Protein AF-0000000072550513 (afdb_homodimer)

Solvent-accessible surface area (backbone atoms only — not comparable to full-atom values): 64368 Å² total; per-residue (Å²): 129,85,78,65,77,64,63,26,85,47,52,76,62,40,23,34,22,17,61,60,10,40,54,29,42,44,51,50,35,50,50,52,51,22,60,74,66,72,40,63,81,58,68,81,76,38,72,74,60,65,57,72,55,74,54,82,81,57,57,55,86,73,45,57,68,67,58,49,53,53,44,50,59,52,57,29,32,37,63,89,37,92,53,46,43,37,44,79,48,78,72,84,58,88,67,76,26,52,67,48,48,47,48,52,40,30,56,51,21,50,51,63,68,51,38,62,41,94,87,66,45,70,48,63,59,61,58,52,44,26,50,24,53,44,42,29,35,36,64,82,75,92,42,67,52,43,67,65,42,44,47,63,35,24,34,64,90,25,32,22,34,50,43,58,25,47,51,47,39,41,49,69,35,43,82,45,77,62,57,38,76,47,86,54,52,36,42,62,35,90,92,52,77,47,72,65,55,44,50,50,47,34,49,49,20,52,53,55,30,50,73,45,30,76,73,46,73,66,49,50,48,48,44,48,28,50,27,52,52,36,26,63,62,48,13,75,48,18,44,69,24,46,36,40,45,29,38,40,53,34,41,37,40,37,68,33,53,36,56,47,79,75,61,82,84,78,77,85,30,35,57,59,41,49,51,27,42,48,48,33,47,53,52,32,50,42,46,53,46,21,44,45,24,30,39,74,55,58,68,53,74,58,53,48,60,41,59,79,37,57,35,51,50,47,56,44,47,65,45,56,69,67,58,32,51,50,56,58,68,56,28,49,97,85,36,44,55,76,81,68,73,85,34,61,36,38,53,46,36,53,45,34,58,52,37,55,53,40,44,57,52,46,50,57,67,62,31,77,78,66,85,75,56,69,66,59,52,52,48,51,52,51,49,50,52,48,56,62,63,68,47,60,72,81,53,57,70,56,88,64,53,81,75,37,81,85,54,56,61,68,60,48,50,51,16,50,52,51,49,46,54,52,36,51,43,51,35,52,51,38,52,51,38,47,75,67,66,49,82,76,63,64,59,39,53,52,38,22,50,51,38,26,52,56,49,48,47,49,63,75,44,35,78,76,42,53,89,51,51,77,49,45,63,54,48,40,55,62,40,23,45,36,21,46,27,52,53,48,38,39,71,74,54,63,88,73,73,69,54,40,90,90,43,71,75,46,27,71,66,50,52,52,50,52,51,50,50,48,41,53,56,35,61,68,49,46,69,86,40,48,54,12,64,62,31,50,55,52,33,54,54,52,49,49,50,48,47,48,62,69,56,52,71,66,60,75,75,54,64,66,74,64,59,66,64,74,58,71,68,78,72,72,74,56,71,49,73,62,52,75,70,60,64,88,66,60,87,117,132,87,78,65,77,63,64,26,85,46,52,77,62,37,24,33,21,16,60,59,10,40,55,30,41,44,52,52,35,50,49,54,51,22,61,73,65,71,41,64,81,58,67,81,76,36,74,75,61,67,56,71,53,74,56,83,81,59,56,56,86,72,45,57,68,66,58,50,52,54,44,51,58,52,58,27,32,35,62,89,36,92,53,47,43,36,44,79,48,80,72,84,58,89,68,75,26,50,67,47,47,45,50,53,40,30,56,51,22,50,51,63,68,51,38,61,41,95,87,67,46,70,49,63,56,62,60,53,42,24,50,24,52,43,42,30,34,36,65,83,75,93,41,65,51,41,66,64,41,44,46,63,35,25,34,64,90,24,30,22,34,48,42,58,24,46,50,44,38,41,50,69,34,43,81,45,78,59,54,38,77,46,85,54,52,38,42,62,36,90,91,53,75,45,71,65,56,44,49,50,46,33,49,49,21,52,53,55,30,51,73,44,30,75,74,46,73,66,49,49,48,49,42,48,29,49,26,52,52,37,25,63,62,49,12,74,49,17,44,68,25,46,36,41,45,28,39,39,52,34,42,39,39,35,68,32,54,35,56,48,79,75,61,81,82,77,76,87,31,37,58,61,40,49,49,26,44,48,48,33,48,52,53,34,50,43,45,51,46,22,44,47,23,30,40,73,54,58,70,54,73,58,51,48,61,42,58,78,36,56,36,51,51,48,54,44,47,65,45,56,70,68,57,32,52,49,56,58,68,54,29,49,98,85,38,44,55,75,80,68,71,87,36,60,35,38,55,46,35,54,47,34,57,52,37,56,54,40,46,58,53,46,50,58,67,60,30,77,77,66,87,75,55,67,65,60,53,51,50,50,49,51,49,51,54,48,56,62,66,68,48,60,73,81,56,56,70,55,85,65,53,79,75,37,81,85,54,56,60,66,59,48,52,50,15,50,52,52,47,47,54,52,35,51,42,52,35,54,50,39,52,51,39,46,76,69,67,49,83,75,64,64,61,40,55,52,38,23,49,50,36,26,50,56,50,49,47,52,63,75,42,35,78,75,41,53,90,52,51,78,49,46,63,54,45,41,55,62,39,25,44,36,20,46,27,54,52,48,38,39,69,76,54,64,87,73,72,68,54,41,90,90,43,70,75,47,28,70,66,48,50,53,51,52,50,50,50,48,39,53,55,37,61,67,48,46,72,86,40,47,56,13,65,62,32,49,56,52,32,53,54,51,49,50,51,50,47,48,63,73,60,50,75,67,66,74,77,60,64,70,74,63,64,72,62,74,67,75,80,78,85,75,91,72,85,80,82,74,85,75,88,71,85,76,72,89,82,122

Sequence (1176 aa):
MDLRPVNGLGSPSSGYMGFTSHATVYEQTKRSLSLLQGQGPDPRLSRSSSDDRTAPRLTFDQLPHLVRHMSIYVLEALPGQRNEQIFFNHEDGQRNGWRQVALARITRSVQELLRKNADGTGPDLERVAEMICNNSAQPFREIDDPHRWMDQYCDSSSLRWESIGWIWAGLERLGDIVNSFRPSHVQWLPGKESHDLSRTYMTYCVDLARHFCEGNPVLLDLHRCRTTLISIMDGDAAGTCWYSHGAGVSMMTFMGLHALDTEMPYTPTLCSENSRRVVAQIFNVDKWCVAFSGRPPLIHRRFCTTPLPLDLADEELIADEATLRKAVSELDDRGWNTKGQIHPATLVRARRMLAGNLEEVMEIALSCTVCITLNELRNLQTRELQTFATLPAHLQYSPHILLDPELDTTSVYARILLRLAHLQTMFLLERLLLLNGSLDEGNLLLFSFEMLTLTLALWTHKDRFAEMRRNFEWLLMAHAAPAGGILCLELLNPTFTGKHPSDARITRSSIIQNLSLLVGFLDWVRPSAPNGDLCMDCKVIIQRVLDYTLNGSADGNSPRAALAFDFPEPLDFNFELLDTFDWLHTDLMDLRPVNGLGSPSSGYMGFTSHATVYEQTKRSLSLLQGQGPDPRLSRSSSDDRTAPRLTFDQLPHLVRHMSIYVLEALPGQRNEQIFFNHEDGQRNGWRQVALARITRSVQELLRKNADGTGPDLERVAEMICNNSAQPFREIDDPHRWMDQYCDSSSLRWESIGWIWAGLERLGDIVNSFRPSHVQWLPGKESHDLSRTYMTYCVDLARHFCEGNPVLLDLHRCRTTLISIMDGDAAGTCWYSHGAGVSMMTFMGLHALDTEMPYTPTLCSENSRRVVAQIFNVDKWCVAFSGRPPLIHRRFCTTPLPLDLADEELIADEATLRKAVSELDDRGWNTKGQIHPATLVRARRMLAGNLEEVMEIALSCTVCITLNELRNLQTRELQTFATLPAHLQYSPHILLDPELDTTSVYARILLRLAHLQTMFLLERLLLLNGSLDEGNLLLFSFEMLTLTLALWTHKDRFAEMRRNFEWLLMAHAAPAGGILCLELLNPTFTGKHPSDARITRSSIIQNLSLLVGFLDWVRPSAPNGDLCMDCKVIIQRVLDYTLNGSADGNSPRAALAFDFPEPLDFNFELLDTFDWLHTDL

pLDDT: mean 86.08, std 19.23, range [16.88, 98.38]

Foldseek 3Di:
DPPDQDWAQDAQVQFTGGDVHCRSVVVVVQVVVCVVVVHDNPCVPPPPNNLQDQDDADALVRDDPVLNVLQLVLLQCDPPHDNPWKDFALPPPDQFFDLQVLLSLQNVLSCVQFPADPVRHTHDSSVLSSQQLSLLLGRQDDDQQSVVNSCCDRHNNRNHLLSSLSLLLQQCQQQFLLSLPPHGRMYTDPPRDDLVVSLVSLVSSLVSSVVRGVDDLSSLSSLNSSLVSCCLAQNLLDPVSVVSLLSSVVSCVSNVLLPDDADPPHDDAPRLLSSLLSNLSSLLSQLLSCLQHVDDGSDAPVSRDRDQHAQDTSVLNNDDSVSVVVQQVQADPRRHHPPLDDHSSLLSRLSSLLSSLSRVLSCQVNDDDDDDDLVNLVVSVVVLVVSLVPRDPLLADDPCVLVDPVDQLSSNVSSLVSVLSSLSSQLSSLVVSVVNPHPDNQSNLVSLLCQLVSLLSCVVPVVSVVSCVSCSVVSLSSGNLVSLVVLLVCLVPPPDAQARPVGRCDHPVNSLVSLVSSLVVLPVADCVGSCNVVSVVSSVVSVVSSCCSVVPVPPPPPCVVVVVPPPPDPPPPPPVVVVVPVPVVPPD/DPPQQDWAQDAQVQFTGGDVHCRSVVVVVQVVVCVVVVHDNPCVVPPPNNLQDQDDADALVRDDPVLNVLQLVLLQCDPPHDNPWKDFALPPPPQFFDLQVLLSLQNVLSCVQFPADPVRHTHDSSVLSSQQLSLLLGRQDDDQQSVVNSVCDRHNNRNHLLSSLSLLLQQCQQQFLLSLPPHGRMYTDPPRDDLVVSLVSLVSSLVSSVVRGVDDLSSLSSLNSSLVSCCLAQNLQDPVSVVSLLSSVVRCVSNVLLPDDADPPHDDAPRLLSSLLSNLSSLLSQLLSCLQHVDDGSDAPVSRDRDQHAQDTSVLRNDDSVSVVVQQVQADPRRHHPPLDDHSSLLSRLSSLLSSLSRVLSCQVNDDDDDDDLVNLVVSVVVLVVSLVPRDPLLADDPCVLVDPVDQLSSNVSSLVSVLSSLSSQLSSLVVSVVNPNPDNQSNLVSLLCQQVSLLSCVVVCVSVVSCVSCSVVSLSSTNLVSLVVLLVCLVPPPDAQARPVGRCDHNVNSLVSLVSSLVVLPVADCVGSCNVVSVVSSVVSVVSSCCSVVPVPPPPPPPVPPVPPPDDPDDPDPPPDDDPDPDDPPD

Nearest PDB structures (foldseek):
  8jau-assembly1_A  TM=3.325E-01  e=1.908E+00  Homo sapiens
  6fi5-assembly1_A  TM=2.713E-01  e=3.661E+00  Homo sapiens
  7nm9-assembly1_A-2  TM=2.934E-01  e=5.071E+00  Homo sapiens
  8jau-assembly1_A  TM=3.332E-01  e=1.935E+00  Homo sapiens
  6fi5-assembly1_A  TM=2.701E-01  e=6.345E+00  Homo sapiens

Radius of gyration: 32.62 Å; Cα contacts (8 Å, |Δi|>4): 1587; chains: 2; bounding box: 90×83×119 Å

Organism: Hypocrea jecorina (strain QM6a) (NCBI:txid431241)

Structure (mmCIF, N/CA/C/O backbone):
data_AF-0000000072550513-model_v1
#
loop_
_entity.id
_entity.type
_entity.pdbx_description
1 polymer 'Predicted protein'
#
loop_
_atom_site.group_PDB
_atom_site.id
_atom_site.type_symbol
_atom_site.label_atom_id
_atom_site.label_alt_id
_atom_site.label_comp_id
_atom_site.label_asym_id
_atom_site.label_entity_id
_atom_site.label_seq_id
_atom_site.pdbx_PDB_ins_code
_atom_site.Cartn_x
_atom_site.Cartn_y
_atom_site.Cartn_z
_atom_site.occupancy
_atom_site.B_iso_or_equiv
_atom_site.auth_seq_id
_atom_site.auth_comp_id
_atom_site.auth_asym_id
_atom_site.auth_atom_id
_atom_site.pdbx_PDB_model_num
ATOM 1 N N . MET A 1 1 ? -28.547 8.812 -18.281 1 21.94 1 MET A N 1
ATOM 2 C CA . MET A 1 1 ? -28.594 7.805 -17.219 1 21.94 1 MET A CA 1
ATOM 3 C C . MET A 1 1 ? -27.203 7.215 -16.969 1 21.94 1 MET A C 1
ATOM 5 O O . MET A 1 1 ? -26.578 6.691 -17.891 1 21.94 1 MET A O 1
ATOM 9 N N . ASP A 1 2 ? -26.5 7.754 -16.031 1 30.02 2 ASP A N 1
ATOM 10 C CA . ASP A 1 2 ? -25.109 7.48 -15.633 1 30.02 2 ASP A CA 1
ATOM 11 C C . ASP A 1 2 ? -24.938 6.016 -15.242 1 30.02 2 ASP A C 1
ATOM 13 O O . ASP A 1 2 ? -25.531 5.555 -14.258 1 30.02 2 ASP A O 1
ATOM 17 N N . LEU A 1 3 ? -24.875 5.168 -16.188 1 32.25 3 LEU A N 1
ATOM 18 C CA . LEU A 1 3 ? -24.859 3.725 -15.984 1 32.25 3 LEU A CA 1
ATOM 19 C C . LEU A 1 3 ? -23.578 3.299 -15.273 1 32.25 3 LEU A C 1
ATOM 21 O O . LEU A 1 3 ? -22.625 2.832 -15.914 1 32.25 3 LEU A O 1
ATOM 25 N N . ARG A 1 4 ? -23.359 4.008 -14.211 1 41.62 4 ARG A N 1
ATOM 26 C CA . ARG A 1 4 ? -22.234 3.48 -13.445 1 41.62 4 ARG A CA 1
ATOM 27 C C . ARG A 1 4 ? -22.531 2.066 -12.953 1 41.62 4 ARG A C 1
ATOM 29 O O . ARG A 1 4 ? -23.609 1.792 -12.438 1 41.62 4 ARG A O 1
ATOM 36 N N . PRO A 1 5 ? -21.609 1.198 -13.344 1 43.28 5 PRO A N 1
ATOM 37 C CA . PRO A 1 5 ? -21.828 -0.163 -12.859 1 43.28 5 PRO A CA 1
ATOM 38 C C . PRO A 1 5 ? -21.953 -0.232 -11.336 1 43.28 5 PRO A C 1
ATOM 40 O O . PRO A 1 5 ? -21.359 0.58 -10.633 1 43.28 5 PRO A O 1
ATOM 43 N N . VAL A 1 6 ? -22.953 -0.81 -10.789 1 42.03 6 VAL A N 1
ATOM 44 C CA . VAL A 1 6 ? -23.266 -0.983 -9.375 1 42.03 6 VAL A CA 1
ATOM 45 C C . VAL A 1 6 ? -22.156 -1.795 -8.695 1 42.03 6 VAL A C 1
ATOM 47 O O . VAL A 1 6 ? -21.75 -2.836 -9.211 1 42.03 6 VAL A O 1
ATOM 50 N N . ASN A 1 7 ? -21.453 -1.188 -7.855 1 46.66 7 ASN A N 1
ATOM 51 C CA . ASN A 1 7 ? -20.469 -1.854 -7.012 1 46.66 7 ASN A CA 1
ATOM 52 C C . ASN A 1 7 ? -21.109 -2.932 -6.145 1 46.66 7 ASN A C 1
ATOM 54 O O . ASN A 1 7 ? -22.25 -2.791 -5.719 1 46.66 7 ASN A O 1
ATOM 58 N N . GLY A 1 8 ? -20.594 -4.145 -6.238 1 43.72 8 GLY A N 1
ATOM 59 C CA . GLY A 1 8 ? -21.078 -5.207 -5.363 1 43.72 8 GLY A CA 1
ATOM 60 C C . GLY A 1 8 ? -20.562 -5.074 -3.938 1 43.72 8 GLY A C 1
ATOM 61 O O . GLY A 1 8 ? -19.578 -4.391 -3.686 1 43.72 8 GLY A O 1
ATOM 62 N N . LEU A 1 9 ? -21.453 -5.266 -2.904 1 46.28 9 LEU A N 1
ATOM 63 C CA . LEU A 1 9 ? -21.062 -5.25 -1.495 1 46.28 9 LEU A CA 1
ATOM 64 C C . LEU A 1 9 ? -20.438 -6.578 -1.086 1 46.28 9 LEU A C 1
ATOM 66 O O . LEU A 1 9 ? -21 -7.645 -1.351 1 46.28 9 LEU A O 1
ATOM 70 N N . GLY A 1 10 ? -19.094 -6.691 -0.84 1 46.69 10 GLY A N 1
ATOM 71 C CA . GLY A 1 10 ? -18.453 -7.879 -0.311 1 46.69 10 GLY A CA 1
ATOM 72 C C . GLY A 1 10 ? -18.781 -8.141 1.145 1 46.69 10 GLY A C 1
ATOM 73 O O . GLY A 1 10 ? -19.562 -7.406 1.752 1 46.69 10 GLY A O 1
ATOM 74 N N . SER A 1 11 ? -18.438 -9.352 1.685 1 57.19 11 SER A N 1
ATOM 75 C CA . SER A 1 11 ? -18.516 -9.703 3.098 1 57.19 11 SER A CA 1
ATOM 76 C C . SER A 1 11 ? -17.406 -9.031 3.896 1 57.19 11 SER A C 1
ATOM 78 O O . SER A 1 11 ? -16.438 -8.539 3.322 1 57.19 11 SER A O 1
ATOM 80 N N . PRO A 1 12 ? -17.594 -8.812 5.137 1 57.78 12 PRO A N 1
ATOM 81 C CA . PRO A 1 12 ? -16.547 -8.211 5.961 1 57.78 12 PRO A CA 1
ATOM 82 C C . PRO A 1 12 ? -15.188 -8.891 5.773 1 57.78 12 PRO A C 1
ATOM 84 O O . PRO A 1 12 ? -14.148 -8.227 5.871 1 57.78 12 PRO A O 1
ATOM 87 N N . SER A 1 13 ? -15.266 -10.109 5.398 1 67.94 13 SER A N 1
ATOM 88 C CA . SER A 1 13 ? -14 -10.82 5.238 1 67.94 13 SER A CA 1
ATOM 89 C C . SER A 1 13 ? -13.406 -10.586 3.852 1 67.94 13 SER A C 1
ATOM 91 O O . SER A 1 13 ? -12.188 -10.609 3.68 1 67.94 13 SER A O 1
ATOM 93 N N . SER A 1 14 ? -14.305 -10.266 2.867 1 79.94 14 SER A N 1
ATOM 94 C CA . SER A 1 14 ? -13.812 -10.109 1.502 1 79.94 14 SER A CA 1
ATOM 95 C C . SER A 1 14 ? -13.625 -8.641 1.149 1 79.94 14 SER A C 1
ATOM 97 O O . SER A 1 14 ? -12.891 -8.305 0.22 1 79.94 14 SER A O 1
ATOM 99 N N . GLY A 1 15 ? -14.258 -7.801 1.949 1 84.75 15 GLY A N 1
ATOM 100 C CA . GLY A 1 15 ? -14.102 -6.375 1.711 1 84.75 15 GLY A CA 1
ATOM 101 C C . GLY A 1 15 ? -14.828 -5.898 0.466 1 84.75 15 GLY A C 1
ATOM 102 O O . GLY A 1 15 ? -15.828 -6.492 0.057 1 84.75 15 GLY A O 1
ATOM 103 N N . TYR A 1 16 ? -14.383 -4.852 -0.155 1 85.19 16 TYR A N 1
ATOM 104 C CA . TYR A 1 16 ? -14.992 -4.199 -1.306 1 85.19 16 TYR A CA 1
ATOM 105 C C . TYR A 1 16 ? -14.898 -5.074 -2.549 1 85.19 16 TYR A C 1
ATOM 107 O O . TYR A 1 16 ? -13.844 -5.637 -2.84 1 85.19 16 TYR A O 1
ATOM 115 N N . MET A 1 17 ? -16 -5.219 -3.246 1 86.62 17 MET A N 1
ATOM 116 C CA . MET A 1 17 ? -16.062 -5.945 -4.512 1 86.62 17 MET A CA 1
ATOM 117 C C . MET A 1 17 ? -16.625 -5.062 -5.621 1 86.62 17 MET A C 1
ATOM 119 O O . MET A 1 17 ? -17.828 -4.801 -5.656 1 86.62 17 MET A O 1
ATOM 123 N N . GLY A 1 18 ? -15.789 -4.695 -6.586 1 85.56 18 GLY A N 1
ATOM 124 C CA . GLY A 1 18 ? -16.172 -3.762 -7.629 1 85.56 18 GLY A CA 1
ATOM 125 C C . GLY A 1 18 ? -16.609 -4.445 -8.914 1 85.56 18 GLY A C 1
ATOM 126 O O . GLY A 1 18 ? -16.844 -5.656 -8.93 1 85.56 18 GLY A O 1
ATOM 127 N N . PHE A 1 19 ? -16.641 -3.762 -9.898 1 82.75 19 PHE A N 1
ATOM 128 C CA . PHE A 1 19 ? -17.25 -4.145 -11.164 1 82.75 19 PHE A CA 1
ATOM 129 C C . PHE A 1 19 ? -16.578 -5.398 -11.727 1 82.75 19 PHE A C 1
ATOM 131 O O . PHE A 1 19 ? -17.25 -6.262 -12.297 1 82.75 19 PHE A O 1
ATOM 138 N N . THR A 1 20 ? -15.32 -5.523 -11.617 1 85.31 20 THR A N 1
ATOM 139 C CA . THR A 1 20 ? -14.609 -6.625 -12.258 1 85.31 20 THR A CA 1
ATOM 140 C C . THR A 1 20 ? -14.789 -7.918 -11.461 1 85.31 20 THR A C 1
ATOM 142 O O . THR A 1 20 ? -14.469 -9 -11.953 1 85.31 20 THR A O 1
ATOM 145 N N . SER A 1 21 ? -15.352 -7.77 -10.289 1 87.31 21 SER A N 1
ATOM 146 C CA . SER A 1 21 ? -15.516 -8.953 -9.445 1 87.31 21 SER A CA 1
ATOM 147 C C . SER A 1 21 ? -16.719 -9.773 -9.883 1 87.31 21 SER A C 1
ATOM 149 O O . SER A 1 21 ? -17.578 -9.289 -10.609 1 87.31 21 SER A O 1
ATOM 151 N N . HIS A 1 22 ? -16.75 -10.984 -9.445 1 88.75 22 HIS A N 1
ATOM 152 C CA . HIS A 1 22 ? -17.875 -11.867 -9.742 1 88.75 22 HIS A CA 1
ATOM 153 C C . HIS A 1 22 ? -19.156 -11.359 -9.094 1 88.75 22 HIS A C 1
ATOM 155 O O . HIS A 1 22 ? -20.25 -11.68 -9.555 1 88.75 22 HIS A O 1
ATOM 161 N N . ALA A 1 23 ? -19 -10.617 -8.062 1 86.44 23 ALA A N 1
ATOM 162 C CA . ALA A 1 23 ? -20.141 -10.18 -7.258 1 86.44 23 ALA A CA 1
ATOM 163 C C . ALA A 1 23 ? -21.125 -9.367 -8.094 1 86.44 23 ALA A C 1
ATOM 165 O O . ALA A 1 23 ? -22.344 -9.477 -7.918 1 86.44 23 ALA A O 1
ATOM 166 N N . THR A 1 24 ? -20.656 -8.641 -8.992 1 85.88 24 THR A N 1
ATOM 167 C CA . THR A 1 24 ? -21.5 -7.789 -9.82 1 85.88 24 THR A CA 1
ATOM 168 C C . THR A 1 24 ? -22.344 -8.633 -10.773 1 85.88 24 THR A C 1
ATOM 170 O O . THR A 1 24 ? -23.5 -8.32 -11.031 1 85.88 24 THR A O 1
ATOM 173 N N . VAL A 1 25 ? -21.797 -9.664 -11.297 1 89.12 25 VAL A N 1
ATOM 174 C CA . VAL A 1 25 ? -22.5 -10.562 -12.211 1 89.12 25 VAL A CA 1
ATOM 175 C C . VAL A 1 25 ? -23.609 -11.297 -11.453 1 89.12 25 VAL A C 1
ATOM 177 O O . VAL A 1 25 ? -24.719 -11.445 -11.969 1 89.12 25 VAL A O 1
ATOM 180 N N . TYR A 1 26 ? -23.344 -11.68 -10.336 1 90.69 26 TYR A N 1
ATOM 181 C CA . TYR A 1 26 ? -24.328 -12.445 -9.578 1 90.69 26 TYR A CA 1
ATOM 182 C C . TYR A 1 26 ? -25.406 -11.539 -9.016 1 90.69 26 TYR A C 1
ATOM 184 O O . TYR A 1 26 ? -26.547 -11.984 -8.789 1 90.69 26 TYR A O 1
ATOM 192 N N . GLU A 1 27 ? -25.016 -10.297 -8.742 1 87.38 27 GLU A N 1
ATOM 193 C CA . GLU A 1 27 ? -26.062 -9.336 -8.398 1 87.38 27 GLU A CA 1
ATOM 194 C C . GLU A 1 27 ? -27.047 -9.156 -9.555 1 87.38 27 GLU A C 1
ATOM 196 O O . GLU A 1 27 ? -28.266 -9.07 -9.336 1 87.38 27 GLU A O 1
ATOM 201 N N . GLN A 1 28 ? -26.516 -9.07 -10.734 1 87.38 28 GLN A N 1
ATOM 202 C CA . GLN A 1 28 ? -27.344 -8.984 -11.922 1 87.38 28 GLN A CA 1
ATOM 203 C C . GLN A 1 28 ? -28.188 -10.242 -12.094 1 87.38 28 GLN A C 1
ATOM 205 O O . GLN A 1 28 ? -29.359 -10.164 -12.469 1 87.38 28 GLN A O 1
ATOM 210 N N . THR A 1 29 ? -27.609 -11.344 -11.844 1 88.88 29 THR A N 1
ATOM 211 C CA . THR A 1 29 ? -28.297 -12.625 -11.961 1 88.88 29 THR A CA 1
ATOM 212 C C . THR A 1 29 ? -29.453 -12.703 -10.961 1 88.88 29 THR A C 1
ATOM 214 O O . THR A 1 29 ? -30.547 -13.125 -11.305 1 88.88 29 THR A O 1
ATOM 217 N N . LYS A 1 30 ? -29.156 -12.305 -9.773 1 89 30 LYS A N 1
ATOM 218 C CA . LYS A 1 30 ? -30.188 -12.297 -8.727 1 89 30 LYS A CA 1
ATOM 219 C C . LYS A 1 30 ? -31.359 -11.398 -9.117 1 89 30 LYS A C 1
ATOM 221 O O . LYS A 1 30 ? -32.5 -11.758 -8.914 1 89 30 LYS A O 1
ATOM 226 N N . ARG A 1 31 ? -31 -10.297 -9.625 1 86.56 31 ARG A N 1
ATOM 227 C CA . ARG A 1 31 ? -32.031 -9.352 -10.031 1 86.56 31 ARG A CA 1
ATOM 228 C C . ARG A 1 31 ? -32.906 -9.93 -11.156 1 86.56 31 ARG A C 1
ATOM 230 O O . ARG A 1 31 ? -34.125 -9.805 -11.125 1 86.56 31 ARG A O 1
ATOM 237 N N . SER A 1 32 ? -32.219 -10.508 -12.125 1 88.31 32 SER A N 1
ATOM 238 C CA . SER A 1 32 ? -32.938 -11.109 -13.242 1 88.31 32 SER A CA 1
ATOM 239 C C . SER A 1 32 ? -33.844 -12.242 -12.773 1 88.31 32 SER A C 1
ATOM 241 O O . SER A 1 32 ? -34.969 -12.375 -13.242 1 88.31 32 SER A O 1
ATOM 243 N N . LEU A 1 33 ? -33.375 -13 -11.891 1 88 33 LEU A N 1
ATOM 244 C CA . LEU A 1 33 ? -34.125 -14.109 -11.336 1 88 33 LEU A CA 1
ATOM 245 C C . LEU A 1 33 ? -35.344 -13.602 -10.562 1 88 33 LEU A C 1
ATOM 247 O O . LEU A 1 33 ? -36.438 -14.141 -10.695 1 88 33 LEU A O 1
ATOM 251 N N . SER A 1 34 ? -35.125 -12.578 -9.805 1 86.56 34 SER A N 1
ATOM 252 C CA . SER A 1 34 ? -36.219 -11.992 -9.016 1 86.56 34 SER A CA 1
ATOM 253 C C . SER A 1 34 ? -37.312 -11.414 -9.914 1 86.56 34 SER A C 1
ATOM 255 O O . SER A 1 34 ? -38.5 -11.516 -9.602 1 86.56 34 SER A O 1
ATOM 257 N N . LEU A 1 35 ? -36.844 -10.781 -10.93 1 84.69 35 LEU A N 1
ATOM 258 C CA . LEU A 1 35 ? -37.812 -10.203 -11.875 1 84.69 35 LEU A CA 1
ATOM 259 C C . LEU A 1 35 ? -38.656 -11.289 -12.539 1 84.69 35 LEU A C 1
ATOM 261 O O . LEU A 1 35 ? -39.844 -11.117 -12.719 1 84.69 35 LEU A O 1
ATOM 265 N N . LEU A 1 36 ? -38.094 -12.328 -12.859 1 83.56 36 LEU A N 1
ATOM 266 C CA . LEU A 1 36 ? -38.781 -13.422 -13.539 1 83.56 36 LEU A CA 1
ATOM 267 C C . LEU A 1 36 ? -39.719 -14.164 -12.578 1 83.56 36 LEU A C 1
ATOM 269 O O . LEU A 1 36 ? -40.75 -14.688 -12.992 1 83.56 36 LEU A O 1
ATOM 273 N N . GLN A 1 37 ? -39.344 -14.195 -11.336 1 81.75 37 GLN A N 1
ATOM 274 C CA . GLN A 1 37 ? -40.156 -14.875 -10.328 1 81.75 37 GLN A CA 1
ATOM 275 C C . GLN A 1 37 ? -41.25 -13.961 -9.789 1 81.75 37 GLN A C 1
ATOM 277 O O . GLN A 1 37 ? -42.125 -14.398 -9.047 1 81.75 37 GLN A O 1
ATOM 282 N N . GLY A 1 38 ? -41.375 -12.758 -10.367 1 73.88 38 GLY A N 1
ATOM 283 C CA . GLY A 1 38 ? -42.375 -11.812 -9.898 1 73.88 38 GLY A CA 1
ATOM 284 C C . GLY A 1 38 ? -42.156 -11.391 -8.453 1 73.88 38 GLY A C 1
ATOM 285 O O . GLY A 1 38 ? -43.094 -10.906 -7.805 1 73.88 38 GLY A O 1
ATOM 286 N N . GLN A 1 39 ? -41.188 -11.953 -7.898 1 64.25 39 GLN A N 1
ATOM 287 C CA . GLN A 1 39 ? -40.938 -11.648 -6.492 1 64.25 39 GLN A CA 1
ATOM 288 C C . GLN A 1 39 ? -40 -10.438 -6.348 1 64.25 39 GLN A C 1
ATOM 290 O O . GLN A 1 39 ? -39.188 -10.172 -7.219 1 64.25 39 GLN A O 1
ATOM 295 N N . GLY A 1 40 ? -40.5 -9.43 -5.707 1 55 40 GLY A N 1
ATOM 296 C CA . GLY A 1 40 ? -39.625 -8.336 -5.328 1 55 40 GLY A CA 1
ATOM 297 C C . GLY A 1 40 ? -38.25 -8.812 -4.852 1 55 40 GLY A C 1
ATOM 298 O O . GLY A 1 40 ? -38 -10.016 -4.754 1 55 40 GLY A O 1
ATOM 299 N N . PRO A 1 41 ? -37.375 -8.109 -4.852 1 53.84 41 PRO A N 1
ATOM 300 C CA . PRO A 1 41 ? -36.031 -8.508 -4.371 1 53.84 41 PRO A CA 1
ATOM 301 C C . PRO A 1 41 ? -36.094 -9.43 -3.158 1 53.84 41 PRO A C 1
ATOM 303 O O . PRO A 1 41 ? -36.812 -9.133 -2.188 1 53.84 41 PRO A O 1
ATOM 306 N N . ASP A 1 42 ? -36.188 -10.805 -3.367 1 52.09 42 ASP A N 1
ATOM 307 C CA . ASP A 1 42 ? -36.188 -11.742 -2.25 1 52.09 42 ASP A CA 1
ATOM 308 C C . ASP A 1 42 ? -35.188 -11.289 -1.17 1 52.09 42 ASP A C 1
ATOM 310 O O . ASP A 1 42 ? -34 -11.188 -1.418 1 52.09 42 ASP A O 1
ATOM 314 N N . PRO A 1 43 ? -35.812 -10.852 -0.081 1 49.19 43 PRO A N 1
ATOM 315 C CA . PRO A 1 43 ? -34.938 -10.336 0.998 1 49.19 43 PRO A CA 1
ATOM 316 C C . PRO A 1 43 ? -33.938 -11.359 1.498 1 49.19 43 PRO A C 1
ATOM 318 O O . PRO A 1 43 ? -32.969 -10.992 2.15 1 49.19 43 PRO A O 1
ATOM 321 N N . ARG A 1 44 ? -34.406 -12.664 1.409 1 45.06 44 ARG A N 1
ATOM 322 C CA . ARG A 1 44 ? -33.594 -13.742 1.958 1 45.06 44 ARG A CA 1
ATOM 323 C C . ARG A 1 44 ? -32.219 -13.82 1.252 1 45.06 44 ARG A C 1
ATOM 325 O O . ARG A 1 44 ? -31.312 -14.5 1.72 1 45.06 44 ARG A O 1
ATOM 332 N N . LEU A 1 45 ? -32.375 -13.664 0.031 1 47.12 45 LEU A N 1
ATOM 333 C CA . LEU A 1 45 ? -31.156 -13.648 -0.769 1 47.12 45 LEU A CA 1
ATOM 334 C C . LEU A 1 45 ? -30.312 -12.43 -0.437 1 47.12 45 LEU A C 1
ATOM 336 O O . LEU A 1 45 ? -29.219 -12.258 -0.999 1 47.12 45 LEU A O 1
ATOM 340 N N . SER A 1 46 ? -31.094 -11.508 0.072 1 43.94 46 SER A N 1
ATOM 341 C CA . SER A 1 46 ? -30.328 -10.352 0.538 1 43.94 46 SER A CA 1
ATOM 342 C C . SER A 1 46 ? -29.203 -10.781 1.479 1 43.94 46 SER A C 1
ATOM 344 O O . SER A 1 46 ? -29.328 -11.789 2.176 1 43.94 46 SER A O 1
ATOM 346 N N . ARG A 1 47 ? -28.125 -10.297 1.401 1 44.5 47 ARG A N 1
ATOM 347 C CA . ARG A 1 47 ? -26.828 -10.461 2.033 1 44.5 47 ARG A CA 1
ATOM 348 C C . ARG A 1 47 ? -26.969 -10.859 3.498 1 44.5 47 ARG A C 1
ATOM 350 O O . ARG A 1 47 ? -27.562 -10.125 4.289 1 44.5 47 ARG A O 1
ATOM 357 N N . SER A 1 48 ? -27.391 -12 3.812 1 41.44 48 SER A N 1
ATOM 358 C CA . SER A 1 48 ? -27.062 -12.336 5.191 1 41.44 48 SER A CA 1
ATOM 359 C C . SER A 1 48 ? -25.922 -11.469 5.711 1 41.44 48 SER A C 1
ATOM 361 O O . SER A 1 48 ? -24.828 -11.438 5.129 1 41.44 48 SER A O 1
ATOM 363 N N . SER A 1 49 ? -26.141 -10.336 6.125 1 43.56 49 SER A N 1
ATOM 364 C CA . SER A 1 49 ? -25.234 -9.422 6.805 1 43.56 49 SER A CA 1
ATOM 365 C C . SER A 1 49 ? -24.219 -10.172 7.645 1 43.56 49 SER A C 1
ATOM 367 O O . SER A 1 49 ? -24.469 -10.492 8.805 1 43.56 49 SER A O 1
ATOM 369 N N . SER A 1 50 ? -23.719 -11.203 7.266 1 46.66 50 SER A N 1
ATOM 370 C CA . SER A 1 50 ? -22.547 -11.789 7.91 1 46.66 50 SER A CA 1
ATOM 371 C C . SER A 1 50 ? -21.766 -10.742 8.695 1 46.66 50 SER A C 1
ATOM 373 O O . SER A 1 50 ? -20.828 -11.078 9.43 1 46.66 50 SER A O 1
ATOM 375 N N . ASP A 1 51 ? -22.047 -9.477 8.289 1 51.41 51 ASP A N 1
ATOM 376 C CA . ASP A 1 51 ? -21.422 -8.352 8.977 1 51.41 51 ASP A CA 1
ATOM 377 C C . ASP A 1 51 ? -21.672 -8.422 10.477 1 51.41 51 ASP A C 1
ATOM 379 O O . ASP A 1 51 ? -20.906 -7.855 11.266 1 51.41 51 ASP A O 1
ATOM 383 N N . ASP A 1 52 ? -22.922 -9.195 10.844 1 56.78 52 ASP A N 1
ATOM 384 C CA . ASP A 1 52 ? -23.328 -9.023 12.234 1 56.78 52 ASP A CA 1
ATOM 385 C C . ASP A 1 52 ? -22.938 -10.242 13.07 1 56.78 52 ASP A C 1
ATOM 387 O O . ASP A 1 52 ? -23.344 -10.359 14.234 1 56.78 52 ASP A O 1
ATOM 391 N N . ARG A 1 53 ? -22.156 -11.148 12.391 1 61.94 53 ARG A N 1
ATOM 392 C CA . ARG A 1 53 ? -21.859 -12.32 13.211 1 61.94 53 ARG A CA 1
ATOM 393 C C . ARG A 1 53 ? -20.766 -12.016 14.227 1 61.94 53 ARG A C 1
ATOM 395 O O . ARG A 1 53 ? -19.688 -11.539 13.859 1 61.94 53 ARG A O 1
ATOM 402 N N . THR A 1 54 ? -21.125 -12.234 15.422 1 75.88 54 THR A N 1
ATOM 403 C CA . THR A 1 54 ? -20.203 -12.047 16.531 1 75.88 54 THR A CA 1
ATOM 404 C C . THR A 1 54 ? -19.062 -13.055 16.469 1 75.88 54 THR A C 1
ATOM 406 O O . THR A 1 54 ? -19.266 -14.227 16.156 1 75.88 54 THR A O 1
ATOM 409 N N . ALA A 1 55 ? -17.859 -12.578 16.5 1 79.25 55 ALA A N 1
ATOM 410 C CA . ALA A 1 55 ? -16.672 -13.43 16.531 1 79.25 55 ALA A CA 1
ATOM 411 C C . ALA A 1 55 ? -16.625 -14.242 17.828 1 79.25 55 ALA A C 1
ATOM 413 O O . ALA A 1 55 ? -17 -13.75 18.891 1 79.25 55 ALA A O 1
ATOM 414 N N . PRO A 1 56 ? -16.203 -15.367 17.734 1 84.38 56 PRO A N 1
ATOM 415 C CA . PRO A 1 56 ? -16.047 -16.156 18.953 1 84.38 56 PRO A CA 1
ATOM 416 C C . PRO A 1 56 ? -15.062 -15.547 19.938 1 84.38 56 PRO A C 1
ATOM 418 O O . PRO A 1 56 ? -14.062 -14.953 19.531 1 84.38 56 PRO A O 1
ATOM 421 N N . ARG A 1 57 ? -15.367 -15.711 21.188 1 89.25 57 ARG A N 1
ATOM 422 C CA . ARG A 1 57 ? -14.523 -15.156 22.234 1 89.25 57 ARG A CA 1
ATOM 423 C C . ARG A 1 57 ? -13.391 -16.109 22.578 1 89.25 57 ARG A C 1
ATOM 425 O O . ARG A 1 57 ? -13.586 -17.328 22.625 1 89.25 57 ARG A O 1
ATOM 432 N N . LEU A 1 58 ? -12.227 -15.547 22.734 1 92.75 58 LEU A N 1
ATOM 433 C CA . LEU A 1 58 ? -11.039 -16.312 23.094 1 92.75 58 LEU A CA 1
ATOM 434 C C . LEU A 1 58 ? -10.547 -15.93 24.484 1 92.75 58 LEU A C 1
ATOM 436 O O . LEU A 1 58 ? -10.648 -14.766 24.891 1 92.75 58 LEU A O 1
ATOM 440 N N . THR A 1 59 ? -10.047 -16.938 25.172 1 95.25 59 THR A N 1
ATOM 441 C CA . THR A 1 59 ? -9.375 -16.641 26.438 1 95.25 59 THR A CA 1
ATOM 442 C C . THR A 1 59 ? -7.953 -16.156 26.203 1 95.25 59 THR A C 1
ATOM 444 O O . THR A 1 59 ? -7.402 -16.344 25.109 1 95.25 59 THR A O 1
ATOM 447 N N . PHE A 1 60 ? -7.348 -15.492 27.172 1 95.38 60 PHE A N 1
ATOM 448 C CA . PHE A 1 60 ? -6.031 -14.891 27.031 1 95.38 60 PHE A CA 1
ATOM 449 C C . PHE A 1 60 ? -4.992 -15.938 26.656 1 95.38 60 PHE A C 1
ATOM 451 O O . PHE A 1 60 ? -4.125 -15.68 25.812 1 95.38 60 PHE A O 1
ATOM 458 N N . ASP A 1 61 ? -5.137 -17.125 27.203 1 93.44 61 ASP A N 1
ATOM 459 C CA . ASP A 1 61 ? -4.16 -18.188 26.984 1 93.44 61 ASP A CA 1
ATOM 460 C C . ASP A 1 61 ? -4.281 -18.766 25.578 1 93.44 61 ASP A C 1
ATOM 462 O O . ASP A 1 61 ? -3.35 -19.391 25.078 1 93.44 61 ASP A O 1
ATOM 466 N N . GLN A 1 62 ? -5.438 -18.516 24.984 1 92.69 62 GLN A N 1
ATOM 467 C CA . GLN A 1 62 ? -5.676 -19.031 23.641 1 92.69 62 GLN A CA 1
ATOM 468 C C . GLN A 1 62 ? -5.121 -18.094 22.578 1 92.69 62 GLN A C 1
ATOM 470 O O . GLN A 1 62 ? -5.004 -18.469 21.406 1 92.69 62 GLN A O 1
ATOM 475 N N . LEU A 1 63 ? -4.715 -16.875 22.953 1 92.69 63 LEU A N 1
ATOM 476 C CA . LEU A 1 63 ? -4.16 -15.898 22.016 1 92.69 63 LEU A CA 1
ATOM 477 C C . LEU A 1 63 ? -2.727 -16.266 21.641 1 92.69 63 LEU A C 1
ATOM 479 O O . LEU A 1 63 ? -2 -16.844 22.453 1 92.69 63 LEU A O 1
ATOM 483 N N . PRO A 1 64 ? -2.369 -15.977 20.406 1 88.19 64 PRO A N 1
ATOM 484 C CA . PRO A 1 64 ? -0.979 -16.219 20.031 1 88.19 64 PRO A CA 1
ATOM 485 C C . PRO A 1 64 ? 0.023 -15.539 20.953 1 88.19 64 PRO A C 1
ATOM 487 O O . PRO A 1 64 ? -0.264 -14.477 21.5 1 88.19 64 PRO A O 1
ATOM 490 N N . HIS A 1 65 ? 1.162 -16.062 21.047 1 85.44 65 HIS A N 1
ATOM 491 C CA . HIS A 1 65 ? 2.205 -15.641 21.984 1 85.44 65 HIS A CA 1
ATOM 492 C C . HIS A 1 65 ? 2.537 -14.164 21.812 1 85.44 65 HIS A C 1
ATOM 494 O O . HIS A 1 65 ? 2.596 -13.422 22.797 1 85.44 65 HIS A O 1
ATOM 500 N N . LEU A 1 66 ? 2.797 -13.742 20.625 1 88.06 66 LEU A N 1
ATOM 501 C CA . LEU A 1 66 ? 3.211 -12.367 20.406 1 88.06 66 LEU A CA 1
ATOM 502 C C . LEU A 1 66 ? 2.082 -11.398 20.75 1 88.06 66 LEU A C 1
ATOM 504 O O . LEU A 1 66 ? 2.336 -10.281 21.203 1 88.06 66 LEU A O 1
ATOM 508 N N . VAL A 1 67 ? 0.848 -11.773 20.484 1 92.75 67 VAL A N 1
ATOM 509 C CA . VAL A 1 67 ? -0.308 -10.938 20.797 1 92.75 67 VAL A CA 1
ATOM 510 C C . VAL A 1 67 ? -0.407 -10.742 22.312 1 92.75 67 VAL A C 1
ATOM 512 O O . VAL A 1 67 ? -0.63 -9.625 22.781 1 92.75 67 VAL A O 1
ATOM 515 N N . ARG A 1 68 ? -0.23 -11.828 23.062 1 94.5 68 ARG A N 1
ATOM 516 C CA . ARG A 1 68 ? -0.264 -11.75 24.516 1 94.5 68 ARG A CA 1
ATOM 517 C C . ARG A 1 68 ? 0.814 -10.805 25.047 1 94.5 68 ARG A C 1
ATOM 519 O O . ARG A 1 68 ? 0.54 -9.953 25.891 1 94.5 68 ARG A O 1
ATOM 526 N N . HIS A 1 69 ? 1.986 -10.977 24.484 1 90.81 69 HIS A N 1
ATOM 527 C CA . HIS A 1 69 ? 3.115 -10.172 24.922 1 90.81 69 HIS A CA 1
ATOM 528 C C . HIS A 1 69 ? 2.889 -8.695 24.609 1 90.81 69 HIS A C 1
ATOM 530 O O . HIS A 1 69 ? 3.1 -7.836 25.484 1 90.81 69 HIS A O 1
ATOM 536 N N . MET A 1 70 ? 2.504 -8.375 23.406 1 93.75 70 MET A N 1
ATOM 537 C CA . MET A 1 70 ? 2.285 -7 22.984 1 93.75 70 MET A CA 1
ATOM 538 C C . MET A 1 70 ? 1.157 -6.355 23.781 1 93.75 70 MET A C 1
ATOM 540 O O . MET A 1 70 ? 1.236 -5.18 24.141 1 93.75 70 MET A O 1
ATOM 544 N N . SER A 1 71 ? 0.106 -7.129 24.094 1 97 71 SER A N 1
ATOM 545 C CA . SER A 1 71 ? -1.046 -6.605 24.812 1 97 71 SER A CA 1
ATOM 546 C C . SER A 1 71 ? -0.651 -6.133 26.219 1 97 71 SER A C 1
ATOM 548 O O . SER A 1 71 ? -1.005 -5.023 26.625 1 97 71 SER A O 1
ATOM 550 N N . ILE A 1 72 ? 0.11 -6.957 26.906 1 96.12 72 ILE A N 1
ATOM 551 C CA . ILE A 1 72 ? 0.519 -6.625 28.266 1 96.12 72 ILE A CA 1
ATOM 552 C C . ILE A 1 72 ? 1.491 -5.449 28.234 1 96.12 72 ILE A C 1
ATOM 554 O O . ILE A 1 72 ? 1.401 -4.543 29.062 1 96.12 72 ILE A O 1
ATOM 558 N N . TYR A 1 73 ? 2.404 -5.453 27.25 1 94.56 73 TYR A N 1
ATOM 559 C CA . TYR A 1 73 ? 3.4 -4.395 27.125 1 94.56 73 TYR A CA 1
ATOM 560 C C . TYR A 1 73 ? 2.732 -3.035 26.953 1 94.56 73 TYR A C 1
ATOM 562 O O . TYR A 1 73 ? 3.146 -2.051 27.562 1 94.56 73 TYR A O 1
ATOM 570 N N . VAL A 1 74 ? 1.702 -2.926 26.172 1 97.06 74 VAL A N 1
ATOM 571 C CA . VAL A 1 74 ? 1.005 -1.677 25.875 1 97.06 74 VAL A CA 1
ATOM 572 C C . VAL A 1 74 ? 0.219 -1.224 27.109 1 97.06 74 VAL A C 1
ATOM 574 O O . VAL A 1 74 ? 0.221 -0.039 27.453 1 97.06 74 VAL A O 1
ATOM 577 N N . LEU A 1 75 ? -0.454 -2.164 27.781 1 97.5 75 LEU A N 1
ATOM 578 C CA . LEU A 1 75 ? -1.291 -1.829 28.922 1 97.5 75 LEU A CA 1
ATOM 579 C C . LEU A 1 75 ? -0.44 -1.363 30.094 1 97.5 75 LEU A C 1
ATOM 581 O O . LEU A 1 75 ? -0.872 -0.517 30.891 1 97.5 75 LEU A O 1
ATOM 585 N N . GLU A 1 76 ? 0.783 -1.857 30.219 1 96.44 76 GLU A N 1
ATOM 586 C CA . GLU A 1 76 ? 1.671 -1.507 31.312 1 96.44 76 GLU A CA 1
ATOM 587 C C . GLU A 1 76 ? 2.135 -0.057 31.219 1 96.44 76 GLU A C 1
ATOM 589 O O . GLU A 1 76 ? 2.584 0.528 32.188 1 96.44 76 GLU A O 1
ATOM 594 N N . ALA A 1 77 ? 2.055 0.545 30.031 1 96.5 77 ALA A N 1
ATOM 595 C CA . ALA A 1 77 ? 2.523 1.91 29.797 1 96.5 77 ALA A CA 1
ATOM 596 C C . ALA A 1 77 ? 1.47 2.928 30.234 1 96.5 77 ALA A C 1
ATOM 598 O O . ALA A 1 77 ? 1.755 4.125 30.312 1 96.5 77 ALA A O 1
ATOM 599 N N . LEU A 1 78 ? 0.252 2.51 30.547 1 97.12 78 LEU A N 1
ATOM 600 C CA . LEU A 1 78 ? -0.862 3.389 30.891 1 97.12 78 LEU A CA 1
ATOM 601 C C . LEU A 1 78 ? -0.793 3.822 32.344 1 97.12 78 LEU A C 1
ATOM 603 O O . LEU A 1 78 ? -0.053 3.234 33.125 1 97.12 78 LEU A O 1
ATOM 607 N N . PRO A 1 79 ? -1.517 4.875 32.719 1 94.88 79 PRO A N 1
ATOM 608 C CA . PRO A 1 79 ? -1.423 5.43 34.062 1 94.88 79 PRO A CA 1
ATOM 609 C C . PRO A 1 79 ? -1.769 4.41 35.156 1 94.88 79 PRO A C 1
ATOM 611 O O . PRO A 1 79 ? -2.748 3.674 35 1 94.88 79 PRO A O 1
ATOM 614 N N . GLY A 1 80 ? -1.019 4.387 36.219 1 91.88 80 GLY A N 1
ATOM 615 C CA . GLY A 1 80 ? -1.264 3.527 37.375 1 91.88 80 GLY A CA 1
ATOM 616 C C . GLY A 1 80 ? -0.59 2.172 37.25 1 91.88 80 GLY A C 1
ATOM 617 O O . GLY A 1 80 ? -0.569 1.401 38.219 1 91.88 80 GLY A O 1
ATOM 618 N N . GLN A 1 81 ? -0.015 1.895 36.125 1 94.31 81 GLN A N 1
ATOM 619 C CA . GLN A 1 81 ? 0.592 0.586 35.906 1 94.31 81 GLN A CA 1
ATOM 620 C C . GLN A 1 81 ? 2.102 0.636 36.125 1 94.31 81 GLN A C 1
ATOM 622 O O . GLN A 1 81 ? 2.666 1.708 36.344 1 94.31 81 GLN A O 1
ATOM 627 N N . ARG A 1 82 ? 2.76 -0.501 36.031 1 91.38 82 ARG A N 1
ATOM 628 C CA . ARG A 1 82 ? 4.156 -0.675 36.438 1 91.38 82 ARG A CA 1
ATOM 629 C C . ARG A 1 82 ? 5.074 0.215 35.594 1 91.38 82 ARG A C 1
ATOM 631 O O . ARG A 1 82 ? 6.051 0.758 36.125 1 91.38 82 ARG A O 1
ATOM 638 N N . ASN A 1 83 ? 4.867 0.347 34.344 1 93.94 83 ASN A N 1
ATOM 639 C CA . ASN A 1 83 ? 5.691 1.147 33.438 1 93.94 83 ASN A CA 1
ATOM 640 C C . ASN A 1 83 ? 4.93 2.359 32.906 1 93.94 83 ASN A C 1
ATOM 642 O O . ASN A 1 83 ? 4.977 2.654 31.703 1 93.94 83 ASN A O 1
ATOM 646 N N . GLU A 1 84 ? 4.23 3 33.812 1 95.19 84 GLU A N 1
ATOM 647 C CA . GLU A 1 84 ? 3.424 4.145 33.406 1 95.19 84 GLU A CA 1
ATOM 648 C C . GLU A 1 84 ? 4.281 5.207 32.719 1 95.19 84 GLU A C 1
ATOM 650 O O . GLU A 1 84 ? 5.359 5.547 33.219 1 95.19 84 GLU A O 1
ATOM 655 N N . GLN A 1 85 ? 3.803 5.688 31.516 1 96.25 85 GLN A N 1
ATOM 656 C CA . GLN A 1 85 ? 4.531 6.664 30.719 1 96.25 85 GLN A CA 1
ATOM 657 C C . GLN A 1 85 ? 3.785 7.992 30.656 1 96.25 85 GLN A C 1
ATOM 659 O O . GLN A 1 85 ? 4.387 9.039 30.406 1 96.25 85 GLN A O 1
ATOM 664 N N . ILE A 1 86 ? 2.477 7.988 30.891 1 97.38 86 ILE A N 1
ATOM 665 C CA . ILE A 1 86 ? 1.621 9.141 30.641 1 97.38 86 ILE A CA 1
ATOM 666 C C . ILE A 1 86 ? 0.651 9.328 31.797 1 97.38 86 ILE A C 1
ATOM 668 O O . ILE A 1 86 ? 0.515 8.445 32.656 1 97.38 86 ILE A O 1
ATOM 672 N N . PHE A 1 87 ? 0.027 10.539 31.891 1 95.38 87 PHE A N 1
ATOM 673 C CA . PHE A 1 87 ? -1.042 10.797 32.844 1 95.38 87 PHE A CA 1
ATOM 674 C C . PHE A 1 87 ? -2.188 11.555 32.188 1 95.38 87 PHE A C 1
ATOM 676 O O . PHE A 1 87 ? -2 12.195 31.156 1 95.38 87 PHE A O 1
ATOM 683 N N . PHE A 1 88 ? -3.408 11.359 32.719 1 93.94 88 PHE A N 1
ATOM 684 C CA . PHE A 1 88 ? -4.617 11.977 32.156 1 93.94 88 PHE A CA 1
ATOM 685 C C . PHE A 1 88 ? -4.984 13.219 32.969 1 93.94 88 PHE A C 1
ATOM 687 O O . PHE A 1 88 ? -5.105 13.172 34.188 1 93.94 88 PHE A O 1
ATOM 694 N N . ASN A 1 89 ? -5.043 14.281 32.219 1 87.25 89 ASN A N 1
ATOM 695 C CA . ASN A 1 89 ? -5.5 15.531 32.812 1 87.25 89 ASN A CA 1
ATOM 696 C C . ASN A 1 89 ? -6.969 15.797 32.5 1 87.25 89 ASN A C 1
ATOM 698 O O . ASN A 1 89 ? -7.309 16.234 31.406 1 87.25 89 ASN A O 1
ATOM 702 N N . HIS A 1 90 ? -7.863 15.508 33.406 1 74.75 90 HIS A N 1
ATOM 703 C CA . HIS A 1 90 ? -9.297 15.609 33.156 1 74.75 90 HIS A CA 1
ATOM 704 C C . HIS A 1 90 ? -9.797 17.031 33.438 1 74.75 90 HIS A C 1
ATOM 706 O O . HIS A 1 90 ? -11 17.297 33.344 1 74.75 90 HIS A O 1
ATOM 712 N N . GLU A 1 91 ? -8.844 17.891 33.719 1 65.25 91 GLU A N 1
ATOM 713 C CA . GLU A 1 91 ? -9.359 19.25 33.969 1 65.25 91 GLU A CA 1
ATOM 714 C C . GLU A 1 91 ? -10.125 19.766 32.75 1 65.25 91 GLU A C 1
ATOM 716 O O . GLU A 1 91 ? -9.844 19.359 31.625 1 65.25 91 GLU A O 1
ATOM 721 N N . ASP A 1 92 ? -11.438 20.359 32.969 1 56 92 ASP A N 1
ATOM 722 C CA . ASP A 1 92 ? -12.562 20.766 32.156 1 56 92 ASP A CA 1
ATOM 723 C C . ASP A 1 92 ? -12.086 21.531 30.922 1 56 92 ASP A C 1
ATOM 725 O O . ASP A 1 92 ? -12.039 22.766 30.922 1 56 92 ASP A O 1
ATOM 729 N N . GLY A 1 93 ? -11.023 21.359 30.516 1 53.81 93 GLY A N 1
ATOM 730 C CA . GLY A 1 93 ? -10.789 22.266 29.406 1 53.81 93 GLY A CA 1
ATOM 731 C C . GLY A 1 93 ? -11.781 22.078 28.266 1 53.81 93 GLY A C 1
ATOM 732 O O . GLY A 1 93 ? -12.523 21.094 28.234 1 53.81 93 GLY A O 1
ATOM 733 N N . GLN A 1 94 ? -12.055 23.172 27.516 1 55.53 94 GLN A N 1
ATOM 734 C CA . GLN A 1 94 ? -12.953 23.359 26.391 1 55.53 94 GLN A CA 1
ATOM 735 C C . GLN A 1 94 ? -12.82 22.203 25.391 1 55.53 94 GLN A C 1
ATOM 737 O O . GLN A 1 94 ? -11.734 21.969 24.844 1 55.53 94 GLN A O 1
ATOM 742 N N . ARG A 1 95 ? -13.57 21.016 25.672 1 59.94 95 ARG A N 1
ATOM 743 C CA . ARG A 1 95 ? -13.641 19.859 24.781 1 59.94 95 ARG A CA 1
ATOM 744 C C . ARG A 1 95 ? -14.242 20.234 23.438 1 59.94 95 ARG A C 1
ATOM 746 O O . ARG A 1 95 ? -15.461 20.188 23.266 1 59.94 95 ARG A O 1
ATOM 753 N N . ASN A 1 96 ? -13.328 20.906 22.625 1 68.5 96 ASN A N 1
ATOM 754 C CA . ASN A 1 96 ? -13.797 21.375 21.312 1 68.5 96 ASN A CA 1
ATOM 755 C C . ASN A 1 96 ? -13.586 20.312 20.234 1 68.5 96 ASN A C 1
ATOM 757 O O . ASN A 1 96 ? -12.461 19.875 20 1 68.5 96 ASN A O 1
ATOM 761 N N . GLY A 1 97 ? -14.727 19.547 19.938 1 83.31 97 GLY A N 1
ATOM 762 C CA . GLY A 1 97 ? -14.773 18.641 18.797 1 83.31 97 GLY A CA 1
ATOM 763 C C . GLY A 1 97 ? -15.055 17.203 19.188 1 83.31 97 GLY A C 1
ATOM 764 O O . GLY A 1 97 ? -14.867 16.828 20.344 1 83.31 97 GLY A O 1
ATOM 765 N N . TRP A 1 98 ? -15.469 16.438 18.359 1 90.88 98 TRP A N 1
ATOM 766 C CA . TRP A 1 98 ? -15.922 15.078 18.656 1 90.88 98 TRP A CA 1
ATOM 767 C C . TRP A 1 98 ? -14.75 14.188 19.031 1 90.88 98 TRP A C 1
ATOM 769 O O . TRP A 1 98 ? -14.891 13.281 19.859 1 90.88 98 TRP A O 1
ATOM 779 N N . ARG A 1 99 ? -13.547 14.43 18.5 1 90.5 99 ARG A N 1
ATOM 780 C CA . ARG A 1 99 ? -12.375 13.625 18.797 1 90.5 99 ARG A CA 1
ATOM 781 C C . ARG A 1 99 ? -11.953 13.797 20.266 1 90.5 99 ARG A C 1
ATOM 783 O O . ARG A 1 99 ? -11.539 12.836 20.906 1 90.5 99 ARG A O 1
ATOM 790 N N . GLN A 1 100 ? -11.992 15.023 20.703 1 89.88 100 GLN A N 1
ATOM 791 C CA . GLN A 1 100 ? -11.641 15.297 22.094 1 89.88 100 GLN A CA 1
ATOM 792 C C . GLN A 1 100 ? -12.656 14.688 23.062 1 89.88 100 GLN A C 1
ATOM 794 O O . GLN A 1 100 ? -12.289 14.203 24.125 1 89.88 100 GLN A O 1
ATOM 799 N N . VAL A 1 101 ? -13.898 14.773 22.641 1 91.56 101 VAL A N 1
ATOM 800 C CA . VAL A 1 101 ? -14.945 14.148 23.453 1 91.56 101 VAL A CA 1
ATOM 801 C C . VAL A 1 101 ? -14.711 12.641 23.531 1 91.56 101 VAL A C 1
ATOM 803 O O . VAL A 1 101 ? -14.805 12.047 24.609 1 91.56 101 VAL A O 1
ATOM 806 N N . ALA A 1 102 ? -14.422 12.039 22.422 1 93.38 102 ALA A N 1
ATOM 807 C CA . ALA A 1 102 ? -14.148 10.602 22.375 1 93.38 102 ALA A CA 1
ATOM 808 C C . ALA A 1 102 ? -12.938 10.25 23.234 1 93.38 102 ALA A C 1
ATOM 810 O O . ALA A 1 102 ? -12.969 9.273 24 1 93.38 102 ALA A O 1
ATOM 811 N N . LEU A 1 103 ? -11.875 11.008 23.125 1 93.75 103 LEU A N 1
ATOM 812 C CA . LEU A 1 103 ? -10.656 10.758 23.906 1 93.75 103 LEU A CA 1
ATOM 813 C C . LEU A 1 103 ? -10.922 10.875 25.391 1 93.75 103 LEU A C 1
ATOM 815 O O . LEU A 1 103 ? -10.422 10.07 26.188 1 93.75 103 LEU A O 1
ATOM 819 N N . ALA A 1 104 ? -11.664 11.891 25.734 1 93.06 104 ALA A N 1
ATOM 820 C CA . ALA A 1 104 ? -12.008 12.062 27.156 1 93.06 104 ALA A CA 1
ATOM 821 C C . ALA A 1 104 ? -12.773 10.859 27.672 1 93.06 104 ALA A C 1
ATOM 823 O O . ALA A 1 104 ? -12.547 10.406 28.797 1 93.06 104 ALA A O 1
ATOM 824 N N . ARG A 1 105 ? -13.695 10.383 26.906 1 94.12 105 ARG A N 1
ATOM 825 C CA . ARG A 1 105 ? -14.461 9.203 27.297 1 94.12 105 ARG A CA 1
ATOM 826 C C . ARG A 1 105 ? -13.562 7.98 27.422 1 94.12 105 ARG A C 1
ATOM 828 O O . ARG A 1 105 ? -13.695 7.203 28.375 1 94.12 105 ARG A O 1
ATOM 835 N N . ILE A 1 106 ? -12.656 7.789 26.516 1 96.75 106 ILE A N 1
ATOM 836 C CA . ILE A 1 106 ? -11.742 6.656 26.5 1 96.75 106 ILE A CA 1
ATOM 837 C C . ILE A 1 106 ? -10.859 6.691 27.75 1 96.75 106 ILE A C 1
ATOM 839 O O . ILE A 1 106 ? -10.703 5.676 28.438 1 96.75 106 ILE A O 1
ATOM 843 N N . THR A 1 107 ? -10.266 7.855 28.031 1 95.94 107 THR A N 1
ATOM 844 C CA . THR A 1 107 ? -9.352 7.961 29.172 1 95.94 107 THR A CA 1
ATOM 845 C C . THR A 1 107 ? -10.094 7.695 30.484 1 95.94 107 THR A C 1
ATOM 847 O O . THR A 1 107 ? -9.547 7.066 31.391 1 95.94 107 THR A O 1
ATOM 850 N N . ARG A 1 108 ? -11.336 8.102 30.562 1 94.56 108 ARG A N 1
ATOM 851 C CA . ARG A 1 108 ? -12.141 7.809 31.734 1 94.56 108 ARG A CA 1
ATOM 852 C C . ARG A 1 108 ? -12.406 6.312 31.859 1 94.56 108 ARG A C 1
ATOM 854 O O . ARG A 1 108 ? -12.312 5.746 32.969 1 94.56 108 ARG A O 1
ATOM 861 N N . SER A 1 109 ? -12.75 5.734 30.781 1 96.44 109 SER A N 1
ATOM 862 C CA . SER A 1 109 ? -13.023 4.301 30.75 1 96.44 109 SER A CA 1
ATOM 863 C C . SER A 1 109 ? -11.781 3.496 31.109 1 96.44 109 SER A C 1
ATOM 865 O O . SER A 1 109 ? -11.875 2.496 31.828 1 96.44 109 SER A O 1
ATOM 867 N N . VAL A 1 110 ? -10.633 3.9 30.609 1 96.75 110 VAL A N 1
ATOM 868 C CA . VAL A 1 110 ? -9.375 3.221 30.906 1 96.75 110 VAL A CA 1
ATOM 869 C C . VAL A 1 110 ? -9.047 3.355 32.375 1 96.75 110 VAL A C 1
ATOM 871 O O . VAL A 1 110 ? -8.609 2.395 33.031 1 96.75 110 VAL A O 1
ATOM 874 N N . GLN A 1 111 ? -9.273 4.504 32.938 1 94.19 111 GLN A N 1
ATOM 875 C CA . GLN A 1 111 ? -9.031 4.723 34.344 1 94.19 111 GLN A CA 1
ATOM 876 C C . GLN A 1 111 ? -9.938 3.834 35.188 1 94.19 111 GLN A C 1
ATOM 878 O O . GLN A 1 111 ? -9.5 3.307 36.219 1 94.19 111 GLN A O 1
ATOM 883 N N . GLU A 1 112 ? -11.141 3.695 34.75 1 93.56 112 GLU A N 1
ATOM 884 C CA . GLU A 1 112 ? -12.086 2.836 35.469 1 93.56 112 GLU A CA 1
ATOM 885 C C . GLU A 1 112 ? -11.648 1.375 35.406 1 93.56 112 GLU A C 1
ATOM 887 O O . GLU A 1 112 ? -11.703 0.667 36.406 1 93.56 112 GLU A O 1
ATOM 892 N N . LEU A 1 113 ? -11.219 0.986 34.281 1 93.81 113 LEU A N 1
ATOM 893 C CA . LEU A 1 113 ? -10.852 -0.407 34.031 1 93.81 113 LEU A CA 1
ATOM 894 C C . LEU A 1 113 ? -9.562 -0.757 34.781 1 93.81 113 LEU A C 1
ATOM 896 O O . LEU A 1 113 ? -9.383 -1.896 35.219 1 93.81 113 LEU A O 1
ATOM 900 N N . LEU A 1 114 ? -8.617 0.185 34.906 1 94.19 114 LEU A N 1
ATOM 901 C CA . LEU A 1 114 ? -7.301 -0.104 35.438 1 94.19 114 LEU A CA 1
ATOM 902 C C . LEU A 1 114 ? -7.211 0.349 36.906 1 94.19 114 LEU A C 1
ATOM 904 O O . LEU A 1 114 ? -6.121 0.417 37.469 1 94.19 114 LEU A O 1
ATOM 908 N N . ARG A 1 115 ? -8.336 0.614 37.406 1 90.19 115 ARG A N 1
ATOM 909 C CA . ARG A 1 115 ? -8.367 1.034 38.812 1 90.19 115 ARG A CA 1
ATOM 910 C C . ARG A 1 115 ? -7.859 -0.073 39.75 1 90.19 115 ARG A C 1
ATOM 912 O O . ARG A 1 115 ? -8.148 -1.251 39.5 1 90.19 115 ARG A O 1
ATOM 919 N N . LYS A 1 116 ? -7.156 0.38 40.688 1 87.56 116 LYS A N 1
ATOM 920 C CA . LYS A 1 116 ? -6.66 -0.577 41.688 1 87.56 116 LYS A CA 1
ATOM 921 C C . LYS A 1 116 ? -7.812 -1.235 42.438 1 87.56 116 LYS A C 1
ATOM 923 O O . LYS A 1 116 ? -8.836 -0.598 42.688 1 87.56 116 LYS A O 1
ATOM 928 N N . ASN A 1 117 ? -7.523 -2.496 42.719 1 86.81 117 ASN A N 1
ATOM 929 C CA . ASN A 1 117 ? -8.516 -3.225 43.5 1 86.81 117 ASN A CA 1
ATOM 930 C C . ASN A 1 117 ? -8.594 -2.695 44.938 1 86.81 117 ASN A C 1
ATOM 932 O O . ASN A 1 117 ? -7.703 -1.979 45.375 1 86.81 117 ASN A O 1
ATOM 936 N N . ALA A 1 118 ? -9.656 -3.062 45.594 1 86.5 118 ALA A N 1
ATOM 937 C CA . ALA A 1 118 ? -9.891 -2.613 46.938 1 86.5 118 ALA A CA 1
ATOM 938 C C . ALA A 1 118 ? -8.75 -3.033 47.875 1 86.5 118 ALA A C 1
ATOM 940 O O . ALA A 1 118 ? -8.422 -2.33 48.844 1 86.5 118 ALA A O 1
ATOM 941 N N . ASP A 1 119 ? -8.164 -4.168 47.594 1 88.75 119 ASP A N 1
ATOM 942 C CA . ASP A 1 119 ? -7.094 -4.703 48.406 1 88.75 119 ASP A CA 1
ATOM 943 C C . ASP A 1 119 ? -5.75 -4.059 48.094 1 88.75 119 ASP A C 1
ATOM 945 O O . ASP A 1 119 ? -4.723 -4.41 48.656 1 88.75 119 ASP A O 1
ATOM 949 N N . GLY A 1 120 ? -5.715 -3.178 47.125 1 81.94 120 GLY A N 1
ATOM 950 C CA . GLY A 1 120 ? -4.496 -2.463 46.781 1 81.94 120 GLY A CA 1
ATOM 951 C C . GLY A 1 120 ? -3.732 -3.105 45.625 1 81.94 120 GLY A C 1
ATOM 952 O O . GLY A 1 120 ? -2.787 -2.52 45.094 1 81.94 120 GLY A O 1
ATOM 953 N N . THR A 1 121 ? -4.137 -4.301 45.344 1 85.88 121 THR A N 1
ATOM 954 C CA . THR A 1 121 ? -3.461 -4.984 44.25 1 85.88 121 THR A CA 1
ATOM 955 C C . THR A 1 121 ? -3.848 -4.367 42.906 1 85.88 121 THR A C 1
ATOM 957 O O . THR A 1 121 ? -4.926 -3.785 42.75 1 85.88 121 THR A O 1
ATOM 960 N N . GLY A 1 122 ? -2.934 -4.426 41.969 1 85.62 122 GLY A N 1
ATOM 961 C CA . GLY A 1 122 ? -3.199 -3.879 40.625 1 85.62 122 GLY A CA 1
ATOM 962 C C . GLY A 1 122 ? -4.242 -4.66 39.875 1 85.62 122 GLY A C 1
ATOM 963 O O . GLY A 1 122 ? -4.629 -5.758 40.281 1 85.62 122 GLY A O 1
ATOM 964 N N . PRO A 1 123 ? -4.73 -4.098 38.875 1 89.81 123 PRO A N 1
ATOM 965 C CA . PRO A 1 123 ? -5.727 -4.785 38.062 1 89.81 123 PRO A CA 1
ATOM 966 C C . PRO A 1 123 ? -5.164 -6.027 37.375 1 89.81 123 PRO A C 1
ATOM 968 O O . PRO A 1 123 ? -3.947 -6.172 37.25 1 89.81 123 PRO A O 1
ATOM 971 N N . ASP A 1 124 ? -6.004 -6.988 37.062 1 93.31 124 ASP A N 1
ATOM 972 C CA . ASP A 1 124 ? -5.629 -8.148 36.25 1 93.31 124 ASP A CA 1
ATOM 973 C C . ASP A 1 124 ? -5.473 -7.77 34.781 1 93.31 124 ASP A C 1
ATOM 975 O O . ASP A 1 124 ? -6.43 -7.859 34 1 93.31 124 ASP A O 1
ATOM 979 N N . LEU A 1 125 ? -4.297 -7.473 34.406 1 95.81 125 LEU A N 1
ATOM 980 C CA . LEU A 1 125 ? -4.035 -6.973 33.062 1 95.81 125 LEU A CA 1
ATOM 981 C C . LEU A 1 125 ? -4.371 -8.031 32 1 95.81 125 LEU A C 1
ATOM 983 O O . LEU A 1 125 ? -4.754 -7.699 30.875 1 95.81 125 LEU A O 1
ATOM 987 N N . GLU A 1 126 ? -4.18 -9.289 32.312 1 96.5 126 GLU A N 1
ATOM 988 C CA . GLU A 1 126 ? -4.508 -10.359 31.375 1 96.5 126 GLU A CA 1
ATOM 989 C C . GLU A 1 126 ? -6 -10.375 31.062 1 96.5 126 GLU A C 1
ATOM 991 O O . GLU A 1 126 ? -6.402 -10.578 29.922 1 96.5 126 GLU A O 1
ATOM 996 N N . ARG A 1 127 ? -6.746 -10.18 32.094 1 95.69 127 ARG A N 1
ATOM 997 C CA . ARG A 1 127 ? -8.195 -10.148 31.906 1 95.69 127 ARG A CA 1
ATOM 998 C C . ARG A 1 127 ? -8.609 -8.93 31.078 1 95.69 127 ARG A C 1
ATOM 1000 O O . ARG A 1 127 ? -9.492 -9.031 30.234 1 95.69 127 ARG A O 1
ATOM 1007 N N . VAL A 1 128 ? -8.023 -7.824 31.406 1 96.69 128 VAL A N 1
ATOM 1008 C CA . VAL A 1 128 ? -8.312 -6.605 30.656 1 96.69 128 VAL A CA 1
ATOM 1009 C C . VAL A 1 128 ? -7.922 -6.793 29.188 1 96.69 128 VAL A C 1
ATOM 1011 O O . VAL A 1 128 ? -8.688 -6.445 28.297 1 96.69 128 VAL A O 1
ATOM 1014 N N . ALA A 1 129 ? -6.676 -7.348 28.969 1 97.56 129 ALA A N 1
ATOM 1015 C CA . ALA A 1 129 ? -6.207 -7.605 27.609 1 97.56 129 ALA A CA 1
ATOM 1016 C C . ALA A 1 129 ? -7.152 -8.547 26.875 1 97.56 129 ALA A C 1
ATOM 1018 O O . ALA A 1 129 ? -7.445 -8.336 25.703 1 97.56 129 ALA A O 1
ATOM 1019 N N . GLU A 1 130 ? -7.59 -9.562 27.578 1 97.31 130 GLU A N 1
ATOM 1020 C CA . GLU A 1 130 ? -8.547 -10.508 27 1 97.31 130 GLU A CA 1
ATOM 1021 C C . GLU A 1 130 ? -9.812 -9.797 26.531 1 97.31 130 GLU A C 1
ATOM 1023 O O . GLU A 1 130 ? -10.289 -10.039 25.422 1 97.31 130 GLU A O 1
ATOM 1028 N N . MET A 1 131 ? -10.297 -8.984 27.328 1 96.94 131 MET A N 1
ATOM 1029 C CA . MET A 1 131 ? -11.516 -8.25 27 1 96.94 131 MET A CA 1
ATOM 1030 C C . MET A 1 131 ? -11.297 -7.359 25.781 1 96.94 131 MET A C 1
ATOM 1032 O O . MET A 1 131 ? -12.117 -7.352 24.859 1 96.94 131 MET A O 1
ATOM 1036 N N . ILE A 1 132 ? -10.242 -6.586 25.766 1 97.88 132 ILE A N 1
ATOM 1037 C CA . ILE A 1 132 ? -9.969 -5.652 24.688 1 97.88 132 ILE A CA 1
ATOM 1038 C C . ILE A 1 132 ? -9.758 -6.426 23.391 1 97.88 132 ILE A C 1
ATOM 1040 O O . ILE A 1 132 ? -10.242 -6.012 22.328 1 97.88 132 ILE A O 1
ATOM 1044 N N . CYS A 1 133 ? -9.008 -7.555 23.422 1 97.56 133 CYS A N 1
ATOM 1045 C CA . CYS A 1 133 ? -8.805 -8.391 22.25 1 97.56 133 CYS A CA 1
ATOM 1046 C C . CYS A 1 133 ? -10.133 -8.875 21.688 1 97.56 133 CYS A C 1
ATOM 1048 O O . CYS A 1 133 ? -10.359 -8.805 20.484 1 97.56 133 CYS A O 1
ATOM 1050 N N . ASN A 1 134 ? -11 -9.328 22.562 1 96.44 134 ASN A N 1
ATOM 1051 C CA . ASN A 1 134 ? -12.297 -9.836 22.125 1 96.44 134 ASN A CA 1
ATOM 1052 C C . ASN A 1 134 ? -13.18 -8.727 21.578 1 96.44 134 ASN A C 1
ATOM 1054 O O . ASN A 1 134 ? -13.93 -8.938 20.625 1 96.44 134 ASN A O 1
ATOM 1058 N N . ASN A 1 135 ? -13.125 -7.555 22.203 1 96.38 135 ASN A N 1
ATOM 1059 C CA . ASN A 1 135 ? -13.875 -6.414 21.688 1 96.38 135 ASN A CA 1
ATOM 1060 C C . ASN A 1 135 ? -13.383 -6 20.312 1 96.38 135 ASN A C 1
ATOM 1062 O O . ASN A 1 135 ? -14.18 -5.664 19.438 1 96.38 135 ASN A O 1
ATOM 1066 N N . SER A 1 136 ? -12.062 -6.02 20.094 1 96.12 136 SER A N 1
ATOM 1067 C CA . SER A 1 136 ? -11.469 -5.629 18.828 1 96.12 136 SER A CA 1
ATOM 1068 C C . SER A 1 136 ? -11.828 -6.613 17.719 1 96.12 136 SER A C 1
ATOM 1070 O O . SER A 1 136 ? -11.812 -6.262 16.531 1 96.12 136 SER A O 1
ATOM 1072 N N . ALA A 1 137 ? -12.18 -7.812 18.094 1 93.81 137 ALA A N 1
ATOM 1073 C CA . ALA A 1 137 ? -12.523 -8.852 17.125 1 93.81 137 ALA A CA 1
ATOM 1074 C C . ALA A 1 137 ? -13.961 -8.711 16.656 1 93.81 137 ALA A C 1
ATOM 1076 O O . ALA A 1 137 ? -14.344 -9.273 15.625 1 93.81 137 ALA A O 1
ATOM 1077 N N . GLN A 1 138 ? -14.758 -7.941 17.422 1 91.69 138 GLN A N 1
ATOM 1078 C CA . GLN A 1 138 ? -16.156 -7.781 17.031 1 91.69 138 GLN A CA 1
ATOM 1079 C C . GLN A 1 138 ? -16.297 -6.84 15.844 1 91.69 138 GLN A C 1
ATOM 1081 O O . GLN A 1 138 ? -15.523 -5.895 15.695 1 91.69 138 GLN A O 1
ATOM 1086 N N . PRO A 1 139 ? -17.281 -7.117 15.008 1 88.06 139 PRO A N 1
ATOM 1087 C CA . PRO A 1 139 ? -17.469 -6.238 13.852 1 88.06 139 PRO A CA 1
ATOM 1088 C C . PRO A 1 139 ? -17.828 -4.809 14.258 1 88.06 139 PRO A C 1
ATOM 1090 O O . PRO A 1 139 ? -18.531 -4.598 15.25 1 88.06 139 PRO A O 1
ATOM 1093 N N . PHE A 1 140 ? -17.328 -3.883 13.547 1 88.81 140 PHE A N 1
ATOM 1094 C CA . PHE A 1 140 ? -17.625 -2.469 13.734 1 88.81 140 PHE A CA 1
ATOM 1095 C C . PHE A 1 140 ? -18.828 -2.053 12.898 1 88.81 140 PHE A C 1
ATOM 1097 O O . PHE A 1 140 ? -18.797 -2.16 11.672 1 88.81 140 PHE A O 1
ATOM 1104 N N . ARG A 1 141 ? -19.875 -1.562 13.484 1 88.81 141 ARG A N 1
ATOM 1105 C CA . ARG A 1 141 ? -21.125 -1.265 12.797 1 88.81 141 ARG A CA 1
ATOM 1106 C C . ARG A 1 141 ? -21.219 0.213 12.43 1 88.81 141 ARG A C 1
ATOM 1108 O O . ARG A 1 141 ? -20.703 1.068 13.156 1 88.81 141 ARG A O 1
ATOM 1115 N N . GLU A 1 142 ? -21.875 0.416 11.328 1 87.69 142 GLU A N 1
ATOM 1116 C CA . GLU A 1 142 ? -22.188 1.791 10.953 1 87.69 142 GLU A CA 1
ATOM 1117 C C . GLU A 1 142 ? -23.484 2.258 11.586 1 87.69 142 GLU A C 1
ATOM 1119 O O . GLU A 1 142 ? -24.562 1.725 11.289 1 87.69 142 GLU A O 1
ATOM 1124 N N . ILE A 1 143 ? -23.297 3.217 12.461 1 91.94 143 ILE A N 1
ATOM 1125 C CA . ILE A 1 143 ? -24.453 3.711 13.227 1 91.94 143 ILE A CA 1
ATOM 1126 C C . ILE A 1 143 ? -24.578 5.219 13.031 1 91.94 143 ILE A C 1
ATOM 1128 O O . ILE A 1 143 ? -23.609 5.961 13.148 1 91.94 143 ILE A O 1
ATOM 1132 N N . ASP A 1 144 ? -25.781 5.738 12.812 1 91.75 144 ASP A N 1
ATOM 1133 C CA . ASP A 1 144 ? -26.016 7.145 12.508 1 91.75 144 ASP A CA 1
ATOM 1134 C C . ASP A 1 144 ? -25.891 8.008 13.766 1 91.75 144 ASP A C 1
ATOM 1136 O O . ASP A 1 144 ? -25.359 9.109 13.719 1 91.75 144 ASP A O 1
ATOM 1140 N N . ASP A 1 145 ? -26.406 7.469 14.844 1 94.88 145 ASP A N 1
ATOM 1141 C CA . ASP A 1 145 ? -26.297 8.219 16.094 1 94.88 145 ASP A CA 1
ATOM 1142 C C . ASP A 1 145 ? -24.844 8.336 16.531 1 94.88 145 ASP A C 1
ATOM 1144 O O . ASP A 1 145 ? -24.172 7.324 16.734 1 94.88 145 ASP A O 1
ATOM 1148 N N . PRO A 1 146 ? -24.406 9.586 16.672 1 95.5 146 PRO A N 1
ATOM 1149 C CA . PRO A 1 146 ? -22.984 9.773 16.969 1 95.5 146 PRO A CA 1
ATOM 1150 C C . PRO A 1 146 ? -22.562 9.156 18.297 1 95.5 146 PRO A C 1
ATOM 1152 O O . PRO A 1 146 ? -21.469 8.594 18.406 1 95.5 146 PRO A O 1
ATOM 1155 N N . HIS A 1 147 ? -23.375 9.234 19.281 1 94.56 147 HIS A N 1
ATOM 1156 C CA . HIS A 1 147 ? -23.016 8.711 20.594 1 94.56 147 HIS A CA 1
ATOM 1157 C C . HIS A 1 147 ? -23.031 7.188 20.609 1 94.56 147 HIS A C 1
ATOM 1159 O O . HIS A 1 147 ? -22.156 6.562 21.219 1 94.56 147 HIS A O 1
ATOM 1165 N N . ARG A 1 148 ? -23.969 6.617 19.906 1 95.12 148 ARG A N 1
ATOM 1166 C CA . ARG A 1 148 ? -24 5.164 19.797 1 95.12 148 ARG A CA 1
ATOM 1167 C C . ARG A 1 148 ? -22.812 4.656 18.984 1 95.12 148 ARG A C 1
ATOM 1169 O O . ARG A 1 148 ? -22.266 3.582 19.266 1 95.12 148 ARG A O 1
ATOM 1176 N N . TRP A 1 149 ? -22.5 5.43 18 1 95.62 149 TRP A N 1
ATOM 1177 C CA . TRP A 1 149 ? -21.312 5.09 17.219 1 95.62 149 TRP A CA 1
ATOM 1178 C C . TRP A 1 149 ? -20.062 5.086 18.078 1 95.62 149 TRP A C 1
ATOM 1180 O O . TRP A 1 149 ? -19.234 4.18 17.984 1 95.62 149 TRP A O 1
ATOM 1190 N N . MET A 1 150 ? -19.938 6.02 19 1 95.94 150 MET A N 1
ATOM 1191 C CA . MET A 1 150 ? -18.766 6.141 19.875 1 95.94 150 MET A CA 1
ATOM 1192 C C . MET A 1 150 ? -18.797 5.074 20.969 1 95.94 150 MET A C 1
ATOM 1194 O O . MET A 1 150 ? -17.734 4.648 21.438 1 95.94 150 MET A O 1
ATOM 1198 N N . ASP A 1 151 ? -20 4.598 21.297 1 96.44 151 ASP A N 1
ATOM 1199 C CA . ASP A 1 151 ? -20.141 3.586 22.344 1 96.44 151 ASP A CA 1
ATOM 1200 C C . ASP A 1 151 ? -19.406 2.301 21.969 1 96.44 151 ASP A C 1
ATOM 1202 O O . ASP A 1 151 ? -19.047 1.504 22.828 1 96.44 151 ASP A O 1
ATOM 1206 N N . GLN A 1 152 ? -19.141 2.146 20.703 1 95.75 152 GLN A N 1
ATOM 1207 C CA . GLN A 1 152 ? -18.531 0.908 20.219 1 95.75 152 GLN A CA 1
ATOM 1208 C C . GLN A 1 152 ? -17.078 0.813 20.641 1 95.75 152 GLN A C 1
ATOM 1210 O O . GLN A 1 152 ? -16.469 -0.261 20.562 1 95.75 152 GLN A O 1
ATOM 1215 N N . TYR A 1 153 ? -16.438 1.998 21.078 1 97.5 153 TYR A N 1
ATOM 1216 C CA . TYR A 1 153 ? -15.008 1.93 21.359 1 97.5 153 TYR A CA 1
ATOM 1217 C C . TYR A 1 153 ? -14.633 2.875 22.5 1 97.5 153 TYR A C 1
ATOM 1219 O O . TYR A 1 153 ? -13.453 3.027 22.812 1 97.5 153 TYR A O 1
ATOM 1227 N N . CYS A 1 154 ? -15.531 3.568 23.125 1 96.5 154 CYS A N 1
ATOM 1228 C CA . CYS A 1 154 ? -15.18 4.578 24.109 1 96.5 154 CYS A CA 1
ATOM 1229 C C . CYS A 1 154 ? -15.602 4.137 25.516 1 96.5 154 CYS A C 1
ATOM 1231 O O . CYS A 1 154 ? -15.117 4.676 26.516 1 96.5 154 CYS A O 1
ATOM 1233 N N . ASP A 1 155 ? -16.469 3.195 25.562 1 94.38 155 ASP A N 1
ATOM 1234 C CA . ASP A 1 155 ? -16.969 2.777 26.875 1 94.38 155 ASP A CA 1
ATOM 1235 C C . ASP A 1 155 ? -16.078 1.705 27.484 1 94.38 155 ASP A C 1
ATOM 1237 O O . ASP A 1 155 ? -15.375 0.985 26.766 1 94.38 155 ASP A O 1
ATOM 1241 N N . SER A 1 156 ? -16.156 1.55 28.766 1 92.25 156 SER A N 1
ATOM 1242 C CA . SER A 1 156 ? -15.289 0.642 29.516 1 92.25 156 SER A CA 1
ATOM 1243 C C . SER A 1 156 ? -15.477 -0.8 29.047 1 92.25 156 SER A C 1
ATOM 1245 O O . SER A 1 156 ? -14.516 -1.575 29.016 1 92.25 156 SER A O 1
ATOM 1247 N N . SER A 1 157 ? -16.625 -1.139 28.688 1 94 157 SER A N 1
ATOM 1248 C CA . SER A 1 157 ? -16.906 -2.516 28.297 1 94 157 SER A CA 1
ATOM 1249 C C . SER A 1 157 ? -16.656 -2.729 26.812 1 94 157 SER A C 1
ATOM 1251 O O . SER A 1 157 ? -16.656 -3.863 26.328 1 94 157 SER A O 1
ATOM 1253 N N . SER A 1 158 ? -16.375 -1.619 26.125 1 96.12 158 SER A N 1
ATOM 1254 C CA . SER A 1 158 ? -16.281 -1.754 24.672 1 96.12 158 SER A CA 1
ATOM 1255 C C . SER A 1 158 ? -14.938 -1.244 24.156 1 96.12 158 SER A C 1
ATOM 1257 O O . SER A 1 158 ? -14.766 -1.062 22.953 1 96.12 158 SER A O 1
ATOM 1259 N N . LEU A 1 159 ? -14.016 -1.025 25.078 1 97.81 159 LEU A N 1
ATOM 1260 C CA . LEU A 1 159 ? -12.711 -0.535 24.656 1 97.81 159 LEU A CA 1
ATOM 1261 C C . LEU A 1 159 ? -12.047 -1.509 23.688 1 97.81 159 LEU A C 1
ATOM 1263 O O . LEU A 1 159 ? -12.164 -2.727 23.844 1 97.81 159 LEU A O 1
ATOM 1267 N N . ARG A 1 160 ? -11.445 -1.006 22.688 1 98 160 ARG A N 1
ATOM 1268 C CA . ARG A 1 160 ? -10.695 -1.739 21.672 1 98 160 ARG A CA 1
ATOM 1269 C C . ARG A 1 160 ? -9.234 -1.306 21.656 1 98 160 ARG A C 1
ATOM 1271 O O . ARG A 1 160 ? -8.852 -0.353 22.344 1 98 160 ARG A O 1
ATOM 1278 N N . TRP A 1 161 ? -8.438 -2.025 20.938 1 98.31 161 TRP A N 1
ATOM 1279 C CA . TRP A 1 161 ? -7.039 -1.622 20.812 1 98.31 161 TRP A CA 1
ATOM 1280 C C . TRP A 1 161 ? -6.922 -0.28 20.094 1 98.31 161 TRP A C 1
ATOM 1282 O O . TRP A 1 161 ? -6.008 0.501 20.375 1 98.31 161 TRP A O 1
ATOM 1292 N N . GLU A 1 162 ? -7.875 0.036 19.188 1 97.88 162 GLU A N 1
ATOM 1293 C CA . GLU A 1 162 ? -7.934 1.355 18.578 1 97.88 162 GLU A CA 1
ATOM 1294 C C . GLU A 1 162 ? -8.102 2.453 19.625 1 97.88 162 GLU A C 1
ATOM 1296 O O . GLU A 1 162 ? -7.52 3.531 19.5 1 97.88 162 GLU A O 1
ATOM 1301 N N . SER A 1 163 ? -8.906 2.146 20.641 1 98.31 163 SER A N 1
ATOM 1302 C CA . SER A 1 163 ? -9.133 3.105 21.719 1 98.31 163 SER A CA 1
ATOM 1303 C C . SER A 1 163 ? -7.828 3.447 22.438 1 98.31 163 SER A C 1
ATOM 1305 O O . SER A 1 163 ? -7.531 4.621 22.672 1 98.31 163 SER A O 1
ATOM 1307 N N . ILE A 1 164 ? -7.082 2.414 22.688 1 98.38 164 ILE A N 1
ATOM 1308 C CA . ILE A 1 164 ? -5.812 2.617 23.391 1 98.38 164 ILE A CA 1
ATOM 1309 C C . ILE A 1 164 ? -4.852 3.389 22.484 1 98.38 164 ILE A C 1
ATOM 1311 O O . ILE A 1 164 ? -4.117 4.262 22.953 1 98.38 164 ILE A O 1
ATOM 1315 N N . GLY A 1 165 ? -4.84 3.021 21.188 1 98.25 165 GLY A N 1
ATOM 1316 C CA . GLY A 1 165 ? -4.023 3.752 20.234 1 98.25 165 GLY A CA 1
ATOM 1317 C C . GLY A 1 165 ? -4.363 5.227 20.156 1 98.25 165 GLY A C 1
ATOM 1318 O O . GLY A 1 165 ? -3.48 6.07 19.984 1 98.25 165 GLY A O 1
ATOM 1319 N N . TRP A 1 166 ? -5.621 5.578 20.359 1 97 166 TRP A N 1
ATOM 1320 C CA . TRP A 1 166 ? -6.094 6.957 20.281 1 97 166 TRP A CA 1
ATOM 1321 C C . TRP A 1 166 ? -5.523 7.785 21.438 1 97 166 TRP A C 1
ATOM 1323 O O . TRP A 1 166 ? -5.363 9 21.312 1 97 166 TRP A O 1
ATOM 1333 N N . ILE A 1 167 ? -5.238 7.145 22.5 1 97.5 167 ILE A N 1
ATOM 1334 C CA . ILE A 1 167 ? -4.625 7.848 23.625 1 97.5 167 ILE A CA 1
ATOM 1335 C C . ILE A 1 167 ? -3.268 8.406 23.203 1 97.5 167 ILE A C 1
ATOM 1337 O O . ILE A 1 167 ? -2.98 9.586 23.422 1 97.5 167 ILE A O 1
ATOM 1341 N N . TRP A 1 168 ? -2.502 7.57 22.578 1 97.56 168 TRP A N 1
ATOM 1342 C CA . TRP A 1 168 ? -1.172 7.98 22.141 1 97.56 168 TRP A CA 1
ATOM 1343 C C . TRP A 1 168 ? -1.263 8.992 21 1 97.56 168 TRP A C 1
ATOM 1345 O O . TRP A 1 168 ? -0.451 9.922 20.922 1 97.56 168 TRP A O 1
ATOM 1355 N N . ALA A 1 169 ? -2.258 8.82 20.094 1 96.69 169 ALA A N 1
ATOM 1356 C CA . ALA A 1 169 ? -2.473 9.797 19.016 1 96.69 169 ALA A CA 1
ATOM 1357 C C . ALA A 1 169 ? -2.834 11.164 19.594 1 96.69 169 ALA A C 1
ATOM 1359 O O . ALA A 1 169 ? -2.412 12.195 19.062 1 96.69 169 ALA A O 1
ATOM 1360 N N . GLY A 1 170 ? -3.668 11.148 20.641 1 94.56 170 GLY A N 1
ATOM 1361 C CA . GLY A 1 170 ? -4.027 12.391 21.312 1 94.56 170 GLY A CA 1
ATOM 1362 C C . GLY A 1 170 ? -2.852 13.055 22 1 94.56 170 GLY A C 1
ATOM 1363 O O . GLY A 1 170 ? -2.717 14.281 21.969 1 94.56 170 GLY A O 1
ATOM 1364 N N . LEU A 1 171 ? -2.043 12.211 22.609 1 95.75 171 LEU A N 1
ATOM 1365 C CA . LEU A 1 171 ? -0.847 12.711 23.281 1 95.75 171 LEU A CA 1
ATOM 1366 C C . LEU A 1 171 ? 0.035 13.492 22.297 1 95.75 171 LEU A C 1
ATOM 1368 O O . LEU A 1 171 ? 0.53 14.57 22.641 1 95.75 171 LEU A O 1
ATOM 1372 N N . GLU A 1 172 ? 0.193 12.945 21.062 1 95.12 172 GLU A N 1
ATOM 1373 C CA . GLU A 1 172 ? 1.064 13.523 20.047 1 95.12 172 GLU A CA 1
ATOM 1374 C C . GLU A 1 172 ? 0.314 14.539 19.203 1 95.12 172 GLU A C 1
ATOM 1376 O O . GLU A 1 172 ? 0.88 15.109 18.266 1 95.12 172 GLU A O 1
ATOM 1381 N N . ARG A 1 173 ? -0.987 14.773 19.453 1 92.56 173 ARG A N 1
ATOM 1382 C CA . ARG A 1 173 ? -1.817 15.734 18.734 1 92.56 173 ARG A CA 1
ATOM 1383 C C . ARG A 1 173 ? -1.77 15.484 17.234 1 92.56 173 ARG A C 1
ATOM 1385 O O . ARG A 1 173 ? -1.485 16.406 16.453 1 92.56 173 ARG A O 1
ATOM 1392 N N . LEU A 1 174 ? -2.168 14.32 16.797 1 94.31 174 LEU A N 1
ATOM 1393 C CA . LEU A 1 174 ? -1.974 13.859 15.422 1 94.31 174 LEU A CA 1
ATOM 1394 C C . LEU A 1 174 ? -3.295 13.852 14.664 1 94.31 174 LEU A C 1
ATOM 1396 O O . LEU A 1 174 ? -3.389 13.266 13.586 1 94.31 174 LEU A O 1
ATOM 1400 N N . GLY A 1 175 ? -4.367 14.414 15.156 1 88.62 175 GLY A N 1
ATOM 1401 C CA . GLY A 1 175 ? -5.664 14.352 14.5 1 88.62 175 GLY A CA 1
ATOM 1402 C C . GLY A 1 175 ? -5.691 15.062 13.164 1 88.62 175 GLY A C 1
ATOM 1403 O O . GLY A 1 175 ? -5.988 14.453 12.133 1 88.62 175 GLY A O 1
ATOM 1404 N N . ASP A 1 176 ? -5.582 16.266 13.117 1 90.06 176 ASP A N 1
ATOM 1405 C CA . ASP A 1 176 ? -5.48 17.109 11.93 1 90.06 176 ASP A CA 1
ATOM 1406 C C . ASP A 1 176 ? -4.711 18.391 12.242 1 90.06 176 ASP A C 1
ATOM 1408 O O . ASP A 1 176 ? -4.281 18.609 13.375 1 90.06 176 ASP A O 1
ATOM 1412 N N . ILE A 1 177 ? -4.539 19.172 11.297 1 88.81 177 ILE A N 1
ATOM 1413 C CA . ILE A 1 177 ? -3.693 20.344 11.422 1 88.81 177 ILE A CA 1
ATOM 1414 C C . ILE A 1 177 ? -4.32 21.328 12.406 1 88.81 177 ILE A C 1
ATOM 1416 O O . ILE A 1 177 ? -3.639 21.844 13.289 1 88.81 177 ILE A O 1
ATOM 1420 N N . VAL A 1 178 ? -5.598 21.547 12.328 1 89.38 178 VAL A N 1
ATOM 1421 C CA . VAL A 1 178 ? -6.293 22.531 13.164 1 89.38 178 VAL A CA 1
ATOM 1422 C C . VAL A 1 178 ? -6.305 22.047 14.609 1 89.38 178 VAL A C 1
ATOM 1424 O O . VAL A 1 178 ? -5.961 22.797 15.523 1 89.38 178 VAL A O 1
ATOM 1427 N N . ASN A 1 179 ? -6.613 20.781 14.766 1 87.69 179 ASN A N 1
ATOM 1428 C CA . ASN A 1 179 ? -6.695 20.219 16.109 1 87.69 179 ASN A CA 1
ATOM 1429 C C . ASN A 1 179 ? -5.316 20.078 16.734 1 87.69 179 ASN A C 1
ATOM 1431 O O . ASN A 1 179 ? -5.199 19.922 17.953 1 87.69 179 ASN A O 1
ATOM 1435 N N . SER A 1 180 ? -4.328 20.078 15.961 1 88.38 180 SER A N 1
ATOM 1436 C CA . SER A 1 180 ? -2.975 19.938 16.484 1 88.38 180 SER A CA 1
ATOM 1437 C C . SER A 1 180 ? -2.568 21.156 17.312 1 88.38 180 SER A C 1
ATOM 1439 O O . SER A 1 180 ? -1.636 21.078 18.109 1 88.38 180 SER A O 1
ATOM 1441 N N . PHE A 1 181 ? -3.293 22.328 17.125 1 87.75 181 PHE A N 1
ATOM 1442 C CA . PHE A 1 181 ? -3.025 23.547 17.875 1 87.75 181 PHE A CA 1
ATOM 1443 C C . PHE A 1 181 ? -3.664 23.484 19.25 1 87.75 181 PHE A C 1
ATOM 1445 O O . PHE A 1 181 ? -3.326 24.281 20.141 1 87.75 181 PHE A O 1
ATOM 1452 N N . ARG A 1 182 ? -4.527 22.5 19.391 1 83.38 182 ARG A N 1
ATOM 1453 C CA . ARG A 1 182 ? -5.254 22.406 20.641 1 83.38 182 ARG A CA 1
ATOM 1454 C C . ARG A 1 182 ? -4.508 21.531 21.641 1 83.38 182 ARG A C 1
ATOM 1456 O O . ARG A 1 182 ? -3.889 20.531 21.266 1 83.38 182 ARG A O 1
ATOM 1463 N N . PRO A 1 183 ? -4.59 21.922 22.828 1 83.44 183 PRO A N 1
ATOM 1464 C CA . PRO A 1 183 ? -3.934 21.078 23.844 1 83.44 183 PRO A CA 1
ATOM 1465 C C . PRO A 1 183 ? -4.633 19.75 24.047 1 83.44 183 PRO A C 1
ATOM 1467 O O . PRO A 1 183 ? -5.84 19.625 23.812 1 83.44 183 PRO A O 1
ATOM 1470 N N . SER A 1 184 ? -3.855 18.766 24.484 1 84.75 184 SER A N 1
ATOM 1471 C CA . SER A 1 184 ? -4.387 17.422 24.719 1 84.75 184 SER A CA 1
ATOM 1472 C C . SER A 1 184 ? -4.609 17.172 26.203 1 84.75 184 SER A C 1
ATOM 1474 O O . SER A 1 184 ? -3.881 17.703 27.047 1 84.75 184 SER A O 1
ATOM 1476 N N . HIS A 1 185 ? -5.602 16.312 26.422 1 85.62 185 HIS A N 1
ATOM 1477 C CA . HIS A 1 185 ? -5.891 15.883 27.781 1 85.62 185 HIS A CA 1
ATOM 1478 C C . HIS A 1 185 ? -4.902 14.812 28.25 1 85.62 185 HIS A C 1
ATOM 1480 O O . HIS A 1 185 ? -4.871 14.461 29.422 1 85.62 185 HIS A O 1
ATOM 1486 N N . VAL A 1 186 ? -4.137 14.32 27.438 1 93.81 186 VAL A N 1
ATOM 1487 C CA . VAL A 1 186 ? -3.127 13.312 27.75 1 93.81 186 VAL A CA 1
ATOM 1488 C C . VAL A 1 186 ? -1.737 13.945 27.703 1 93.81 186 VAL A C 1
ATOM 1490 O O . VAL A 1 186 ? -1.401 14.664 26.766 1 93.81 186 VAL A O 1
ATOM 1493 N N . GLN A 1 187 ? -0.929 13.742 28.766 1 94.12 187 GLN A N 1
ATOM 1494 C CA . GLN A 1 187 ? 0.396 14.344 28.859 1 94.12 187 GLN A CA 1
ATOM 1495 C C . GLN A 1 187 ? 1.44 13.32 29.297 1 94.12 187 GLN A C 1
ATOM 1497 O O . GLN A 1 187 ? 1.106 12.305 29.906 1 94.12 187 GLN A O 1
ATOM 1502 N N . TRP A 1 188 ? 2.604 13.578 28.938 1 95.25 188 TRP A N 1
ATOM 1503 C CA . TRP A 1 188 ? 3.719 12.758 29.406 1 95.25 188 TRP A CA 1
ATOM 1504 C C . TRP A 1 188 ? 3.955 12.945 30.891 1 95.25 188 TRP A C 1
ATOM 1506 O O . TRP A 1 188 ? 3.805 14.055 31.422 1 95.25 188 TRP A O 1
ATOM 1516 N N . LEU A 1 189 ? 4.336 11.82 31.547 1 95.88 189 LEU A N 1
ATOM 1517 C CA . LEU A 1 189 ? 4.918 12.008 32.875 1 95.88 189 LEU A CA 1
ATOM 1518 C C . LEU A 1 189 ? 6.203 12.82 32.781 1 95.88 189 LEU A C 1
ATOM 1520 O O . LEU A 1 189 ? 6.984 12.664 31.844 1 95.88 189 LEU A O 1
ATOM 1524 N N . PRO A 1 190 ? 6.363 13.711 33.75 1 93.5 190 PRO A N 1
ATOM 1525 C CA . PRO A 1 190 ? 7.559 14.555 33.719 1 93.5 190 PRO A CA 1
ATOM 1526 C C . PRO A 1 190 ? 8.844 13.742 33.531 1 93.5 190 PRO A C 1
ATOM 1528 O O . PRO A 1 190 ? 9.094 12.805 34.281 1 93.5 190 PRO A O 1
ATOM 1531 N N . GLY A 1 191 ? 9.609 14.078 32.5 1 93.5 191 GLY A N 1
ATOM 1532 C CA . GLY A 1 191 ? 10.906 13.469 32.281 1 93.5 191 GLY A CA 1
ATOM 1533 C C . GLY A 1 191 ? 10.836 12.227 31.406 1 93.5 191 GLY A C 1
ATOM 1534 O O . GLY A 1 191 ? 11.867 11.641 31.062 1 93.5 191 GLY A O 1
ATOM 1535 N N . LYS A 1 192 ? 9.695 11.805 31.016 1 94.12 192 LYS A N 1
ATOM 1536 C CA . LYS A 1 192 ? 9.57 10.547 30.281 1 94.12 192 LYS A CA 1
ATOM 1537 C C . LYS A 1 192 ? 9.18 10.797 28.828 1 94.12 192 LYS A C 1
ATOM 1539 O O . LYS A 1 192 ? 8.82 9.867 28.109 1 94.12 192 LYS A O 1
ATOM 1544 N N . GLU A 1 193 ? 9.219 12.008 28.406 1 94.06 193 GLU A N 1
ATOM 1545 C CA . GLU A 1 193 ? 8.805 12.344 27.047 1 94.06 193 GLU A CA 1
ATOM 1546 C C . GLU A 1 193 ? 9.641 11.609 26.016 1 94.06 193 GLU A C 1
ATOM 1548 O O . GLU A 1 193 ? 10.875 11.695 26.031 1 94.06 193 GLU A O 1
ATOM 1553 N N . SER A 1 194 ? 8.992 10.773 25.203 1 94.5 194 SER A N 1
ATOM 1554 C CA . SER A 1 194 ? 9.648 10.016 24.141 1 94.5 194 SER A CA 1
ATOM 1555 C C . SER A 1 194 ? 8.711 9.773 22.969 1 94.5 194 SER A C 1
ATOM 1557 O O . SER A 1 194 ? 7.824 8.922 23.047 1 94.5 194 SER A O 1
ATOM 1559 N N . HIS A 1 195 ? 8.969 10.445 21.891 1 92.94 195 HIS A N 1
ATOM 1560 C CA . HIS A 1 195 ? 8.164 10.234 20.688 1 92.94 195 HIS A CA 1
ATOM 1561 C C . HIS A 1 195 ? 8.375 8.828 20.125 1 92.94 195 HIS A C 1
ATOM 1563 O O . HIS A 1 195 ? 7.48 8.258 19.5 1 92.94 195 HIS A O 1
ATOM 1569 N N . ASP A 1 196 ? 9.523 8.266 20.438 1 92.25 196 ASP A N 1
ATOM 1570 C CA . ASP A 1 196 ? 9.82 6.902 20.016 1 92.25 196 ASP A CA 1
ATOM 1571 C C . ASP A 1 196 ? 8.93 5.895 20.734 1 92.25 196 ASP A C 1
ATOM 1573 O O . ASP A 1 196 ? 8.484 4.914 20.125 1 92.25 196 ASP A O 1
ATOM 1577 N N . LEU A 1 197 ? 8.758 6.148 21.969 1 94.31 197 LEU A N 1
ATOM 1578 C CA . LEU A 1 197 ? 7.871 5.27 22.719 1 94.31 197 LEU A CA 1
ATOM 1579 C C . LEU A 1 197 ? 6.438 5.387 22.234 1 94.31 197 LEU A C 1
ATOM 1581 O O . LEU A 1 197 ? 5.73 4.383 22.109 1 94.31 197 LEU A O 1
ATOM 1585 N N . SER A 1 198 ? 6.016 6.625 21.969 1 96.19 198 SER A N 1
ATOM 1586 C CA . SER A 1 198 ? 4.684 6.836 21.422 1 96.19 198 SER A CA 1
ATOM 1587 C C . SER A 1 198 ? 4.496 6.074 20.109 1 96.19 198 SER A C 1
ATOM 1589 O O . SER A 1 198 ? 3.457 5.449 19.891 1 96.19 198 SER A O 1
ATOM 1591 N N . ARG A 1 199 ? 5.488 6.184 19.266 1 94.5 199 ARG A N 1
ATOM 1592 C CA . ARG A 1 199 ? 5.453 5.461 18 1 94.5 199 ARG A CA 1
ATOM 1593 C C . ARG A 1 199 ? 5.324 3.957 18.234 1 94.5 199 ARG A C 1
ATOM 1595 O O . ARG A 1 199 ? 4.539 3.285 17.562 1 94.5 199 ARG A O 1
ATOM 1602 N N . THR A 1 200 ? 6.109 3.434 19.125 1 93.94 200 THR A N 1
ATOM 1603 C CA . THR A 1 200 ? 6.105 2.006 19.422 1 93.94 200 THR A CA 1
ATOM 1604 C C . THR A 1 200 ? 4.734 1.563 19.922 1 93.94 200 THR A C 1
ATOM 1606 O O . THR A 1 200 ? 4.176 0.583 19.438 1 93.94 200 THR A O 1
ATOM 1609 N N . TYR A 1 201 ? 4.223 2.311 20.906 1 96.75 201 TYR A N 1
ATOM 1610 C CA . TYR A 1 201 ? 2.938 1.932 21.484 1 96.75 201 TYR A CA 1
ATOM 1611 C C . TYR A 1 201 ? 1.818 2.057 20.469 1 96.75 201 TYR A C 1
ATOM 1613 O O . TYR A 1 201 ? 0.931 1.202 20.391 1 96.75 201 TYR A O 1
ATOM 1621 N N . MET A 1 202 ? 1.801 3.115 19.656 1 96.81 202 MET A N 1
ATOM 1622 C CA . MET A 1 202 ? 0.806 3.268 18.594 1 96.81 202 MET A CA 1
ATOM 1623 C C . MET A 1 202 ? 0.903 2.129 17.594 1 96.81 202 MET A C 1
ATOM 1625 O O . MET A 1 202 ? -0.117 1.6 17.141 1 96.81 202 MET A O 1
ATOM 1629 N N . THR A 1 203 ? 2.131 1.774 17.203 1 95.31 203 THR A N 1
ATOM 1630 C CA . THR A 1 203 ? 2.348 0.688 16.25 1 95.31 203 THR A CA 1
ATOM 1631 C C . THR A 1 203 ? 1.823 -0.631 16.812 1 95.31 203 THR A C 1
ATOM 1633 O O . THR A 1 203 ? 1.174 -1.4 16.109 1 95.31 203 THR A O 1
ATOM 1636 N N . TYR A 1 204 ? 2.121 -0.874 18.078 1 95.81 204 TYR A N 1
ATOM 1637 C CA . TYR A 1 204 ? 1.625 -2.096 18.703 1 95.81 204 TYR A CA 1
ATOM 1638 C C . TYR A 1 204 ? 0.102 -2.121 18.719 1 95.81 204 TYR A C 1
ATOM 1640 O O . TYR A 1 204 ? -0.51 -3.16 18.453 1 95.81 204 TYR A O 1
ATOM 1648 N N . CYS A 1 205 ? -0.521 -0.992 19.016 1 98.06 205 CYS A N 1
ATOM 1649 C CA . CYS A 1 205 ? -1.978 -0.932 19.031 1 98.06 205 CYS A CA 1
ATOM 1650 C C . CYS A 1 205 ? -2.555 -1.208 17.656 1 98.06 205 CYS A C 1
ATOM 1652 O O . CYS A 1 205 ? -3.549 -1.924 17.516 1 98.06 205 CYS A O 1
ATOM 1654 N N . VAL A 1 206 ? -1.957 -0.654 16.609 1 96.81 206 VAL A N 1
ATOM 1655 C CA . VAL A 1 206 ? -2.406 -0.876 15.242 1 96.81 206 VAL A CA 1
ATOM 1656 C C . VAL A 1 206 ? -2.244 -2.35 14.883 1 96.81 206 VAL A C 1
ATOM 1658 O O . VAL A 1 206 ? -3.152 -2.959 14.312 1 96.81 206 VAL A O 1
ATOM 1661 N N . ASP A 1 207 ? -1.108 -2.924 15.227 1 94.06 207 ASP A N 1
ATOM 1662 C CA . ASP A 1 207 ? -0.845 -4.324 14.906 1 94.06 207 ASP A CA 1
ATOM 1663 C C . ASP A 1 207 ? -1.816 -5.246 15.641 1 94.06 207 ASP A C 1
ATOM 1665 O O . ASP A 1 207 ? -2.303 -6.227 15.07 1 94.06 207 ASP A O 1
ATOM 1669 N N . LEU A 1 208 ? -2.055 -4.941 16.891 1 96.69 208 LEU A N 1
ATOM 1670 C CA . LEU A 1 208 ? -3.012 -5.727 17.672 1 96.69 208 LEU A CA 1
ATOM 1671 C C . LEU A 1 208 ? -4.41 -5.625 17.062 1 96.69 208 LEU A C 1
ATOM 1673 O O . LEU A 1 208 ? -5.094 -6.641 16.906 1 96.69 208 LEU A O 1
ATOM 1677 N N . ALA A 1 209 ? -4.816 -4.414 16.766 1 97 209 ALA A N 1
ATOM 1678 C CA . ALA A 1 209 ? -6.133 -4.234 16.156 1 97 209 ALA A CA 1
ATOM 1679 C C . ALA A 1 209 ? -6.242 -5 14.844 1 97 209 ALA A C 1
ATOM 1681 O O . ALA A 1 209 ? -7.25 -5.664 14.594 1 97 209 ALA A O 1
ATOM 1682 N N . ARG A 1 210 ? -5.234 -4.98 14.031 1 93.38 210 ARG A N 1
ATOM 1683 C CA . ARG A 1 210 ? -5.23 -5.617 12.719 1 93.38 210 ARG A CA 1
ATOM 1684 C C . ARG A 1 210 ? -5.273 -7.137 12.844 1 93.38 210 ARG A C 1
ATOM 1686 O O . ARG A 1 210 ? -5.746 -7.828 11.938 1 93.38 210 ARG A O 1
ATOM 1693 N N . HIS A 1 211 ? -4.754 -7.602 13.922 1 91.69 211 HIS A N 1
ATOM 1694 C CA . HIS A 1 211 ? -4.801 -9.039 14.148 1 91.69 211 HIS A CA 1
ATOM 1695 C C . HIS A 1 211 ? -6.242 -9.531 14.273 1 91.69 211 HIS A C 1
ATOM 1697 O O . HIS A 1 211 ? -6.551 -10.656 13.883 1 91.69 211 HIS A O 1
ATOM 1703 N N . PHE A 1 212 ? -7.109 -8.68 14.766 1 91.81 212 PHE A N 1
ATOM 1704 C CA . PHE A 1 212 ? -8.461 -9.133 15.094 1 91.81 212 PHE A CA 1
ATOM 1705 C C . PHE A 1 212 ? -9.469 -8.609 14.078 1 91.81 212 PHE A C 1
ATOM 1707 O O . PHE A 1 212 ? -10.555 -9.172 13.922 1 91.81 212 PHE A O 1
ATOM 1714 N N . CYS A 1 213 ? -9.102 -7.527 13.461 1 89.5 213 CYS A N 1
ATOM 1715 C CA . CYS A 1 213 ? -10.047 -6.914 12.539 1 89.5 213 CYS A CA 1
ATOM 1716 C C . CYS A 1 213 ? -9.344 -6.469 11.258 1 89.5 213 CYS A C 1
ATOM 1718 O O . CYS A 1 213 ? -8.227 -5.953 11.305 1 89.5 213 CYS A O 1
ATOM 1720 N N . GLU A 1 214 ? -9.984 -6.688 10.07 1 87.75 214 GLU A N 1
ATOM 1721 C CA . GLU A 1 214 ? -9.367 -6.363 8.789 1 87.75 214 GLU A CA 1
ATOM 1722 C C . GLU A 1 214 ? -9.453 -4.867 8.5 1 87.75 214 GLU A C 1
ATOM 1724 O O . GLU A 1 214 ? -8.688 -4.34 7.688 1 87.75 214 GLU A O 1
ATOM 1729 N N . GLY A 1 215 ? -10.438 -4.223 9.141 1 91.69 215 GLY A N 1
ATOM 1730 C CA . GLY A 1 215 ? -10.5 -2.785 8.938 1 91.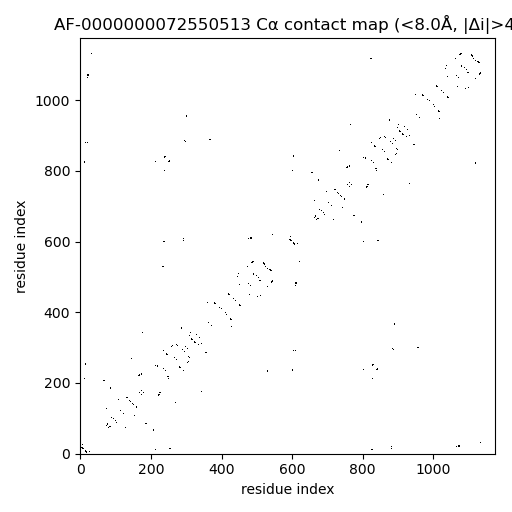69 215 GLY A CA 1
ATOM 1731 C C . GLY A 1 215 ? -11.766 -2.162 9.484 1 91.69 215 GLY A C 1
ATOM 1732 O O . GLY A 1 215 ? -12.844 -2.762 9.406 1 91.69 215 GLY A O 1
ATOM 1733 N N . ASN A 1 216 ? -11.664 -1.03 10 1 93.94 216 ASN A N 1
ATOM 1734 C CA . ASN A 1 216 ? -12.758 -0.156 10.391 1 93.94 216 ASN A CA 1
ATOM 1735 C C . ASN A 1 216 ? -12.344 1.312 10.367 1 93.94 216 ASN A C 1
ATOM 1737 O O . ASN A 1 216 ? -11.156 1.624 10.258 1 93.94 216 ASN A O 1
ATOM 1741 N N . PRO A 1 217 ? -13.281 2.201 10.367 1 93.69 217 PRO A N 1
ATOM 1742 C CA . PRO A 1 217 ? -12.945 3.613 10.18 1 93.69 217 PRO A CA 1
ATOM 1743 C C . PRO A 1 217 ? -12.039 4.152 11.289 1 93.69 217 PRO A C 1
ATOM 1745 O O . PRO A 1 217 ? -11.18 5.004 11.031 1 93.69 217 PRO A O 1
ATOM 1748 N N . VAL A 1 218 ? -12.195 3.701 12.492 1 95.75 218 VAL A N 1
ATOM 1749 C CA . VAL A 1 218 ? -11.398 4.172 13.617 1 95.75 218 VAL A CA 1
ATOM 1750 C C . VAL A 1 218 ? -9.961 3.678 13.477 1 95.75 218 VAL A C 1
ATOM 1752 O O . VAL A 1 218 ? -9.016 4.43 13.711 1 95.75 218 VAL A O 1
ATOM 1755 N N . LEU A 1 219 ? -9.828 2.426 13.102 1 97.06 219 LEU A N 1
ATOM 1756 C CA . LEU A 1 219 ? -8.508 1.859 12.883 1 97.06 219 LEU A CA 1
ATOM 1757 C C . LEU A 1 219 ? -7.797 2.566 11.727 1 97.06 219 LEU A C 1
ATOM 1759 O O . LEU A 1 219 ? -6.598 2.84 11.805 1 97.06 219 LEU A O 1
ATOM 1763 N N . LEU A 1 220 ? -8.523 2.838 10.648 1 97.5 220 LEU A N 1
ATOM 1764 C CA . LEU A 1 220 ? -7.953 3.535 9.5 1 97.5 220 LEU A CA 1
ATOM 1765 C C . LEU A 1 220 ? -7.438 4.914 9.906 1 97.5 220 LEU A C 1
ATOM 1767 O O . LEU A 1 220 ? -6.355 5.324 9.492 1 97.5 220 LEU A O 1
ATOM 1771 N N . ASP A 1 221 ? -8.203 5.605 10.695 1 97.06 221 ASP A N 1
ATOM 1772 C CA . ASP A 1 221 ? -7.793 6.926 11.164 1 97.06 221 ASP A CA 1
ATOM 1773 C C . ASP A 1 221 ? -6.559 6.824 12.062 1 97.06 221 ASP A C 1
ATOM 1775 O O . ASP A 1 221 ? -5.668 7.676 11.992 1 97.06 221 ASP A O 1
ATOM 1779 N N . LEU A 1 222 ? -6.562 5.809 12.891 1 97.19 222 LEU A N 1
ATOM 1780 C CA . LEU A 1 222 ? -5.395 5.586 13.734 1 97.19 222 LEU A CA 1
ATOM 1781 C C . LEU A 1 222 ? -4.156 5.309 12.891 1 97.19 222 LEU A C 1
ATOM 1783 O O . LEU A 1 222 ? -3.064 5.785 13.203 1 97.19 222 LEU A O 1
ATOM 1787 N N . HIS A 1 223 ? -4.355 4.535 11.891 1 96.5 223 HIS A N 1
ATOM 1788 C CA . HIS A 1 223 ? -3.27 4.25 10.961 1 96.5 223 HIS A CA 1
ATOM 1789 C C . HIS A 1 223 ? -2.732 5.531 10.336 1 96.5 223 HIS A C 1
ATOM 1791 O O . HIS A 1 223 ? -1.519 5.707 10.211 1 96.5 223 HIS A O 1
ATOM 1797 N N . ARG A 1 224 ? -3.576 6.348 9.914 1 96.88 224 ARG A N 1
ATOM 1798 C CA . ARG A 1 224 ? -3.191 7.637 9.344 1 96.88 224 ARG A CA 1
ATOM 1799 C C . ARG A 1 224 ? -2.402 8.469 10.352 1 96.88 224 ARG A C 1
ATOM 1801 O O . ARG A 1 224 ? -1.39 9.078 10 1 96.88 224 ARG A O 1
ATOM 1808 N N . CYS A 1 225 ? -2.871 8.539 11.562 1 97.31 225 CYS A N 1
ATOM 1809 C CA . CYS A 1 225 ? -2.182 9.266 12.617 1 97.31 225 CYS A CA 1
ATOM 1810 C C . CYS A 1 225 ? -0.781 8.711 12.844 1 97.31 225 CYS A C 1
ATOM 1812 O O . CYS A 1 225 ? 0.178 9.469 12.992 1 97.31 225 CYS A O 1
ATOM 1814 N N . ARG A 1 226 ? -0.715 7.414 12.867 1 97.38 226 ARG A N 1
ATOM 1815 C CA . ARG A 1 226 ? 0.591 6.781 13.031 1 97.38 226 ARG A CA 1
ATOM 1816 C C . ARG A 1 226 ? 1.529 7.16 11.891 1 97.38 226 ARG A C 1
ATOM 1818 O O . ARG A 1 226 ? 2.719 7.402 12.109 1 97.38 226 ARG A O 1
ATOM 1825 N N . THR A 1 227 ? 1.011 7.191 10.672 1 96.62 227 THR A N 1
ATOM 1826 C CA . THR A 1 227 ? 1.808 7.594 9.523 1 96.62 227 THR A CA 1
ATOM 1827 C C . THR A 1 227 ? 2.342 9.016 9.703 1 96.62 227 THR A C 1
ATOM 1829 O O . THR A 1 227 ? 3.5 9.289 9.383 1 96.62 227 THR A O 1
ATOM 1832 N N . THR A 1 228 ? 1.521 9.883 10.203 1 96 228 THR A N 1
ATOM 1833 C CA . THR A 1 228 ? 1.943 11.258 10.461 1 96 228 THR A CA 1
ATOM 1834 C C . THR A 1 228 ? 3.084 11.289 11.469 1 96 228 THR A C 1
ATOM 1836 O O . THR A 1 228 ? 4.066 12.008 11.289 1 96 228 THR A O 1
ATOM 1839 N N . LEU A 1 229 ? 2.938 10.516 12.5 1 96.38 229 LEU A N 1
ATOM 1840 C CA . LEU A 1 229 ? 3.986 10.461 13.516 1 96.38 229 LEU A CA 1
ATOM 1841 C C . LEU A 1 229 ? 5.285 9.93 12.93 1 96.38 229 LEU A C 1
ATOM 1843 O O . LEU A 1 229 ? 6.363 10.461 13.203 1 96.38 229 LEU A O 1
ATOM 1847 N N . ILE A 1 230 ? 5.184 8.906 12.117 1 94.94 230 ILE A N 1
ATOM 1848 C CA . ILE A 1 230 ? 6.359 8.32 11.484 1 94.94 230 ILE A CA 1
ATOM 1849 C C . ILE A 1 230 ? 7.012 9.344 10.562 1 94.94 230 ILE A C 1
ATOM 1851 O O . ILE A 1 230 ? 8.242 9.453 10.508 1 94.94 230 ILE A O 1
ATOM 1855 N N . SER A 1 231 ? 6.23 10.047 9.844 1 93.38 231 SER A N 1
ATOM 1856 C CA . SER A 1 231 ? 6.754 11.086 8.969 1 93.38 231 SER A CA 1
ATOM 1857 C C . SER A 1 231 ? 7.547 12.125 9.766 1 93.38 231 SER A C 1
ATOM 1859 O O . SER A 1 231 ? 8.602 12.586 9.312 1 93.38 231 SER A O 1
ATOM 1861 N N . ILE A 1 232 ? 7.066 12.492 10.938 1 91.38 232 ILE A N 1
ATOM 1862 C CA . ILE A 1 232 ? 7.711 13.484 11.789 1 91.38 232 ILE A CA 1
ATOM 1863 C C . ILE A 1 232 ? 9.031 12.922 12.328 1 91.38 232 ILE A C 1
ATOM 1865 O O . ILE A 1 232 ? 10.031 13.633 12.406 1 91.38 232 ILE A O 1
ATOM 1869 N N . MET A 1 233 ? 9.031 11.664 12.594 1 91.62 233 MET A N 1
ATOM 1870 C CA . MET A 1 233 ? 10.156 11.055 13.297 1 91.62 233 MET A CA 1
ATOM 1871 C C . MET A 1 233 ? 11.219 10.578 12.312 1 91.62 233 MET A C 1
ATOM 1873 O O . MET A 1 233 ? 12.422 10.719 12.57 1 91.62 233 MET A O 1
ATOM 1877 N N . ASP A 1 234 ? 10.766 9.992 11.242 1 90.19 234 ASP A N 1
ATOM 1878 C CA . ASP A 1 234 ? 11.703 9.367 10.32 1 90.19 234 ASP A CA 1
ATOM 1879 C C . ASP A 1 234 ? 11.938 10.242 9.094 1 90.19 234 ASP A C 1
ATOM 1881 O O . ASP A 1 234 ? 12.938 10.078 8.391 1 90.19 234 ASP A O 1
ATOM 1885 N N . GLY A 1 235 ? 11.023 11.125 8.844 1 89.88 235 GLY A N 1
ATOM 1886 C CA . GLY A 1 235 ? 11.102 11.945 7.645 1 89.88 235 GLY A CA 1
ATOM 1887 C C . GLY A 1 235 ? 10.133 11.508 6.562 1 89.88 235 GLY A C 1
ATOM 1888 O O . GLY A 1 235 ? 9.719 10.352 6.523 1 89.88 235 GLY A O 1
ATOM 1889 N N . ASP A 1 236 ? 9.852 12.312 5.656 1 88.25 236 ASP A N 1
ATOM 1890 C CA . ASP A 1 236 ? 8.836 12.125 4.629 1 88.25 236 ASP A CA 1
ATOM 1891 C C . ASP A 1 236 ? 9.344 11.234 3.502 1 88.25 236 ASP A C 1
ATOM 1893 O O . ASP A 1 236 ? 8.555 10.602 2.799 1 88.25 236 ASP A O 1
ATOM 1897 N N . ALA A 1 237 ? 10.594 11.211 3.338 1 89.69 237 ALA A N 1
ATOM 1898 C CA . ALA A 1 237 ? 11.164 10.406 2.258 1 89.69 237 ALA A CA 1
ATOM 1899 C C . ALA A 1 237 ? 11.469 8.992 2.73 1 89.69 237 ALA A C 1
ATOM 1901 O O . ALA A 1 237 ? 11.766 8.109 1.919 1 89.69 237 ALA A O 1
ATOM 1902 N N . ALA A 1 238 ? 11.375 8.781 4 1 91.25 238 ALA A N 1
ATOM 1903 C CA . ALA A 1 238 ? 11.781 7.512 4.594 1 91.25 238 ALA A CA 1
ATOM 1904 C C . ALA A 1 238 ? 10.891 6.371 4.121 1 91.25 238 ALA A C 1
ATOM 1906 O O . ALA A 1 238 ? 9.695 6.57 3.889 1 91.25 238 ALA A O 1
ATOM 1907 N N . GLY A 1 239 ? 11.492 5.176 4.012 1 92.94 239 GLY A N 1
ATOM 1908 C CA . GLY A 1 239 ? 10.734 3.99 3.641 1 92.94 239 GLY A CA 1
ATOM 1909 C C . GLY A 1 239 ? 9.625 3.658 4.621 1 92.94 239 GLY A C 1
ATOM 1910 O O . GLY A 1 239 ? 8.516 3.303 4.219 1 92.94 239 GLY A O 1
ATOM 1911 N N . THR A 1 240 ? 9.898 3.797 5.887 1 93.12 240 THR A N 1
ATOM 1912 C CA . THR A 1 240 ? 8.914 3.471 6.918 1 93.12 240 THR A CA 1
ATOM 1913 C C . THR A 1 240 ? 7.652 4.309 6.75 1 93.12 240 THR A C 1
ATOM 1915 O O . THR A 1 240 ? 6.543 3.805 6.922 1 93.12 240 THR A O 1
ATOM 1918 N N . CYS A 1 241 ? 7.852 5.578 6.434 1 94.5 241 CYS A N 1
ATOM 1919 C CA . CYS A 1 241 ? 6.711 6.461 6.215 1 94.5 241 CYS A CA 1
ATOM 1920 C C . CYS A 1 241 ? 5.906 6.023 4.996 1 94.5 241 CYS A C 1
ATOM 1922 O O . CYS A 1 241 ? 4.68 5.934 5.055 1 94.5 241 CYS A O 1
ATOM 1924 N N . TRP A 1 242 ? 6.586 5.703 3.924 1 96.44 242 TRP A N 1
ATOM 1925 C CA . TRP A 1 242 ? 5.953 5.281 2.678 1 96.44 242 TRP A CA 1
ATOM 1926 C C . TRP A 1 242 ? 5.199 3.969 2.869 1 96.44 242 TRP A C 1
ATOM 1928 O O . TRP A 1 242 ? 4.074 3.818 2.389 1 96.44 242 TRP A O 1
ATOM 1938 N N . TYR A 1 243 ? 5.781 3.016 3.623 1 95.88 243 TYR A N 1
ATOM 1939 C CA . TYR A 1 243 ? 5.152 1.727 3.887 1 95.88 243 TYR A CA 1
ATOM 1940 C C . TYR A 1 243 ? 3.898 1.896 4.734 1 95.88 243 TYR A C 1
ATOM 1942 O O . TYR A 1 243 ? 2.877 1.254 4.48 1 95.88 243 TYR A O 1
ATOM 1950 N N . SER A 1 244 ? 4.043 2.758 5.715 1 95.88 244 SER A N 1
ATOM 1951 C CA . SER A 1 244 ? 2.887 3.027 6.562 1 95.88 244 SER A CA 1
ATOM 1952 C C . SER A 1 244 ? 1.743 3.641 5.762 1 95.88 244 SER A C 1
ATOM 1954 O O . SER A 1 244 ? 0.585 3.248 5.922 1 95.88 244 SER A O 1
ATOM 1956 N N . HIS A 1 245 ? 2.076 4.578 4.918 1 97.25 245 HIS A N 1
ATOM 1957 C CA . HIS A 1 245 ? 1.06 5.184 4.062 1 97.25 245 HIS A CA 1
ATOM 1958 C C . HIS A 1 245 ? 0.424 4.145 3.145 1 97.25 245 HIS A C 1
ATOM 1960 O O . HIS A 1 245 ? -0.796 4.129 2.967 1 97.25 245 HIS A O 1
ATOM 1966 N N . GLY A 1 246 ? 1.259 3.318 2.531 1 96.88 246 GLY A N 1
ATOM 1967 C CA . GLY A 1 246 ? 0.739 2.262 1.677 1 96.88 246 GLY A CA 1
ATOM 1968 C C . GLY A 1 246 ? -0.248 1.354 2.385 1 96.88 246 GLY A C 1
ATOM 1969 O O . GLY A 1 246 ? -1.261 0.956 1.805 1 96.88 246 GLY A O 1
ATOM 1970 N N . ALA A 1 247 ? 0.048 1.048 3.629 1 96 247 ALA A N 1
ATOM 1971 C CA . ALA A 1 247 ? -0.858 0.223 4.422 1 96 247 ALA A CA 1
ATOM 1972 C C . ALA A 1 247 ? -2.203 0.918 4.621 1 96 247 ALA A C 1
ATOM 1974 O O . ALA A 1 247 ? -3.254 0.275 4.574 1 96 247 ALA A O 1
ATOM 1975 N N . GLY A 1 248 ? -2.15 2.219 4.844 1 96.88 248 GLY A N 1
ATOM 1976 C CA . GLY A 1 248 ? -3.383 2.979 4.977 1 96.88 248 GLY A CA 1
ATOM 1977 C C . GLY A 1 248 ? -4.223 2.982 3.715 1 96.88 248 GLY A C 1
ATOM 1978 O O . GLY A 1 248 ? -5.441 2.811 3.771 1 96.88 248 GLY A O 1
ATOM 1979 N N . VAL A 1 249 ? -3.58 3.125 2.582 1 97.88 249 VAL A N 1
ATOM 1980 C CA . VAL A 1 249 ? -4.281 3.15 1.303 1 97.88 249 VAL A CA 1
ATOM 1981 C C . VAL A 1 249 ? -4.91 1.785 1.031 1 97.88 249 VAL A C 1
ATOM 1983 O O . VAL A 1 249 ? -6.055 1.701 0.583 1 97.88 249 VAL A O 1
ATOM 1986 N N . SER A 1 250 ? -4.152 0.723 1.32 1 96.94 250 SER A N 1
ATOM 1987 C CA . SER A 1 250 ? -4.676 -0.625 1.123 1 96.94 250 SER A CA 1
ATOM 1988 C C . SER A 1 250 ? -5.898 -0.876 1.999 1 96.94 250 SER A C 1
ATOM 1990 O O . SER A 1 250 ? -6.891 -1.45 1.541 1 96.94 250 SER A O 1
ATOM 1992 N N . MET A 1 251 ? -5.848 -0.425 3.23 1 96.56 251 MET A N 1
ATOM 1993 C CA . MET A 1 251 ? -6.988 -0.604 4.121 1 96.56 251 MET A CA 1
ATOM 1994 C C . MET A 1 251 ? -8.195 0.193 3.635 1 96.56 251 MET A C 1
ATOM 1996 O O . MET A 1 251 ? -9.32 -0.307 3.645 1 96.56 251 MET A O 1
ATOM 2000 N N . MET A 1 252 ? -7.957 1.428 3.193 1 97.38 252 MET A N 1
ATOM 2001 C CA . MET A 1 252 ? -9.016 2.293 2.689 1 97.38 252 MET A CA 1
ATOM 2002 C C . MET A 1 252 ? -9.727 1.651 1.499 1 97.38 252 MET A C 1
ATOM 2004 O O . MET A 1 252 ? -10.953 1.623 1.441 1 97.38 252 MET A O 1
ATOM 2008 N N . THR A 1 253 ? -8.984 1.087 0.575 1 96.44 253 THR A N 1
ATOM 2009 C CA . THR A 1 253 ? -9.555 0.517 -0.64 1 96.44 253 THR A CA 1
ATOM 2010 C C . THR A 1 253 ? -10.18 -0.848 -0.356 1 96.44 253 THR A C 1
ATOM 2012 O O . THR A 1 253 ? -11.156 -1.233 -0.995 1 96.44 253 THR A O 1
ATOM 2015 N N . PHE A 1 254 ? -9.602 -1.596 0.64 1 96.5 254 PHE A N 1
ATOM 2016 C CA . PHE A 1 254 ? -10.227 -2.844 1.058 1 96.5 254 PHE A CA 1
ATOM 2017 C C . PHE A 1 254 ? -11.633 -2.592 1.594 1 96.5 254 PHE A C 1
ATOM 2019 O O . PHE A 1 254 ? -12.57 -3.334 1.277 1 96.5 254 PHE A O 1
ATOM 2026 N N . MET A 1 255 ? -11.781 -1.532 2.357 1 94 255 MET A N 1
ATOM 2027 C CA . MET A 1 255 ? -13.055 -1.208 2.988 1 94 255 MET A CA 1
ATOM 2028 C C . MET A 1 255 ? -14.016 -0.579 1.981 1 94 255 MET A C 1
ATOM 2030 O O . MET A 1 255 ? -15.195 -0.379 2.283 1 94 255 MET A O 1
ATOM 2034 N N . GLY A 1 256 ? -13.523 -0.2 0.812 1 93.88 256 GLY A N 1
ATOM 2035 C CA . GLY A 1 256 ? -14.352 0.4 -0.217 1 93.88 256 GLY A CA 1
ATOM 2036 C C . GLY A 1 256 ? -14.617 1.876 0.014 1 93.88 256 GLY A C 1
ATOM 2037 O O . GLY A 1 256 ? -15.523 2.451 -0.589 1 93.88 256 GLY A O 1
ATOM 2038 N N . LEU A 1 257 ? -13.797 2.539 0.903 1 95.38 257 LEU A N 1
ATOM 2039 C CA . LEU A 1 257 ? -14.023 3.934 1.264 1 95.38 257 LEU A CA 1
ATOM 2040 C C . LEU A 1 257 ? -13.641 4.863 0.12 1 95.38 257 LEU A C 1
ATOM 2042 O O . LEU A 1 257 ? -14.023 6.035 0.105 1 95.38 257 LEU A O 1
ATOM 2046 N N . HIS A 1 258 ? -12.867 4.406 -0.848 1 94.62 258 HIS A N 1
ATOM 2047 C CA . HIS A 1 258 ? -12.477 5.211 -1.999 1 94.62 258 HIS A CA 1
ATOM 2048 C C . HIS A 1 258 ? -13.656 5.457 -2.932 1 94.62 258 HIS A C 1
ATOM 2050 O O . HIS A 1 258 ? -13.586 6.32 -3.811 1 94.62 258 HIS A O 1
ATOM 2056 N N . ALA A 1 259 ? -14.734 4.684 -2.74 1 92.19 259 ALA A N 1
ATOM 2057 C CA . ALA A 1 259 ? -15.891 4.77 -3.631 1 92.19 259 ALA A CA 1
ATOM 2058 C C . ALA A 1 259 ? -17.188 4.836 -2.838 1 92.19 259 ALA A C 1
ATOM 2060 O O . ALA A 1 259 ? -18.141 4.098 -3.123 1 92.19 259 ALA A O 1
ATOM 2061 N N . LEU A 1 260 ? -17.219 5.715 -1.899 1 88.62 260 LEU A N 1
ATOM 2062 C CA . LEU A 1 260 ? -18.438 5.875 -1.106 1 88.62 260 LEU A CA 1
ATOM 2063 C C . LEU A 1 260 ? -19.562 6.43 -1.958 1 88.62 260 LEU A C 1
ATOM 2065 O O . LEU A 1 260 ? -19.375 7.379 -2.725 1 88.62 260 LEU A O 1
ATOM 2069 N N . ASP A 1 261 ? -20.672 5.664 -1.894 1 77.94 261 ASP A N 1
ATOM 2070 C CA . ASP A 1 261 ? -21.875 6.078 -2.625 1 77.94 261 ASP A CA 1
ATOM 2071 C C . ASP A 1 261 ? -22.703 7.059 -1.806 1 77.94 261 ASP A C 1
ATOM 2073 O O . ASP A 1 261 ? -22.844 6.902 -0.591 1 77.94 261 ASP A O 1
ATOM 2077 N N . THR A 1 262 ? -23.078 8.109 -2.484 1 73.5 262 THR A N 1
ATOM 2078 C CA . THR A 1 262 ? -23.891 9.062 -1.749 1 73.5 262 THR A CA 1
ATOM 2079 C C . THR A 1 262 ? -25.344 9.016 -2.23 1 73.5 262 THR A C 1
ATOM 2081 O O . THR A 1 262 ? -25.625 9.297 -3.398 1 73.5 262 THR A O 1
ATOM 2084 N N . GLU A 1 263 ? -26.016 8.406 -1.414 1 76.56 263 GLU A N 1
ATOM 2085 C CA . GLU A 1 263 ? -27.453 8.484 -1.681 1 76.56 263 GLU A CA 1
ATOM 2086 C C . GLU A 1 263 ? -27.938 9.93 -1.633 1 76.56 263 GLU A C 1
ATOM 2088 O O . GLU A 1 263 ? -27.547 10.695 -0.755 1 76.56 263 GLU A O 1
ATOM 2093 N N . MET A 1 264 ? -28.641 10.297 -2.656 1 79.12 264 MET A N 1
ATOM 2094 C CA . MET A 1 264 ? -29.172 11.648 -2.691 1 79.12 264 MET A CA 1
ATOM 2095 C C . MET A 1 264 ? -30.641 11.656 -2.287 1 79.12 264 MET A C 1
ATOM 2097 O O . MET A 1 264 ? -31.422 10.789 -2.711 1 79.12 264 MET A O 1
ATOM 2101 N N . PRO A 1 265 ? -31.109 12.484 -1.34 1 86.06 265 PRO A N 1
ATOM 2102 C CA . PRO A 1 265 ? -30.297 13.57 -0.767 1 86.06 265 PRO A CA 1
ATOM 2103 C C . PRO A 1 265 ? -29.359 13.094 0.338 1 86.06 265 PRO A C 1
ATOM 2105 O O . PRO A 1 265 ? -29.734 12.234 1.139 1 86.06 265 PRO A O 1
ATOM 2108 N N . TYR A 1 266 ? -28.234 13.719 0.452 1 90.44 266 TYR A N 1
ATOM 2109 C CA . TYR A 1 266 ? -27.203 13.305 1.404 1 90.44 266 TYR A CA 1
ATOM 2110 C C . TYR A 1 266 ? -27.5 13.852 2.795 1 90.44 266 TYR A C 1
ATOM 2112 O O . TYR A 1 266 ? -27.688 15.062 2.963 1 90.44 266 TYR A O 1
ATOM 2120 N N . THR A 1 267 ? -27.594 12.961 3.756 1 91.69 267 THR A N 1
ATOM 2121 C CA . THR A 1 267 ? -27.734 13.336 5.16 1 91.69 267 THR A CA 1
ATOM 2122 C C . THR A 1 267 ? -26.469 12.977 5.941 1 91.69 267 THR A C 1
ATOM 2124 O O . THR A 1 267 ? -26.25 11.812 6.281 1 91.69 267 THR A O 1
ATOM 2127 N N . PRO A 1 268 ? -25.766 13.984 6.336 1 94.94 268 PRO A N 1
ATOM 2128 C CA . PRO A 1 268 ? -24.484 13.719 6.992 1 94.94 268 PRO A CA 1
ATOM 2129 C C . PRO A 1 268 ? -24.641 13.172 8.406 1 94.94 268 PRO A C 1
ATOM 2131 O O . PRO A 1 268 ? -25.562 13.578 9.133 1 94.94 268 PRO A O 1
ATOM 2134 N N . THR A 1 269 ? -23.875 12.266 8.797 1 94.94 269 THR A N 1
ATOM 2135 C CA . THR A 1 269 ? -23.703 11.742 10.148 1 94.94 269 THR A CA 1
ATOM 2136 C C . THR A 1 269 ? -22.234 11.812 10.562 1 94.94 269 THR A C 1
ATOM 2138 O O . THR A 1 269 ? -21.359 12.078 9.734 1 94.94 269 THR A O 1
ATOM 2141 N N . LEU A 1 270 ? -21.969 11.633 11.828 1 96.06 270 LEU A N 1
ATOM 2142 C CA . LEU A 1 270 ? -20.578 11.617 12.266 1 96.06 270 LEU A CA 1
ATOM 2143 C C . LEU A 1 270 ? -19.797 10.531 11.539 1 96.06 270 LEU A C 1
ATOM 2145 O O . LEU A 1 270 ? -18.672 10.77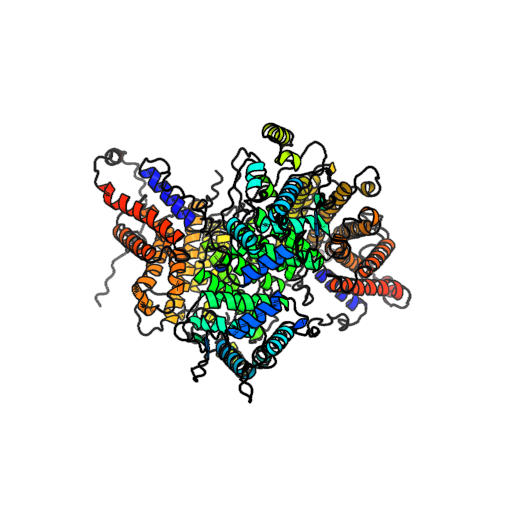3 11.078 1 96.06 270 LEU A O 1
ATOM 2149 N N . CYS A 1 271 ? -20.391 9.383 11.438 1 94.5 271 CYS A N 1
ATOM 2150 C CA . CYS A 1 271 ? -19.734 8.25 10.797 1 94.5 271 CYS A CA 1
ATOM 2151 C C . CYS A 1 271 ? -19.438 8.547 9.336 1 94.5 271 CYS A C 1
ATOM 2153 O O . CYS A 1 271 ? -18.312 8.359 8.875 1 94.5 271 CYS A O 1
ATOM 2155 N N . SER A 1 272 ? -20.375 9.008 8.578 1 94.88 272 SER A N 1
ATOM 2156 C CA . SER A 1 272 ? -20.203 9.273 7.152 1 94.88 272 SER A CA 1
ATOM 2157 C C . SER A 1 272 ? -19.203 10.406 6.918 1 94.88 272 SER A C 1
ATOM 2159 O O . SER A 1 272 ? -18.328 10.305 6.059 1 94.88 272 SER A O 1
ATOM 2161 N N . GLU A 1 273 ? -19.281 11.508 7.723 1 96.5 273 GLU A N 1
ATOM 2162 C CA . GLU A 1 273 ? -18.391 12.648 7.555 1 96.5 273 GLU A CA 1
ATOM 2163 C C . GLU A 1 273 ? -16.969 12.297 7.965 1 96.5 273 GLU A C 1
ATOM 2165 O O . GLU A 1 273 ? -16 12.75 7.34 1 96.5 273 GLU A O 1
ATOM 2170 N N . ASN A 1 274 ? -16.906 11.547 9.031 1 95.75 274 ASN A N 1
ATOM 2171 C CA . ASN A 1 274 ? -15.57 11.102 9.422 1 95.75 274 ASN A CA 1
ATOM 2172 C C . ASN A 1 274 ? -14.906 10.289 8.312 1 95.75 274 ASN A C 1
ATOM 2174 O O . ASN A 1 274 ? -13.711 10.453 8.047 1 95.75 274 ASN A O 1
ATOM 2178 N N . SER A 1 275 ? -15.641 9.375 7.703 1 95.94 275 SER A N 1
ATOM 2179 C CA . SER A 1 275 ? -15.102 8.57 6.613 1 95.94 275 SER A CA 1
ATOM 2180 C C . SER A 1 275 ? -14.648 9.445 5.449 1 95.94 275 SER A C 1
ATOM 2182 O O . SER A 1 275 ? -13.562 9.25 4.902 1 95.94 275 SER A O 1
ATOM 2184 N N . ARG A 1 276 ? -15.469 10.414 5.102 1 97.06 276 ARG A N 1
ATOM 2185 C CA . ARG A 1 276 ? -15.102 11.328 4.023 1 97.06 276 ARG A CA 1
ATOM 2186 C C . ARG A 1 276 ? -13.836 12.102 4.367 1 97.06 276 ARG A C 1
ATOM 2188 O O . ARG A 1 276 ? -12.961 12.289 3.514 1 97.06 276 ARG A O 1
ATOM 2195 N N . ARG A 1 277 ? -13.719 12.523 5.586 1 97.38 277 ARG A N 1
ATOM 2196 C CA . ARG A 1 277 ? -12.562 13.297 6.035 1 97.38 277 ARG A CA 1
ATOM 2197 C C . ARG A 1 277 ? -11.297 12.453 6.004 1 97.38 277 ARG A C 1
ATOM 2199 O O . ARG A 1 277 ? -10.25 12.922 5.551 1 97.38 277 ARG A O 1
ATOM 2206 N N . VAL A 1 278 ? -11.398 11.242 6.5 1 97.38 278 VAL A N 1
ATOM 2207 C CA . VAL A 1 278 ? -10.234 10.359 6.551 1 97.38 278 VAL A CA 1
ATOM 2208 C C . VAL A 1 278 ? -9.773 10.039 5.133 1 97.38 278 VAL A C 1
ATOM 2210 O O . VAL A 1 278 ? -8.57 10.039 4.848 1 97.38 278 VAL A O 1
ATOM 2213 N N . VAL A 1 279 ? -10.695 9.766 4.227 1 97.69 279 VAL A N 1
ATOM 2214 C CA . VAL A 1 279 ? -10.359 9.484 2.834 1 97.69 279 VAL A CA 1
ATOM 2215 C C . VAL A 1 279 ? -9.664 10.695 2.219 1 97.69 279 VAL A C 1
ATOM 2217 O O . VAL A 1 279 ? -8.648 10.555 1.533 1 97.69 279 VAL A O 1
ATOM 2220 N N . ALA A 1 280 ? -10.219 11.859 2.5 1 97.81 280 ALA A N 1
ATOM 2221 C CA . ALA A 1 280 ? -9.625 13.086 1.975 1 97.81 280 ALA A CA 1
ATOM 2222 C C . ALA A 1 280 ? -8.203 13.273 2.492 1 97.81 280 ALA A C 1
ATOM 2224 O O . ALA A 1 280 ? -7.301 13.633 1.732 1 97.81 280 ALA A O 1
ATOM 2225 N N . GLN A 1 281 ? -8.031 13.016 3.74 1 97.75 281 GLN A N 1
ATOM 2226 C CA . GLN A 1 281 ? -6.715 13.188 4.344 1 97.75 281 GLN A CA 1
ATOM 2227 C C . GLN A 1 281 ? -5.715 12.188 3.779 1 97.75 281 GLN A C 1
ATOM 2229 O O . GLN A 1 281 ? -4.562 12.531 3.514 1 97.75 281 GLN A O 1
ATOM 2234 N N . ILE A 1 282 ? -6.113 10.938 3.604 1 97.81 282 ILE A N 1
ATOM 2235 C CA . ILE A 1 282 ? -5.227 9.922 3.049 1 97.81 282 ILE A CA 1
ATOM 2236 C C . ILE A 1 282 ? -4.875 10.273 1.605 1 97.81 282 ILE A C 1
ATOM 2238 O O . ILE A 1 282 ? -3.725 10.125 1.188 1 97.81 282 ILE A O 1
ATOM 2242 N N . PHE A 1 283 ? -5.867 10.734 0.869 1 97.75 283 PHE A N 1
ATOM 2243 C CA . PHE A 1 283 ? -5.625 11.172 -0.501 1 97.75 283 PHE A CA 1
ATOM 2244 C C . PHE A 1 283 ? -4.633 12.328 -0.534 1 97.75 283 PHE A C 1
ATOM 2246 O O . PHE A 1 283 ? -3.721 12.352 -1.36 1 97.75 283 PHE A O 1
ATOM 2253 N N . ASN A 1 284 ? -4.797 13.258 0.354 1 97.19 284 ASN A N 1
ATOM 2254 C CA . ASN A 1 284 ? -3.893 14.398 0.447 1 97.19 284 ASN A CA 1
ATOM 2255 C C . ASN A 1 284 ? -2.463 13.953 0.743 1 97.19 284 ASN A C 1
ATOM 2257 O O . ASN A 1 284 ? -1.521 14.414 0.097 1 97.19 284 ASN A O 1
ATOM 2261 N N . VAL A 1 285 ? -2.344 13.102 1.674 1 96.5 285 VAL A N 1
ATOM 2262 C CA . VAL A 1 285 ? -1.025 12.617 2.066 1 96.5 285 VAL A CA 1
ATOM 2263 C C . VAL A 1 285 ? -0.372 11.891 0.893 1 96.5 285 VAL A C 1
ATOM 2265 O O . VAL A 1 285 ? 0.827 12.047 0.65 1 96.5 285 VAL A O 1
ATOM 2268 N N . ASP A 1 286 ? -1.146 11.094 0.212 1 97.06 286 ASP A N 1
ATOM 2269 C CA . ASP A 1 286 ? -0.633 10.367 -0.949 1 97.06 286 ASP A CA 1
ATOM 2270 C C . ASP A 1 286 ? -0.033 11.328 -1.972 1 97.06 286 ASP A C 1
ATOM 2272 O O . ASP A 1 286 ? 1.068 11.102 -2.477 1 97.06 286 ASP A O 1
ATOM 2276 N N . LYS A 1 287 ? -0.703 12.406 -2.25 1 96.81 287 LYS A N 1
ATOM 2277 C CA . LYS A 1 287 ? -0.26 13.328 -3.289 1 96.81 287 LYS A CA 1
ATOM 2278 C C . LYS A 1 287 ? 0.946 14.141 -2.826 1 96.81 287 LYS A C 1
ATOM 2280 O O . LYS A 1 287 ? 1.861 14.406 -3.609 1 96.81 287 LYS A O 1
ATOM 2285 N N . TRP A 1 288 ? 0.918 14.516 -1.597 1 94 288 TRP A N 1
ATOM 2286 C CA . TRP A 1 288 ? 2.057 15.266 -1.083 1 94 288 TRP A CA 1
ATOM 2287 C C . TRP A 1 288 ? 3.314 14.406 -1.058 1 94 288 TRP A C 1
ATOM 2289 O O . TRP A 1 288 ? 4.414 14.891 -1.335 1 94 288 TRP A O 1
ATOM 2299 N N . CYS A 1 289 ? 3.133 13.141 -0.715 1 94.75 289 CYS A N 1
ATOM 2300 C CA . CYS A 1 289 ? 4.27 12.227 -0.716 1 94.75 289 CYS A CA 1
ATOM 2301 C C . CYS A 1 289 ? 4.816 12.039 -2.127 1 94.75 289 CYS A C 1
ATOM 2303 O O . CYS A 1 289 ? 6.031 11.977 -2.324 1 94.75 289 CYS A O 1
ATOM 2305 N N . VAL A 1 290 ? 3.926 11.961 -3.047 1 95.44 290 VAL A N 1
ATOM 2306 C CA . VAL A 1 290 ? 4.309 11.766 -4.441 1 95.44 290 VAL A CA 1
ATOM 2307 C C . VAL A 1 290 ? 5.027 13.016 -4.957 1 95.44 290 VAL A C 1
ATOM 2309 O O . VAL A 1 290 ? 6.051 12.914 -5.637 1 95.44 290 VAL A O 1
ATOM 2312 N N . ALA A 1 291 ? 4.5 14.148 -4.609 1 94.94 291 ALA A N 1
ATOM 2313 C CA . ALA A 1 291 ? 5.145 15.398 -5.008 1 94.94 291 ALA A CA 1
ATOM 2314 C C . ALA A 1 291 ? 6.535 15.523 -4.395 1 94.94 291 ALA A C 1
ATOM 2316 O O . ALA A 1 291 ? 7.453 16.062 -5.016 1 94.94 291 ALA A O 1
ATOM 2317 N N . PHE A 1 292 ? 6.668 15.031 -3.189 1 93.81 292 PHE A N 1
ATOM 2318 C CA . PHE A 1 292 ? 7.906 15.133 -2.426 1 93.81 292 PHE A CA 1
ATOM 2319 C C . PHE A 1 292 ? 8.961 14.18 -2.977 1 93.81 292 PHE A C 1
ATOM 2321 O O . PHE A 1 292 ? 10.125 14.547 -3.125 1 93.81 292 PHE A O 1
ATOM 2328 N N . SER A 1 293 ? 8.602 12.938 -3.338 1 92.81 293 SER A N 1
ATOM 2329 C CA . SER A 1 293 ? 9.57 11.891 -3.65 1 92.81 293 SER A CA 1
ATOM 2330 C C . SER A 1 293 ? 9.609 11.602 -5.148 1 92.81 293 SER A C 1
ATOM 2332 O O . SER A 1 293 ? 10.617 11.125 -5.668 1 92.81 293 SER A O 1
ATOM 2334 N N . GLY A 1 294 ? 8.469 11.836 -5.828 1 93.38 294 GLY A N 1
ATOM 2335 C CA . GLY A 1 294 ? 8.375 11.469 -7.23 1 93.38 294 GLY A CA 1
ATOM 2336 C C . GLY A 1 294 ? 8.031 10.008 -7.441 1 93.38 294 GLY A C 1
ATOM 2337 O O . GLY A 1 294 ? 8.18 9.484 -8.547 1 93.38 294 GLY A O 1
ATOM 2338 N N . ARG A 1 295 ? 7.672 9.258 -6.379 1 94.81 295 ARG A N 1
ATOM 2339 C CA . ARG A 1 295 ? 7.156 7.898 -6.492 1 94.81 295 ARG A CA 1
ATOM 2340 C C . ARG A 1 295 ? 5.746 7.895 -7.074 1 94.81 295 ARG A C 1
ATOM 2342 O O . ARG A 1 295 ? 5.051 8.914 -7.043 1 94.81 295 ARG A O 1
ATOM 2349 N N . PRO A 1 296 ? 5.309 6.758 -7.66 1 94.81 296 PRO A N 1
ATOM 2350 C CA . PRO A 1 296 ? 3.945 6.719 -8.188 1 94.81 296 PRO A CA 1
ATOM 2351 C C . PRO A 1 296 ? 2.883 6.785 -7.098 1 94.81 296 PRO A C 1
ATOM 2353 O O . PRO A 1 296 ? 3.09 6.258 -6 1 94.81 296 PRO A O 1
ATOM 2356 N N . PRO A 1 297 ? 1.785 7.469 -7.418 1 95.88 297 PRO A N 1
ATOM 2357 C CA . PRO A 1 297 ? 0.703 7.48 -6.434 1 95.88 297 PRO A CA 1
ATOM 2358 C C . PRO A 1 297 ? 0.186 6.082 -6.105 1 95.88 297 PRO A C 1
ATOM 2360 O O . PRO A 1 297 ? 0.135 5.219 -6.984 1 95.88 297 PRO A O 1
ATOM 2363 N N . LEU A 1 298 ? -0.177 5.855 -4.891 1 96.75 298 LEU A N 1
ATOM 2364 C CA . LEU A 1 298 ? -0.721 4.57 -4.465 1 96.75 298 LEU A CA 1
ATOM 2365 C C . LEU A 1 298 ? -2.23 4.523 -4.676 1 96.75 298 LEU A C 1
ATOM 2367 O O . LEU A 1 298 ? -2.83 3.445 -4.66 1 96.75 298 LEU A O 1
ATOM 2371 N N . ILE A 1 299 ? -2.85 5.637 -4.781 1 95.56 299 ILE A N 1
ATOM 2372 C CA . ILE A 1 299 ? -4.258 5.727 -5.16 1 95.56 299 ILE A CA 1
ATOM 2373 C C . ILE A 1 299 ? -4.438 6.797 -6.234 1 95.56 299 ILE A C 1
ATOM 2375 O O . ILE A 1 299 ? -4.219 7.984 -5.977 1 95.56 299 ILE A O 1
ATOM 2379 N N . HIS A 1 300 ? -4.828 6.363 -7.379 1 92.44 300 HIS A N 1
ATOM 2380 C CA . HIS A 1 300 ? -5.004 7.266 -8.516 1 92.44 300 HIS A CA 1
ATOM 2381 C C . HIS A 1 300 ? -6.336 8.008 -8.43 1 92.44 300 HIS A C 1
ATOM 2383 O O . HIS A 1 300 ? -7.336 7.441 -7.977 1 92.44 300 HIS A O 1
ATOM 2389 N N . ARG A 1 301 ? -6.383 9.234 -8.867 1 90.44 301 ARG A N 1
ATOM 2390 C CA . ARG A 1 301 ? -7.555 10.102 -8.758 1 90.44 301 ARG A CA 1
ATOM 2391 C C . ARG A 1 301 ? -8.75 9.492 -9.477 1 90.44 301 ARG A C 1
ATOM 2393 O O . ARG A 1 301 ? -9.898 9.695 -9.07 1 90.44 301 ARG A O 1
ATOM 2400 N N . ARG A 1 302 ? -8.508 8.727 -10.484 1 89.75 302 ARG A N 1
ATOM 2401 C CA . ARG A 1 302 ? -9.586 8.18 -11.312 1 89.75 302 ARG A CA 1
ATOM 2402 C C . ARG A 1 302 ? -10.383 7.129 -10.547 1 89.75 302 ARG A C 1
ATOM 2404 O O . ARG A 1 302 ? -11.5 6.793 -10.938 1 89.75 302 ARG A O 1
ATOM 2411 N N . PHE A 1 303 ? -9.773 6.586 -9.539 1 91.94 303 PHE A N 1
ATOM 2412 C CA . PHE A 1 303 ? -10.43 5.5 -8.82 1 91.94 303 PHE A CA 1
ATOM 2413 C C . PHE A 1 303 ? -11.016 5.996 -7.508 1 91.94 303 PHE A C 1
ATOM 2415 O O . PHE A 1 303 ? -11.664 5.238 -6.781 1 91.94 303 PHE A O 1
ATOM 2422 N N . CYS A 1 304 ? -10.742 7.27 -7.121 1 92.12 304 CYS A N 1
ATOM 2423 C CA . CYS A 1 304 ? -11.266 7.836 -5.879 1 92.12 304 CYS A CA 1
ATOM 2424 C C . CYS A 1 304 ? -12.484 8.711 -6.145 1 92.12 304 CYS A C 1
ATOM 2426 O O . CYS A 1 304 ? -12.352 9.875 -6.523 1 92.12 304 CYS A O 1
ATOM 2428 N N . THR A 1 305 ? -13.641 8.227 -5.824 1 90.31 305 THR A N 1
ATOM 2429 C CA . THR A 1 305 ? -14.875 8.922 -6.168 1 90.31 305 THR A CA 1
ATOM 2430 C C . THR A 1 305 ? -15.586 9.422 -4.91 1 90.31 305 THR A C 1
ATOM 2432 O O . THR A 1 305 ? -16.656 10.031 -4.996 1 90.31 305 THR A O 1
ATOM 2435 N N . THR A 1 306 ? -15.031 9.156 -3.785 1 94.38 306 THR A N 1
ATOM 2436 C CA . THR A 1 306 ? -15.641 9.602 -2.539 1 94.38 306 THR A CA 1
ATOM 2437 C C . THR A 1 306 ? -15.781 11.125 -2.521 1 94.38 306 THR A C 1
ATOM 2439 O O . THR A 1 306 ? -14.82 11.844 -2.785 1 94.38 306 THR A O 1
ATOM 2442 N N . PRO A 1 307 ? -16.953 11.602 -2.199 1 94.44 307 PRO A N 1
ATOM 2443 C CA . PRO A 1 307 ? -17.203 13.039 -2.203 1 94.44 307 PRO A CA 1
ATOM 2444 C C . PRO A 1 307 ? -16.422 13.773 -1.112 1 94.44 307 PRO A C 1
ATOM 2446 O O . PRO A 1 307 ? -15.969 13.148 -0.152 1 94.44 307 PRO A O 1
ATOM 2449 N N . LEU A 1 308 ? -16.344 15.086 -1.273 1 96.5 308 LEU A N 1
ATOM 2450 C CA . LEU A 1 308 ? -15.672 15.945 -0.299 1 96.5 308 LEU A CA 1
ATOM 2451 C C . LEU A 1 308 ? -16.469 16 1.001 1 96.5 308 LEU A C 1
ATOM 2453 O O . LEU A 1 308 ? -17.703 15.945 0.985 1 96.5 308 LEU A O 1
ATOM 2457 N N . PRO A 1 309 ? -15.758 16.047 2.145 1 97.38 309 PRO A N 1
ATOM 2458 C CA . PRO A 1 309 ? -16.484 16.297 3.391 1 97.38 309 PRO A CA 1
ATOM 2459 C C . PRO A 1 309 ? -17.156 17.672 3.422 1 97.38 309 PRO A C 1
ATOM 2461 O O . PRO A 1 309 ? -16.672 18.609 2.779 1 97.38 309 PRO A O 1
ATOM 2464 N N . LEU A 1 310 ? -18.234 17.734 4.152 1 97.62 310 LEU A N 1
ATOM 2465 C CA . LEU A 1 310 ? -18.891 19.031 4.352 1 97.62 310 LEU A CA 1
ATOM 2466 C C . LEU A 1 310 ? -18.109 19.875 5.348 1 97.62 310 LEU A C 1
ATOM 2468 O O . LEU A 1 310 ? -17.422 19.359 6.219 1 97.62 310 LEU A O 1
ATOM 2472 N N . ASP A 1 311 ? -18.172 21.172 5.102 1 97.94 311 ASP A N 1
ATOM 2473 C CA . ASP A 1 311 ? -17.469 22.109 5.973 1 97.94 311 ASP A CA 1
ATOM 2474 C C . ASP A 1 311 ? -18.266 22.375 7.254 1 97.94 311 ASP A C 1
ATOM 2476 O O . ASP A 1 311 ? -18.703 23.5 7.496 1 97.94 311 ASP A O 1
ATOM 2480 N N . LEU A 1 312 ? -18.359 21.344 8.078 1 97 312 LEU A N 1
ATOM 2481 C CA . LEU A 1 312 ? -19.078 21.391 9.352 1 97 312 LEU A CA 1
ATOM 2482 C C . LEU A 1 312 ? -18.094 21.391 10.523 1 97 312 LEU A C 1
ATOM 2484 O O . LEU A 1 312 ? -17.031 20.781 10.461 1 97 312 LEU A O 1
ATOM 2488 N N . ALA A 1 313 ? -18.469 22.094 11.523 1 95 313 ALA A N 1
ATOM 2489 C CA . ALA A 1 313 ? -17.688 22.062 12.75 1 95 313 ALA A CA 1
ATOM 2490 C C . ALA A 1 313 ? -17.797 20.703 13.438 1 95 313 ALA A C 1
ATOM 2492 O O . ALA A 1 313 ? -18.828 20.016 13.328 1 95 313 ALA A O 1
ATOM 2493 N N . ASP A 1 314 ? -16.766 20.328 14.18 1 93.31 314 ASP A N 1
ATOM 2494 C CA . ASP A 1 314 ? -16.75 19.047 14.875 1 93.31 314 ASP A CA 1
ATOM 2495 C C . ASP A 1 314 ? -17.859 18.969 15.914 1 93.31 314 ASP A C 1
ATOM 2497 O O . ASP A 1 314 ? -18.438 17.906 16.141 1 93.31 314 ASP A O 1
ATOM 2501 N N . GLU A 1 315 ? -18.219 20.094 16.469 1 92.56 315 GLU A N 1
ATOM 2502 C CA . GLU A 1 315 ? -19.25 20.172 17.516 1 92.56 315 GLU A CA 1
ATOM 2503 C C . GLU A 1 315 ? -20.625 19.906 16.922 1 92.56 315 GLU A C 1
ATOM 2505 O O . GLU A 1 315 ? -21.5 19.344 17.594 1 92.56 315 GLU A O 1
ATOM 2510 N N . GLU A 1 316 ? -20.781 20.281 15.766 1 94.38 316 GLU A N 1
ATOM 2511 C CA . GLU A 1 316 ? -22.078 20.125 15.109 1 94.38 316 GLU A CA 1
ATOM 2512 C C . GLU A 1 316 ? -22.359 18.656 14.797 1 94.38 316 GLU A C 1
ATOM 2514 O O . GLU A 1 316 ? -23.516 18.219 14.773 1 94.38 316 GLU A O 1
ATOM 2519 N N . LEU A 1 317 ? -21.297 17.844 14.633 1 94.75 317 LEU A N 1
ATOM 2520 C CA . LEU A 1 317 ? -21.438 16.438 14.258 1 94.75 317 LEU A CA 1
ATOM 2521 C C . LEU A 1 317 ? -21.891 15.602 15.445 1 94.75 317 LEU A C 1
ATOM 2523 O O . LEU A 1 317 ? -22.438 14.508 15.273 1 94.75 317 LEU A O 1
ATOM 2527 N N . ILE A 1 318 ? -21.672 16.078 16.656 1 94.5 318 ILE A N 1
ATOM 2528 C CA . ILE A 1 318 ? -22.078 15.312 17.828 1 94.5 318 ILE A CA 1
ATOM 2529 C C . ILE A 1 318 ? -23.297 15.969 18.469 1 94.5 318 ILE A C 1
ATOM 2531 O O . ILE A 1 318 ? -23.75 15.523 19.531 1 94.5 318 ILE A O 1
ATOM 2535 N N . ALA A 1 319 ? -23.812 17.062 17.844 1 93.06 319 ALA A N 1
ATOM 2536 C CA . ALA A 1 319 ? -25 17.734 18.359 1 93.06 319 ALA A CA 1
ATOM 2537 C C . ALA A 1 319 ? -26.266 16.938 18.016 1 93.06 319 ALA A C 1
ATOM 2539 O O . ALA A 1 319 ? -26.188 15.883 17.391 1 93.06 319 ALA A O 1
ATOM 2540 N N . ASP A 1 320 ? -27.438 17.391 18.469 1 92.56 320 ASP A N 1
ATOM 2541 C CA . ASP A 1 320 ? -28.703 16.734 18.156 1 92.56 320 ASP A CA 1
ATOM 2542 C C . ASP A 1 320 ? -29.031 16.859 16.672 1 92.56 320 ASP A C 1
ATOM 2544 O O . ASP A 1 320 ? -28.469 17.719 15.969 1 92.56 320 ASP A O 1
ATOM 2548 N N . GLU A 1 321 ? -29.891 16.109 16.219 1 92.5 321 GLU A N 1
ATOM 2549 C CA . GLU A 1 321 ? -30.25 16.016 14.805 1 92.5 321 GLU A CA 1
ATOM 2550 C C . GLU A 1 321 ? -30.734 17.359 14.273 1 92.5 321 GLU A C 1
ATOM 2552 O O . GLU A 1 321 ? -30.406 17.734 13.141 1 92.5 321 GLU A O 1
ATOM 2557 N N . ALA A 1 322 ? -31.469 18.031 15.055 1 94.06 322 ALA A N 1
ATOM 2558 C CA . ALA A 1 322 ? -32 19.328 14.625 1 94.06 322 ALA A CA 1
ATOM 2559 C C . ALA A 1 322 ? -30.875 20.344 14.43 1 94.06 322 ALA A C 1
ATOM 2561 O O . ALA A 1 322 ? -30.891 21.109 13.469 1 94.06 322 ALA A O 1
ATOM 2562 N N . THR A 1 323 ? -30 20.359 15.32 1 95.12 323 THR A N 1
ATOM 2563 C CA . THR A 1 323 ? -28.844 21.266 15.25 1 95.12 323 THR A CA 1
ATOM 2564 C C . THR A 1 323 ? -27.984 20.938 14.031 1 95.12 323 THR A C 1
ATOM 2566 O O . THR A 1 323 ? -27.516 21.844 13.344 1 95.12 323 THR A O 1
ATOM 2569 N N . LEU A 1 324 ? -27.75 19.703 13.797 1 95.62 324 LEU A N 1
ATOM 2570 C CA . LEU A 1 324 ? -26.969 19.281 12.641 1 95.62 324 LEU A CA 1
ATOM 2571 C C . LEU A 1 324 ? -27.672 19.656 11.344 1 95.62 324 LEU A C 1
ATOM 2573 O O . LEU A 1 324 ? -27.031 20.141 10.406 1 95.62 324 LEU A O 1
ATOM 2577 N N . ARG A 1 325 ? -28.953 19.438 11.297 1 94.94 325 ARG A N 1
ATOM 2578 C CA . ARG A 1 325 ? -29.719 19.781 10.109 1 94.94 325 ARG A CA 1
ATOM 2579 C C . ARG A 1 325 ? -29.672 21.281 9.836 1 94.94 325 ARG A C 1
ATOM 2581 O O . ARG A 1 325 ? -29.594 21.703 8.68 1 94.94 325 ARG A O 1
ATOM 2588 N N . LYS A 1 326 ? -29.719 21.984 10.859 1 96.12 326 LYS A N 1
ATOM 2589 C CA . LYS A 1 326 ? -29.609 23.438 10.719 1 96.12 326 LYS A CA 1
ATOM 2590 C C . LYS A 1 326 ? -28.234 23.828 10.188 1 96.12 326 LYS A C 1
ATOM 2592 O O . LYS A 1 326 ? -28.125 24.688 9.305 1 96.12 326 LYS A O 1
ATOM 2597 N N . ALA A 1 327 ? -27.219 23.297 10.773 1 96.25 327 ALA A N 1
ATOM 2598 C CA . ALA A 1 327 ? -25.859 23.578 10.32 1 96.25 327 ALA A CA 1
ATOM 2599 C C . ALA A 1 327 ? -25.688 23.234 8.844 1 96.25 327 ALA A C 1
ATOM 2601 O O . ALA A 1 327 ? -25.031 23.969 8.102 1 96.25 327 ALA A O 1
ATOM 2602 N N . VAL A 1 328 ? -26.312 22.141 8.375 1 96.5 328 VAL A N 1
ATOM 2603 C CA . VAL A 1 328 ? -26.234 21.703 6.988 1 96.5 328 VAL A CA 1
ATOM 2604 C C . VAL A 1 328 ? -26.953 22.703 6.09 1 96.5 328 VAL A C 1
ATOM 2606 O O . VAL A 1 328 ? -26.484 23.031 4.996 1 96.5 328 VAL A O 1
ATOM 2609 N N . SER A 1 329 ? -28.047 23.172 6.574 1 95.69 329 SER A N 1
ATOM 2610 C CA . SER A 1 329 ? -28.828 24.109 5.789 1 95.69 329 SER A CA 1
ATOM 2611 C C . SER A 1 329 ? -28.125 25.453 5.648 1 95.69 329 SER A C 1
ATOM 2613 O O . SER A 1 329 ? -28.406 26.219 4.73 1 95.69 329 SER A O 1
ATOM 2615 N N . GLU A 1 330 ? -27.203 25.734 6.504 1 96.44 330 GLU A N 1
ATOM 2616 C CA . GLU A 1 330 ? -26.484 27 6.496 1 96.44 330 GLU A CA 1
ATOM 2617 C C . GLU A 1 330 ? -25.266 26.953 5.582 1 96.44 330 GLU A C 1
ATOM 2619 O O . GLU A 1 330 ? -24.625 27.969 5.328 1 96.44 330 GLU A O 1
ATOM 2624 N N . LEU A 1 331 ? -24.953 25.828 5.086 1 97.06 331 LEU A N 1
ATOM 2625 C CA . LEU A 1 331 ? -23.859 25.688 4.133 1 97.06 331 LEU A CA 1
ATOM 2626 C C . LEU A 1 331 ? -24.234 26.281 2.779 1 97.06 331 LEU A C 1
ATOM 2628 O O . LEU A 1 331 ? -25.422 26.406 2.465 1 97.06 331 LEU A O 1
ATOM 2632 N N . ASP A 1 332 ? -23.281 26.703 2.035 1 96.25 332 ASP A N 1
ATOM 2633 C CA . ASP A 1 332 ? -23.594 27.156 0.682 1 96.25 332 ASP A CA 1
ATOM 2634 C C . ASP A 1 332 ? -23.781 25.984 -0.267 1 96.25 332 ASP A C 1
ATOM 2636 O O . ASP A 1 332 ? -23.75 24.828 0.158 1 96.25 332 ASP A O 1
ATOM 2640 N N . ASP A 1 333 ? -23.938 26.203 -1.564 1 92.81 333 ASP A N 1
ATOM 2641 C CA . ASP A 1 333 ? -24.297 25.188 -2.547 1 92.81 333 ASP A CA 1
ATOM 2642 C C . ASP A 1 333 ? -23.125 24.234 -2.801 1 92.81 333 ASP A C 1
ATOM 2644 O O . ASP A 1 333 ? -23.328 23.125 -3.287 1 92.81 333 ASP A O 1
ATOM 2648 N N . ARG A 1 334 ? -21.984 24.719 -2.383 1 94.56 334 ARG A N 1
ATOM 2649 C CA . ARG A 1 334 ? -20.828 23.875 -2.643 1 94.56 334 ARG A CA 1
ATOM 2650 C C . ARG A 1 334 ? -20.391 23.141 -1.381 1 94.56 334 ARG A C 1
ATOM 2652 O O . ARG A 1 334 ? -19.438 22.359 -1.411 1 94.56 334 ARG A O 1
ATOM 2659 N N . GLY A 1 335 ? -21.031 23.375 -0.269 1 96.06 335 GLY A N 1
ATOM 2660 C CA . GLY A 1 335 ? -20.766 22.641 0.957 1 96.06 335 GLY A CA 1
ATOM 2661 C C . GLY A 1 335 ? -19.859 23.391 1.918 1 96.06 335 GLY A C 1
ATOM 2662 O O . GLY A 1 335 ? -19.375 22.812 2.9 1 96.06 335 GLY A O 1
ATOM 2663 N N . TRP A 1 336 ? -19.547 24.734 1.716 1 97.88 336 TRP A N 1
ATOM 2664 C CA . TRP A 1 336 ? -18.688 25.531 2.578 1 97.88 336 TRP A CA 1
ATOM 2665 C C . TRP A 1 336 ? -19.5 26.234 3.662 1 97.88 336 TRP A C 1
ATOM 2667 O O . TRP A 1 336 ? -20.625 26.656 3.424 1 97.88 336 TRP A O 1
ATOM 2677 N N . ASN A 1 337 ? -18.891 26.328 4.863 1 95.88 337 ASN A N 1
ATOM 2678 C CA . ASN A 1 337 ? -19.547 27.141 5.875 1 95.88 337 ASN A CA 1
ATOM 2679 C C . ASN A 1 337 ? -19.562 28.625 5.488 1 95.88 337 ASN A C 1
ATOM 2681 O O . ASN A 1 337 ? -18.594 29.109 4.887 1 95.88 337 ASN A O 1
ATOM 2685 N N . THR A 1 338 ? -20.578 29.359 5.887 1 95.62 338 THR A N 1
ATOM 2686 C CA . THR A 1 338 ? -20.766 30.75 5.465 1 95.62 338 THR A CA 1
ATOM 2687 C C . THR A 1 338 ? -20.391 31.719 6.586 1 95.62 338 THR A C 1
ATOM 2689 O O . THR A 1 338 ? -20.578 32.938 6.453 1 95.62 338 THR A O 1
ATOM 2692 N N . LYS A 1 339 ? -19.906 31.266 7.637 1 94.12 339 LYS A N 1
ATOM 2693 C CA . LYS A 1 339 ? -19.609 32.094 8.797 1 94.12 339 LYS A CA 1
ATOM 2694 C C . LYS A 1 339 ? -18.141 32.531 8.797 1 94.12 339 LYS A C 1
ATOM 2696 O O . LYS A 1 339 ? -17.703 33.25 9.711 1 94.12 339 LYS A O 1
ATOM 2701 N N . GLY A 1 340 ? -17.344 32.031 7.852 1 92.62 340 GLY A N 1
ATOM 2702 C CA . GLY A 1 340 ? -15.953 32.438 7.734 1 92.62 340 GLY A CA 1
ATOM 2703 C C . GLY A 1 340 ? -15.055 31.766 8.758 1 92.62 340 GLY A C 1
ATOM 2704 O O . GLY A 1 340 ? -13.969 32.281 9.062 1 92.62 340 GLY A O 1
ATOM 2705 N N . GLN A 1 341 ? -15.477 30.688 9.32 1 92.62 341 GLN A N 1
ATOM 2706 C CA . GLN A 1 341 ? -14.695 29.969 10.312 1 92.62 341 GLN A CA 1
ATOM 2707 C C . GLN A 1 341 ? -13.859 28.875 9.664 1 92.62 341 GLN A C 1
ATOM 2709 O O . GLN A 1 341 ? -14.258 28.297 8.641 1 92.62 341 GLN A O 1
ATOM 2714 N N . ILE A 1 342 ? -12.672 28.625 10.25 1 94.5 342 ILE A N 1
ATOM 2715 C CA . ILE A 1 342 ? -11.805 27.547 9.758 1 94.5 342 ILE A CA 1
ATOM 2716 C C . ILE A 1 342 ? -11.867 26.359 10.711 1 94.5 342 ILE A C 1
ATOM 2718 O O . ILE A 1 342 ? -11.242 26.375 11.773 1 94.5 342 ILE A O 1
ATOM 2722 N N . HIS A 1 343 ? -12.656 25.375 10.273 1 94.38 343 HIS A N 1
ATOM 2723 C CA . HIS A 1 343 ? -12.742 24.109 10.992 1 94.38 343 HIS A CA 1
ATOM 2724 C C . HIS A 1 343 ? -11.742 23.109 10.453 1 94.38 343 HIS A C 1
ATOM 2726 O O . HIS A 1 343 ? -11.164 23.312 9.383 1 94.38 343 HIS A O 1
ATOM 2732 N N . PRO A 1 344 ? -11.516 22 11.219 1 94.75 344 PRO A N 1
ATOM 2733 C CA . PRO A 1 344 ? -10.688 20.938 10.648 1 94.75 344 PRO A CA 1
ATOM 2734 C C . PRO A 1 344 ? -11.18 20.484 9.273 1 94.75 344 PRO A C 1
ATOM 2736 O O . PRO A 1 344 ? -10.375 20.297 8.359 1 94.75 344 PRO A O 1
ATOM 2739 N N . ALA A 1 345 ? -12.461 20.391 9.125 1 96.75 345 ALA A N 1
ATOM 2740 C CA . ALA A 1 345 ? -13.047 19.953 7.859 1 96.75 345 ALA A CA 1
ATOM 2741 C C . ALA A 1 345 ? -12.773 20.969 6.75 1 96.75 345 ALA A C 1
ATOM 2743 O O . ALA A 1 345 ? -12.641 20.594 5.582 1 96.75 345 ALA A O 1
ATOM 2744 N N . THR A 1 346 ? -12.711 22.266 7.137 1 97.62 346 THR A N 1
ATOM 2745 C CA . THR A 1 346 ? -12.461 23.328 6.156 1 97.62 346 THR A CA 1
ATOM 2746 C C . THR A 1 346 ? -11.133 23.094 5.441 1 97.62 346 THR A C 1
ATOM 2748 O O . THR A 1 346 ? -11.07 23.109 4.211 1 97.62 346 THR A O 1
ATOM 2751 N N . LEU A 1 347 ? -10.141 22.906 6.219 1 97.31 347 LEU A N 1
ATOM 2752 C CA . LEU A 1 347 ? -8.805 22.734 5.66 1 97.31 347 LEU A CA 1
ATOM 2753 C C . LEU A 1 347 ? -8.688 21.422 4.914 1 97.31 347 LEU A C 1
ATOM 2755 O O . LEU A 1 347 ? -8.078 21.359 3.84 1 97.31 347 LEU A O 1
ATOM 2759 N N . VAL A 1 348 ? -9.242 20.359 5.5 1 97.56 348 VAL A N 1
ATOM 2760 C CA . VAL A 1 348 ? -9.188 19.047 4.871 1 97.56 348 VAL A CA 1
ATOM 2761 C C . VAL A 1 348 ? -9.859 19.094 3.496 1 97.56 348 VAL A C 1
ATOM 2763 O O . VAL A 1 348 ? -9.328 18.562 2.52 1 97.56 348 VAL A O 1
ATOM 2766 N N . ARG A 1 349 ? -10.992 19.734 3.447 1 98 349 ARG A N 1
ATOM 2767 C CA . ARG A 1 349 ? -11.758 19.875 2.217 1 98 349 ARG A CA 1
ATOM 2768 C C . ARG A 1 349 ? -10.984 20.672 1.173 1 98 349 ARG A C 1
ATOM 2770 O O . ARG A 1 349 ? -10.867 20.25 0.021 1 98 349 ARG A O 1
ATOM 2777 N N . ALA A 1 350 ? -10.445 21.797 1.546 1 98.12 350 ALA A N 1
ATOM 2778 C CA . ALA A 1 350 ? -9.688 22.656 0.634 1 98.12 350 ALA A CA 1
ATOM 2779 C C . ALA A 1 350 ? -8.469 21.938 0.086 1 98.12 350 ALA A C 1
ATOM 2781 O O . ALA A 1 350 ? -8.188 22 -1.113 1 98.12 350 ALA A O 1
ATOM 2782 N N . ARG A 1 351 ? -7.766 21.297 0.933 1 97.69 351 ARG A N 1
ATOM 2783 C CA . ARG A 1 351 ? -6.562 20.578 0.528 1 97.69 351 ARG A CA 1
ATOM 2784 C C . ARG A 1 351 ? -6.902 19.438 -0.431 1 97.69 351 ARG A C 1
ATOM 2786 O O . ARG A 1 351 ? -6.152 19.156 -1.369 1 97.69 351 ARG A O 1
ATOM 2793 N N . ARG A 1 352 ? -8 18.734 -0.158 1 97.69 352 ARG A N 1
ATOM 2794 C CA . ARG A 1 352 ? -8.43 17.672 -1.048 1 97.69 352 ARG A CA 1
ATOM 2795 C C . ARG A 1 352 ? -8.727 18.203 -2.445 1 97.69 352 ARG A C 1
ATOM 2797 O O . ARG A 1 352 ? -8.43 17.531 -3.443 1 97.69 352 ARG A O 1
ATOM 2804 N N . MET A 1 353 ? -9.312 19.328 -2.539 1 96.94 353 MET A N 1
ATOM 2805 C CA . MET A 1 353 ? -9.609 19.953 -3.826 1 96.94 353 MET A CA 1
ATOM 2806 C C . MET A 1 353 ? -8.328 20.266 -4.59 1 96.94 353 MET A C 1
ATOM 2808 O O . MET A 1 353 ? -8.211 19.938 -5.773 1 96.94 353 MET A O 1
ATOM 2812 N N . LEU A 1 354 ? -7.391 20.828 -3.893 1 97.44 354 LEU A N 1
ATOM 2813 C CA . LEU A 1 354 ? -6.129 21.188 -4.523 1 97.44 354 LEU A CA 1
ATOM 2814 C C . LEU A 1 354 ? -5.32 19.953 -4.891 1 97.44 354 LEU A C 1
ATOM 2816 O O . LEU A 1 354 ? -4.629 19.938 -5.914 1 97.44 354 LEU A O 1
ATOM 2820 N N . ALA A 1 355 ? -5.43 18.938 -4.051 1 96.81 355 ALA A N 1
ATOM 2821 C CA . ALA A 1 355 ? -4.707 17.703 -4.309 1 96.81 355 ALA A CA 1
ATOM 2822 C C . ALA A 1 355 ? -5.191 17.031 -5.598 1 96.81 355 ALA A C 1
ATOM 2824 O O . ALA A 1 355 ? -4.418 16.375 -6.293 1 96.81 355 ALA A O 1
ATOM 2825 N N . GLY A 1 356 ? -6.473 17.234 -5.906 1 94.12 356 GLY A N 1
ATOM 2826 C CA . GLY A 1 356 ? -7 16.703 -7.156 1 94.12 356 GLY A CA 1
ATOM 2827 C C . GLY A 1 356 ? -6.305 17.266 -8.383 1 94.12 356 GLY A C 1
ATOM 2828 O O . GLY A 1 356 ? -5.938 16.516 -9.289 1 94.12 356 GLY A O 1
ATOM 2829 N N . ASN A 1 357 ? -6.055 18.5 -8.391 1 94.88 357 ASN A N 1
ATOM 2830 C CA . ASN A 1 357 ? -5.355 19.156 -9.492 1 94.88 357 ASN A CA 1
ATOM 2831 C C . ASN A 1 357 ? -3.879 18.766 -9.531 1 94.88 357 ASN A C 1
ATOM 2833 O O . ASN A 1 357 ? -3.322 18.516 -10.602 1 94.88 357 ASN A O 1
ATOM 2837 N N . LEU A 1 358 ? -3.324 18.734 -8.383 1 96.5 358 LEU A N 1
ATOM 2838 C CA . LEU A 1 358 ? -1.916 18.375 -8.273 1 96.5 358 LEU A CA 1
ATOM 2839 C C . LEU A 1 358 ? -1.668 16.984 -8.867 1 96.5 358 LEU A C 1
ATOM 2841 O O . LEU A 1 358 ? -0.66 16.766 -9.539 1 96.5 358 LEU A O 1
ATOM 2845 N N . GLU A 1 359 ? -2.553 16.094 -8.609 1 93.62 359 GLU A N 1
ATOM 2846 C CA . GLU A 1 359 ? -2.373 14.727 -9.102 1 93.62 359 GLU A CA 1
ATOM 2847 C C . GLU A 1 359 ? -2.406 14.68 -10.625 1 93.62 359 GLU A C 1
ATOM 2849 O O . GLU A 1 359 ? -1.679 13.898 -11.242 1 93.62 359 GLU A O 1
ATOM 2854 N N . GLU A 1 360 ? -3.248 15.43 -11.211 1 92.44 360 GLU A N 1
ATOM 2855 C CA . GLU A 1 360 ? -3.301 15.461 -12.672 1 92.44 360 GLU A CA 1
ATOM 2856 C C . GLU A 1 360 ? -1.965 15.906 -13.258 1 92.44 360 GLU A C 1
ATOM 2858 O O . GLU A 1 360 ? -1.521 15.367 -14.273 1 92.44 360 GLU A O 1
ATOM 2863 N N . VAL A 1 361 ? -1.406 16.828 -12.625 1 94.12 361 VAL A N 1
ATOM 2864 C CA . VAL A 1 361 ? -0.113 17.344 -13.062 1 94.12 361 VAL A CA 1
ATOM 2865 C C . VAL A 1 361 ? 0.959 16.266 -12.867 1 94.12 361 VAL A C 1
ATOM 2867 O O . VAL A 1 361 ? 1.796 16.047 -13.742 1 94.12 361 VAL A O 1
ATOM 2870 N N . MET A 1 362 ? 0.926 15.625 -11.758 1 93.12 362 MET A N 1
ATOM 2871 C CA . MET A 1 362 ? 1.922 14.602 -11.445 1 93.12 362 MET A CA 1
ATOM 2872 C C . MET A 1 362 ? 1.773 13.398 -12.367 1 93.12 362 MET A C 1
ATOM 2874 O O . MET A 1 362 ? 2.764 12.758 -12.727 1 93.12 362 MET A O 1
ATOM 2878 N N . GLU A 1 363 ? 0.52 13.102 -12.727 1 91.31 363 GLU A N 1
ATOM 2879 C CA . GLU A 1 363 ? 0.297 12.023 -13.68 1 91.31 363 GLU A CA 1
ATOM 2880 C C . GLU A 1 363 ? 1.058 12.273 -14.977 1 91.31 363 GLU A C 1
ATOM 2882 O O . GLU A 1 363 ? 1.67 11.352 -15.531 1 91.31 363 GLU A O 1
ATOM 2887 N N . ILE A 1 364 ? 1.034 13.445 -15.422 1 91 364 ILE A N 1
ATOM 2888 C CA . ILE A 1 364 ? 1.726 13.82 -16.656 1 91 364 ILE A CA 1
ATOM 2889 C C . ILE A 1 364 ? 3.236 13.781 -16.422 1 91 364 ILE A C 1
ATOM 2891 O O . ILE A 1 364 ? 3.982 13.281 -17.266 1 91 364 ILE A O 1
ATOM 2895 N N . ALA A 1 365 ? 3.619 14.227 -15.289 1 90.44 365 ALA A N 1
ATOM 2896 C CA . ALA A 1 365 ? 5.043 14.359 -14.992 1 90.44 365 ALA A CA 1
ATOM 2897 C C . ALA A 1 365 ? 5.699 12.992 -14.82 1 90.44 365 ALA A C 1
ATOM 2899 O O . ALA A 1 365 ? 6.855 12.805 -15.211 1 90.44 365 ALA A O 1
ATOM 2900 N N . LEU A 1 366 ? 5.004 12.047 -14.266 1 89.31 366 LEU A N 1
ATOM 2901 C CA . LEU A 1 366 ? 5.617 10.789 -13.859 1 89.31 366 LEU A CA 1
ATOM 2902 C C . LEU A 1 366 ? 5.32 9.688 -14.875 1 89.31 366 LEU A C 1
ATOM 2904 O O . LEU A 1 366 ? 5.973 8.641 -14.867 1 89.31 366 LEU A O 1
ATOM 2908 N N . SER A 1 367 ? 4.367 9.938 -15.766 1 85.12 367 SER A N 1
ATOM 2909 C CA . SER A 1 367 ? 3.975 8.898 -16.719 1 85.12 367 SER A CA 1
ATOM 2910 C C . SER A 1 367 ? 4.98 8.781 -17.859 1 85.12 367 SER A C 1
ATOM 2912 O O . SER A 1 367 ? 5.605 9.773 -18.234 1 85.12 367 SER A O 1
ATOM 2914 N N . CYS A 1 368 ? 5.156 7.652 -18.359 1 70.19 368 CYS A N 1
ATOM 2915 C CA . CYS A 1 368 ? 6.113 7.332 -19.406 1 70.19 368 CYS A CA 1
ATOM 2916 C C . CYS A 1 368 ? 5.539 7.656 -20.781 1 70.19 368 CYS A C 1
ATOM 2918 O O . CYS A 1 368 ? 6.285 7.832 -21.75 1 70.19 368 CYS A O 1
ATOM 2920 N N . THR A 1 369 ? 4.332 7.676 -20.984 1 66.38 369 THR A N 1
ATOM 2921 C CA . THR A 1 369 ? 3.785 7.664 -22.328 1 66.38 369 THR A CA 1
ATOM 2922 C C . THR A 1 369 ? 2.877 8.867 -22.562 1 66.38 369 THR A C 1
ATOM 2924 O O . THR A 1 369 ? 2.074 8.883 -23.5 1 66.38 369 THR A O 1
ATOM 2927 N N . VAL A 1 370 ? 3.236 9.891 -21.922 1 66.88 370 VAL A N 1
ATOM 2928 C CA . VAL A 1 370 ? 2.168 10.867 -22.125 1 66.88 370 VAL A CA 1
ATOM 2929 C C . VAL A 1 370 ? 2.584 11.875 -23.188 1 66.88 370 VAL A C 1
ATOM 2931 O O . VAL A 1 370 ? 3.656 12.477 -23.094 1 66.88 370 VAL A O 1
ATOM 2934 N N . CYS A 1 371 ? 1.891 11.758 -24.219 1 73.5 371 CYS A N 1
ATOM 2935 C CA . CYS A 1 371 ? 1.975 12.844 -25.188 1 73.5 371 CYS A CA 1
ATOM 2936 C C . CYS A 1 371 ? 1.033 13.984 -24.812 1 73.5 371 CYS A C 1
ATOM 2938 O O . CYS A 1 371 ? -0.188 13.828 -24.844 1 73.5 371 CYS A O 1
ATOM 2940 N N . ILE A 1 372 ? 1.634 15.086 -24.281 1 85.44 372 ILE A N 1
ATOM 2941 C CA . ILE A 1 372 ? 0.804 16.188 -23.812 1 85.44 372 ILE A CA 1
ATOM 2942 C C . ILE A 1 372 ? 1.116 17.453 -24.625 1 85.44 372 ILE A C 1
ATOM 2944 O O . ILE A 1 372 ? 2.271 17.688 -24.984 1 85.44 372 ILE A O 1
ATOM 2948 N N . THR A 1 373 ? 0.06 18.109 -24.984 1 90.81 373 THR A N 1
ATOM 2949 C CA . THR A 1 373 ? 0.234 19.359 -25.719 1 90.81 373 THR A CA 1
ATOM 2950 C C . THR A 1 373 ? 0.378 20.547 -24.766 1 90.81 373 THR A C 1
ATOM 2952 O O . THR A 1 373 ? -0.019 20.453 -23.609 1 90.81 373 THR A O 1
ATOM 2955 N N . LEU A 1 374 ? 0.941 21.656 -25.219 1 93.31 374 LEU A N 1
ATOM 2956 C CA . LEU A 1 374 ? 1.072 22.875 -24.438 1 93.31 374 LEU A CA 1
ATOM 2957 C C . LEU A 1 374 ? -0.297 23.422 -24.047 1 93.31 374 LEU A C 1
ATOM 2959 O O . LEU A 1 374 ? -0.474 23.938 -22.953 1 93.31 374 LEU A O 1
ATOM 2963 N N . ASN A 1 375 ? -1.192 23.234 -24.953 1 93.88 375 ASN A N 1
ATOM 2964 C CA . ASN A 1 375 ? -2.539 23.734 -24.688 1 93.88 375 ASN A CA 1
ATOM 2965 C C . ASN A 1 375 ? -3.197 22.984 -23.531 1 93.88 375 ASN A C 1
ATOM 2967 O O . ASN A 1 375 ? -3.916 23.578 -22.734 1 93.88 375 ASN A O 1
ATOM 2971 N N . GLU A 1 376 ? -2.984 21.719 -23.469 1 93.25 376 GLU A N 1
ATOM 2972 C CA . GLU A 1 376 ? -3.533 20.938 -22.375 1 93.25 376 GLU A CA 1
ATOM 2973 C C . GLU A 1 376 ? -2.93 21.359 -21.031 1 93.25 376 GLU A C 1
ATOM 2975 O O . GLU A 1 376 ? -3.629 21.422 -20.016 1 93.25 376 GLU A O 1
ATOM 2980 N N . LEU A 1 377 ? -1.661 21.656 -21.047 1 95.06 377 LEU A N 1
ATOM 2981 C CA . LEU A 1 377 ? -0.993 22.109 -19.844 1 95.06 377 LEU A CA 1
ATOM 2982 C C . LEU A 1 377 ? -1.515 23.469 -19.406 1 95.06 377 LEU A C 1
ATOM 2984 O O . LEU A 1 377 ? -1.706 23.719 -18.219 1 95.06 377 LEU A O 1
ATOM 2988 N N . ARG A 1 378 ? -1.763 24.344 -20.344 1 95.44 378 ARG A N 1
ATOM 2989 C CA . ARG A 1 378 ? -2.301 25.672 -20.047 1 95.44 378 ARG A CA 1
ATOM 2990 C C . ARG A 1 378 ? -3.73 25.562 -19.516 1 95.44 378 ARG A C 1
ATOM 2992 O O . ARG A 1 378 ? -4.141 26.359 -18.672 1 95.44 378 ARG A O 1
ATOM 2999 N N . ASN A 1 379 ? -4.402 24.625 -20.078 1 96 379 ASN A N 1
ATOM 3000 C CA . ASN A 1 379 ? -5.746 24.375 -19.562 1 96 379 ASN A CA 1
ATOM 3001 C C . ASN A 1 379 ? -5.711 23.953 -18.109 1 96 379 ASN A C 1
ATOM 3003 O O . ASN A 1 379 ? -6.578 24.344 -17.312 1 96 379 ASN A O 1
ATOM 3007 N N . LEU A 1 380 ? -4.766 23.125 -17.766 1 95.88 380 LEU A N 1
ATOM 3008 C CA . LEU A 1 380 ? -4.605 22.703 -16.375 1 95.88 380 LEU A CA 1
ATOM 3009 C C . LEU A 1 380 ? -4.246 23.875 -15.484 1 95.88 380 LEU A C 1
ATOM 3011 O O . LEU A 1 380 ? -4.68 23.953 -14.328 1 95.88 380 LEU A O 1
ATOM 3015 N N . GLN A 1 381 ? -3.438 24.781 -16 1 96.38 381 GLN A N 1
ATOM 3016 C CA . GLN A 1 381 ? -3.08 25.984 -15.258 1 96.38 381 GLN A CA 1
ATOM 3017 C C . GLN A 1 381 ? -4.312 26.844 -14.953 1 96.38 381 GLN A C 1
ATOM 3019 O O . GLN A 1 381 ? -4.48 27.328 -13.836 1 96.38 381 GLN A O 1
ATOM 3024 N N . THR A 1 382 ? -5.102 26.953 -15.992 1 97 382 THR A N 1
ATOM 3025 C CA . THR A 1 382 ? -6.32 27.75 -15.836 1 97 382 THR A CA 1
ATOM 3026 C C . THR A 1 382 ? -7.254 27.109 -14.82 1 97 382 THR A C 1
ATOM 3028 O O . THR A 1 382 ? -7.855 27.797 -14 1 97 382 THR A O 1
ATOM 3031 N N . ARG A 1 383 ? -7.363 25.859 -14.859 1 96.56 383 ARG A N 1
ATOM 3032 C CA . ARG A 1 383 ? -8.227 25.141 -13.922 1 96.56 383 ARG A CA 1
ATOM 3033 C C . ARG A 1 383 ? -7.707 25.281 -12.492 1 96.56 383 ARG A C 1
ATOM 3035 O O . ARG A 1 383 ? -8.492 25.438 -11.555 1 96.56 383 ARG A O 1
ATOM 3042 N N . GLU A 1 384 ? -6.352 25.141 -12.352 1 97.38 384 GLU A N 1
ATOM 3043 C CA . GLU A 1 384 ? -5.758 25.312 -11.023 1 97.38 384 GLU A CA 1
ATOM 3044 C C . GLU A 1 384 ? -6.035 26.719 -10.484 1 97.38 384 GLU A C 1
ATOM 3046 O O . GLU A 1 384 ? -6.375 26.875 -9.305 1 97.38 384 GLU A O 1
ATOM 3051 N N . LEU A 1 385 ? -5.906 27.766 -11.32 1 96.81 385 LEU A N 1
ATOM 3052 C CA . LEU A 1 385 ? -6.168 29.141 -10.922 1 96.81 385 LEU A CA 1
ATOM 3053 C C . LEU A 1 385 ? -7.633 29.328 -10.539 1 96.81 385 LEU A C 1
ATOM 3055 O O . LEU A 1 385 ? -7.941 30 -9.555 1 96.81 385 LEU A O 1
ATOM 3059 N N . GLN A 1 386 ? -8.453 28.656 -11.289 1 96.69 386 GLN A N 1
ATOM 3060 C CA . GLN A 1 386 ? -9.883 28.766 -11.023 1 96.69 386 GLN A CA 1
ATOM 3061 C C . GLN A 1 386 ? -10.25 28.078 -9.711 1 96.69 386 GLN A C 1
ATOM 3063 O O . GLN A 1 386 ? -11.031 28.609 -8.914 1 96.69 386 GLN A O 1
ATOM 3068 N N . THR A 1 387 ? -9.703 26.906 -9.523 1 96.44 387 THR A N 1
ATOM 3069 C CA . THR A 1 387 ? -9.969 26.156 -8.297 1 96.44 387 THR A CA 1
ATOM 3070 C C . THR A 1 387 ? -9.531 26.969 -7.074 1 96.44 387 THR A C 1
ATOM 3072 O O . THR A 1 387 ? -10.273 27.062 -6.09 1 96.44 387 THR A O 1
ATOM 3075 N N . PHE A 1 388 ? -8.391 27.531 -7.133 1 96.94 388 PHE A N 1
ATOM 3076 C CA . PHE A 1 388 ? -7.879 28.297 -6 1 96.94 388 PHE A CA 1
ATOM 3077 C C . PHE A 1 388 ? -8.711 29.547 -5.777 1 96.94 388 PHE A C 1
ATOM 3079 O O . PHE A 1 388 ? -8.984 29.938 -4.637 1 96.94 388 PHE A O 1
ATOM 3086 N N . ALA A 1 389 ? -9.156 30.125 -6.871 1 95.56 389 ALA A N 1
ATOM 3087 C CA . ALA A 1 389 ? -9.945 31.359 -6.797 1 95.56 389 ALA A CA 1
ATOM 3088 C C . ALA A 1 389 ? -11.336 31.078 -6.227 1 95.56 389 ALA A C 1
ATOM 3090 O O . ALA A 1 389 ? -11.945 31.969 -5.621 1 95.56 389 ALA A O 1
ATOM 3091 N N . THR A 1 390 ? -11.828 29.906 -6.371 1 93.88 390 THR A N 1
ATOM 3092 C CA . THR A 1 390 ? -13.18 29.578 -5.945 1 93.88 390 THR A CA 1
ATOM 3093 C C . THR A 1 390 ? -13.203 29.203 -4.465 1 93.88 390 THR A C 1
ATOM 3095 O O . THR A 1 390 ? -14.281 29.062 -3.879 1 93.88 390 THR A O 1
ATOM 3098 N N . LEU A 1 391 ? -12.016 29.078 -3.84 1 96.75 391 LEU A N 1
ATOM 3099 C CA . LEU A 1 391 ? -11.992 28.844 -2.398 1 96.75 391 LEU A CA 1
ATOM 3100 C C . LEU A 1 391 ? -12.609 30.031 -1.653 1 96.75 391 LEU A C 1
ATOM 3102 O O . LEU A 1 391 ? -12.555 31.172 -2.129 1 96.75 391 LEU A O 1
ATOM 3106 N N . PRO A 1 392 ? -13.227 29.766 -0.478 1 96.44 392 PRO A N 1
ATOM 3107 C CA . PRO A 1 392 ? -13.797 30.859 0.309 1 96.44 392 PRO A CA 1
ATOM 3108 C C . PRO A 1 392 ? -12.789 31.969 0.6 1 96.44 392 PRO A C 1
ATOM 3110 O O . PRO A 1 392 ? -11.602 31.688 0.801 1 96.44 392 PRO A O 1
ATOM 3113 N N . ALA A 1 393 ? -13.227 33.156 0.763 1 94.12 393 ALA A N 1
ATOM 3114 C CA . ALA A 1 393 ? -12.383 34.344 0.915 1 94.12 393 ALA A CA 1
ATOM 3115 C C . ALA A 1 393 ? -11.531 34.25 2.176 1 94.12 393 ALA A C 1
ATOM 3117 O O . ALA A 1 393 ? -10.391 34.688 2.195 1 94.12 393 ALA A O 1
ATOM 3118 N N . HIS A 1 394 ? -12.102 33.688 3.174 1 93.19 394 HIS A N 1
ATOM 3119 C CA . HIS A 1 394 ? -11.383 33.656 4.445 1 93.19 394 HIS A CA 1
ATOM 3120 C C . HIS A 1 394 ? -10.25 32.625 4.395 1 93.19 394 HIS A C 1
ATOM 3122 O O . HIS A 1 394 ? -9.477 32.5 5.348 1 93.19 394 HIS A O 1
ATOM 3128 N N . LEU A 1 395 ? -10.094 31.859 3.268 1 95.94 395 LEU A N 1
ATOM 3129 C CA . LEU A 1 395 ? -9.008 30.906 3.09 1 95.94 395 LEU A CA 1
ATOM 3130 C C . LEU A 1 395 ? -7.93 31.469 2.166 1 95.94 395 LEU A C 1
ATOM 3132 O O . LEU A 1 395 ? -6.879 30.859 1.984 1 95.94 395 LEU A O 1
ATOM 3136 N N . GLN A 1 396 ? -8.156 32.625 1.678 1 95 396 GLN A N 1
ATOM 3137 C CA . GLN A 1 396 ? -7.219 33.25 0.745 1 95 396 GLN A CA 1
ATOM 3138 C C . GLN A 1 396 ? -6.051 33.875 1.486 1 95 396 GLN A C 1
ATOM 3140 O O . GLN A 1 396 ? -6.234 34.469 2.559 1 95 396 GLN A O 1
ATOM 3145 N N . TYR A 1 397 ? -4.957 33.781 0.862 1 93.69 397 TYR A N 1
ATOM 3146 C CA . TYR A 1 397 ? -3.752 34.344 1.454 1 93.69 397 TYR A CA 1
ATOM 3147 C C . TYR A 1 397 ? -3.469 35.719 0.891 1 93.69 397 TYR A C 1
ATOM 3149 O O . TYR A 1 397 ? -3.674 35.969 -0.3 1 93.69 397 TYR A O 1
ATOM 3157 N N . SER A 1 398 ? -3.059 36.562 1.771 1 91.44 398 SER A N 1
ATOM 3158 C CA . SER A 1 398 ? -2.492 37.875 1.442 1 91.44 398 SER A CA 1
ATOM 3159 C C . SER A 1 398 ? -1.283 38.188 2.318 1 91.44 398 SER A C 1
ATOM 3161 O O . SER A 1 398 ? -1.214 37.75 3.469 1 91.44 398 SER A O 1
ATOM 3163 N N . PRO A 1 399 ? -0.293 38.844 1.744 1 86.69 399 PRO A N 1
ATOM 3164 C CA . PRO A 1 399 ? 0.94 39.094 2.49 1 86.69 399 PRO A CA 1
ATOM 3165 C C . PRO A 1 399 ? 0.69 39.812 3.811 1 86.69 399 PRO A C 1
ATOM 3167 O O . PRO A 1 399 ? 1.464 39.656 4.758 1 86.69 399 PRO A O 1
ATOM 3170 N N . HIS A 1 400 ? -0.386 40.469 3.969 1 88.25 400 HIS A N 1
ATOM 3171 C CA . HIS A 1 400 ? -0.655 41.281 5.156 1 88.25 400 HIS A CA 1
ATOM 3172 C C . HIS A 1 400 ? -1.127 40.406 6.316 1 88.25 400 HIS A C 1
ATOM 3174 O O . HIS A 1 400 ? -1.058 40.844 7.477 1 88.25 400 HIS A O 1
ATOM 3180 N N . ILE A 1 401 ? -1.498 39.219 6.016 1 89.19 401 ILE A N 1
ATOM 3181 C CA . ILE A 1 401 ? -2.113 38.406 7.039 1 89.19 401 ILE A CA 1
ATOM 3182 C C . ILE A 1 401 ? -1.053 37.938 8.047 1 89.19 401 ILE A C 1
ATOM 3184 O O . ILE A 1 401 ? -1.358 37.719 9.219 1 89.19 401 ILE A O 1
ATOM 3188 N N . LEU A 1 402 ? 0.141 37.844 7.641 1 88.12 402 LEU A N 1
ATOM 3189 C CA . LEU A 1 402 ? 1.221 37.344 8.492 1 88.12 402 LEU A CA 1
ATOM 3190 C C . LEU A 1 402 ? 1.489 38.312 9.633 1 88.12 402 LEU A C 1
ATOM 3192 O O . LEU A 1 402 ? 1.85 37.906 10.742 1 88.12 402 LEU A O 1
ATOM 3196 N N . LEU A 1 403 ? 1.254 39.594 9.352 1 86.06 403 LEU A N 1
ATOM 3197 C CA . LEU A 1 403 ? 1.583 40.625 10.344 1 86.06 403 LEU A CA 1
ATOM 3198 C C . LEU A 1 403 ? 0.333 41.094 11.086 1 86.06 403 LEU A C 1
ATOM 3200 O O . LEU A 1 403 ? 0.419 41.875 12.016 1 86.06 403 LEU A O 1
ATOM 3204 N N . ASP A 1 404 ? -0.759 40.5 10.734 1 88.19 404 ASP A N 1
ATOM 3205 C CA . ASP A 1 404 ? -2.012 40.906 11.375 1 88.19 404 ASP A CA 1
ATOM 3206 C C . ASP A 1 404 ? -2.158 40.25 12.75 1 88.19 404 ASP A C 1
ATOM 3208 O O . ASP A 1 404 ? -2.357 39.031 12.852 1 88.19 404 ASP A O 1
ATOM 3212 N N . PRO A 1 405 ? -2.104 40.969 13.773 1 86.12 405 PRO A N 1
ATOM 3213 C CA . PRO A 1 405 ? -2.188 40.406 15.125 1 86.12 405 PRO A CA 1
ATOM 3214 C C . PRO A 1 405 ? -3.6 39.969 15.484 1 86.12 405 PRO A C 1
ATOM 3216 O O . PRO A 1 405 ? -3.783 39.188 16.438 1 86.12 405 PRO A O 1
ATOM 3219 N N . GLU A 1 406 ? -4.547 40.438 14.695 1 87.75 406 GLU A N 1
ATOM 3220 C CA . GLU A 1 406 ? -5.934 40.094 15.008 1 87.75 406 GLU A CA 1
ATOM 3221 C C . GLU A 1 406 ? -6.285 38.688 14.531 1 87.75 406 GLU A C 1
ATOM 3223 O O . GLU A 1 406 ? -7.246 38.094 15.008 1 87.75 406 GLU A O 1
ATOM 3228 N N . LEU A 1 407 ? -5.477 38.25 13.695 1 89.5 407 LEU A N 1
ATOM 3229 C CA . LEU A 1 407 ? -5.758 36.906 13.164 1 89.5 407 LEU A CA 1
ATOM 3230 C C . LEU A 1 407 ? -5.105 35.844 14.023 1 89.5 407 LEU A C 1
ATOM 3232 O O . LEU A 1 407 ? -3.975 36 14.484 1 89.5 407 LEU A O 1
ATOM 3236 N N . ASP A 1 408 ? -5.926 34.844 14.297 1 90.88 408 ASP A N 1
ATOM 3237 C CA . ASP A 1 408 ? -5.375 33.719 15.07 1 90.88 408 ASP A CA 1
ATOM 3238 C C . ASP A 1 408 ? -4.309 32.969 14.273 1 90.88 408 ASP A C 1
ATOM 3240 O O . ASP A 1 408 ? -4.359 32.938 13.047 1 90.88 408 ASP A O 1
ATOM 3244 N N . THR A 1 409 ? -3.318 32.375 14.914 1 92.38 409 THR A N 1
ATOM 3245 C CA . THR A 1 409 ? -2.174 31.703 14.32 1 92.38 409 THR A CA 1
ATOM 3246 C C . THR A 1 409 ? -2.633 30.547 13.445 1 92.38 409 THR A C 1
ATOM 3248 O O . THR A 1 409 ? -2.043 30.281 12.398 1 92.38 409 THR A O 1
ATOM 3251 N N . THR A 1 410 ? -3.678 29.797 13.891 1 92.19 410 THR A N 1
ATOM 3252 C CA . THR A 1 410 ? -4.188 28.656 13.133 1 92.19 410 THR A CA 1
ATOM 3253 C C . THR A 1 410 ? -4.684 29.109 11.758 1 92.19 410 THR A C 1
ATOM 3255 O O . THR A 1 410 ? -4.414 28.438 10.75 1 92.19 410 THR A O 1
ATOM 3258 N N . SER A 1 411 ? -5.395 30.188 11.727 1 93.31 411 SER A N 1
ATOM 3259 C CA . SER A 1 411 ? -5.934 30.719 10.477 1 93.31 411 SER A CA 1
ATOM 3260 C C . SER A 1 411 ? -4.82 31.141 9.523 1 93.31 411 SER A C 1
ATOM 3262 O O . SER A 1 411 ? -4.875 30.844 8.328 1 93.31 411 SER A O 1
ATOM 3264 N N . VAL A 1 412 ? -3.834 31.844 10.047 1 94.75 412 VAL A N 1
ATOM 3265 C CA . VAL A 1 412 ? -2.717 32.281 9.227 1 94.75 412 VAL A CA 1
ATOM 3266 C C . VAL A 1 412 ? -1.959 31.094 8.672 1 94.75 412 VAL A C 1
ATOM 3268 O O . VAL A 1 412 ? -1.639 31.047 7.48 1 94.75 412 VAL A O 1
ATOM 3271 N N . TYR A 1 413 ? -1.694 30.141 9.555 1 95.12 413 TYR A N 1
ATOM 3272 C CA . TYR A 1 413 ? -0.97 28.953 9.148 1 95.12 413 TYR A CA 1
ATOM 3273 C C . TYR A 1 413 ? -1.727 28.188 8.062 1 95.12 413 TYR A C 1
ATOM 3275 O O . TYR A 1 413 ? -1.131 27.75 7.078 1 95.12 413 TYR A O 1
ATOM 3283 N N . ALA A 1 414 ? -3.037 28.047 8.211 1 95.19 414 ALA A N 1
ATOM 3284 C CA . ALA A 1 414 ? -3.873 27.344 7.242 1 95.19 414 ALA A CA 1
ATOM 3285 C C . ALA A 1 414 ? -3.809 28.016 5.875 1 95.19 414 ALA A C 1
ATOM 3287 O O . ALA A 1 414 ? -3.699 27.344 4.848 1 95.19 414 ALA A O 1
ATOM 3288 N N . ARG A 1 415 ? -3.871 29.312 5.875 1 96.19 415 ARG A N 1
ATOM 3289 C CA . ARG A 1 415 ? -3.848 30.078 4.629 1 96.19 415 ARG A CA 1
ATOM 3290 C C . ARG A 1 415 ? -2.498 29.938 3.932 1 96.19 415 ARG A C 1
ATOM 3292 O O . ARG A 1 415 ? -2.434 29.844 2.705 1 96.19 415 ARG A O 1
ATOM 3299 N N . ILE A 1 416 ? -1.475 29.953 4.691 1 96.12 416 ILE A N 1
ATOM 3300 C CA . ILE A 1 416 ? -0.138 29.797 4.129 1 96.12 416 ILE A CA 1
ATOM 3301 C C . ILE A 1 416 ? -0.008 28.406 3.5 1 96.12 416 ILE A C 1
ATOM 3303 O O . ILE A 1 416 ? 0.506 28.281 2.387 1 96.12 416 ILE A O 1
ATOM 3307 N N . LEU A 1 417 ? -0.507 27.375 4.219 1 96.25 417 LEU A N 1
ATOM 3308 C CA . LEU A 1 417 ? -0.424 26.016 3.709 1 96.25 417 LEU A CA 1
ATOM 3309 C C . LEU A 1 417 ? -1.175 25.875 2.389 1 96.25 417 LEU A C 1
ATOM 3311 O O . LEU A 1 417 ? -0.698 25.219 1.461 1 96.25 417 LEU A O 1
ATOM 3315 N N . LEU A 1 418 ? -2.312 26.469 2.287 1 97.62 418 LEU A N 1
ATOM 3316 C CA . LEU A 1 418 ? -3.109 26.391 1.068 1 97.62 418 LEU A CA 1
ATOM 3317 C C . LEU A 1 418 ? -2.424 27.141 -0.076 1 97.62 418 LEU A C 1
ATOM 3319 O O . LEU A 1 418 ? -2.428 26.672 -1.216 1 97.62 418 LEU A O 1
ATOM 3323 N N . ARG A 1 419 ? -1.853 28.281 0.239 1 97.88 419 ARG A N 1
ATOM 3324 C CA . ARG A 1 419 ? -1.128 29.031 -0.777 1 97.88 419 ARG A CA 1
ATOM 3325 C C . ARG A 1 419 ? 0.074 28.25 -1.291 1 97.88 419 ARG A C 1
ATOM 3327 O O . ARG A 1 419 ? 0.339 28.219 -2.494 1 97.88 419 ARG A O 1
ATOM 3334 N N . LEU A 1 420 ? 0.764 27.641 -0.396 1 97.5 420 LEU A N 1
ATOM 3335 C CA . LEU A 1 420 ? 1.927 26.844 -0.783 1 97.5 420 LEU A CA 1
ATOM 3336 C C . LEU A 1 420 ? 1.515 25.672 -1.656 1 97.5 420 LEU A C 1
ATOM 3338 O O . LEU A 1 420 ? 2.211 25.328 -2.617 1 97.5 420 LEU A O 1
ATOM 3342 N N . ALA A 1 421 ? 0.417 25.047 -1.289 1 97.25 421 ALA A N 1
ATOM 3343 C CA . ALA A 1 421 ? -0.087 23.938 -2.104 1 97.25 421 ALA A CA 1
ATOM 3344 C C . ALA A 1 421 ? -0.395 24.406 -3.523 1 97.25 421 ALA A C 1
ATOM 3346 O O . ALA A 1 421 ? -0.082 23.703 -4.492 1 97.25 421 ALA A O 1
ATOM 3347 N N . HIS A 1 422 ? -1.008 25.531 -3.615 1 97.75 422 HIS A N 1
ATOM 3348 C CA . HIS A 1 422 ? -1.312 26.125 -4.91 1 97.75 422 HIS A CA 1
ATOM 3349 C C . HIS A 1 422 ? -0.035 26.438 -5.688 1 97.75 422 HIS A C 1
ATOM 3351 O O . HIS A 1 422 ? 0.072 26.109 -6.871 1 97.75 422 HIS A O 1
ATOM 3357 N N . LEU A 1 423 ? 0.892 27.016 -5.047 1 97.62 423 LEU A N 1
ATOM 3358 C CA . LEU A 1 423 ? 2.146 27.406 -5.684 1 97.62 423 LEU A CA 1
ATOM 3359 C C . LEU A 1 423 ? 2.916 26.172 -6.156 1 97.62 423 LEU A C 1
ATOM 3361 O O . LEU A 1 423 ? 3.561 26.203 -7.207 1 97.62 423 LEU A O 1
ATOM 3365 N N . GLN A 1 424 ? 2.877 25.172 -5.395 1 96.88 424 GLN A N 1
ATOM 3366 C CA . GLN A 1 424 ? 3.559 23.938 -5.781 1 96.88 424 GLN A CA 1
ATOM 3367 C C . GLN A 1 424 ? 2.996 23.391 -7.09 1 96.88 424 GLN A C 1
ATOM 3369 O O . GLN A 1 424 ? 3.752 22.922 -7.953 1 96.88 424 GLN A O 1
ATOM 3374 N N . THR A 1 425 ? 1.694 23.359 -7.211 1 97.62 425 THR A N 1
ATOM 3375 C CA . THR A 1 425 ? 1.054 22.906 -8.438 1 97.62 425 THR A CA 1
ATOM 3376 C C . THR A 1 425 ? 1.466 23.781 -9.617 1 97.62 425 THR A C 1
ATOM 3378 O O . THR A 1 425 ? 1.813 23.266 -10.688 1 97.62 425 THR A O 1
ATOM 3381 N N . MET A 1 426 ? 1.494 25.062 -9.406 1 97.25 426 MET A N 1
ATOM 3382 C CA . MET A 1 426 ? 1.889 26 -10.453 1 97.25 426 MET A CA 1
ATOM 3383 C C . MET A 1 426 ? 3.357 25.812 -10.828 1 97.25 426 MET A C 1
ATOM 3385 O O . MET A 1 426 ? 3.717 25.875 -12 1 97.25 426 MET A O 1
ATOM 3389 N N . PHE A 1 427 ? 4.113 25.625 -9.836 1 96.5 427 PHE A N 1
ATOM 3390 C CA . PHE A 1 427 ? 5.539 25.391 -10.023 1 96.5 427 PHE A CA 1
ATOM 3391 C C . PHE A 1 427 ? 5.77 24.172 -10.922 1 96.5 427 PHE A C 1
ATOM 3393 O O . PHE A 1 427 ? 6.535 24.25 -11.883 1 96.5 427 PHE A O 1
ATOM 3400 N N . LEU A 1 428 ? 5.133 23.109 -10.641 1 95.75 428 LEU A N 1
ATOM 3401 C CA . LEU A 1 428 ? 5.293 21.875 -11.414 1 95.75 428 LEU A CA 1
ATOM 3402 C C . LEU A 1 428 ? 4.758 22.047 -12.828 1 95.75 428 LEU A C 1
ATOM 3404 O O . LEU A 1 428 ? 5.352 21.547 -13.789 1 95.75 428 LEU A O 1
ATOM 3408 N N . LEU A 1 429 ? 3.688 22.766 -12.961 1 96.19 429 LEU A N 1
ATOM 3409 C CA . LEU A 1 429 ? 3.104 23.016 -14.273 1 96.19 429 LEU A CA 1
ATOM 3410 C C . LEU A 1 429 ? 4.051 23.844 -15.148 1 96.19 429 LEU A C 1
ATOM 3412 O O . LEU A 1 429 ? 4.23 23.531 -16.328 1 96.19 429 LEU A O 1
ATOM 3416 N N . GLU A 1 430 ? 4.652 24.812 -14.547 1 95.62 430 GLU A N 1
ATOM 3417 C CA . GLU A 1 430 ? 5.582 25.656 -15.297 1 95.62 430 GLU A CA 1
ATOM 3418 C C . GLU A 1 430 ? 6.812 24.859 -15.734 1 95.62 430 GLU A C 1
ATOM 3420 O O . GLU A 1 430 ? 7.34 25.078 -16.828 1 95.62 430 GLU A O 1
ATOM 3425 N N . ARG A 1 431 ? 7.277 24.016 -14.914 1 93.25 431 ARG A N 1
ATOM 3426 C CA . ARG A 1 431 ? 8.398 23.156 -15.273 1 93.25 431 ARG A CA 1
ATOM 3427 C C . ARG A 1 431 ? 8.031 22.25 -16.438 1 93.25 431 ARG A C 1
ATOM 3429 O O . ARG A 1 431 ? 8.836 22.047 -17.344 1 93.25 431 ARG A O 1
ATOM 3436 N N . LEU A 1 432 ? 6.812 21.719 -16.391 1 92.69 432 LEU A N 1
ATOM 3437 C CA . LEU A 1 432 ? 6.352 20.844 -17.453 1 92.69 432 LEU A CA 1
ATOM 3438 C C . LEU A 1 432 ? 6.188 21.625 -18.766 1 92.69 432 LEU A C 1
ATOM 3440 O O . LEU A 1 432 ? 6.477 21.109 -19.844 1 92.69 432 LEU A O 1
ATOM 3444 N N . LEU A 1 433 ? 5.707 22.859 -18.656 1 93.94 433 LEU A N 1
ATOM 3445 C CA . LEU A 1 433 ? 5.57 23.703 -19.828 1 93.94 433 LEU A CA 1
ATOM 3446 C C . LEU A 1 433 ? 6.926 23.969 -20.484 1 93.94 433 LEU A C 1
ATOM 3448 O O . LEU A 1 433 ? 7.062 23.844 -21.703 1 93.94 433 LEU A O 1
ATOM 3452 N N . LEU A 1 434 ? 7.93 24.203 -19.734 1 90.94 434 LEU A N 1
ATOM 3453 C CA . LEU A 1 434 ? 9.273 24.453 -20.25 1 90.94 434 LEU A CA 1
ATOM 3454 C C . LEU A 1 434 ? 9.859 23.188 -20.891 1 90.94 434 LEU A C 1
ATOM 3456 O O . LEU A 1 434 ? 10.484 23.25 -21.938 1 90.94 434 LEU A O 1
ATOM 3460 N N . LEU A 1 435 ? 9.594 22.078 -20.25 1 86.94 435 LEU A N 1
ATOM 3461 C CA . LEU A 1 435 ? 10.094 20.797 -20.766 1 86.94 435 LEU A CA 1
ATOM 3462 C C . LEU A 1 435 ? 9.43 20.438 -22.078 1 86.94 435 LEU A C 1
ATOM 3464 O O . LEU A 1 435 ? 10 19.703 -22.891 1 86.94 435 LEU A O 1
ATOM 3468 N N . ASN A 1 436 ? 8.188 21.016 -22.219 1 89.06 436 ASN A N 1
ATOM 3469 C CA . ASN A 1 436 ? 7.457 20.703 -23.438 1 89.06 436 ASN A CA 1
ATOM 3470 C C . ASN A 1 436 ? 7.57 21.828 -24.469 1 89.06 436 ASN A C 1
ATOM 3472 O O . ASN A 1 436 ? 6.754 21.922 -25.391 1 89.06 436 ASN A O 1
ATOM 3476 N N . GLY A 1 437 ? 8.492 22.797 -24.266 1 87.62 437 GLY A N 1
ATOM 3477 C CA . GLY A 1 437 ? 8.867 23.719 -25.328 1 87.62 437 GLY A CA 1
ATOM 3478 C C . GLY A 1 437 ? 8.312 25.109 -25.125 1 87.62 437 GLY A C 1
ATOM 3479 O O . GLY A 1 437 ? 8.422 25.953 -26.016 1 87.62 437 GLY A O 1
ATOM 3480 N N . SER A 1 438 ? 7.695 25.312 -24.016 1 90.62 438 SER A N 1
ATOM 3481 C CA . SER A 1 438 ? 7.234 26.672 -23.75 1 90.62 438 SER A CA 1
ATOM 3482 C C . SER A 1 438 ? 8.406 27.656 -23.672 1 90.62 438 SER A C 1
ATOM 3484 O O . SER A 1 438 ? 9.461 27.312 -23.125 1 90.62 438 SER A O 1
ATOM 3486 N N . LEU A 1 439 ? 8.188 28.844 -24.125 1 82.31 439 LEU A N 1
ATOM 3487 C CA . LEU A 1 439 ? 9.273 29.828 -24.172 1 82.31 439 LEU A CA 1
ATOM 3488 C C . LEU A 1 439 ? 9.172 30.797 -23 1 82.31 439 LEU A C 1
ATOM 3490 O O . LEU A 1 439 ? 10.102 31.562 -22.75 1 82.31 439 LEU A O 1
ATOM 3494 N N . ASP A 1 440 ? 8.141 30.719 -22.344 1 78.62 440 ASP A N 1
ATOM 3495 C CA . ASP A 1 440 ? 7.934 31.625 -21.234 1 78.62 440 ASP A CA 1
ATOM 3496 C C . ASP A 1 440 ? 8.602 31.094 -19.953 1 78.62 440 ASP A C 1
ATOM 3498 O O . ASP A 1 440 ? 7.977 30.391 -19.172 1 78.62 440 ASP A O 1
ATOM 3502 N N . GLU A 1 441 ? 9.758 31.531 -19.656 1 78.75 441 GLU A N 1
ATOM 3503 C CA . GLU A 1 441 ? 10.5 31.047 -18.516 1 78.75 441 GLU A CA 1
ATOM 3504 C C . GLU A 1 441 ? 10.266 31.906 -17.281 1 78.75 441 GLU A C 1
ATOM 3506 O O . GLU A 1 441 ? 10.562 31.5 -16.156 1 78.75 441 GLU A O 1
ATOM 3511 N N . GLY A 1 442 ? 9.648 32.969 -17.438 1 87.38 442 GLY A N 1
ATOM 3512 C CA . GLY A 1 442 ? 9.539 33.938 -16.359 1 87.38 442 GLY A CA 1
ATOM 3513 C C . GLY A 1 442 ? 8.609 33.5 -15.242 1 87.38 442 GLY A C 1
ATOM 3514 O O . GLY A 1 442 ? 8.844 33.781 -14.07 1 87.38 442 GLY A O 1
ATOM 3515 N N . ASN A 1 443 ? 7.617 32.781 -15.562 1 92.38 443 ASN A N 1
ATOM 3516 C CA . ASN A 1 443 ? 6.617 32.375 -14.578 1 92.38 443 ASN A CA 1
ATOM 3517 C C . ASN A 1 443 ? 7.195 31.375 -13.57 1 92.38 443 ASN A C 1
ATOM 3519 O O . ASN A 1 443 ? 6.832 31.406 -12.391 1 92.38 443 ASN A O 1
ATOM 3523 N N . LEU A 1 444 ? 8.055 30.484 -14.031 1 95.12 444 LEU A N 1
ATOM 3524 C CA . LEU A 1 444 ? 8.656 29.5 -13.125 1 95.12 444 LEU A CA 1
ATOM 3525 C C . LEU A 1 444 ? 9.438 30.203 -12.016 1 95.12 444 LEU A C 1
ATOM 3527 O O . LEU A 1 444 ? 9.344 29.812 -10.852 1 95.12 444 LEU A O 1
ATOM 3531 N N . LEU A 1 445 ? 10.203 31.203 -12.414 1 96 445 LEU A N 1
ATOM 3532 C CA . LEU A 1 445 ? 10.977 31.938 -11.43 1 96 445 LEU A CA 1
ATOM 3533 C C . LEU A 1 445 ? 10.07 32.688 -10.469 1 96 445 LEU A C 1
ATOM 3535 O O . LEU A 1 445 ? 10.344 32.75 -9.266 1 96 445 LEU A O 1
ATOM 3539 N N . LEU A 1 446 ? 9.016 33.219 -11.023 1 96.12 446 LEU A N 1
ATOM 3540 C CA . LEU A 1 446 ? 8.055 33.969 -10.211 1 96.12 446 LEU A CA 1
ATOM 3541 C C . LEU A 1 446 ? 7.461 33.094 -9.125 1 96.12 446 LEU A C 1
ATOM 3543 O O . LEU A 1 446 ? 7.453 33.438 -7.949 1 96.12 446 LEU A O 1
ATOM 3547 N N . PHE A 1 447 ? 6.949 31.953 -9.5 1 96.69 447 PHE A N 1
ATOM 3548 C CA . PHE A 1 447 ? 6.328 31.031 -8.562 1 96.69 447 PHE A CA 1
ATOM 3549 C C . PHE A 1 447 ? 7.359 30.469 -7.586 1 96.69 447 PHE A C 1
ATOM 3551 O O . PHE A 1 447 ? 7.066 30.281 -6.406 1 96.69 447 PHE A O 1
ATOM 3558 N N . SER A 1 448 ? 8.57 30.188 -8.078 1 97.31 448 SER A N 1
ATOM 3559 C CA . SER A 1 448 ? 9.633 29.672 -7.219 1 97.31 448 SER A CA 1
ATOM 3560 C C . SER A 1 448 ? 10.008 30.688 -6.145 1 97.31 448 SER A C 1
ATOM 3562 O O . SER A 1 448 ? 10.188 30.328 -4.98 1 97.31 448 SER A O 1
ATOM 3564 N N . PHE A 1 449 ? 10.109 31.922 -6.57 1 97.75 449 PHE A N 1
ATOM 3565 C CA . PHE A 1 449 ? 10.477 33 -5.637 1 97.75 449 PHE A CA 1
ATOM 3566 C C . PHE A 1 449 ? 9.422 33.125 -4.547 1 97.75 449 PHE A C 1
ATOM 3568 O O . PHE A 1 449 ? 9.75 33.25 -3.365 1 97.75 449 PHE A O 1
ATOM 3575 N N . GLU A 1 450 ? 8.188 33.156 -4.945 1 97.19 450 GLU A N 1
ATOM 3576 C CA . GLU A 1 450 ? 7.109 33.281 -3.971 1 97.19 450 GLU A CA 1
ATOM 3577 C C . GLU A 1 450 ? 7.07 32.062 -3.033 1 97.19 450 GLU A C 1
ATOM 3579 O O . GLU A 1 450 ? 6.867 32.219 -1.826 1 97.19 450 GLU A O 1
ATOM 3584 N N . MET A 1 451 ? 7.168 30.875 -3.572 1 97.5 451 MET A N 1
ATOM 3585 C CA . MET A 1 451 ? 7.145 29.656 -2.781 1 97.5 451 MET A CA 1
ATOM 3586 C C . MET A 1 451 ? 8.266 29.656 -1.75 1 97.5 451 MET A C 1
ATOM 3588 O O . MET A 1 451 ? 8.047 29.297 -0.589 1 97.5 451 MET A O 1
ATOM 3592 N N . LEU A 1 452 ? 9.461 30.062 -2.166 1 97.94 452 LEU A N 1
ATOM 3593 C CA . LEU A 1 452 ? 10.609 30.109 -1.269 1 97.94 452 LEU A CA 1
ATOM 3594 C C . LEU A 1 452 ? 10.398 31.156 -0.177 1 97.94 452 LEU A C 1
ATOM 3596 O O . LEU A 1 452 ? 10.555 30.859 1.01 1 97.94 452 LEU A O 1
ATOM 3600 N N . THR A 1 453 ? 10.016 32.344 -0.56 1 96.5 453 THR A N 1
ATOM 3601 C CA . THR A 1 453 ? 9.898 33.438 0.395 1 96.5 453 THR A CA 1
ATOM 3602 C C . THR A 1 453 ? 8.773 33.188 1.396 1 96.5 453 THR A C 1
ATOM 3604 O O . THR A 1 453 ? 8.898 33.5 2.578 1 96.5 453 THR A O 1
ATOM 3607 N N . LEU A 1 454 ? 7.711 32.625 0.905 1 96.12 454 LEU A N 1
ATOM 3608 C CA . LEU A 1 454 ? 6.602 32.281 1.793 1 96.12 454 LEU A CA 1
ATOM 3609 C C . LEU A 1 454 ? 7.016 31.219 2.803 1 96.12 454 LEU A C 1
ATOM 3611 O O . LEU A 1 454 ? 6.641 31.281 3.977 1 96.12 454 LEU A O 1
ATOM 3615 N N . THR A 1 455 ? 7.754 30.203 2.375 1 96.5 455 THR A N 1
ATOM 3616 C CA . THR A 1 455 ? 8.234 29.156 3.273 1 96.5 455 THR A CA 1
ATOM 3617 C C . THR A 1 455 ? 9.203 29.734 4.305 1 96.5 455 THR A C 1
ATOM 3619 O O . THR A 1 455 ? 9.133 29.391 5.484 1 96.5 455 THR A O 1
ATOM 3622 N N . LEU A 1 456 ? 10.039 30.625 3.863 1 94.31 456 LEU A N 1
ATOM 3623 C CA . LEU A 1 456 ? 11.016 31.234 4.758 1 94.31 456 LEU A CA 1
ATOM 3624 C C . LEU A 1 456 ? 10.328 32.125 5.781 1 94.31 456 LEU A C 1
ATOM 3626 O O . LEU A 1 456 ? 10.82 32.281 6.902 1 94.31 456 LEU A O 1
ATOM 3630 N N . ALA A 1 457 ? 9.242 32.688 5.387 1 92.56 457 ALA A N 1
ATOM 3631 C CA . ALA A 1 457 ? 8.492 33.562 6.297 1 92.56 457 ALA A CA 1
ATOM 3632 C C . ALA A 1 457 ? 8.039 32.781 7.531 1 92.56 457 ALA A C 1
ATOM 3634 O O . ALA A 1 457 ? 7.957 33.344 8.625 1 92.56 457 ALA A O 1
ATOM 3635 N N . LEU A 1 458 ? 7.75 31.531 7.438 1 90.81 458 LEU A N 1
ATOM 3636 C CA . LEU A 1 458 ? 7.367 30.719 8.586 1 90.81 458 LEU A CA 1
ATOM 3637 C C . LEU A 1 458 ? 8.523 30.594 9.578 1 90.81 458 LEU A C 1
ATOM 3639 O O . LEU A 1 458 ? 8.305 30.594 10.789 1 90.81 458 LEU A O 1
ATOM 3643 N N . TRP A 1 459 ? 9.695 30.562 9.031 1 87.38 459 TRP A N 1
ATOM 3644 C CA . TRP A 1 459 ? 10.883 30.422 9.867 1 87.38 459 TRP A CA 1
ATOM 3645 C C . TRP A 1 459 ? 11.242 31.734 10.539 1 87.38 459 TRP A C 1
ATOM 3647 O O . TRP A 1 459 ? 11.734 31.75 11.672 1 87.38 459 TRP A O 1
ATOM 3657 N N . THR A 1 460 ? 11.023 32.75 9.766 1 89.56 460 THR A N 1
ATOM 3658 C CA . THR A 1 460 ? 11.336 34.062 10.32 1 89.56 460 THR A CA 1
ATOM 3659 C C . THR A 1 460 ? 10.359 34.406 11.438 1 89.56 460 THR A C 1
ATOM 3661 O O . THR A 1 460 ? 10.695 35.188 12.336 1 89.56 460 THR A O 1
ATOM 3664 N N . HIS A 1 461 ? 9.203 33.938 11.422 1 89.12 461 HIS A N 1
ATOM 3665 C CA . HIS A 1 461 ? 8.211 34.125 12.469 1 89.12 461 HIS A CA 1
ATOM 3666 C C . HIS A 1 461 ? 8 32.875 13.289 1 89.12 461 HIS A C 1
ATOM 3668 O O . HIS A 1 461 ? 6.871 32.5 13.617 1 89.12 461 HIS A O 1
ATOM 3674 N N . LYS A 1 462 ? 9 32.156 13.547 1 87.56 462 LYS A N 1
ATOM 3675 C CA . LYS A 1 462 ? 8.953 30.828 14.18 1 87.56 462 LYS A CA 1
ATOM 3676 C C . LYS A 1 462 ? 8.266 30.891 15.539 1 87.56 462 LYS A C 1
ATOM 3678 O O . LYS A 1 462 ? 7.629 29.922 15.961 1 87.56 462 LYS A O 1
ATOM 3683 N N . ASP A 1 463 ? 8.305 31.984 16.234 1 88.25 463 ASP A N 1
ATOM 3684 C CA . ASP A 1 463 ? 7.691 32.094 17.562 1 88.25 463 ASP A CA 1
ATOM 3685 C C . ASP A 1 463 ? 6.168 32.031 17.469 1 88.25 463 ASP A C 1
ATOM 3687 O O . ASP A 1 463 ? 5.508 31.422 18.312 1 88.25 463 ASP A O 1
ATOM 3691 N N . ARG A 1 464 ? 5.73 32.688 16.422 1 89.25 464 ARG A N 1
ATOM 3692 C CA . ARG A 1 464 ? 4.289 32.656 16.203 1 89.25 464 ARG A CA 1
ATOM 3693 C C . ARG A 1 464 ? 3.807 31.25 15.891 1 89.25 464 ARG A C 1
ATOM 3695 O O . ARG A 1 464 ? 2.703 30.859 16.281 1 89.25 464 ARG A O 1
ATOM 3702 N N . PHE A 1 465 ? 4.672 30.5 15.25 1 91.5 465 PHE A N 1
ATOM 3703 C CA . PHE A 1 465 ? 4.289 29.172 14.781 1 91.5 465 PHE A CA 1
ATOM 3704 C C . PHE A 1 465 ? 5.02 28.094 15.57 1 91.5 465 PHE A C 1
ATOM 3706 O O . PHE A 1 465 ? 5.328 27.016 15.031 1 91.5 465 PHE A O 1
ATOM 3713 N N . ALA A 1 466 ? 5.25 28.297 16.797 1 88.62 466 ALA A N 1
ATOM 3714 C CA . ALA A 1 466 ? 6.047 27.406 17.625 1 88.62 466 ALA A CA 1
ATOM 3715 C C . ALA A 1 466 ? 5.41 26.016 17.703 1 88.62 466 ALA A C 1
ATOM 3717 O O . ALA A 1 466 ? 6.113 25.016 17.703 1 88.62 466 ALA A O 1
ATOM 3718 N N . GLU A 1 467 ? 4.125 25.938 17.703 1 85.94 467 GLU A N 1
ATOM 3719 C CA . GLU A 1 467 ? 3.408 24.672 17.844 1 85.94 467 GLU A CA 1
ATOM 3720 C C . GLU A 1 467 ? 3.545 23.812 16.594 1 85.94 467 GLU A C 1
ATOM 3722 O O . GLU A 1 467 ? 3.363 22.594 16.641 1 85.94 467 GLU A O 1
ATOM 3727 N N . MET A 1 468 ? 3.893 24.469 15.508 1 89.31 468 MET A N 1
ATOM 3728 C CA . MET A 1 468 ? 3.941 23.75 14.242 1 89.31 468 MET A CA 1
ATOM 3729 C C . MET A 1 468 ? 5.379 23.594 13.766 1 89.31 468 MET A C 1
ATOM 3731 O O . MET A 1 468 ? 5.617 23.219 12.617 1 89.31 468 MET A O 1
ATOM 3735 N N . ARG A 1 469 ? 6.293 23.766 14.609 1 88.25 469 ARG A N 1
ATOM 3736 C CA . ARG A 1 469 ? 7.707 23.656 14.266 1 88.25 469 ARG A CA 1
ATOM 3737 C C . ARG A 1 469 ? 8.039 22.266 13.758 1 88.25 469 ARG A C 1
ATOM 3739 O O . ARG A 1 469 ? 8.938 22.094 12.922 1 88.25 469 ARG A O 1
ATOM 3746 N N . ARG A 1 470 ? 7.309 21.344 14.219 1 87 470 ARG A N 1
ATOM 3747 C CA . ARG A 1 470 ? 7.535 19.953 13.852 1 87 470 ARG A CA 1
ATOM 3748 C C . ARG A 1 470 ? 7.32 19.734 12.352 1 87 470 ARG A C 1
ATOM 3750 O O . ARG A 1 470 ? 7.805 18.75 11.789 1 87 470 ARG A O 1
ATOM 3757 N N . ASN A 1 471 ? 6.633 20.641 11.68 1 89.06 471 ASN A N 1
ATOM 3758 C CA . ASN A 1 471 ? 6.336 20.516 10.258 1 89.06 471 ASN A CA 1
ATOM 3759 C C . ASN A 1 471 ? 7.312 21.328 9.406 1 89.06 471 ASN A C 1
ATOM 3761 O O . ASN A 1 471 ? 7.297 21.234 8.18 1 89.06 471 ASN A O 1
ATOM 3765 N N . PHE A 1 472 ? 8.188 22.094 10.016 1 89.25 472 PHE A N 1
ATOM 3766 C CA . PHE A 1 472 ? 9.008 23.047 9.297 1 89.25 472 PHE A CA 1
ATOM 3767 C C . PHE A 1 472 ? 9.984 22.344 8.367 1 89.25 472 PHE A C 1
ATOM 3769 O O . PHE A 1 472 ? 10.234 22.797 7.25 1 89.25 472 PHE A O 1
ATOM 3776 N N . GLU A 1 473 ? 10.492 21.266 8.82 1 88.25 473 GLU A N 1
ATOM 3777 C CA . GLU A 1 473 ? 11.453 20.547 7.992 1 88.25 473 GLU A CA 1
ATOM 3778 C C . GLU A 1 473 ? 10.805 20.047 6.703 1 88.25 473 GLU A C 1
ATOM 3780 O O . GLU A 1 473 ? 11.422 20.109 5.633 1 88.25 473 GLU A O 1
ATOM 3785 N N . TRP A 1 474 ? 9.672 19.578 6.875 1 89.94 474 TRP A N 1
ATOM 3786 C CA . TRP A 1 474 ? 8.953 19.125 5.691 1 89.94 474 TRP A CA 1
ATOM 3787 C C . TRP A 1 474 ? 8.68 20.281 4.738 1 89.94 474 TRP A C 1
ATOM 3789 O O . TRP A 1 474 ? 8.859 20.156 3.525 1 89.94 474 TRP A O 1
ATOM 3799 N N . LEU A 1 475 ? 8.219 21.359 5.223 1 92.94 475 LEU A N 1
ATOM 3800 C CA . LEU A 1 475 ? 7.914 22.531 4.395 1 92.94 475 LEU A CA 1
ATOM 3801 C C . LEU A 1 475 ? 9.164 23.016 3.664 1 92.94 475 LEU A C 1
ATOM 3803 O O . LEU A 1 475 ? 9.086 23.406 2.5 1 92.94 475 LEU A O 1
ATOM 3807 N N . LEU A 1 476 ? 10.211 22.938 4.387 1 92.94 476 LEU A N 1
ATOM 3808 C CA . LEU A 1 476 ? 11.484 23.359 3.812 1 92.94 476 LEU A CA 1
ATOM 3809 C C . LEU A 1 476 ? 11.867 22.469 2.629 1 92.94 476 LEU A C 1
ATOM 3811 O O . LEU A 1 476 ? 12.18 22.984 1.546 1 92.94 476 LEU A O 1
ATOM 3815 N N . MET A 1 477 ? 11.734 21.203 2.812 1 92.75 477 MET A N 1
ATOM 3816 C CA . MET A 1 477 ? 12.188 20.266 1.793 1 92.75 477 MET A CA 1
ATOM 3817 C C . MET A 1 477 ? 11.164 20.156 0.669 1 92.75 477 MET A C 1
ATOM 3819 O O . MET A 1 477 ? 11.531 19.953 -0.491 1 92.75 477 MET A O 1
ATOM 3823 N N . ALA A 1 478 ? 9.93 20.328 1.001 1 94.19 478 ALA A N 1
ATOM 3824 C CA . ALA A 1 478 ? 8.867 20.109 0.021 1 94.19 478 ALA A CA 1
ATOM 3825 C C . ALA A 1 478 ? 8.695 21.328 -0.878 1 94.19 478 ALA A C 1
ATOM 3827 O O . ALA A 1 478 ? 8.336 21.203 -2.051 1 94.19 478 ALA A O 1
ATOM 3828 N N . HIS A 1 479 ? 8.953 22.516 -0.299 1 96.88 479 HIS A N 1
ATOM 3829 C CA . HIS A 1 479 ? 8.633 23.719 -1.052 1 96.88 479 HIS A CA 1
ATOM 3830 C C . HIS A 1 479 ? 9.875 24.594 -1.257 1 96.88 479 HIS A C 1
ATOM 3832 O O . HIS A 1 479 ? 10.203 24.953 -2.389 1 96.88 479 HIS A O 1
ATOM 3838 N N . ALA A 1 480 ? 10.594 24.828 -0.275 1 96.81 480 ALA A N 1
ATOM 3839 C CA . ALA A 1 480 ? 11.711 25.766 -0.367 1 96.81 480 ALA A CA 1
ATOM 3840 C C . ALA A 1 480 ? 12.867 25.156 -1.152 1 96.81 480 ALA A C 1
ATOM 3842 O O . ALA A 1 480 ? 13.523 25.844 -1.938 1 96.81 480 ALA A O 1
ATOM 3843 N N . ALA A 1 481 ? 13.117 23.922 -0.907 1 95.12 481 ALA A N 1
ATOM 3844 C CA . ALA A 1 481 ? 14.258 23.266 -1.558 1 95.12 481 ALA A CA 1
ATOM 3845 C C . ALA A 1 481 ? 14.094 23.281 -3.074 1 95.12 481 ALA A C 1
ATOM 3847 O O . ALA A 1 481 ? 14.984 23.734 -3.799 1 95.12 481 ALA A O 1
ATOM 3848 N N . PRO A 1 482 ? 13.016 22.766 -3.574 1 95.75 482 PRO A N 1
ATOM 3849 C CA . PRO A 1 482 ? 12.883 22.812 -5.031 1 95.75 482 PRO A CA 1
ATOM 3850 C C . PRO A 1 482 ? 12.883 24.234 -5.578 1 95.75 482 PRO A C 1
ATOM 3852 O O . PRO A 1 482 ? 13.477 24.5 -6.629 1 95.75 482 PRO A O 1
ATOM 3855 N N . ALA A 1 483 ? 12.234 25.141 -4.934 1 97.44 483 ALA A N 1
ATOM 3856 C CA . ALA A 1 483 ? 12.234 26.547 -5.344 1 97.44 483 ALA A CA 1
ATOM 3857 C C . ALA A 1 483 ? 13.648 27.109 -5.344 1 97.44 483 ALA A C 1
ATOM 3859 O O . ALA A 1 483 ? 14.023 27.844 -6.262 1 97.44 483 ALA A O 1
ATOM 3860 N N . GLY A 1 484 ? 14.398 26.797 -4.324 1 97.25 484 GLY A N 1
ATOM 3861 C CA . GLY A 1 484 ? 15.773 27.25 -4.242 1 97.25 484 GLY A CA 1
ATOM 3862 C C . GLY A 1 484 ? 16.625 26.75 -5.391 1 97.25 484 GLY A C 1
ATOM 3863 O O . GLY A 1 484 ? 17.547 27.453 -5.844 1 97.25 484 GLY A O 1
ATOM 3864 N N . GLY A 1 485 ? 16.375 25.531 -5.797 1 96.06 485 GLY A N 1
ATOM 3865 C CA . GLY A 1 485 ? 17.094 24.984 -6.941 1 96.06 485 GLY A CA 1
ATOM 3866 C C . GLY A 1 485 ? 16.891 25.797 -8.203 1 96.06 485 GLY A C 1
ATOM 3867 O O . GLY A 1 485 ? 17.844 26.016 -8.969 1 96.06 485 GLY A O 1
ATOM 3868 N N . ILE A 1 486 ? 15.711 26.25 -8.422 1 95.81 486 ILE A N 1
ATOM 3869 C CA . ILE A 1 486 ? 15.398 27.062 -9.594 1 95.81 486 ILE A CA 1
ATOM 3870 C C . ILE A 1 486 ? 16.078 28.422 -9.484 1 95.81 486 ILE A C 1
ATOM 3872 O O . ILE A 1 486 ? 16.578 28.953 -10.484 1 95.81 486 ILE A O 1
ATOM 3876 N N . LEU A 1 487 ? 16.047 28.984 -8.297 1 97.12 487 LEU A N 1
ATOM 3877 C CA . LEU A 1 487 ? 16.734 30.266 -8.094 1 97.12 487 LEU A CA 1
ATOM 3878 C C . LEU A 1 487 ? 18.234 30.125 -8.312 1 97.12 487 LEU A C 1
ATOM 3880 O O . LEU A 1 487 ? 18.875 31.031 -8.828 1 97.12 487 LEU A O 1
ATOM 3884 N N . CYS A 1 488 ? 18.781 29 -7.902 1 96.5 488 CYS A N 1
ATOM 3885 C CA . CYS A 1 488 ? 20.188 28.734 -8.18 1 96.5 488 CYS A CA 1
ATOM 3886 C C . CYS A 1 488 ? 20.453 28.703 -9.68 1 96.5 488 CYS A C 1
ATOM 3888 O O . CYS A 1 488 ? 21.453 29.266 -10.141 1 96.5 488 CYS A O 1
ATOM 3890 N N . LEU A 1 489 ? 19.609 28.078 -10.391 1 94.44 489 LEU A N 1
ATOM 3891 C CA . LEU A 1 489 ? 19.766 28.016 -11.836 1 94.44 489 LEU A CA 1
ATOM 3892 C C . LEU A 1 489 ? 19.703 29.406 -12.453 1 94.44 489 LEU A C 1
ATOM 3894 O O . LEU A 1 489 ? 20.422 29.703 -13.406 1 94.44 489 LEU A O 1
ATOM 3898 N N . GLU A 1 490 ? 18.828 30.266 -11.906 1 94.69 490 GLU A N 1
ATOM 3899 C CA . GLU A 1 490 ? 18.719 31.641 -12.383 1 94.69 490 GLU A CA 1
ATOM 3900 C C . GLU A 1 490 ? 20 32.406 -12.109 1 94.69 490 GLU A C 1
ATOM 3902 O O . GLU A 1 490 ? 20.406 33.281 -12.906 1 94.69 490 GLU A O 1
ATOM 3907 N N . LEU A 1 491 ? 20.625 32.125 -11.016 1 93.81 491 LEU A N 1
ATOM 3908 C CA . LEU A 1 491 ? 21.891 32.781 -10.688 1 93.81 491 LEU A CA 1
ATOM 3909 C C . LEU A 1 491 ? 23 32.344 -11.633 1 93.81 491 LEU A C 1
ATOM 3911 O O . LEU A 1 491 ? 23.859 33.156 -12 1 93.81 491 LEU A O 1
ATOM 3915 N N . LEU A 1 492 ? 22.922 31.125 -12.016 1 92.38 492 LEU A N 1
ATOM 3916 C CA . LEU A 1 492 ? 23.953 30.562 -12.875 1 92.38 492 LEU A CA 1
ATOM 3917 C C . LEU A 1 492 ? 23.734 30.969 -14.328 1 92.38 492 LEU A C 1
ATOM 3919 O O . LEU A 1 492 ? 24.688 31.188 -15.07 1 92.38 492 LEU A O 1
ATOM 3923 N N . ASN A 1 493 ? 22.438 30.984 -14.711 1 91.38 493 ASN A N 1
ATOM 3924 C CA . ASN A 1 493 ? 22.047 31.359 -16.062 1 91.38 493 ASN A CA 1
ATOM 3925 C C . ASN A 1 493 ? 20.969 32.438 -16.062 1 91.38 493 ASN A C 1
ATOM 3927 O O . ASN A 1 493 ? 19.812 32.125 -16.359 1 91.38 493 ASN A O 1
ATOM 3931 N N . PRO A 1 494 ? 21.406 33.625 -15.852 1 91.75 494 PRO A N 1
ATOM 3932 C CA . PRO A 1 494 ? 20.406 34.688 -15.695 1 91.75 494 PRO A CA 1
ATOM 3933 C C . PRO A 1 494 ? 19.547 34.875 -16.938 1 91.75 494 PRO A C 1
ATOM 3935 O O . PRO A 1 494 ? 20.062 34.844 -18.062 1 91.75 494 PRO A O 1
ATOM 3938 N N . THR A 1 495 ? 18.312 35.031 -16.75 1 90.12 495 THR A N 1
ATOM 3939 C CA . THR A 1 495 ? 17.375 35.156 -17.844 1 90.12 495 THR A CA 1
ATOM 3940 C C . THR A 1 495 ? 16.859 36.594 -17.953 1 90.12 495 THR A C 1
ATOM 3942 O O . THR A 1 495 ? 16.156 36.969 -18.891 1 90.12 495 THR A O 1
ATOM 3945 N N . PHE A 1 496 ? 17.188 37.438 -16.984 1 89.5 496 PHE A N 1
ATOM 3946 C CA . PHE A 1 496 ? 16.797 38.844 -17 1 89.5 496 PHE A CA 1
ATOM 3947 C C . PHE A 1 496 ? 17.875 39.688 -16.359 1 89.5 496 PHE A C 1
ATOM 3949 O O . PHE A 1 496 ? 18.797 39.188 -15.719 1 89.5 496 PHE A O 1
ATOM 3956 N N . THR A 1 497 ? 17.75 41.031 -16.625 1 89.5 497 THR A N 1
ATOM 3957 C CA . THR A 1 497 ? 18.672 42 -16.016 1 89.5 497 THR A CA 1
ATOM 3958 C C . THR A 1 497 ? 17.922 43 -15.164 1 89.5 497 THR A C 1
ATOM 3960 O O . THR A 1 497 ? 16.844 43.469 -15.547 1 89.5 497 THR A O 1
ATOM 3963 N N . GLY A 1 498 ? 18.406 43.312 -14.062 1 91.25 498 GLY A N 1
ATOM 3964 C CA . GLY A 1 498 ? 17.766 44.25 -13.148 1 91.25 498 GLY A CA 1
ATOM 3965 C C . GLY A 1 498 ? 16.594 43.656 -12.391 1 91.25 498 GLY A C 1
ATOM 3966 O O . GLY A 1 498 ? 16.75 42.656 -11.703 1 91.25 498 GLY A O 1
ATOM 3967 N N . LYS A 1 499 ? 15.406 44.375 -12.648 1 92.06 499 LYS A N 1
ATOM 3968 C CA . LYS A 1 499 ? 14.203 43.875 -11.984 1 92.06 499 LYS A CA 1
ATOM 3969 C C . LYS A 1 499 ? 13.398 42.969 -12.898 1 92.06 499 LYS A C 1
ATOM 3971 O O . LYS A 1 499 ? 13.305 43.219 -14.102 1 92.06 499 LYS A O 1
ATOM 3976 N N . HIS A 1 500 ? 12.945 41.906 -12.305 1 92.38 500 HIS A N 1
ATOM 3977 C CA . HIS A 1 500 ? 12.102 41 -13.086 1 92.38 500 HIS A CA 1
ATOM 3978 C C . HIS A 1 500 ? 10.891 41.75 -13.648 1 92.38 500 HIS A C 1
ATOM 3980 O O . HIS A 1 500 ? 10.266 42.531 -12.953 1 92.38 500 HIS A O 1
ATOM 3986 N N . PRO A 1 501 ? 10.461 41.531 -14.797 1 89.81 501 PRO A N 1
ATOM 3987 C CA . PRO A 1 501 ? 9.406 42.281 -15.477 1 89.81 501 PRO A CA 1
ATOM 3988 C C . PRO A 1 501 ? 8.039 42.125 -14.805 1 89.81 501 PRO A C 1
ATOM 3990 O O . PRO A 1 501 ? 7.234 43.062 -14.812 1 89.81 501 PRO A O 1
ATOM 3993 N N . SER A 1 502 ? 7.727 41 -14.203 1 91.19 502 SER A N 1
ATOM 3994 C CA . SER A 1 502 ? 6.398 40.75 -13.656 1 91.19 502 SER A CA 1
ATOM 3995 C C . SER A 1 502 ? 6.359 41 -12.148 1 91.19 502 SER A C 1
ATOM 3997 O O . SER A 1 502 ? 5.281 41.125 -11.57 1 91.19 502 SER A O 1
ATOM 3999 N N . ASP A 1 503 ? 7.477 41.062 -11.469 1 93.31 503 ASP A N 1
ATOM 4000 C CA . ASP A 1 503 ? 7.574 41.281 -10.031 1 93.31 503 ASP A CA 1
ATOM 4001 C C . ASP A 1 503 ? 8.867 42 -9.672 1 93.31 503 ASP A C 1
ATOM 4003 O O . ASP A 1 503 ? 9.93 41.375 -9.562 1 93.31 503 ASP A O 1
ATOM 4007 N N . ALA A 1 504 ? 8.766 43.156 -9.273 1 92.25 504 ALA A N 1
ATOM 4008 C CA . ALA A 1 504 ? 9.906 44.062 -9.055 1 92.25 504 ALA A CA 1
ATOM 4009 C C . ALA A 1 504 ? 10.711 43.625 -7.836 1 92.25 504 ALA A C 1
ATOM 4011 O O . ALA A 1 504 ? 11.867 44 -7.672 1 92.25 504 ALA A O 1
ATOM 4012 N N . ARG A 1 505 ? 10.234 42.812 -7.078 1 91.69 505 ARG A N 1
ATOM 4013 C CA . ARG A 1 505 ? 10.93 42.375 -5.883 1 91.69 505 ARG A CA 1
ATOM 4014 C C . ARG A 1 505 ? 12.031 41.375 -6.238 1 91.69 505 ARG A C 1
ATOM 4016 O O . ARG A 1 505 ? 12.93 41.125 -5.434 1 91.69 505 ARG A O 1
ATOM 4023 N N . ILE A 1 506 ? 11.938 40.781 -7.395 1 95.88 506 ILE A N 1
ATOM 4024 C CA . ILE A 1 506 ? 12.883 39.781 -7.812 1 95.88 506 ILE A CA 1
ATOM 4025 C C . ILE A 1 506 ? 14.078 40.406 -8.5 1 95.88 506 ILE A C 1
ATOM 4027 O O . ILE A 1 506 ? 13.969 40.906 -9.625 1 95.88 506 ILE A O 1
ATOM 4031 N N . THR A 1 507 ? 15.148 40.469 -7.855 1 95.5 507 THR A N 1
ATOM 4032 C CA . THR A 1 507 ? 16.438 40.938 -8.336 1 95.5 507 THR A CA 1
ATOM 4033 C C . THR A 1 507 ? 17.547 39.938 -8.047 1 95.5 507 THR A C 1
ATOM 4035 O O . THR A 1 507 ? 17.344 39 -7.277 1 95.5 507 THR A O 1
ATOM 4038 N N . ARG A 1 508 ? 18.625 40.125 -8.711 1 94.94 508 ARG A N 1
ATOM 4039 C CA . ARG A 1 508 ? 19.766 39.281 -8.422 1 94.94 508 ARG A CA 1
ATOM 4040 C C . ARG A 1 508 ? 20.141 39.312 -6.941 1 94.94 508 ARG A C 1
ATOM 4042 O O . ARG A 1 508 ? 20.422 38.281 -6.332 1 94.94 508 ARG A O 1
ATOM 4049 N N . SER A 1 509 ? 20.047 40.531 -6.383 1 94.19 509 SER A N 1
ATOM 4050 C CA . SER A 1 509 ? 20.359 40.688 -4.969 1 94.19 509 SER A CA 1
ATOM 4051 C C . SER A 1 509 ? 19.359 39.969 -4.086 1 94.19 509 SER A C 1
ATOM 4053 O O . SER A 1 509 ? 19.75 39.281 -3.129 1 94.19 509 SER A O 1
ATOM 4055 N N . SER A 1 510 ? 18.094 40.094 -4.41 1 95.88 510 SER A N 1
ATOM 4056 C CA . SER A 1 510 ? 17.062 39.438 -3.598 1 95.88 510 SER A CA 1
ATOM 4057 C C . SER A 1 510 ? 17.188 37.938 -3.682 1 95.88 510 SER A C 1
ATOM 4059 O O . SER A 1 510 ? 16.922 37.219 -2.707 1 95.88 510 SER A O 1
ATOM 4061 N N . ILE A 1 511 ? 17.547 37.406 -4.816 1 96.88 511 ILE A N 1
ATOM 4062 C CA . ILE A 1 511 ? 17.734 35.969 -5.004 1 96.88 511 ILE A CA 1
ATOM 4063 C C . ILE A 1 511 ? 18.875 35.469 -4.121 1 96.88 511 ILE A C 1
ATOM 4065 O O . ILE A 1 511 ? 18.75 34.469 -3.41 1 96.88 511 ILE A O 1
ATOM 4069 N N . ILE A 1 512 ? 19.969 36.188 -4.141 1 96.31 512 ILE A N 1
ATOM 4070 C CA . ILE A 1 512 ? 21.141 35.844 -3.346 1 96.31 512 ILE A CA 1
ATOM 4071 C C . ILE A 1 512 ? 20.781 35.875 -1.862 1 96.31 512 ILE A C 1
ATOM 4073 O O . ILE A 1 512 ? 21.141 34.938 -1.114 1 96.31 512 ILE A O 1
ATOM 4077 N N . GLN A 1 513 ? 20.047 36.844 -1.454 1 95.75 513 GLN A N 1
ATOM 4078 C CA . GLN A 1 513 ? 19.672 37 -0.053 1 95.75 513 GLN A CA 1
ATOM 4079 C C . GLN A 1 513 ? 18.781 35.844 0.392 1 95.75 513 GLN A C 1
ATOM 4081 O O . GLN A 1 513 ? 18.984 35.281 1.465 1 95.75 513 GLN A O 1
ATOM 4086 N N . ASN A 1 514 ? 17.797 35.562 -0.361 1 96 514 ASN A N 1
ATOM 4087 C CA . ASN A 1 514 ? 16.859 34.5 0.003 1 96 514 ASN A CA 1
ATOM 4088 C C . ASN A 1 514 ? 17.531 33.156 -0.024 1 96 514 ASN A C 1
ATOM 4090 O O . ASN A 1 514 ? 17.219 32.281 0.793 1 96 514 ASN A O 1
ATOM 4094 N N . LEU A 1 515 ? 18.406 32.875 -0.99 1 97.5 515 LEU A N 1
ATOM 4095 C CA . LEU A 1 515 ? 19.156 31.625 -1.022 1 97.5 515 LEU A CA 1
ATOM 4096 C C . LEU A 1 515 ? 20.078 31.5 0.191 1 97.5 515 LEU A C 1
ATOM 4098 O O . LEU A 1 515 ? 20.25 30.422 0.739 1 97.5 515 LEU A O 1
ATOM 4102 N N . SER A 1 516 ? 20.656 32.625 0.58 1 96.62 516 SER A N 1
ATOM 4103 C CA . SER A 1 516 ? 21.5 32.625 1.773 1 96.62 516 SER A CA 1
ATOM 4104 C C . SER A 1 516 ? 20.688 32.281 3.02 1 96.62 516 SER A C 1
ATOM 4106 O O . SER A 1 516 ? 21.156 31.531 3.891 1 96.62 516 SER A O 1
ATOM 4108 N N . LEU A 1 517 ? 19.547 32.906 3.049 1 95.69 517 LEU A N 1
ATOM 4109 C CA . LEU A 1 517 ? 18.641 32.594 4.152 1 95.69 517 LEU A CA 1
ATOM 4110 C C . LEU A 1 517 ? 18.266 31.125 4.141 1 95.69 517 LEU A C 1
ATOM 4112 O O . LEU A 1 517 ? 18.188 30.484 5.191 1 95.69 517 LEU A O 1
ATOM 4116 N N . LEU A 1 518 ? 17.969 30.609 2.98 1 96.62 518 LEU A N 1
ATOM 4117 C CA . LEU A 1 518 ? 17.625 29.188 2.836 1 96.62 518 LEU A CA 1
ATOM 4118 C C . LEU A 1 518 ? 18.75 28.312 3.344 1 96.62 518 LEU A C 1
ATOM 4120 O O . LEU A 1 518 ? 18.516 27.328 4.043 1 96.62 518 LEU A O 1
ATOM 4124 N N . VAL A 1 519 ? 19.969 28.625 3.006 1 96 519 VAL A N 1
ATOM 4125 C CA . VAL A 1 519 ? 21.125 27.891 3.486 1 96 519 VAL A CA 1
ATOM 4126 C C . VAL A 1 519 ? 21.141 27.891 5.012 1 96 519 VAL A C 1
ATOM 4128 O O . VAL A 1 519 ? 21.438 26.859 5.641 1 96 519 VAL A O 1
ATOM 4131 N N . GLY A 1 520 ? 20.891 29.047 5.586 1 93.81 520 GLY A N 1
ATOM 4132 C CA . GLY A 1 520 ? 20.828 29.141 7.035 1 93.81 520 GLY A CA 1
ATOM 4133 C C . GLY A 1 520 ? 19.797 28.203 7.656 1 93.81 520 GLY A C 1
ATOM 4134 O O . GLY A 1 520 ? 20.078 27.562 8.672 1 93.81 520 GLY A O 1
ATOM 4135 N N . PHE A 1 521 ? 18.688 28.156 7.082 1 92.62 521 PHE A N 1
ATOM 4136 C CA . PHE A 1 521 ? 17.625 27.312 7.621 1 92.62 521 PHE A CA 1
ATOM 4137 C C . PHE A 1 521 ? 17.891 25.844 7.371 1 92.62 521 PHE A C 1
ATOM 4139 O O . PHE A 1 521 ? 17.531 24.984 8.188 1 92.62 521 PHE A O 1
ATOM 4146 N N . LEU A 1 522 ? 18.438 25.5 6.223 1 93.19 522 LEU A N 1
ATOM 4147 C CA . LEU A 1 522 ? 18.844 24.125 5.973 1 93.19 522 LEU A CA 1
ATOM 4148 C C . LEU A 1 522 ? 19.906 23.688 6.988 1 93.19 522 LEU A C 1
ATOM 4150 O O . LEU A 1 522 ? 19.922 22.531 7.402 1 93.19 522 LEU A O 1
ATOM 4154 N N . ASP A 1 523 ? 20.672 24.578 7.43 1 89.94 523 ASP A N 1
ATOM 4155 C CA . ASP A 1 523 ? 21.719 24.297 8.406 1 89.94 523 ASP A CA 1
ATOM 4156 C C . ASP A 1 523 ? 21.125 24.125 9.805 1 89.94 523 ASP A C 1
ATOM 4158 O O . ASP A 1 523 ? 21.719 23.484 10.664 1 89.94 523 ASP A O 1
ATOM 4162 N N . TRP A 1 524 ? 20.062 24.797 9.984 1 88 524 TRP A N 1
ATOM 4163 C CA . TRP A 1 524 ? 19.359 24.703 11.258 1 88 524 TRP A CA 1
ATOM 4164 C C . TRP A 1 524 ? 18.891 23.266 11.5 1 88 524 TRP A C 1
ATOM 4166 O O . TRP A 1 524 ? 18.688 22.859 12.648 1 88 524 TRP A O 1
ATOM 4176 N N . VAL A 1 525 ? 18.656 22.5 10.445 1 87.56 525 VAL A N 1
ATOM 4177 C CA . VAL A 1 525 ? 18.25 21.094 10.57 1 87.56 525 VAL A CA 1
ATOM 4178 C C . VAL A 1 525 ? 19.469 20.25 10.938 1 87.56 525 VAL A C 1
ATOM 4180 O O . VAL A 1 525 ? 20.453 20.203 10.188 1 87.56 525 VAL A O 1
ATOM 4183 N N . ARG A 1 526 ? 19.359 19.594 12.047 1 86.25 526 ARG A N 1
ATOM 4184 C CA . ARG A 1 526 ? 20.469 18.781 12.523 1 86.25 526 ARG A CA 1
ATOM 4185 C C . ARG A 1 526 ? 20.719 17.594 11.594 1 86.25 526 ARG A C 1
ATOM 4187 O O . ARG A 1 526 ? 19.781 17.047 11.016 1 86.25 526 ARG A O 1
ATOM 4194 N N . PRO A 1 527 ? 21.938 17.172 11.539 1 82.25 527 PRO A N 1
ATOM 4195 C CA . PRO A 1 527 ? 22.25 16.031 10.68 1 82.25 527 PRO A CA 1
ATOM 4196 C C . PRO A 1 527 ? 21.531 14.75 11.109 1 82.25 527 PRO A C 1
ATOM 4198 O O . PRO A 1 527 ? 21.234 13.898 10.273 1 82.25 527 PRO A O 1
ATOM 4201 N N . SER A 1 528 ? 21.266 14.648 12.352 1 82.19 528 SER A N 1
ATOM 4202 C CA . SER A 1 528 ? 20.625 13.445 12.867 1 82.19 528 SER A CA 1
ATOM 4203 C C . SER A 1 528 ? 19.109 13.508 12.695 1 82.19 528 SER A C 1
ATOM 4205 O O . SER A 1 528 ? 18.406 12.523 12.945 1 82.19 528 SER A O 1
ATOM 4207 N N . ALA A 1 529 ? 18.719 14.711 12.211 1 84.81 529 ALA A N 1
ATOM 4208 C CA . ALA A 1 529 ? 17.281 14.875 12.008 1 84.81 529 ALA A CA 1
ATOM 4209 C C . ALA A 1 529 ? 16.797 14.039 10.828 1 84.81 529 ALA A C 1
ATOM 4211 O O . ALA A 1 529 ? 17.594 13.641 9.969 1 84.81 529 ALA A O 1
ATOM 4212 N N . PRO A 1 530 ? 15.562 13.641 10.797 1 82.31 530 PRO A N 1
ATOM 4213 C CA . PRO A 1 530 ? 14.992 12.773 9.766 1 82.31 530 PRO A CA 1
ATOM 4214 C C . PRO A 1 530 ? 15.336 13.234 8.344 1 82.31 530 PRO A C 1
ATOM 4216 O O . PRO A 1 530 ? 15.625 12.414 7.477 1 82.31 530 PRO A O 1
ATOM 4219 N N . ASN A 1 531 ? 15.312 14.445 8 1 81.69 531 ASN A N 1
ATOM 4220 C CA . ASN A 1 531 ? 15.648 14.953 6.68 1 81.69 531 ASN A CA 1
ATOM 4221 C C . ASN A 1 531 ? 17.031 15.586 6.652 1 81.69 531 ASN A C 1
ATOM 4223 O O . ASN A 1 531 ? 17.344 16.391 5.766 1 81.69 531 ASN A O 1
ATOM 4227 N N . GLY A 1 532 ? 17.828 15.133 7.578 1 85 532 GLY A N 1
ATOM 4228 C CA . GLY A 1 532 ? 19.125 15.773 7.723 1 85 532 GLY A CA 1
ATOM 4229 C C . GLY A 1 532 ? 20.016 15.609 6.504 1 85 532 GLY A C 1
ATOM 4230 O O . GLY A 1 532 ? 20.594 16.578 6.012 1 85 532 GLY A O 1
ATOM 4231 N N . ASP A 1 533 ? 20.047 14.438 5.977 1 83.69 533 ASP A N 1
ATOM 4232 C CA . ASP A 1 533 ? 20.891 14.164 4.82 1 83.69 533 ASP A CA 1
ATOM 4233 C C . ASP A 1 533 ? 20.406 14.945 3.596 1 83.69 533 ASP A C 1
ATOM 4235 O O . ASP A 1 533 ? 21.219 15.484 2.844 1 83.69 533 ASP A O 1
ATOM 4239 N N . LEU A 1 534 ? 19.188 14.984 3.393 1 87.38 534 LEU A N 1
ATOM 4240 C CA . LEU A 1 534 ? 18.609 15.703 2.256 1 87.38 534 LEU A CA 1
ATOM 4241 C C . LEU A 1 534 ? 18.891 17.203 2.361 1 87.38 534 LEU A C 1
ATOM 4243 O O . LEU A 1 534 ? 19.219 17.844 1.364 1 87.38 534 LEU A O 1
ATOM 4247 N N . CYS A 1 535 ? 18.734 17.703 3.564 1 90.44 535 CYS A N 1
ATOM 4248 C CA . CYS A 1 535 ? 18.984 19.109 3.793 1 90.44 535 CYS A CA 1
ATOM 4249 C C . CYS A 1 535 ? 20.453 19.453 3.533 1 90.44 535 CYS A C 1
ATOM 4251 O O . CYS A 1 535 ? 20.75 20.484 2.922 1 90.44 535 CYS A O 1
ATOM 4253 N N . MET A 1 536 ? 21.297 18.609 3.955 1 89.94 536 MET A N 1
ATOM 4254 C CA . MET A 1 536 ? 22.719 18.844 3.775 1 89.94 536 MET A CA 1
ATOM 4255 C C . MET A 1 536 ? 23.094 18.828 2.295 1 89.94 536 MET A C 1
ATOM 4257 O O . MET A 1 536 ? 23.891 19.656 1.84 1 89.94 536 MET A O 1
ATOM 4261 N N . ASP A 1 537 ? 22.547 17.922 1.555 1 87.88 537 ASP A N 1
ATOM 4262 C CA . ASP A 1 537 ? 22.812 17.844 0.123 1 87.88 537 ASP A CA 1
ATOM 4263 C C . ASP A 1 537 ? 22.406 19.125 -0.595 1 87.88 537 ASP A C 1
ATOM 4265 O O . ASP A 1 537 ? 23.141 19.625 -1.45 1 87.88 537 ASP A O 1
ATOM 4269 N N . CYS A 1 538 ? 21.25 19.609 -0.265 1 91.56 538 CYS A N 1
ATOM 4270 C CA . CYS A 1 538 ? 20.766 20.844 -0.868 1 91.56 538 CYS A CA 1
ATOM 4271 C C . CYS A 1 538 ? 21.625 22.031 -0.467 1 91.56 538 CYS A C 1
ATOM 4273 O O . CYS A 1 538 ? 21.984 22.859 -1.308 1 91.56 538 CYS A O 1
ATOM 4275 N N . LYS A 1 539 ? 21.953 22.016 0.792 1 94.12 539 LYS A N 1
ATOM 4276 C CA . LYS A 1 539 ? 22.734 23.125 1.331 1 94.12 539 LYS A CA 1
ATOM 4277 C C . LYS A 1 539 ? 24.078 23.234 0.615 1 94.12 539 LYS A C 1
ATOM 4279 O O . LYS A 1 539 ? 24.5 24.328 0.216 1 94.12 539 LYS A O 1
ATOM 4284 N N . VAL A 1 540 ? 24.75 22.125 0.411 1 92.38 540 VAL A N 1
ATOM 4285 C CA . VAL A 1 540 ? 26.078 22.109 -0.188 1 92.38 540 VAL A CA 1
ATOM 4286 C C . VAL A 1 540 ? 26.016 22.656 -1.61 1 92.38 540 VAL A C 1
ATOM 4288 O O . VAL A 1 540 ? 26.859 23.453 -2.012 1 92.38 540 VAL A O 1
ATOM 4291 N N . ILE A 1 541 ? 25.031 22.281 -2.359 1 93 541 ILE A N 1
ATOM 4292 C CA . ILE A 1 541 ? 24.906 22.703 -3.748 1 93 541 ILE A CA 1
ATOM 4293 C C . ILE A 1 541 ? 24.594 24.203 -3.803 1 93 541 ILE A C 1
ATOM 4295 O O . ILE A 1 541 ? 25.188 24.938 -4.605 1 93 541 ILE A O 1
ATOM 4299 N N . ILE A 1 542 ? 23.688 24.672 -2.959 1 95.88 542 ILE A N 1
ATOM 4300 C CA . ILE A 1 542 ? 23.312 26.078 -2.945 1 95.88 542 ILE A CA 1
ATOM 4301 C C . ILE A 1 542 ? 24.516 26.922 -2.541 1 95.88 542 ILE A C 1
ATOM 4303 O O . ILE A 1 542 ? 24.766 27.969 -3.141 1 95.88 542 ILE A O 1
ATOM 4307 N N . GLN A 1 543 ? 25.203 26.422 -1.577 1 94.88 543 GLN A N 1
ATOM 4308 C CA . GLN A 1 543 ? 26.391 27.141 -1.125 1 94.88 543 GLN A CA 1
ATOM 4309 C C . GLN A 1 543 ? 27.438 27.25 -2.236 1 94.88 543 GLN A C 1
ATOM 4311 O O . GLN A 1 543 ? 28.078 28.281 -2.4 1 94.88 543 GLN A O 1
ATOM 4316 N N . ARG A 1 544 ? 27.609 26.266 -2.943 1 92.88 544 ARG A N 1
ATOM 4317 C CA . ARG A 1 544 ? 28.562 26.281 -4.047 1 92.88 544 ARG A CA 1
ATOM 4318 C C . ARG A 1 544 ? 28.141 27.266 -5.125 1 92.88 544 ARG A C 1
ATOM 4320 O O . ARG A 1 544 ? 28.969 27.938 -5.719 1 92.88 544 ARG A O 1
ATOM 4327 N N . VAL A 1 545 ? 26.906 27.25 -5.379 1 94.62 545 VAL A N 1
ATOM 4328 C CA . VAL A 1 545 ? 26.391 28.188 -6.375 1 94.62 545 VAL A CA 1
ATOM 4329 C C . VAL A 1 545 ? 26.594 29.625 -5.895 1 94.62 545 VAL A C 1
ATOM 4331 O O . VAL A 1 545 ? 26.984 30.484 -6.672 1 94.62 545 VAL A O 1
ATOM 4334 N N . LEU A 1 546 ? 26.312 29.859 -4.609 1 94.38 546 LEU A N 1
ATOM 4335 C CA . LEU A 1 546 ? 26.5 31.188 -4.039 1 94.38 546 LEU A CA 1
ATOM 4336 C C . LEU A 1 546 ? 27.969 31.578 -4.062 1 94.38 546 LEU A C 1
ATOM 4338 O O . LEU A 1 546 ? 28.297 32.719 -4.41 1 94.38 546 LEU A O 1
ATOM 4342 N N . ASP A 1 547 ? 28.828 30.672 -3.781 1 92.38 547 ASP A N 1
ATOM 4343 C CA . ASP A 1 547 ? 30.266 30.938 -3.814 1 92.38 547 ASP A CA 1
ATOM 4344 C C . ASP A 1 547 ? 30.734 31.266 -5.23 1 92.38 547 ASP A C 1
ATOM 4346 O O . ASP A 1 547 ? 31.531 32.188 -5.426 1 92.38 547 ASP A O 1
ATOM 4350 N N . TYR A 1 548 ? 30.281 30.531 -6.113 1 91 548 TYR A N 1
ATOM 4351 C CA . TYR A 1 548 ? 30.625 30.766 -7.508 1 91 548 TYR A CA 1
ATOM 4352 C C . TYR A 1 548 ? 30.156 32.156 -7.961 1 91 548 TYR A C 1
ATOM 4354 O O . TYR A 1 548 ? 30.906 32.875 -8.625 1 91 548 TYR A O 1
ATOM 4362 N N . THR A 1 549 ? 29 32.469 -7.676 1 90.62 549 THR A N 1
ATOM 4363 C CA . THR A 1 549 ? 28.391 33.719 -8.109 1 90.62 549 THR A CA 1
ATOM 4364 C C . THR A 1 549 ? 29.031 34.938 -7.41 1 90.62 549 THR A C 1
ATOM 4366 O O . THR A 1 549 ? 29.234 35.969 -8.023 1 90.62 549 THR A O 1
ATOM 4369 N N . LEU A 1 550 ? 29.391 34.75 -6.191 1 89.81 550 LEU A N 1
ATOM 4370 C CA . LEU A 1 550 ? 29.891 35.875 -5.391 1 89.81 550 LEU A CA 1
ATOM 4371 C C . LEU A 1 550 ? 31.406 36.031 -5.566 1 89.81 550 LEU A C 1
ATOM 4373 O O . LEU A 1 550 ? 31.922 37.156 -5.492 1 89.81 550 LEU A O 1
ATOM 4377 N N . ASN A 1 551 ? 32.188 34.906 -5.77 1 82.31 551 ASN A N 1
ATOM 4378 C CA . ASN A 1 551 ? 33.625 34.969 -5.938 1 82.31 551 ASN A CA 1
ATOM 4379 C C . ASN A 1 551 ? 34 35.219 -7.395 1 82.31 551 ASN A C 1
ATOM 4381 O O . ASN A 1 551 ? 35.125 35.688 -7.684 1 82.31 551 ASN A O 1
ATOM 4385 N N . GLY A 1 552 ? 33.469 34.625 -8.391 1 62.59 552 GLY A N 1
ATOM 4386 C CA . GLY A 1 552 ? 33.844 34.75 -9.797 1 62.59 552 GLY A CA 1
ATOM 4387 C C . GLY A 1 552 ? 33.594 36.125 -10.367 1 62.59 552 GLY A C 1
ATOM 4388 O O . GLY A 1 552 ? 34.031 36.438 -11.484 1 62.59 552 GLY A O 1
ATOM 4389 N N . SER A 1 553 ? 32.562 36.812 -9.992 1 49.91 553 SER A N 1
ATOM 4390 C CA . SER A 1 553 ? 32.5 38.125 -10.641 1 49.91 553 SER A CA 1
ATOM 4391 C C . SER A 1 553 ? 33.75 38.938 -10.367 1 49.91 553 SER A C 1
ATOM 4393 O O . SER A 1 553 ? 33.906 40.062 -10.891 1 49.91 553 SER A O 1
ATOM 4395 N N . ALA A 1 554 ? 34.594 38.625 -9.516 1 38.44 554 ALA A N 1
ATOM 4396 C CA . ALA A 1 554 ? 35.719 39.5 -9.258 1 38.44 554 ALA A CA 1
ATOM 4397 C C . ALA A 1 554 ? 36.875 39.219 -10.219 1 38.44 554 ALA A C 1
ATOM 4399 O O . ALA A 1 554 ? 37.844 39.969 -10.258 1 38.44 554 ALA A O 1
ATOM 4400 N N . ASP A 1 555 ? 37.125 38 -10.656 1 37.12 555 ASP A N 1
ATOM 4401 C CA . ASP A 1 555 ? 38.188 38 -11.648 1 37.12 555 ASP A CA 1
ATOM 4402 C C . ASP A 1 555 ? 37.719 38.562 -12.984 1 37.12 555 ASP A C 1
ATOM 4404 O O . ASP A 1 555 ? 36.781 38 -13.594 1 37.12 555 ASP A O 1
ATOM 4408 N N . GLY A 1 556 ? 37.656 39.812 -13.305 1 35.41 556 GLY A N 1
ATOM 4409 C CA . GLY A 1 556 ? 37.562 40.625 -14.508 1 35.41 556 GLY A CA 1
ATOM 4410 C C . GLY A 1 556 ? 38.031 39.906 -15.75 1 35.41 556 GLY A C 1
ATOM 4411 O O . GLY A 1 556 ? 37.969 40.438 -16.859 1 35.41 556 GLY A O 1
ATOM 4412 N N . ASN A 1 557 ? 39.156 39.156 -15.797 1 33.84 557 ASN A N 1
ATOM 4413 C CA . ASN A 1 557 ? 39.75 38.625 -17.016 1 33.84 557 ASN A CA 1
ATOM 4414 C C . ASN A 1 557 ? 38.906 37.469 -17.578 1 33.84 557 ASN A C 1
ATOM 4416 O O . ASN A 1 557 ? 39.438 36.594 -18.266 1 33.84 557 ASN A O 1
ATOM 4420 N N . SER A 1 558 ? 37.906 37.188 -17.172 1 33.38 558 SER A N 1
ATOM 4421 C CA . SER A 1 558 ? 37.25 36.156 -17.938 1 33.38 558 SER A CA 1
ATOM 4422 C C . SER A 1 558 ? 36.906 36.625 -19.344 1 33.38 558 SER A C 1
ATOM 4424 O O . SER A 1 558 ? 36.438 37.75 -19.516 1 33.38 558 SER A O 1
ATOM 4426 N N . PRO A 1 559 ? 37.5 36.156 -20.531 1 33.41 559 PRO A N 1
ATOM 4427 C CA . PRO A 1 559 ? 37.312 36.625 -21.922 1 33.41 559 PRO A CA 1
ATOM 4428 C C . PRO A 1 559 ? 35.844 36.906 -22.25 1 33.41 559 PRO A C 1
ATOM 4430 O O . PRO A 1 559 ? 35.562 37.531 -23.281 1 33.41 559 PRO A O 1
ATOM 4433 N N . ARG A 1 560 ? 34.938 36.312 -21.719 1 31.69 560 ARG A N 1
ATOM 4434 C CA . ARG A 1 560 ? 33.625 36.531 -22.328 1 31.69 560 ARG A CA 1
ATOM 4435 C C . ARG A 1 560 ? 33.125 37.969 -22.062 1 31.69 560 ARG A C 1
ATOM 4437 O O . ARG A 1 560 ? 32.188 38.406 -22.688 1 31.69 560 ARG A O 1
ATOM 4444 N N . ALA A 1 561 ? 33.594 38.688 -21.141 1 31.83 561 ALA A N 1
ATOM 4445 C CA . ALA A 1 561 ? 33.156 40.094 -21.188 1 31.83 561 ALA A CA 1
ATOM 4446 C C . ALA A 1 561 ? 33.688 40.812 -22.422 1 31.83 561 ALA A C 1
ATOM 4448 O O . ALA A 1 561 ? 33.219 41.875 -22.766 1 31.83 561 ALA A O 1
ATOM 4449 N N . ALA A 1 562 ? 34.875 40.469 -22.922 1 29.28 562 ALA A N 1
ATOM 4450 C CA . ALA A 1 562 ? 35.375 41.062 -24.156 1 29.28 562 ALA A CA 1
ATOM 4451 C C . ALA A 1 562 ? 34.5 40.656 -25.344 1 29.28 562 ALA A C 1
ATOM 4453 O O . ALA A 1 562 ? 34.406 41.375 -26.344 1 29.28 562 ALA A O 1
ATOM 4454 N N . LEU A 1 563 ? 34.125 39.406 -25.5 1 27.61 563 LEU A N 1
ATOM 4455 C CA . LEU A 1 563 ? 33.469 39.031 -26.734 1 27.61 563 LEU A CA 1
ATOM 4456 C C . LEU A 1 563 ? 32.062 39.625 -26.781 1 27.61 563 LEU A C 1
ATOM 4458 O O . LEU A 1 563 ? 31.375 39.531 -27.812 1 27.61 563 LEU A O 1
ATOM 4462 N N . ALA A 1 564 ? 31.469 40.062 -25.75 1 27.03 564 ALA A N 1
ATOM 4463 C CA . ALA A 1 564 ? 30.109 40.531 -25.984 1 27.03 564 ALA A CA 1
ATOM 4464 C C . ALA A 1 564 ? 30.109 41.844 -26.766 1 27.03 564 ALA A C 1
ATOM 4466 O O . ALA A 1 564 ? 29.047 42.406 -27.031 1 27.03 564 ALA A O 1
ATOM 4467 N N . PHE A 1 565 ? 31.234 42.531 -26.922 1 27.25 565 PHE A N 1
ATOM 4468 C CA . PHE A 1 565 ? 31 43.75 -27.672 1 27.25 565 PHE A CA 1
ATOM 4469 C C . PHE A 1 565 ? 30.688 43.438 -29.125 1 27.25 565 PHE A C 1
ATOM 4471 O O . PHE A 1 565 ? 29.859 44.094 -29.75 1 27.25 565 PHE A O 1
ATOM 4478 N N . ASP A 1 566 ? 31.656 42.875 -29.922 1 25.05 566 ASP A N 1
ATOM 4479 C CA . ASP A 1 566 ? 31.516 42.938 -31.375 1 25.05 566 ASP A CA 1
ATOM 4480 C C . ASP A 1 566 ? 30.484 41.938 -31.875 1 25.05 566 ASP A C 1
ATOM 4482 O O . ASP A 1 566 ? 30.844 41 -32.594 1 25.05 566 ASP A O 1
ATOM 4486 N N . PHE A 1 567 ? 29.688 41.469 -31.062 1 24.8 567 PHE A N 1
ATOM 4487 C CA . PHE A 1 567 ? 28.797 40.625 -31.859 1 24.8 567 PHE A CA 1
ATOM 4488 C C . PHE A 1 567 ? 28.141 41.438 -32.969 1 24.8 567 PHE A C 1
ATOM 4490 O O . PHE A 1 567 ? 27.562 42.469 -32.719 1 24.8 567 PHE A O 1
ATOM 4497 N N . PRO A 1 568 ? 28.625 41.375 -34.25 1 27.28 568 PRO A N 1
ATOM 4498 C CA . PRO A 1 568 ? 27.859 41.938 -35.344 1 27.28 568 PRO A CA 1
ATOM 4499 C C . PRO A 1 568 ? 26.344 41.781 -35.156 1 27.28 568 PRO A C 1
ATOM 4501 O O . PRO A 1 568 ? 25.906 40.969 -34.375 1 27.28 568 PRO A O 1
ATOM 4504 N N . GLU A 1 569 ? 25.625 42.781 -35.625 1 24.3 569 GLU A N 1
ATOM 4505 C CA . GLU A 1 569 ? 24.172 42.875 -35.719 1 24.3 569 GLU A CA 1
ATOM 4506 C C . GLU A 1 569 ? 23.562 41.531 -36.094 1 24.3 569 GLU A C 1
ATOM 4508 O O . GLU A 1 569 ? 24.188 40.75 -36.812 1 24.3 569 GLU A O 1
ATOM 4513 N N . PRO A 1 570 ? 22.797 41.062 -35.281 1 25.23 570 PRO A N 1
ATOM 4514 C CA . PRO A 1 570 ? 22.078 39.938 -35.875 1 25.23 570 PRO A CA 1
ATOM 4515 C C . PRO A 1 570 ? 21.766 40.156 -37.344 1 25.23 570 PRO A C 1
ATOM 4517 O O . PRO A 1 570 ? 21.328 41.25 -37.75 1 25.23 570 PRO A O 1
ATOM 4520 N N . LEU A 1 571 ? 22.672 39.781 -38.25 1 23.45 571 LEU A N 1
ATOM 4521 C CA . LEU A 1 571 ? 22.344 39.719 -39.656 1 23.45 571 LEU A CA 1
ATOM 4522 C C . LEU A 1 571 ? 20.844 39.5 -39.844 1 23.45 571 LEU A C 1
ATOM 4524 O O . LEU A 1 571 ? 20.234 38.688 -39.156 1 23.45 571 LEU A O 1
ATOM 4528 N N . ASP A 1 572 ? 20.141 40.625 -40.281 1 23.27 572 ASP A N 1
ATOM 4529 C CA . ASP A 1 572 ? 18.812 40.719 -40.844 1 23.27 572 ASP A CA 1
ATOM 4530 C C . ASP A 1 572 ? 18.531 39.531 -41.781 1 23.27 572 ASP A C 1
ATOM 4532 O O . ASP A 1 572 ? 19.109 39.438 -42.875 1 23.27 572 ASP A O 1
ATOM 4536 N N . PHE A 1 573 ? 18.766 38.438 -41.25 1 22.98 573 PHE A N 1
ATOM 4537 C CA . PHE A 1 573 ? 18.406 37.438 -42.25 1 22.98 573 PHE A CA 1
ATOM 4538 C C . PHE A 1 573 ? 17.156 37.844 -43 1 22.98 573 PHE A C 1
ATOM 4540 O O . PHE A 1 573 ? 16.078 37.906 -42.406 1 22.98 573 PHE A O 1
ATOM 4547 N N . ASN A 1 574 ? 17.297 38.875 -43.781 1 20.91 574 ASN A N 1
ATOM 4548 C CA . ASN A 1 574 ? 16.391 39.125 -44.875 1 20.91 574 ASN A CA 1
ATOM 4549 C C . ASN A 1 574 ? 15.852 37.844 -45.5 1 20.91 574 ASN A C 1
ATOM 4551 O O . ASN A 1 574 ? 16.609 36.906 -45.781 1 20.91 574 ASN A O 1
ATOM 4555 N N . PHE A 1 575 ? 14.719 37.5 -45.094 1 21.95 575 PHE A N 1
ATOM 4556 C CA . PHE A 1 575 ? 13.898 36.594 -45.875 1 21.95 575 PHE A CA 1
ATOM 4557 C C . PHE A 1 575 ? 14.062 36.875 -47.375 1 21.95 575 PHE A C 1
ATOM 4559 O O . PHE A 1 575 ? 13.367 36.281 -48.188 1 21.95 575 PHE A O 1
ATOM 4566 N N . GLU A 1 576 ? 14.883 37.844 -47.688 1 22.8 576 GLU A N 1
ATOM 4567 C CA . GLU A 1 576 ? 14.891 37.844 -49.156 1 22.8 576 GLU A CA 1
ATOM 4568 C C . GLU A 1 576 ? 15.594 36.594 -49.688 1 22.8 576 GLU A C 1
ATOM 4570 O O . GLU A 1 576 ? 15.484 36.281 -50.875 1 22.8 576 GLU A O 1
ATOM 4575 N N . LEU A 1 577 ? 16.531 36 -49.031 1 21.36 577 LEU A N 1
ATOM 4576 C CA . LEU A 1 577 ? 17.062 35.062 -50 1 21.36 577 LEU A CA 1
ATOM 4577 C C . LEU A 1 577 ? 16.016 34.031 -50.375 1 21.36 577 LEU A C 1
ATOM 4579 O O . LEU A 1 577 ? 16.297 33.094 -51.125 1 21.36 577 LEU A O 1
ATOM 4583 N N . LEU A 1 578 ? 14.719 34 -49.781 1 20.67 578 LEU A N 1
ATOM 4584 C CA . LEU A 1 578 ? 13.766 33.344 -50.656 1 20.67 578 LEU A CA 1
ATOM 4585 C C . LEU A 1 578 ? 13.609 34.156 -51.969 1 20.67 578 LEU A C 1
ATOM 4587 O O . LEU A 1 578 ? 12.969 33.688 -52.906 1 20.67 578 LEU A O 1
ATOM 4591 N N . ASP A 1 579 ? 13.828 35.438 -52.094 1 22.28 579 ASP A N 1
ATOM 4592 C CA . ASP A 1 579 ? 13.633 35.812 -53.5 1 22.28 579 ASP A CA 1
ATOM 4593 C C . ASP A 1 579 ? 14.727 35.25 -54.375 1 22.28 579 ASP A C 1
ATOM 4595 O O . ASP A 1 579 ? 14.758 35.5 -55.594 1 22.28 579 ASP A O 1
ATOM 4599 N N . THR A 1 580 ? 15.797 34.812 -54.031 1 22.22 580 THR A N 1
ATOM 4600 C CA . THR A 1 580 ? 16.578 34.594 -55.219 1 22.22 580 THR A CA 1
ATOM 4601 C C . THR A 1 580 ? 16.031 33.375 -56 1 22.22 580 THR A C 1
ATOM 4603 O O . THR A 1 580 ? 16.641 32.938 -56.969 1 22.22 580 THR A O 1
ATOM 4606 N N . PHE A 1 581 ? 14.891 32.5 -55.5 1 21.05 581 PHE A N 1
ATOM 4607 C CA . PHE A 1 581 ? 14.141 31.781 -56.531 1 21.05 581 PHE A CA 1
ATOM 4608 C C . PHE A 1 581 ? 13.141 32.719 -57.188 1 21.05 581 PHE A C 1
ATOM 4610 O O . PHE A 1 581 ? 12.086 33.031 -56.625 1 21.05 581 PHE A O 1
ATOM 4617 N N . ASP A 1 582 ? 13.312 33.75 -58.094 1 20.33 582 ASP A N 1
ATOM 4618 C CA . ASP A 1 582 ? 12.875 34.344 -59.344 1 20.33 582 ASP A CA 1
ATOM 4619 C C . ASP A 1 582 ? 12.469 33.25 -60.344 1 20.33 582 ASP A C 1
ATOM 4621 O O . ASP A 1 582 ? 11.758 33.531 -61.312 1 20.33 582 ASP A O 1
ATOM 4625 N N . TRP A 1 583 ? 12.93 32 -60.594 1 22.34 583 TRP A N 1
ATOM 4626 C CA . TRP A 1 583 ? 12.578 31.375 -61.875 1 22.34 583 TRP A CA 1
ATOM 4627 C C . TRP A 1 583 ? 11.141 30.875 -61.844 1 22.34 583 TRP A C 1
ATOM 4629 O O . TRP A 1 583 ? 10.594 30.516 -62.906 1 22.34 583 TRP A O 1
ATOM 4639 N N . LEU A 1 584 ? 10.281 30.516 -60.75 1 20.91 584 LEU A N 1
ATOM 4640 C CA . LEU A 1 584 ? 9.117 29.938 -61.438 1 20.91 584 LEU A CA 1
ATOM 4641 C C . LEU A 1 584 ? 8.219 31.031 -62 1 20.91 584 LEU A C 1
ATOM 4643 O O . LEU A 1 584 ? 7.113 30.734 -62.469 1 20.91 584 LEU A O 1
ATOM 4647 N N . HIS A 1 585 ? 8.477 32.469 -62.062 1 19.73 585 HIS A N 1
ATOM 4648 C CA . HIS A 1 585 ? 7.738 33.062 -63.156 1 19.73 585 HIS A CA 1
ATOM 4649 C C . HIS A 1 585 ? 8.406 32.75 -64.5 1 19.73 585 HIS A C 1
ATOM 4651 O O . HIS A 1 585 ? 9.531 33.188 -64.75 1 19.73 585 HIS A O 1
ATOM 4657 N N . THR A 1 586 ? 8.406 31.469 -65.188 1 19.06 586 THR A N 1
ATOM 4658 C CA . THR A 1 586 ? 8.609 31.625 -66.625 1 19.06 586 THR A CA 1
ATOM 4659 C C . THR A 1 586 ? 7.68 32.688 -67.188 1 19.06 586 THR A C 1
ATOM 4661 O O . THR A 1 586 ? 6.539 32.812 -66.75 1 19.06 586 THR A O 1
ATOM 4664 N N . ASP A 1 587 ? 8.188 33.812 -67.688 1 16.88 587 ASP A N 1
ATOM 4665 C CA . ASP A 1 587 ? 7.918 34.281 -69 1 16.88 587 ASP A CA 1
ATOM 4666 C C . ASP A 1 587 ? 7.836 33.125 -70 1 16.88 587 ASP A C 1
ATOM 4668 O O . ASP A 1 587 ? 8.812 32.406 -70.188 1 16.88 587 ASP A O 1
ATOM 4672 N N . LEU A 1 588 ? 6.582 32.375 -69.75 1 19.19 588 LEU A N 1
ATOM 4673 C CA . LEU A 1 588 ? 5.633 32.625 -70.812 1 19.19 588 LEU A CA 1
ATOM 4674 C C . LEU A 1 588 ? 4.77 33.844 -70.562 1 19.19 588 LEU A C 1
ATOM 4676 O O . LEU A 1 588 ? 4.434 34.094 -69.375 1 19.19 588 LEU A O 1
ATOM 4680 N N . MET B 1 1 ? 14.594 12.891 -29.547 1 21.39 1 MET B N 1
ATOM 4681 C CA . MET B 1 1 ? 15.312 12.883 -28.266 1 21.39 1 MET B CA 1
ATOM 4682 C C . MET B 1 1 ? 14.352 12.734 -27.094 1 21.39 1 MET B C 1
ATOM 4684 O O . MET B 1 1 ? 13.398 13.508 -26.969 1 21.39 1 MET B O 1
ATOM 4688 N N . ASP B 1 2 ? 14.203 11.555 -26.594 1 28.67 2 ASP B N 1
ATOM 4689 C CA . ASP B 1 2 ? 13.32 11.094 -25.531 1 28.67 2 ASP B CA 1
ATOM 4690 C C . ASP B 1 2 ? 13.586 11.852 -24.234 1 28.67 2 ASP B C 1
ATOM 4692 O O . ASP B 1 2 ? 14.664 11.727 -23.641 1 28.67 2 ASP B O 1
ATOM 4696 N N . LEU B 1 3 ? 13.109 13.023 -24.141 1 30.53 3 LEU B N 1
ATOM 4697 C CA . LEU B 1 3 ? 13.359 13.961 -23.047 1 30.53 3 LEU B CA 1
ATOM 4698 C C . LEU B 1 3 ? 12.742 13.453 -21.75 1 30.53 3 LEU B C 1
ATOM 4700 O O . LEU B 1 3 ? 11.734 13.992 -21.281 1 30.53 3 LEU B O 1
ATOM 4704 N N . ARG B 1 4 ? 12.898 12.18 -21.594 1 40.88 4 ARG B N 1
ATOM 4705 C CA . ARG B 1 4 ? 12.406 11.758 -20.297 1 40.88 4 ARG B CA 1
ATOM 4706 C C . ARG B 1 4 ? 13.234 12.383 -19.172 1 40.88 4 ARG B C 1
ATOM 4708 O O . ARG B 1 4 ? 14.461 12.383 -19.234 1 40.88 4 ARG B O 1
ATOM 4715 N N . PRO B 1 5 ? 12.492 13.078 -18.312 1 42.16 5 PRO B N 1
ATOM 4716 C CA . PRO B 1 5 ? 13.242 13.68 -17.203 1 42.16 5 PRO B CA 1
ATOM 4717 C C . PRO B 1 5 ? 14.055 12.648 -16.422 1 42.16 5 PRO B C 1
ATOM 4719 O O . PRO B 1 5 ? 13.672 11.477 -16.344 1 42.16 5 PRO B O 1
ATOM 4722 N N . VAL B 1 6 ? 15.297 12.828 -16.188 1 41.38 6 VAL B N 1
ATOM 4723 C CA . VAL B 1 6 ? 16.25 11.984 -15.477 1 41.38 6 VAL B CA 1
ATOM 4724 C C . VAL B 1 6 ? 15.797 11.812 -14.031 1 41.38 6 VAL B C 1
ATOM 4726 O O . VAL B 1 6 ? 15.461 12.781 -13.352 1 41.38 6 VAL B O 1
ATOM 4729 N N . ASN B 1 7 ? 15.398 10.656 -13.695 1 45.38 7 ASN B N 1
ATOM 4730 C CA . ASN B 1 7 ? 15.094 10.289 -12.32 1 45.38 7 ASN B CA 1
ATOM 4731 C C . ASN B 1 7 ? 16.281 10.516 -11.398 1 45.38 7 ASN B C 1
ATOM 4733 O O . ASN B 1 7 ? 17.438 10.359 -11.812 1 45.38 7 ASN B O 1
ATOM 4737 N N . GLY B 1 8 ? 16.094 11.289 -10.352 1 42.94 8 GLY B N 1
ATOM 4738 C CA . GLY B 1 8 ? 17.141 11.469 -9.359 1 42.94 8 GLY B CA 1
ATOM 4739 C C . GLY B 1 8 ? 17.328 10.258 -8.461 1 42.94 8 GLY B C 1
ATOM 4740 O O . GLY B 1 8 ? 16.422 9.43 -8.344 1 42.94 8 GLY B O 1
ATOM 4741 N N . LEU B 1 9 ? 18.578 9.789 -8.242 1 45.91 9 LEU B N 1
ATOM 4742 C CA . LEU B 1 9 ? 18.875 8.695 -7.324 1 45.91 9 LEU B CA 1
ATOM 4743 C C . LEU B 1 9 ? 18.875 9.188 -5.883 1 45.91 9 LEU B C 1
ATOM 4745 O O . LEU B 1 9 ? 19.531 10.188 -5.562 1 45.91 9 LEU B O 1
ATOM 4749 N N . GLY B 1 10 ? 17.859 8.883 -5.02 1 46.25 10 GLY B N 1
ATOM 4750 C CA . GLY B 1 10 ? 17.859 9.188 -3.598 1 46.25 10 GLY B CA 1
ATOM 4751 C C . GLY B 1 10 ? 18.891 8.391 -2.82 1 46.25 10 GLY B C 1
ATOM 4752 O O . GLY B 1 10 ? 19.672 7.637 -3.404 1 46.25 10 GLY B O 1
ATOM 4753 N N . SER B 1 11 ? 19.141 8.742 -1.522 1 56.91 11 SER B N 1
ATOM 4754 C CA . SER B 1 11 ? 19.969 7.98 -0.582 1 56.91 11 SER B CA 1
ATOM 4755 C C . SER B 1 11 ? 19.234 6.715 -0.12 1 56.91 11 SER B C 1
ATOM 4757 O O . SER B 1 11 ? 18.031 6.586 -0.302 1 56.91 11 SER B O 1
ATOM 4759 N N . PRO B 1 12 ? 19.938 5.727 0.273 1 57.25 12 PRO B N 1
ATOM 4760 C CA . PRO B 1 12 ? 19.297 4.508 0.778 1 57.25 12 PRO B CA 1
ATOM 4761 C C . PRO B 1 12 ? 18.203 4.797 1.807 1 57.25 12 PRO B C 1
ATOM 4763 O O . PRO B 1 12 ? 17.219 4.059 1.891 1 57.25 12 PRO B O 1
ATOM 4766 N N . SER B 1 13 ? 18.359 5.898 2.434 1 67.5 13 SER B N 1
ATOM 4767 C CA . SER B 1 13 ? 17.375 6.211 3.457 1 67.5 13 SER B CA 1
ATOM 4768 C C . SER B 1 13 ? 16.156 6.91 2.854 1 67.5 13 SER B C 1
ATOM 4770 O O . SER B 1 13 ? 15.047 6.777 3.361 1 67.5 13 SER B O 1
ATOM 4772 N N . SER B 1 14 ? 16.375 7.586 1.686 1 80.19 14 SER B N 1
ATOM 4773 C CA . SER B 1 14 ? 15.281 8.344 1.102 1 80.19 14 SER B CA 1
ATOM 4774 C C . SER B 1 14 ? 14.617 7.566 -0.036 1 80.19 14 SER B C 1
ATOM 4776 O O . SER B 1 14 ? 13.477 7.848 -0.403 1 80.19 14 SER B O 1
ATOM 4778 N N . GLY B 1 15 ? 15.344 6.57 -0.513 1 85.25 15 GLY B N 1
ATOM 4779 C CA . GLY B 1 15 ? 14.781 5.754 -1.577 1 85.25 15 GLY B CA 1
ATOM 4780 C C . GLY B 1 15 ? 14.703 6.48 -2.906 1 85.25 15 GLY B C 1
ATOM 4781 O O . GLY B 1 15 ? 15.5 7.383 -3.176 1 85.25 15 GLY B O 1
ATOM 4782 N N . TYR B 1 16 ? 13.797 6.125 -3.754 1 85.88 16 TYR B N 1
ATOM 4783 C CA . TYR B 1 16 ? 13.625 6.641 -5.109 1 85.88 16 TYR B CA 1
ATOM 4784 C C . TYR B 1 16 ? 13.156 8.094 -5.086 1 85.88 16 TYR B C 1
ATOM 4786 O O . TYR B 1 16 ? 12.242 8.438 -4.34 1 85.88 16 TYR B O 1
ATOM 4794 N N . MET B 1 17 ? 13.805 8.922 -5.863 1 87.38 17 MET B N 1
ATOM 4795 C CA . MET B 1 17 ? 13.414 10.32 -6.035 1 87.38 17 MET B CA 1
ATOM 4796 C C . MET B 1 17 ? 13.18 10.648 -7.508 1 87.38 17 MET B C 1
ATOM 4798 O O . MET B 1 17 ? 14.141 10.773 -8.273 1 87.38 17 MET B O 1
ATOM 4802 N N . GLY B 1 18 ? 11.93 10.898 -7.871 1 86 18 GLY B N 1
ATOM 4803 C CA . GLY B 1 18 ? 11.562 11.102 -9.266 1 86 18 GLY B CA 1
ATOM 4804 C C . GLY B 1 18 ? 11.477 12.57 -9.648 1 86 18 GLY B C 1
ATOM 4805 O O . GLY B 1 18 ? 11.93 13.438 -8.898 1 86 18 GLY B O 1
ATOM 4806 N N . PHE B 1 19 ? 10.891 12.82 -10.672 1 83.06 19 PHE B N 1
ATOM 4807 C CA . PHE B 1 19 ? 10.883 14.117 -11.344 1 83.06 19 PHE B CA 1
ATOM 4808 C C . PHE B 1 19 ? 10.328 15.203 -10.43 1 83.06 19 PHE B C 1
ATOM 4810 O O . PHE B 1 19 ? 10.82 16.328 -10.43 1 83.06 19 PHE B O 1
ATOM 4817 N N . THR B 1 20 ? 9.328 14.922 -9.688 1 86.19 20 THR B N 1
ATOM 4818 C CA . THR B 1 20 ? 8.664 15.953 -8.906 1 86.19 20 THR B CA 1
ATOM 4819 C C . THR B 1 20 ? 9.477 16.297 -7.66 1 86.19 20 THR B C 1
ATOM 4821 O O . THR B 1 20 ? 9.211 17.297 -6.996 1 86.19 20 THR B O 1
ATOM 4824 N N . SER B 1 21 ? 10.469 15.492 -7.406 1 87.81 21 SER B N 1
ATOM 4825 C CA . SER B 1 21 ? 11.266 15.719 -6.207 1 87.81 21 SER B CA 1
ATOM 4826 C C . SER B 1 21 ? 12.273 16.844 -6.418 1 87.81 21 SER B C 1
ATOM 4828 O O . SER B 1 21 ? 12.555 17.219 -7.555 1 87.81 21 SER B O 1
ATOM 4830 N N . HIS B 1 22 ? 12.781 17.344 -5.348 1 88.94 22 HIS B N 1
ATOM 4831 C CA . HIS B 1 22 ? 13.797 18.391 -5.41 1 88.94 22 HIS B CA 1
ATOM 4832 C C . HIS B 1 22 ? 15.086 17.875 -6.035 1 88.94 22 HIS B C 1
ATOM 4834 O O . HIS B 1 22 ? 15.883 18.656 -6.566 1 88.94 22 HIS B O 1
ATOM 4840 N N . ALA B 1 23 ? 15.281 16.594 -5.965 1 86.44 23 ALA B N 1
ATOM 4841 C CA . ALA B 1 23 ? 16.531 15.984 -6.395 1 86.44 23 ALA B CA 1
ATOM 4842 C C . ALA B 1 23 ? 16.797 16.25 -7.871 1 86.44 23 ALA B C 1
ATOM 4844 O O . ALA B 1 23 ? 17.938 16.469 -8.273 1 86.44 23 ALA B O 1
ATOM 4845 N N . THR B 1 24 ? 15.805 16.312 -8.633 1 86 24 THR B N 1
ATOM 4846 C CA . THR B 1 24 ? 15.961 16.516 -10.07 1 86 24 THR B CA 1
ATOM 4847 C C . THR B 1 24 ? 16.406 17.953 -10.359 1 86 24 THR B C 1
ATOM 4849 O O . THR B 1 24 ? 17.219 18.172 -11.266 1 86 24 THR B O 1
ATOM 4852 N N . VAL B 1 25 ? 15.938 18.891 -9.641 1 89.44 25 VAL B N 1
ATOM 4853 C CA . VAL B 1 25 ? 16.312 20.281 -9.812 1 89.44 25 VAL B CA 1
ATOM 4854 C C . VAL B 1 25 ? 17.766 20.484 -9.414 1 89.44 25 VAL B C 1
ATOM 4856 O O . VAL B 1 25 ? 18.516 21.188 -10.094 1 89.44 25 VAL B O 1
ATOM 4859 N N . TYR B 1 26 ? 18.141 19.891 -8.43 1 90.88 26 TYR B N 1
ATOM 4860 C CA . TYR B 1 26 ? 19.5 20.078 -7.938 1 90.88 26 TYR B CA 1
ATOM 4861 C C . TYR B 1 26 ? 20.5 19.312 -8.805 1 90.88 26 TYR B C 1
ATOM 4863 O O . TYR B 1 26 ? 21.672 19.688 -8.898 1 90.88 26 TYR B O 1
ATOM 4871 N N . GLU B 1 27 ? 20.031 18.203 -9.367 1 87.56 27 GLU B N 1
ATOM 4872 C CA . GLU B 1 27 ? 20.875 17.547 -10.359 1 87.56 27 GLU B CA 1
ATOM 4873 C C . GLU B 1 27 ? 21.141 18.469 -11.555 1 87.56 27 GLU B C 1
ATOM 4875 O O . GLU B 1 27 ? 22.25 18.516 -12.078 1 87.56 27 GLU B O 1
ATOM 4880 N N . GLN B 1 28 ? 20.109 19.141 -11.961 1 87.56 28 GLN B N 1
ATOM 4881 C CA . GLN B 1 28 ? 20.25 20.109 -13.047 1 87.56 28 GLN B CA 1
ATOM 4882 C C . GLN B 1 28 ? 21.156 21.25 -12.633 1 87.56 28 GLN B C 1
ATOM 4884 O O . GLN B 1 28 ? 21.969 21.719 -13.438 1 87.56 28 GLN B O 1
ATOM 4889 N N . THR B 1 29 ? 21.016 21.688 -11.453 1 89.31 29 THR B N 1
ATOM 4890 C CA . THR B 1 29 ? 21.828 22.766 -10.93 1 89.31 29 THR B CA 1
ATOM 4891 C C . THR B 1 29 ? 23.297 22.359 -10.883 1 89.31 29 THR B C 1
ATOM 4893 O O . THR B 1 29 ? 24.172 23.125 -11.281 1 89.31 29 THR B O 1
ATOM 4896 N N . LYS B 1 30 ? 23.516 21.188 -10.406 1 89.06 30 LYS B N 1
ATOM 4897 C CA . LYS B 1 30 ? 24.875 20.672 -10.344 1 89.06 30 LYS B CA 1
ATOM 4898 C C . LYS B 1 30 ? 25.5 20.594 -11.734 1 89.06 30 LYS B C 1
ATOM 4900 O O . LYS B 1 30 ? 26.672 20.938 -11.914 1 89.06 30 LYS B O 1
ATOM 4905 N N . ARG B 1 31 ? 24.734 20.156 -12.617 1 86.62 31 ARG B N 1
ATOM 4906 C CA . ARG B 1 31 ? 25.219 20.047 -13.984 1 86.62 31 ARG B CA 1
ATOM 4907 C C . ARG B 1 31 ? 25.547 21.406 -14.562 1 86.62 31 ARG B C 1
ATOM 4909 O O . ARG B 1 31 ? 26.578 21.578 -15.219 1 86.62 31 ARG B O 1
ATOM 4916 N N . SER B 1 32 ? 24.656 22.328 -14.359 1 88.62 32 SER B N 1
ATOM 4917 C CA . SER B 1 32 ? 24.859 23.688 -14.852 1 88.62 32 SER B CA 1
ATOM 4918 C C . SER B 1 32 ? 26.109 24.312 -14.219 1 88.62 32 SER B C 1
ATOM 4920 O O . SER B 1 32 ? 26.891 24.984 -14.906 1 88.62 32 SER B O 1
ATOM 4922 N N . LEU B 1 33 ? 26.266 24.094 -12.992 1 88.19 33 LEU B N 1
ATOM 4923 C CA . LEU B 1 33 ? 27.422 24.609 -12.281 1 88.19 33 LEU B CA 1
ATOM 4924 C C . LEU B 1 33 ? 28.719 24 -12.805 1 88.19 33 LEU B C 1
ATOM 4926 O O . LEU B 1 33 ? 29.719 24.688 -13 1 88.19 33 LEU B O 1
ATOM 4930 N N . SER B 1 34 ? 28.672 22.719 -13.023 1 86.5 34 SER B N 1
ATOM 4931 C CA . SER B 1 34 ? 29.844 22 -13.531 1 86.5 34 SER B CA 1
ATOM 4932 C C . SER B 1 34 ? 30.219 22.484 -14.93 1 86.5 34 SER B C 1
ATOM 4934 O O . SER B 1 34 ? 31.406 22.609 -15.25 1 86.5 34 SER B O 1
ATOM 4936 N N . LEU B 1 35 ? 29.219 22.688 -15.695 1 84.56 35 LEU B N 1
ATOM 4937 C CA . LEU B 1 35 ? 29.453 23.188 -17.047 1 84.56 35 LEU B CA 1
ATOM 4938 C C . LEU B 1 35 ? 30.109 24.562 -17.016 1 84.56 35 LEU B C 1
ATOM 4940 O O . LEU B 1 35 ? 31.016 24.844 -17.812 1 84.56 35 LEU B O 1
ATOM 4944 N N . LEU B 1 36 ? 29.734 25.359 -16.203 1 83.69 36 LEU B N 1
ATOM 4945 C CA . LEU B 1 36 ? 30.234 26.734 -16.094 1 83.69 36 LEU B CA 1
ATOM 4946 C C . LEU B 1 36 ? 31.641 26.75 -15.508 1 83.69 36 LEU B C 1
ATOM 4948 O O . LEU B 1 36 ? 32.438 27.609 -15.836 1 83.69 36 LEU B O 1
ATOM 4952 N N . GLN B 1 37 ? 31.891 25.797 -14.656 1 81.88 37 GLN B N 1
ATOM 4953 C CA . GLN B 1 37 ? 33.219 25.703 -14.023 1 81.88 37 GLN B CA 1
ATOM 4954 C C . GLN B 1 37 ? 34.188 24.953 -14.906 1 81.88 37 GLN B C 1
ATOM 4956 O O . GLN B 1 37 ? 35.406 24.922 -14.617 1 81.88 37 GLN B O 1
ATOM 4961 N N . GLY B 1 38 ? 33.781 24.594 -16.109 1 73.88 38 GLY B N 1
ATOM 4962 C CA . GLY B 1 38 ? 34.656 23.844 -17 1 73.88 38 GLY B CA 1
ATOM 4963 C C . GLY B 1 38 ? 35.062 22.5 -16.438 1 73.88 38 GLY B C 1
ATOM 4964 O O . GLY B 1 38 ? 36.062 21.906 -16.891 1 73.88 38 GLY B O 1
ATOM 4965 N N . GLN B 1 39 ? 34.594 22.25 -15.305 1 64.06 39 GLN B N 1
ATOM 4966 C CA . GLN B 1 39 ? 34.969 21 -14.656 1 64.06 39 GLN B CA 1
ATOM 4967 C C . GLN B 1 39 ? 34 19.891 -15.008 1 64.06 39 GLN B C 1
ATOM 4969 O O . GLN B 1 39 ? 32.812 20.141 -15.258 1 64.06 39 GLN B O 1
ATOM 4974 N N . GLY B 1 40 ? 34.5 18.844 -15.594 1 55.19 40 GLY B N 1
ATOM 4975 C CA . GLY B 1 40 ? 33.656 17.656 -15.758 1 55.19 40 GLY B CA 1
ATOM 4976 C C . GLY B 1 40 ? 32.844 17.344 -14.531 1 55.19 40 GLY B C 1
ATOM 4977 O O . GLY B 1 40 ? 32.938 18.031 -13.508 1 55.19 40 GLY B O 1
ATOM 4978 N N . PRO B 1 41 ? 31.906 16.672 -14.617 1 54.06 41 PRO B N 1
ATOM 4979 C CA . PRO B 1 41 ? 31.094 16.297 -13.461 1 54.06 41 PRO B CA 1
ATOM 4980 C C . PRO B 1 41 ? 31.922 16.078 -12.195 1 54.06 41 PRO B C 1
ATOM 4982 O O . PRO B 1 41 ? 32.906 15.344 -12.219 1 54.06 41 PRO B O 1
ATOM 4985 N N . ASP B 1 42 ? 32.188 17.172 -11.367 1 52.38 42 ASP B N 1
ATOM 4986 C CA . ASP B 1 42 ? 32.875 17.016 -10.102 1 52.38 42 ASP B CA 1
ATOM 4987 C C . ASP B 1 42 ? 32.469 15.727 -9.398 1 52.38 42 ASP B C 1
ATOM 4989 O O . ASP B 1 42 ? 31.297 15.57 -9.016 1 52.38 42 ASP B O 1
ATOM 4993 N N . PRO B 1 43 ? 33.406 14.805 -9.406 1 49.16 43 PRO B N 1
ATOM 4994 C CA . PRO B 1 43 ? 33.062 13.508 -8.805 1 49.16 43 PRO B CA 1
ATOM 4995 C C . PRO B 1 43 ? 32.656 13.625 -7.34 1 49.16 43 PRO B C 1
ATOM 4997 O O . PRO B 1 43 ? 32.031 12.703 -6.797 1 49.16 43 PRO B O 1
ATOM 5000 N N . ARG B 1 44 ? 33.281 14.672 -6.668 1 45.25 44 ARG B N 1
ATOM 5001 C CA . ARG B 1 44 ? 33.031 14.836 -5.238 1 45.25 44 ARG B CA 1
ATOM 5002 C C . ARG B 1 44 ? 31.578 15.102 -4.945 1 45.25 44 ARG B C 1
ATOM 5004 O O . ARG B 1 44 ? 31.141 15.023 -3.791 1 45.25 44 ARG B O 1
ATOM 5011 N N . LEU B 1 45 ? 31.125 15.906 -5.781 1 47.03 45 LEU B N 1
ATOM 5012 C CA . LEU B 1 45 ? 29.703 16.219 -5.637 1 47.03 45 LEU B CA 1
ATOM 5013 C C . LEU B 1 45 ? 28.844 14.984 -5.914 1 47.03 45 LEU B C 1
ATOM 5015 O O . LEU B 1 45 ? 27.625 15.031 -5.766 1 47.03 45 LEU B O 1
ATOM 5019 N N . SER B 1 46 ? 29.562 14.156 -6.668 1 44.94 46 SER B N 1
ATOM 5020 C CA . SER B 1 46 ? 28.875 12.891 -6.887 1 44.94 46 SER B CA 1
ATOM 5021 C C . SER B 1 46 ? 28.484 12.234 -5.562 1 44.94 46 SER B C 1
ATOM 5023 O O . SER B 1 46 ? 29.125 12.469 -4.535 1 44.94 46 SER B O 1
ATOM 5025 N N . ARG B 1 47 ? 27.406 11.812 -5.492 1 45.31 47 ARG B N 1
ATOM 5026 C CA . ARG B 1 47 ? 26.656 11.18 -4.41 1 45.31 47 ARG B CA 1
ATOM 5027 C C . ARG B 1 47 ? 27.578 10.383 -3.498 1 45.31 47 ARG B C 1
ATOM 5029 O O . ARG B 1 47 ? 28.266 9.469 -3.951 1 45.31 47 ARG B O 1
ATOM 5036 N N . SER B 1 48 ? 28.422 10.914 -2.672 1 41.88 48 SER B N 1
ATOM 5037 C CA . SER B 1 48 ? 28.906 10.031 -1.616 1 41.88 48 SER B CA 1
ATOM 5038 C C . SER B 1 48 ? 27.953 8.844 -1.422 1 41.88 48 SER B C 1
ATOM 5040 O O . SER B 1 48 ? 26.75 9.031 -1.217 1 41.88 48 SER B O 1
ATOM 5042 N N . SER B 1 49 ? 28.062 7.805 -2.049 1 43.97 49 SER B N 1
ATOM 5043 C CA . SER B 1 49 ? 27.391 6.508 -1.934 1 43.97 49 SER B CA 1
ATOM 5044 C C . SER B 1 49 ? 27.047 6.191 -0.483 1 43.97 49 SER B C 1
ATOM 5046 O O . SER B 1 49 ? 27.859 5.633 0.249 1 43.97 49 SER B O 1
ATOM 5048 N N . SER B 1 50 ? 26.672 7.039 0.272 1 46.75 50 SER B N 1
ATOM 5049 C CA . SER B 1 50 ? 26.094 6.723 1.572 1 46.75 50 SER B CA 1
ATOM 5050 C C . SER B 1 50 ? 25.562 5.293 1.604 1 46.75 50 SER B C 1
ATOM 5052 O O . SER B 1 50 ? 25.172 4.793 2.662 1 46.75 50 SER B O 1
ATOM 5054 N N . ASP B 1 51 ? 25.328 4.82 0.354 1 51.41 51 ASP B N 1
ATOM 5055 C CA . ASP B 1 51 ? 24.859 3.443 0.217 1 51.41 51 ASP B CA 1
ATOM 5056 C C . ASP B 1 51 ? 25.812 2.475 0.92 1 51.41 51 ASP B C 1
ATOM 5058 O O . ASP B 1 51 ? 25.422 1.361 1.273 1 51.41 51 ASP B O 1
ATOM 5062 N N . ASP B 1 52 ? 27.219 3.025 1.033 1 56.88 52 ASP B N 1
ATOM 5063 C CA . ASP B 1 52 ? 28.188 2.016 1.444 1 56.88 52 ASP B CA 1
ATOM 5064 C C . ASP B 1 52 ? 28.531 2.158 2.924 1 56.88 52 ASP B C 1
ATOM 5066 O O . ASP B 1 52 ? 29.453 1.499 3.418 1 56.88 52 ASP B O 1
ATOM 5070 N N . ARG B 1 53 ? 27.734 3.057 3.586 1 62.5 53 ARG B N 1
ATOM 5071 C CA . ARG B 1 53 ? 28.141 3.197 4.984 1 62.5 53 ARG B CA 1
ATOM 5072 C C . ARG B 1 53 ? 27.625 2.035 5.82 1 62.5 53 ARG B C 1
ATOM 5074 O O . ARG B 1 53 ? 26.422 1.741 5.805 1 62.5 53 ARG B O 1
ATOM 5081 N N . THR B 1 54 ? 28.547 1.435 6.449 1 75.88 54 THR B N 1
ATOM 5082 C CA . THR B 1 54 ? 28.25 0.317 7.332 1 75.88 54 THR B CA 1
ATOM 5083 C C . THR B 1 54 ? 27.453 0.789 8.547 1 75.88 54 THR B C 1
ATOM 5085 O O . THR B 1 54 ? 27.75 1.844 9.117 1 75.88 54 THR B O 1
ATOM 5088 N N . ALA B 1 55 ? 26.344 0.17 8.797 1 79.19 55 ALA B N 1
ATOM 5089 C CA . ALA B 1 55 ? 25.531 0.458 9.984 1 79.19 55 ALA B CA 1
ATOM 5090 C C . ALA B 1 55 ? 26.281 0.063 11.258 1 79.19 55 ALA B C 1
ATOM 5092 O O . ALA B 1 55 ? 27 -0.938 11.281 1 79.19 55 ALA B O 1
ATOM 5093 N N . PRO B 1 56 ? 26.125 0.797 12.219 1 84.5 56 PRO B N 1
ATOM 5094 C CA . PRO B 1 56 ? 26.75 0.422 13.492 1 84.5 56 PRO B CA 1
ATOM 5095 C C . PRO B 1 56 ? 26.219 -0.907 14.031 1 84.5 56 PRO B C 1
ATOM 5097 O O . PRO B 1 56 ? 25.047 -1.218 13.875 1 84.5 56 PRO B O 1
ATOM 5100 N N . ARG B 1 57 ? 27.109 -1.615 14.648 1 89.31 57 ARG B N 1
ATOM 5101 C CA . ARG B 1 57 ? 26.75 -2.92 15.195 1 89.31 57 ARG B CA 1
ATOM 5102 C C . ARG B 1 57 ? 26.156 -2.785 16.594 1 89.31 57 ARG B C 1
ATOM 5104 O O . ARG B 1 57 ? 26.625 -1.965 17.391 1 89.31 57 ARG B O 1
ATOM 5111 N N . LEU B 1 58 ? 25.109 -3.518 16.812 1 92.75 58 LEU B N 1
ATOM 5112 C CA . LEU B 1 58 ? 24.438 -3.525 18.109 1 92.75 58 LEU B CA 1
ATOM 5113 C C . LEU B 1 58 ? 24.578 -4.883 18.797 1 92.75 58 LEU B C 1
ATOM 5115 O O . LEU B 1 58 ? 24.594 -5.918 18.125 1 92.75 58 LEU B O 1
ATOM 5119 N N . THR B 1 59 ? 24.703 -4.812 20.109 1 95.25 59 THR B N 1
ATOM 5120 C CA . THR B 1 59 ? 24.656 -6.055 20.875 1 95.25 59 THR B CA 1
ATOM 5121 C C . THR B 1 59 ? 23.219 -6.52 21.062 1 95.25 59 THR B C 1
ATOM 5123 O O . THR B 1 59 ? 22.281 -5.742 20.891 1 95.25 59 THR B O 1
ATOM 5126 N N . PHE B 1 60 ? 23.016 -7.785 21.406 1 95.31 60 PHE B N 1
ATOM 5127 C CA . PHE B 1 60 ? 21.688 -8.375 21.516 1 95.31 60 PHE B CA 1
ATOM 5128 C C . PHE B 1 60 ? 20.844 -7.629 22.547 1 95.31 60 PHE B C 1
ATOM 5130 O O . PHE B 1 60 ? 19.656 -7.398 22.344 1 95.31 60 PHE B O 1
ATOM 5137 N N . ASP B 1 61 ? 21.5 -7.191 23.609 1 93.5 61 ASP B N 1
ATOM 5138 C CA . ASP B 1 61 ? 20.797 -6.543 24.703 1 93.5 61 ASP B CA 1
ATOM 5139 C C . ASP B 1 61 ? 20.359 -5.125 24.328 1 93.5 61 ASP B C 1
ATOM 5141 O O . ASP B 1 61 ? 19.469 -4.555 24.953 1 93.5 61 ASP B O 1
ATOM 5145 N N . GLN B 1 62 ? 21.031 -4.617 23.297 1 92.81 62 GLN B N 1
ATOM 5146 C CA . GLN B 1 62 ? 20.719 -3.264 22.859 1 92.81 62 GLN B CA 1
ATOM 5147 C C . GLN B 1 62 ? 19.531 -3.26 21.891 1 92.81 62 GLN B C 1
ATOM 5149 O O . GLN B 1 62 ? 18.953 -2.207 21.609 1 92.81 62 GLN B O 1
ATOM 5154 N N . LEU B 1 63 ? 19.078 -4.422 21.406 1 92.69 63 LEU B N 1
ATOM 5155 C CA . LEU B 1 63 ? 17.953 -4.527 20.484 1 92.69 63 LEU B CA 1
ATOM 5156 C C . LEU B 1 63 ? 16.625 -4.348 21.219 1 92.69 63 LEU B C 1
ATOM 5158 O O . LEU B 1 63 ? 16.516 -4.691 22.406 1 92.69 63 LEU B O 1
ATOM 5162 N N . PRO B 1 64 ? 15.688 -3.742 20.547 1 88.38 64 PRO B N 1
ATOM 5163 C CA . PRO B 1 64 ? 14.375 -3.607 21.188 1 88.38 64 PRO B CA 1
ATOM 5164 C C . PRO B 1 64 ? 13.805 -4.945 21.656 1 88.38 64 PRO B C 1
ATOM 5166 O O . PRO B 1 64 ? 14.07 -5.984 21.047 1 88.38 64 PRO B O 1
ATOM 5169 N N . HIS B 1 65 ? 12.984 -4.918 22.609 1 85.62 65 HIS B N 1
ATOM 5170 C CA . HIS B 1 65 ? 12.445 -6.09 23.297 1 85.62 65 HIS B CA 1
ATOM 5171 C C . HIS B 1 65 ? 11.758 -7.027 22.312 1 85.62 65 HIS B C 1
ATOM 5173 O O . HIS B 1 65 ? 12.008 -8.234 22.328 1 85.62 65 HIS B O 1
ATOM 5179 N N . LEU B 1 66 ? 10.883 -6.516 21.5 1 87.94 66 LEU B N 1
ATOM 5180 C CA . LEU B 1 66 ? 10.117 -7.367 20.609 1 87.94 66 LEU B CA 1
ATOM 5181 C C . LEU B 1 66 ? 11.031 -8.008 19.562 1 87.94 66 LEU B C 1
ATOM 5183 O O . LEU B 1 66 ? 10.781 -9.133 19.125 1 87.94 66 LEU B O 1
ATOM 5187 N N . VAL B 1 67 ? 12.047 -7.309 19.109 1 92.75 67 VAL B N 1
ATOM 5188 C CA . VAL B 1 67 ? 13 -7.832 18.125 1 92.75 67 VAL B CA 1
ATOM 5189 C C . VAL B 1 67 ? 13.75 -9.016 18.734 1 92.75 67 VAL B C 1
ATOM 5191 O O . VAL B 1 67 ? 13.914 -10.055 18.078 1 92.75 67 VAL B O 1
ATOM 5194 N N . ARG B 1 68 ? 14.203 -8.867 19.984 1 94.5 68 ARG B N 1
ATOM 5195 C CA . ARG B 1 68 ? 14.898 -9.945 20.672 1 94.5 68 ARG B CA 1
ATOM 5196 C C . ARG B 1 68 ? 14.023 -11.188 20.781 1 94.5 68 ARG B C 1
ATOM 5198 O O . ARG B 1 68 ? 14.461 -12.297 20.484 1 94.5 68 ARG B O 1
ATOM 5205 N N . HIS B 1 69 ? 12.789 -10.93 21.156 1 90.81 69 HIS B N 1
ATOM 5206 C CA . HIS B 1 69 ? 11.859 -12.039 21.344 1 90.81 69 HIS B CA 1
ATOM 5207 C C . HIS B 1 69 ? 11.578 -12.75 20.031 1 90.81 69 HIS B C 1
ATOM 5209 O O . HIS B 1 69 ? 11.617 -13.984 19.969 1 90.81 69 HIS B O 1
ATOM 5215 N N . MET B 1 70 ? 11.258 -12.023 19 1 93.75 70 MET B N 1
ATOM 5216 C CA . MET B 1 70 ? 10.938 -12.594 17.688 1 93.75 70 MET B CA 1
ATOM 5217 C C . MET B 1 70 ? 12.141 -13.336 17.109 1 93.75 70 MET B C 1
ATOM 5219 O O . MET B 1 70 ? 11.984 -14.391 16.5 1 93.75 70 MET B O 1
ATOM 5223 N N . SER B 1 71 ? 13.359 -12.805 17.328 1 97.12 71 SER B N 1
ATOM 5224 C CA . SER B 1 71 ? 14.578 -13.422 16.797 1 97.12 71 SER B CA 1
ATOM 5225 C C . SER B 1 71 ? 14.789 -14.812 17.375 1 97.12 71 SER B C 1
ATOM 5227 O O . SER B 1 71 ? 15.031 -15.766 16.625 1 97.12 71 SER B O 1
ATOM 5229 N N . ILE B 1 72 ? 14.648 -14.922 18.688 1 96.12 72 ILE B N 1
ATOM 5230 C CA . ILE B 1 72 ? 14.867 -16.203 19.344 1 96.12 72 ILE B CA 1
ATOM 5231 C C . ILE B 1 72 ? 13.766 -17.188 18.953 1 96.12 72 ILE B C 1
ATOM 5233 O O . ILE B 1 72 ? 14.031 -18.359 18.703 1 96.12 72 ILE B O 1
ATOM 5237 N N . TYR B 1 73 ? 12.516 -16.688 18.875 1 94.56 73 TYR B N 1
ATOM 5238 C CA . TYR B 1 73 ? 11.375 -17.516 18.516 1 94.56 73 TYR B CA 1
ATOM 5239 C C . TYR B 1 73 ? 11.562 -18.156 17.141 1 94.56 73 TYR B C 1
ATOM 5241 O O . TYR B 1 73 ? 11.289 -19.344 16.953 1 94.56 73 TYR B O 1
ATOM 5249 N N . VAL B 1 74 ? 12.047 -17.453 16.172 1 97.06 74 VAL B N 1
ATOM 5250 C CA . VAL B 1 74 ? 12.227 -17.922 14.805 1 97.06 74 VAL B CA 1
ATOM 5251 C C . VAL B 1 74 ? 13.375 -18.922 14.758 1 97.06 74 VAL B C 1
ATOM 5253 O O . VAL B 1 74 ? 13.281 -19.953 14.094 1 97.06 74 VAL B O 1
ATOM 5256 N N . LEU B 1 75 ? 14.484 -18.625 15.453 1 97.44 75 LEU B N 1
ATOM 5257 C CA . LEU B 1 75 ? 15.664 -19.469 15.422 1 97.44 75 LEU B CA 1
ATOM 5258 C C . LEU B 1 75 ? 15.391 -20.812 16.094 1 97.44 75 LEU B C 1
ATOM 5260 O O . LEU B 1 75 ? 15.938 -21.844 15.703 1 97.44 75 LEU B O 1
ATOM 5264 N N . GLU B 1 76 ? 14.5 -20.844 17.094 1 96.44 76 GLU B N 1
ATOM 5265 C CA . GLU B 1 76 ? 14.188 -22.047 17.828 1 96.44 76 GLU B CA 1
ATOM 5266 C C . GLU B 1 76 ? 13.414 -23.047 16.969 1 96.44 76 GLU B C 1
ATOM 5268 O O . GLU B 1 76 ? 13.359 -24.234 17.281 1 96.44 76 GLU B O 1
ATOM 5273 N N . ALA B 1 77 ? 12.789 -22.578 15.891 1 96.5 77 ALA B N 1
ATOM 5274 C CA . ALA B 1 77 ? 11.984 -23.438 15.023 1 96.5 77 ALA B CA 1
ATOM 5275 C C . ALA B 1 77 ? 12.859 -24.188 14.023 1 96.5 77 ALA B C 1
ATOM 5277 O O . ALA B 1 77 ? 12.398 -25.109 13.359 1 96.5 77 ALA B O 1
ATOM 5278 N N . LEU B 1 78 ? 14.156 -23.875 13.914 1 97.06 78 LEU B N 1
ATOM 5279 C CA . LEU B 1 78 ? 15.07 -24.453 12.938 1 97.06 78 LEU B CA 1
ATOM 5280 C C . LEU B 1 78 ? 15.602 -25.797 13.43 1 97.06 78 LEU B C 1
ATOM 5282 O O . LEU B 1 78 ? 15.477 -26.125 14.609 1 97.06 78 LEU B O 1
ATOM 5286 N N . PRO B 1 79 ? 16.172 -26.609 12.531 1 94.88 79 PRO B N 1
ATOM 5287 C CA . PRO B 1 79 ? 16.594 -27.953 12.883 1 94.88 79 PRO B CA 1
ATOM 5288 C C . PRO B 1 79 ? 17.625 -27.969 14.008 1 94.88 79 PRO B C 1
ATOM 5290 O O . PRO B 1 79 ? 18.578 -27.172 14 1 94.88 79 PRO B O 1
ATOM 5293 N N . GLY B 1 80 ? 17.484 -28.875 14.938 1 91.94 80 GLY B N 1
ATOM 5294 C CA . GLY B 1 80 ? 18.438 -29.062 16.031 1 91.94 80 GLY B CA 1
ATOM 5295 C C . GLY B 1 80 ? 18.109 -28.219 17.25 1 91.94 80 GLY B C 1
ATOM 5296 O O . GLY B 1 80 ? 18.719 -28.391 18.312 1 91.94 80 GLY B O 1
ATOM 5297 N N . GLN B 1 81 ? 17.141 -27.359 17.141 1 94.38 81 GLN B N 1
ATOM 5298 C CA . GLN B 1 81 ? 16.812 -26.469 18.25 1 94.38 81 GLN B CA 1
ATOM 5299 C C . GLN B 1 81 ? 15.617 -27 19.031 1 94.38 81 GLN B C 1
ATOM 5301 O O . GLN B 1 81 ? 15 -28 18.656 1 94.38 81 GLN B O 1
ATOM 5306 N N . ARG B 1 82 ? 15.258 -26.312 20.109 1 91.38 82 ARG B N 1
ATOM 5307 C CA . ARG B 1 82 ? 14.289 -26.781 21.094 1 91.38 82 ARG B CA 1
ATOM 5308 C C . ARG B 1 82 ? 12.914 -26.984 20.453 1 91.38 82 ARG B C 1
ATOM 5310 O O . ARG B 1 82 ? 12.203 -27.922 20.812 1 91.38 82 ARG B O 1
ATOM 5317 N N . ASN B 1 83 ? 12.477 -26.125 19.594 1 93.94 83 ASN B N 1
ATOM 5318 C CA . ASN B 1 83 ? 11.172 -26.203 18.953 1 93.94 83 ASN B CA 1
ATOM 5319 C C . ASN B 1 83 ? 11.297 -26.469 17.453 1 93.94 83 ASN B C 1
ATOM 5321 O O . ASN B 1 83 ? 10.633 -25.828 16.641 1 93.94 83 ASN B O 1
ATOM 5325 N N . GLU B 1 84 ? 12.18 -27.391 17.141 1 95.19 84 GLU B N 1
ATOM 5326 C CA . GLU B 1 84 ? 12.422 -27.688 15.734 1 95.19 84 GLU B CA 1
ATOM 5327 C C . GLU B 1 84 ? 11.141 -28.094 15.031 1 95.19 84 GLU B C 1
ATOM 5329 O O . GLU B 1 84 ? 10.367 -28.906 15.555 1 95.19 84 GLU B O 1
ATOM 5334 N N . GLN B 1 85 ? 10.867 -27.453 13.836 1 96.25 85 GLN B N 1
ATOM 5335 C CA . GLN B 1 85 ? 9.648 -27.703 13.062 1 96.25 85 GLN B CA 1
ATOM 5336 C C . GLN B 1 85 ? 9.969 -28.375 11.734 1 96.25 85 GLN B C 1
ATOM 5338 O O . GLN B 1 85 ? 9.109 -29.031 11.141 1 96.25 85 GLN B O 1
ATOM 5343 N N . ILE B 1 86 ? 11.203 -28.25 11.25 1 97.44 86 ILE B N 1
ATOM 5344 C CA . ILE B 1 86 ? 11.562 -28.656 9.891 1 97.44 86 ILE B CA 1
ATOM 5345 C C . ILE B 1 86 ? 12.898 -29.406 9.906 1 97.44 86 ILE B C 1
ATOM 5347 O O . ILE B 1 86 ? 13.609 -29.391 10.914 1 97.44 86 ILE B O 1
ATOM 5351 N N . PHE B 1 87 ? 13.203 -30.125 8.805 1 95.44 87 PHE B N 1
ATOM 5352 C CA . PHE B 1 87 ? 14.516 -30.75 8.617 1 95.44 87 PHE B CA 1
ATOM 5353 C C . PHE B 1 87 ? 15.016 -30.531 7.195 1 95.44 87 PHE B C 1
ATOM 5355 O O . PHE B 1 87 ? 14.227 -30.266 6.285 1 95.44 87 PHE B O 1
ATOM 5362 N N . PHE B 1 88 ? 16.344 -30.516 7.027 1 94 88 PHE B N 1
ATOM 5363 C CA . PHE B 1 88 ? 16.984 -30.281 5.742 1 94 88 PHE B CA 1
ATOM 5364 C C . PHE B 1 88 ? 17.406 -31.594 5.098 1 94 88 PHE B C 1
ATOM 5366 O O . PHE B 1 88 ? 18.094 -32.406 5.719 1 94 88 PHE B O 1
ATOM 5373 N N . ASN B 1 89 ? 16.875 -31.75 3.92 1 87.31 89 ASN B N 1
ATOM 5374 C CA . ASN B 1 89 ? 17.266 -32.906 3.129 1 87.31 89 ASN B CA 1
ATOM 5375 C C . ASN B 1 89 ? 18.328 -32.531 2.086 1 87.31 89 ASN B C 1
ATOM 5377 O O . ASN B 1 89 ? 18 -32 1.034 1 87.31 89 ASN B O 1
ATOM 5381 N N . HIS B 1 90 ? 19.562 -32.812 2.336 1 74.62 90 HIS B N 1
ATOM 5382 C CA . HIS B 1 90 ? 20.656 -32.375 1.456 1 74.62 90 HIS B CA 1
ATOM 5383 C C . HIS B 1 90 ? 20.891 -33.406 0.351 1 74.62 90 HIS B C 1
ATOM 5385 O O . HIS B 1 90 ? 21.828 -33.25 -0.441 1 74.62 90 HIS B O 1
ATOM 5391 N N . GLU B 1 91 ? 20.031 -34.406 0.327 1 65.5 91 GLU B N 1
ATOM 5392 C CA . GLU B 1 91 ? 20.281 -35.344 -0.754 1 65.5 91 GLU B CA 1
ATOM 5393 C C . GLU B 1 91 ? 20.281 -34.656 -2.111 1 65.5 91 GLU B C 1
ATOM 5395 O O . GLU B 1 91 ? 19.594 -33.625 -2.295 1 65.5 91 GLU B O 1
ATOM 5400 N N . ASP B 1 92 ? 21.406 -34.906 -3.016 1 56.22 92 ASP B N 1
ATOM 5401 C CA . ASP B 1 92 ? 21.875 -34.344 -4.27 1 56.22 92 ASP B CA 1
ATOM 5402 C C . ASP B 1 92 ? 20.734 -34.125 -5.246 1 56.22 92 ASP B C 1
ATOM 5404 O O . ASP B 1 92 ? 20.422 -35 -6.059 1 56.22 92 ASP B O 1
ATOM 5408 N N . GLY B 1 93 ? 19.656 -33.938 -4.824 1 53.97 93 GLY B N 1
ATOM 5409 C CA . GLY B 1 93 ? 18.719 -33.781 -5.934 1 53.97 93 GLY B CA 1
ATOM 5410 C C . GLY B 1 93 ? 19.094 -32.656 -6.875 1 53.97 93 GLY B C 1
ATOM 5411 O O . GLY B 1 93 ? 19.922 -31.797 -6.547 1 53.97 93 GLY B O 1
ATOM 5412 N N . GLN B 1 94 ? 18.75 -32.812 -8.172 1 55.53 94 GLN B N 1
ATOM 5413 C CA . GLN B 1 94 ? 18.969 -31.922 -9.312 1 55.53 94 GLN B CA 1
ATOM 5414 C C . GLN B 1 94 ? 18.625 -30.484 -8.969 1 55.53 94 GLN B C 1
ATOM 5416 O O . GLN B 1 94 ? 17.484 -30.188 -8.602 1 55.53 94 GLN B O 1
ATOM 5421 N N . ARG B 1 95 ? 19.625 -29.719 -8.305 1 60.09 95 ARG B N 1
ATOM 5422 C CA . ARG B 1 95 ? 19.516 -28.312 -7.973 1 60.09 95 ARG B CA 1
ATOM 5423 C C . ARG B 1 95 ? 19.344 -27.469 -9.234 1 60.09 95 ARG B C 1
ATOM 5425 O O . ARG B 1 95 ? 20.328 -27.031 -9.836 1 60.09 95 ARG B O 1
ATOM 5432 N N . ASN B 1 96 ? 18.016 -27.516 -9.727 1 68 96 ASN B N 1
ATOM 5433 C CA . ASN B 1 96 ? 17.688 -26.797 -10.961 1 68 96 ASN B CA 1
ATOM 5434 C C . ASN B 1 96 ? 17.234 -25.375 -10.688 1 68 96 ASN B C 1
ATOM 5436 O O . ASN B 1 96 ? 16.266 -25.156 -9.953 1 68 96 ASN B O 1
ATOM 5440 N N . GLY B 1 97 ? 18.25 -24.375 -10.789 1 83.5 97 GLY B N 1
ATOM 5441 C CA . GLY B 1 97 ? 17.953 -22.953 -10.773 1 83.5 97 GLY B CA 1
ATOM 5442 C C . GLY B 1 97 ? 18.672 -22.203 -9.672 1 83.5 97 GLY B C 1
ATOM 5443 O O . GLY B 1 97 ? 19.141 -22.812 -8.695 1 83.5 97 GLY B O 1
ATOM 5444 N N . TRP B 1 98 ? 18.797 -21.016 -9.75 1 90.94 98 TRP B N 1
ATOM 5445 C CA . TRP B 1 98 ? 19.609 -20.219 -8.844 1 90.94 98 TRP B CA 1
ATOM 5446 C C . TRP B 1 98 ? 18.984 -20.156 -7.457 1 90.94 98 TRP B C 1
ATOM 5448 O O . TRP B 1 98 ? 19.688 -20.125 -6.445 1 90.94 98 TRP B O 1
ATOM 5458 N N . ARG B 1 99 ? 17.641 -20.219 -7.344 1 90.56 99 ARG B N 1
ATOM 5459 C CA . ARG B 1 99 ? 16.953 -20.156 -6.055 1 90.56 99 ARG B CA 1
ATOM 5460 C C . ARG B 1 99 ? 17.25 -21.406 -5.227 1 90.56 99 ARG B C 1
ATOM 5462 O O . ARG B 1 99 ? 17.422 -21.312 -4.008 1 90.56 99 ARG B O 1
ATOM 5469 N N . GLN B 1 100 ? 17.234 -22.531 -5.883 1 90 100 GLN B N 1
ATOM 5470 C CA . GLN B 1 100 ? 17.516 -23.781 -5.188 1 90 100 GLN B CA 1
ATOM 5471 C C . GLN B 1 100 ? 18.969 -23.828 -4.723 1 90 100 GLN B C 1
ATOM 5473 O O . GLN B 1 100 ? 19.266 -24.344 -3.648 1 90 100 GLN B O 1
ATOM 5478 N N . VAL B 1 101 ? 19.828 -23.328 -5.582 1 91.62 101 VAL B N 1
ATOM 5479 C CA . VAL B 1 101 ? 21.234 -23.25 -5.211 1 91.62 101 VAL B CA 1
ATOM 5480 C C . VAL B 1 101 ? 21.406 -22.359 -3.99 1 91.62 101 VAL B C 1
ATOM 5482 O O . VAL B 1 101 ? 22.109 -22.703 -3.047 1 91.62 101 VAL B O 1
ATOM 5485 N N . ALA B 1 102 ? 20.766 -21.219 -4 1 93.5 102 ALA B N 1
ATOM 5486 C CA . ALA B 1 102 ? 20.828 -20.281 -2.875 1 93.5 102 ALA B CA 1
ATOM 5487 C C . ALA B 1 102 ? 20.266 -20.922 -1.604 1 93.5 102 ALA B C 1
ATOM 5489 O O . ALA B 1 102 ? 20.875 -20.812 -0.533 1 93.5 102 ALA B O 1
ATOM 5490 N N . LEU B 1 103 ? 19.141 -21.594 -1.701 1 93.81 103 LEU B N 1
ATOM 5491 C CA . LEU B 1 103 ? 18.516 -22.234 -0.55 1 93.81 103 LEU B CA 1
ATOM 5492 C C . LEU B 1 103 ? 19.422 -23.328 0.021 1 93.81 103 LEU B C 1
ATOM 5494 O O . LEU B 1 103 ? 19.547 -23.453 1.24 1 93.81 103 LEU B O 1
ATOM 5498 N N . ALA B 1 104 ? 20 -24.094 -0.863 1 93.06 104 ALA B N 1
ATOM 5499 C CA . ALA B 1 104 ? 20.922 -25.125 -0.413 1 93.06 104 ALA B CA 1
ATOM 5500 C C . ALA B 1 104 ? 22.094 -24.531 0.356 1 93.06 104 ALA B C 1
ATOM 5502 O O . ALA B 1 104 ? 22.531 -25.078 1.373 1 93.06 104 ALA B O 1
ATOM 5503 N N . ARG B 1 105 ? 22.625 -23.469 -0.143 1 94.19 105 ARG B N 1
ATOM 5504 C CA . ARG B 1 105 ? 23.719 -22.781 0.535 1 94.19 105 ARG B CA 1
ATOM 5505 C C . ARG B 1 105 ? 23.281 -22.25 1.898 1 94.19 105 ARG B C 1
ATOM 5507 O O . ARG B 1 105 ? 24.016 -22.375 2.883 1 94.19 105 ARG B O 1
ATOM 5514 N N . ILE B 1 106 ? 22.109 -21.688 1.984 1 96.81 106 ILE B N 1
ATOM 5515 C CA . ILE B 1 106 ? 21.578 -21.125 3.219 1 96.81 106 ILE B CA 1
ATOM 5516 C C . ILE B 1 106 ? 21.406 -22.219 4.258 1 96.81 106 ILE B C 1
ATOM 5518 O O . ILE B 1 106 ? 21.828 -22.078 5.41 1 96.81 106 ILE B O 1
ATOM 5522 N N . THR B 1 107 ? 20.781 -23.328 3.863 1 95.94 107 THR B N 1
ATOM 5523 C CA . THR B 1 107 ? 20.516 -24.406 4.809 1 95.94 107 THR B CA 1
ATOM 5524 C C . THR B 1 107 ? 21.828 -25 5.332 1 95.94 107 THR B C 1
ATOM 5526 O O . THR B 1 107 ? 21.922 -25.344 6.512 1 95.94 107 THR B O 1
ATOM 5529 N N . ARG B 1 108 ? 22.828 -25.062 4.492 1 94.56 108 ARG B N 1
ATOM 5530 C CA . ARG B 1 108 ? 24.141 -25.531 4.938 1 94.56 108 ARG B CA 1
ATOM 5531 C C . ARG B 1 108 ? 24.75 -24.562 5.941 1 94.56 108 ARG B C 1
ATOM 5533 O O . ARG B 1 108 ? 25.312 -24.969 6.957 1 94.56 108 ARG B O 1
ATOM 5540 N N . SER B 1 109 ? 24.656 -23.312 5.617 1 96.44 109 SER B N 1
ATOM 5541 C CA . SER B 1 109 ? 25.203 -22.281 6.492 1 96.44 109 SER B CA 1
ATOM 5542 C C . SER B 1 109 ? 24.5 -22.281 7.848 1 96.44 109 SER B C 1
ATOM 5544 O O . SER B 1 109 ? 25.125 -22.109 8.883 1 96.44 109 SER B O 1
ATOM 5546 N N . VAL B 1 110 ? 23.172 -22.453 7.844 1 96.81 110 VAL B N 1
ATOM 5547 C CA . VAL B 1 110 ? 22.391 -22.484 9.07 1 96.81 110 VAL B CA 1
ATOM 5548 C C . VAL B 1 110 ? 22.781 -23.703 9.906 1 96.81 110 VAL B C 1
ATOM 5550 O O . VAL B 1 110 ? 22.922 -23.609 11.125 1 96.81 110 VAL B O 1
ATOM 5553 N N . GLN B 1 111 ? 22.984 -24.797 9.258 1 94.19 111 GLN B N 1
ATOM 5554 C CA . GLN B 1 111 ? 23.391 -26 9.961 1 94.19 111 GLN B CA 1
ATOM 5555 C C . GLN B 1 111 ? 24.766 -25.828 10.609 1 94.19 111 GLN B C 1
ATOM 5557 O O . GLN B 1 111 ? 25 -26.297 11.727 1 94.19 111 GLN B O 1
ATOM 5562 N N . GLU B 1 112 ? 25.609 -25.141 9.906 1 93.56 112 GLU B N 1
ATOM 5563 C CA . GLU B 1 112 ? 26.938 -24.875 10.445 1 93.56 112 GLU B CA 1
ATOM 5564 C C . GLU B 1 112 ? 26.859 -23.953 11.664 1 93.56 112 GLU B C 1
ATOM 5566 O O . GLU B 1 112 ? 27.547 -24.188 12.664 1 93.56 112 GLU B O 1
ATOM 5571 N N . LEU B 1 113 ? 26.047 -22.984 11.555 1 93.88 113 LEU B N 1
ATOM 5572 C CA . LEU B 1 113 ? 25.938 -21.969 12.594 1 93.88 113 LEU B CA 1
ATOM 5573 C C . LEU B 1 113 ? 25.25 -22.547 13.836 1 93.88 113 LEU B C 1
ATOM 5575 O O . LEU B 1 113 ? 25.562 -22.141 14.961 1 93.88 113 LEU B O 1
ATOM 5579 N N . LEU B 1 114 ? 24.297 -23.453 13.672 1 94.25 114 LEU B N 1
ATOM 5580 C CA . LEU B 1 114 ? 23.5 -23.953 14.789 1 94.25 114 LEU B CA 1
ATOM 5581 C C . LEU B 1 114 ? 24 -25.312 15.266 1 94.25 114 LEU B C 1
ATOM 5583 O O . LEU B 1 114 ? 23.328 -26 16.031 1 94.25 114 LEU B O 1
ATOM 5587 N N . ARG B 1 115 ? 25.141 -25.609 14.812 1 90.12 115 ARG B N 1
ATOM 5588 C CA . ARG B 1 115 ? 25.734 -26.875 15.227 1 90.12 115 ARG B CA 1
ATOM 5589 C C . ARG B 1 115 ? 25.969 -26.906 16.734 1 90.12 115 ARG B C 1
ATOM 5591 O O . ARG B 1 115 ? 26.375 -25.906 17.328 1 90.12 115 ARG B O 1
ATOM 5598 N N . LYS B 1 116 ? 25.719 -28.031 17.25 1 87.44 116 LYS B N 1
ATOM 5599 C CA . LYS B 1 116 ? 25.969 -28.203 18.672 1 87.44 116 LYS B CA 1
ATOM 5600 C C . LYS B 1 116 ? 27.453 -28.047 19 1 87.44 116 LYS B C 1
ATOM 5602 O O . LYS B 1 116 ? 28.297 -28.453 18.203 1 87.44 116 LYS B O 1
ATOM 5607 N N . ASN B 1 117 ? 27.609 -27.469 20.188 1 86.75 117 ASN B N 1
ATOM 5608 C CA . ASN B 1 117 ? 28.984 -27.328 20.641 1 86.75 117 ASN B CA 1
ATOM 5609 C C . ASN B 1 117 ? 29.609 -28.688 20.969 1 86.75 117 ASN B C 1
ATOM 5611 O O . ASN B 1 117 ? 28.906 -29.688 21.125 1 86.75 117 ASN B O 1
ATOM 5615 N N . ALA B 1 118 ? 30.922 -28.688 21.062 1 86.06 118 ALA B N 1
ATOM 5616 C CA . ALA B 1 118 ? 31.656 -29.922 21.344 1 86.06 118 ALA B CA 1
ATOM 5617 C C . ALA B 1 118 ? 31.203 -30.531 22.672 1 86.06 118 ALA B C 1
ATOM 5619 O O . ALA B 1 118 ? 31.219 -31.766 22.828 1 86.06 118 ALA B O 1
ATOM 5620 N N . ASP B 1 119 ? 30.812 -29.688 23.594 1 88.75 119 ASP B N 1
ATOM 5621 C CA . ASP B 1 119 ? 30.406 -30.156 24.922 1 88.75 119 ASP B CA 1
ATOM 5622 C C . ASP B 1 119 ? 28.969 -30.641 24.922 1 88.75 119 ASP B C 1
ATOM 5624 O O . ASP B 1 119 ? 28.438 -31.047 25.953 1 88.75 119 ASP B O 1
ATOM 5628 N N . GLY B 1 120 ? 28.297 -30.547 23.812 1 81.81 120 GLY B N 1
ATOM 5629 C CA . GLY B 1 120 ? 26.922 -31.047 23.688 1 81.81 120 GLY B CA 1
ATOM 5630 C C . GLY B 1 120 ? 25.891 -29.969 23.922 1 81.81 120 GLY B C 1
ATOM 5631 O O . GLY B 1 120 ? 24.688 -30.188 23.672 1 81.81 120 GLY B O 1
ATOM 5632 N N . THR B 1 121 ? 26.359 -28.859 24.406 1 85.81 121 THR B N 1
ATOM 5633 C CA . THR B 1 121 ? 25.422 -27.766 24.641 1 85.81 121 THR B CA 1
ATOM 5634 C C . THR B 1 121 ? 24.984 -27.141 23.328 1 85.81 121 THR B C 1
ATOM 5636 O O . THR B 1 121 ? 25.719 -27.188 22.328 1 85.81 121 THR B O 1
ATOM 5639 N N . GLY B 1 122 ? 23.781 -26.641 23.297 1 85.56 122 GLY B N 1
ATOM 5640 C CA . GLY B 1 122 ? 23.266 -26.016 22.094 1 85.56 122 GLY B CA 1
ATOM 5641 C C . GLY B 1 122 ? 23.969 -24.719 21.75 1 85.56 122 GLY B C 1
ATOM 5642 O O . GLY B 1 122 ? 24.719 -24.188 22.562 1 85.56 122 GLY B O 1
ATOM 5643 N N . PRO B 1 123 ? 23.781 -24.281 20.609 1 89.88 123 PRO B N 1
ATOM 5644 C CA . PRO B 1 123 ? 24.391 -23.016 20.203 1 89.88 123 PRO B CA 1
ATOM 5645 C C . PRO B 1 123 ? 23.875 -21.828 20.984 1 89.88 123 PRO B C 1
ATOM 5647 O O . PRO B 1 123 ? 22.797 -21.906 21.609 1 89.88 123 PRO B O 1
ATOM 5650 N N . ASP B 1 124 ? 24.641 -20.781 21.109 1 93.31 124 ASP B N 1
ATOM 5651 C CA . ASP B 1 124 ? 24.203 -19.516 21.688 1 93.31 124 ASP B CA 1
ATOM 5652 C C . ASP B 1 124 ? 23.297 -18.75 20.734 1 93.31 124 ASP B C 1
ATOM 5654 O O . ASP B 1 124 ? 23.766 -17.938 19.938 1 93.31 124 ASP B O 1
ATOM 5658 N N . LEU B 1 125 ? 22.047 -18.953 20.859 1 95.88 125 LEU B N 1
ATOM 5659 C CA . LEU B 1 125 ? 21.078 -18.375 19.938 1 95.88 125 LEU B CA 1
ATOM 5660 C C . LEU B 1 125 ? 21.109 -16.859 19.984 1 95.88 125 LEU B C 1
ATOM 5662 O O . LEU B 1 125 ? 20.844 -16.188 18.984 1 95.88 125 LEU B O 1
ATOM 5666 N N . GLU B 1 126 ? 21.359 -16.281 21.141 1 96.5 126 GLU B N 1
ATOM 5667 C CA . GLU B 1 126 ? 21.438 -14.828 21.25 1 96.5 126 GLU B CA 1
ATOM 5668 C C . GLU B 1 126 ? 22.562 -14.258 20.406 1 96.5 126 GLU B C 1
ATOM 5670 O O . GLU B 1 126 ? 22.422 -13.219 19.766 1 96.5 126 GLU B O 1
ATOM 5675 N N . ARG B 1 127 ? 23.656 -14.961 20.453 1 95.69 127 ARG B N 1
ATOM 5676 C CA . ARG B 1 127 ? 24.797 -14.531 19.641 1 95.69 127 ARG B CA 1
ATOM 5677 C C . ARG B 1 127 ? 24.484 -14.656 18.156 1 95.69 127 ARG B C 1
ATOM 5679 O O . ARG B 1 127 ? 24.859 -13.789 17.359 1 95.69 127 ARG B O 1
ATOM 5686 N N . VAL B 1 128 ? 23.891 -15.758 17.812 1 96.75 128 VAL B N 1
ATOM 5687 C CA . VAL B 1 128 ? 23.531 -15.977 16.422 1 96.75 128 VAL B CA 1
ATOM 5688 C C . VAL B 1 128 ? 22.547 -14.891 15.969 1 96.75 128 VAL B C 1
ATOM 5690 O O . VAL B 1 128 ? 22.703 -14.312 14.891 1 96.75 128 VAL B O 1
ATOM 5693 N N . ALA B 1 129 ? 21.5 -14.641 16.844 1 97.62 129 ALA B N 1
ATOM 5694 C CA . ALA B 1 129 ? 20.516 -13.609 16.531 1 97.62 129 ALA B CA 1
ATOM 5695 C C . ALA B 1 129 ? 21.188 -12.242 16.375 1 97.62 129 ALA B C 1
ATOM 5697 O O . ALA B 1 129 ? 20.828 -11.477 15.477 1 97.62 129 ALA B O 1
ATOM 5698 N N . GLU B 1 130 ? 22.109 -11.969 17.266 1 97.31 130 GLU B N 1
ATOM 5699 C CA . GLU B 1 130 ? 22.859 -10.727 17.188 1 97.31 130 GLU B CA 1
ATOM 5700 C C . GLU B 1 130 ? 23.562 -10.586 15.836 1 97.31 130 GLU B C 1
ATOM 5702 O O . GLU B 1 130 ? 23.5 -9.523 15.211 1 97.31 130 GLU B O 1
ATOM 5707 N N . MET B 1 131 ? 24.188 -11.594 15.445 1 96.94 131 MET B N 1
ATOM 5708 C CA . MET B 1 131 ? 24.906 -11.586 14.172 1 96.94 131 MET B CA 1
ATOM 5709 C C . MET B 1 131 ? 23.953 -11.352 13.008 1 96.94 131 MET B C 1
ATOM 5711 O O . MET B 1 131 ? 24.219 -10.523 12.141 1 96.94 131 MET B O 1
ATOM 5715 N N . ILE B 1 132 ? 22.875 -12.086 12.953 1 97.88 132 ILE B N 1
ATOM 5716 C CA . ILE B 1 132 ? 21.922 -12 11.852 1 97.88 132 ILE B CA 1
ATOM 5717 C C . ILE B 1 132 ? 21.297 -10.602 11.82 1 97.88 132 ILE B C 1
ATOM 5719 O O . ILE B 1 132 ? 21.125 -10.016 10.742 1 97.88 132 ILE B O 1
ATOM 5723 N N . CYS B 1 133 ? 20.922 -10.047 13.008 1 97.5 133 CYS B N 1
ATOM 5724 C CA . CYS B 1 133 ? 20.375 -8.695 13.078 1 97.5 133 CYS B CA 1
ATOM 5725 C C . CYS B 1 133 ? 21.359 -7.68 12.508 1 97.5 133 CYS B C 1
ATOM 5727 O O . CYS B 1 133 ? 20.969 -6.816 11.719 1 97.5 133 CYS B O 1
ATOM 5729 N N . ASN B 1 134 ? 22.609 -7.805 12.867 1 96.38 134 ASN B N 1
ATOM 5730 C CA . ASN B 1 134 ? 23.625 -6.871 12.391 1 96.38 134 ASN B CA 1
ATOM 5731 C C . ASN B 1 134 ? 23.875 -7.027 10.898 1 96.38 134 ASN B C 1
ATOM 5733 O O . ASN B 1 134 ? 24.109 -6.043 10.195 1 96.38 134 ASN B O 1
ATOM 5737 N N . ASN B 1 135 ? 23.859 -8.273 10.422 1 96.31 135 ASN B N 1
ATOM 5738 C CA . ASN B 1 135 ? 24 -8.5 8.992 1 96.31 135 ASN B CA 1
ATOM 5739 C C . ASN B 1 135 ? 22.844 -7.898 8.203 1 96.31 135 ASN B C 1
ATOM 5741 O O . ASN B 1 135 ? 23.047 -7.324 7.133 1 96.31 135 ASN B O 1
ATOM 5745 N N . SER B 1 136 ? 21.625 -8.023 8.727 1 96.12 136 SER B N 1
ATOM 5746 C CA . SER B 1 136 ? 20.422 -7.504 8.07 1 96.12 136 SER B CA 1
ATOM 5747 C C . SER B 1 136 ? 20.438 -5.98 8.023 1 96.12 136 SER B C 1
ATOM 5749 O O . SER B 1 136 ? 19.781 -5.375 7.168 1 96.12 136 SER B O 1
ATOM 5751 N N . ALA B 1 137 ? 21.188 -5.371 8.906 1 93.75 137 ALA B N 1
ATOM 5752 C CA . ALA B 1 137 ? 21.25 -3.914 8.984 1 93.75 137 ALA B CA 1
ATOM 5753 C C . ALA B 1 137 ? 22.234 -3.355 7.961 1 93.75 137 ALA B C 1
ATOM 5755 O O . ALA B 1 137 ? 22.203 -2.16 7.656 1 93.75 137 ALA B O 1
ATOM 5756 N N . GLN B 1 138 ? 23.094 -4.238 7.434 1 91.69 138 GLN B N 1
ATOM 5757 C CA . GLN B 1 138 ? 24.078 -3.766 6.465 1 91.69 138 GLN B CA 1
ATOM 5758 C C . GLN B 1 138 ? 23.422 -3.516 5.105 1 91.69 138 GLN B C 1
ATOM 5760 O O . GLN B 1 138 ? 22.484 -4.207 4.719 1 91.69 138 GLN B O 1
ATOM 5765 N N . PRO B 1 139 ? 23.953 -2.529 4.402 1 87.94 139 PRO B N 1
ATOM 5766 C CA . PRO B 1 139 ? 23.375 -2.254 3.078 1 87.94 139 PRO B CA 1
ATOM 5767 C C . PRO B 1 139 ? 23.547 -3.42 2.107 1 87.94 139 PRO B C 1
ATOM 5769 O O . PRO B 1 139 ? 24.562 -4.129 2.158 1 87.94 139 PRO B O 1
ATOM 5772 N N . PHE B 1 140 ? 22.578 -3.641 1.313 1 88.81 140 PHE B N 1
ATOM 5773 C CA . PHE B 1 140 ? 22.609 -4.656 0.268 1 88.81 140 PHE B CA 1
ATOM 5774 C C . PHE B 1 140 ? 23.141 -4.078 -1.036 1 88.81 140 PHE B C 1
ATOM 5776 O O . PHE B 1 140 ? 22.562 -3.15 -1.597 1 88.81 140 PHE B O 1
ATOM 5783 N N . ARG B 1 141 ? 24.203 -4.578 -1.577 1 88.75 141 ARG B N 1
ATOM 5784 C CA . ARG B 1 141 ? 24.891 -4.012 -2.736 1 88.75 141 ARG B CA 1
ATOM 5785 C C . ARG B 1 141 ? 24.469 -4.719 -4.02 1 88.75 141 ARG B C 1
ATOM 5787 O O . ARG B 1 141 ? 24.188 -5.922 -4.012 1 88.75 141 ARG B O 1
ATOM 5794 N N . GLU B 1 142 ? 24.438 -3.928 -5.047 1 87.62 142 GLU B N 1
ATOM 5795 C CA . GLU B 1 142 ? 24.219 -4.504 -6.367 1 87.62 142 GLU B CA 1
ATOM 5796 C C . GLU B 1 142 ? 25.531 -4.988 -6.98 1 87.62 142 GLU B C 1
ATOM 5798 O O . GLU B 1 142 ? 26.438 -4.188 -7.254 1 87.62 142 GLU B O 1
ATOM 5803 N N . ILE B 1 143 ? 25.578 -6.297 -7.125 1 91.81 143 ILE B N 1
ATOM 5804 C CA . ILE B 1 143 ? 26.797 -6.922 -7.617 1 91.81 143 ILE B CA 1
ATOM 5805 C C . ILE B 1 143 ? 26.5 -7.754 -8.859 1 91.81 143 ILE B C 1
ATOM 5807 O O . ILE B 1 143 ? 25.547 -8.547 -8.867 1 91.81 143 ILE B O 1
ATOM 5811 N N . ASP B 1 144 ? 27.312 -7.684 -9.898 1 91.75 144 ASP B N 1
ATOM 5812 C CA . ASP B 1 144 ? 27.062 -8.359 -11.172 1 91.75 144 ASP B CA 1
ATOM 5813 C C . ASP B 1 144 ? 27.359 -9.852 -11.062 1 91.75 144 ASP B C 1
ATOM 5815 O O . ASP B 1 144 ? 26.625 -10.672 -11.617 1 91.75 144 ASP B O 1
ATOM 5819 N N . ASP B 1 145 ? 28.422 -10.141 -10.367 1 94.88 145 ASP B N 1
ATOM 5820 C CA . ASP B 1 145 ? 28.75 -11.555 -10.195 1 94.88 145 ASP B CA 1
ATOM 5821 C C . ASP B 1 145 ? 27.688 -12.266 -9.359 1 94.88 145 ASP B C 1
ATOM 5823 O O . ASP B 1 145 ? 27.438 -11.891 -8.211 1 94.88 145 ASP B O 1
ATOM 5827 N N . PRO B 1 146 ? 27.094 -13.305 -9.977 1 95.56 146 PRO B N 1
ATOM 5828 C CA . PRO B 1 146 ? 25.984 -13.945 -9.281 1 95.56 146 PRO B CA 1
ATOM 5829 C C . PRO B 1 146 ? 26.391 -14.578 -7.953 1 95.56 146 PRO B C 1
ATOM 5831 O O . PRO B 1 146 ? 25.641 -14.523 -6.984 1 95.56 146 PRO B O 1
ATOM 5834 N N . HIS B 1 147 ? 27.547 -15.148 -7.879 1 94.56 147 HIS B N 1
ATOM 5835 C CA . HIS B 1 147 ? 27.969 -15.812 -6.656 1 94.56 147 HIS B CA 1
ATOM 5836 C C . HIS B 1 147 ? 28.312 -14.797 -5.566 1 94.56 147 HIS B C 1
ATOM 5838 O O . HIS B 1 147 ? 28 -15.008 -4.395 1 94.56 147 HIS B O 1
ATOM 5844 N N . ARG B 1 148 ? 28.922 -13.719 -5.965 1 95.19 148 ARG B N 1
ATOM 5845 C CA . ARG B 1 148 ? 29.203 -12.656 -5.004 1 95.19 148 ARG B CA 1
ATOM 5846 C C . ARG B 1 148 ? 27.922 -12.008 -4.508 1 95.19 148 ARG B C 1
ATOM 5848 O O . ARG B 1 148 ? 27.828 -11.602 -3.348 1 95.19 148 ARG B O 1
ATOM 5855 N N . TRP B 1 149 ? 27.016 -11.891 -5.418 1 95.62 149 TRP B N 1
ATOM 5856 C CA . TRP B 1 149 ? 25.719 -11.359 -5.031 1 95.62 149 TRP B CA 1
ATOM 5857 C C . TRP B 1 149 ? 25.047 -12.25 -3.984 1 95.62 149 TRP B C 1
ATOM 5859 O O . TRP B 1 149 ? 24.5 -11.758 -3 1 95.62 149 TRP B O 1
ATOM 5869 N N . MET B 1 150 ? 25.172 -13.562 -4.109 1 96 150 MET B N 1
ATOM 5870 C CA . MET B 1 150 ? 24.562 -14.516 -3.189 1 96 150 MET B CA 1
ATOM 5871 C C . MET B 1 150 ? 25.328 -14.578 -1.877 1 96 150 MET B C 1
ATOM 5873 O O . MET B 1 150 ? 24.75 -14.867 -0.826 1 96 150 MET B O 1
ATOM 5877 N N . ASP B 1 151 ? 26.641 -14.242 -1.935 1 96.5 151 ASP B N 1
ATOM 5878 C CA . ASP B 1 151 ? 27.469 -14.273 -0.74 1 96.5 151 ASP B CA 1
ATOM 5879 C C . ASP B 1 151 ? 26.953 -13.312 0.323 1 96.5 151 ASP B C 1
ATOM 5881 O O . ASP B 1 151 ? 27.234 -13.477 1.512 1 96.5 151 ASP B O 1
ATOM 5885 N N . GLN B 1 152 ? 26.156 -12.367 -0.098 1 95.75 152 GLN B N 1
ATOM 5886 C CA . GLN B 1 152 ? 25.703 -11.328 0.818 1 95.75 152 GLN B CA 1
ATOM 5887 C C . GLN B 1 152 ? 24.656 -11.875 1.791 1 95.75 152 GLN B C 1
ATOM 5889 O O . GLN B 1 152 ? 24.359 -11.242 2.803 1 95.75 152 GLN B O 1
ATOM 5894 N N . TYR B 1 153 ? 24.062 -13.117 1.47 1 97.5 153 TYR B N 1
ATOM 5895 C CA . TYR B 1 153 ? 23 -13.578 2.34 1 97.5 153 TYR B CA 1
ATOM 5896 C C . TYR B 1 153 ? 23 -15.102 2.441 1 97.5 153 TYR B C 1
ATOM 5898 O O . TYR B 1 153 ? 22.109 -15.688 3.068 1 97.5 153 TYR B O 1
ATOM 5906 N N . CYS B 1 154 ? 23.906 -15.82 1.855 1 96.56 154 CYS B N 1
ATOM 5907 C CA . CYS B 1 154 ? 23.844 -17.281 1.823 1 96.56 154 CYS B CA 1
ATOM 5908 C C . CYS B 1 154 ? 24.953 -17.891 2.67 1 96.56 154 CYS B C 1
ATOM 5910 O O . CYS B 1 154 ? 24.891 -19.062 3.033 1 96.56 154 CYS B O 1
ATOM 5912 N N . ASP B 1 155 ? 25.938 -17.109 2.957 1 94.44 155 ASP B N 1
ATOM 5913 C CA . ASP B 1 155 ? 27.062 -17.656 3.697 1 94.44 155 ASP B CA 1
ATOM 5914 C C . ASP B 1 155 ? 26.828 -17.578 5.203 1 94.44 155 ASP B C 1
ATOM 5916 O O . ASP B 1 155 ? 26.062 -16.734 5.672 1 94.44 155 ASP B O 1
ATOM 5920 N N . SER B 1 156 ? 27.531 -18.359 5.949 1 92.5 156 SER B N 1
ATOM 5921 C CA . SER B 1 156 ? 27.344 -18.469 7.391 1 92.5 156 SER B CA 1
ATOM 5922 C C . SER B 1 156 ? 27.609 -17.141 8.086 1 92.5 156 SER B C 1
ATOM 5924 O O . SER B 1 156 ? 26.938 -16.797 9.07 1 92.5 156 SER B O 1
ATOM 5926 N N . SER B 1 157 ? 28.5 -16.406 7.602 1 94.12 157 SER B N 1
ATOM 5927 C CA . SER B 1 157 ? 28.859 -15.141 8.242 1 94.12 157 SER B CA 1
ATOM 5928 C C . SER B 1 157 ? 28 -13.992 7.727 1 94.12 157 SER B C 1
ATOM 5930 O O . SER B 1 157 ? 28.031 -12.891 8.289 1 94.12 157 SER B O 1
ATOM 5932 N N . SER B 1 158 ? 27.188 -14.312 6.719 1 96.12 158 SER B N 1
ATOM 5933 C CA . SER B 1 158 ? 26.453 -13.211 6.102 1 96.12 158 SER B CA 1
ATOM 5934 C C . SER B 1 158 ? 24.953 -13.477 6.102 1 96.12 158 SER B C 1
ATOM 5936 O O . SER B 1 158 ? 24.203 -12.773 5.43 1 96.12 158 SER B O 1
ATOM 5938 N N . LEU B 1 159 ? 24.547 -14.469 6.859 1 97.81 159 LEU B N 1
ATOM 5939 C CA . LEU B 1 159 ? 23.125 -14.781 6.91 1 97.81 159 LEU B CA 1
ATOM 5940 C C . LEU B 1 159 ? 22.328 -13.586 7.406 1 97.81 159 LEU B C 1
ATOM 5942 O O . LEU B 1 159 ? 22.766 -12.867 8.305 1 97.81 159 LEU B O 1
ATOM 5946 N N . ARG B 1 160 ? 21.219 -13.359 6.816 1 98 160 ARG B N 1
ATOM 5947 C CA . ARG B 1 160 ? 20.266 -12.305 7.16 1 98 160 ARG B CA 1
ATOM 5948 C C . ARG B 1 160 ? 18.906 -12.898 7.527 1 98 160 ARG B C 1
ATOM 5950 O O . ARG B 1 160 ? 18.703 -14.109 7.391 1 98 160 ARG B O 1
ATOM 5957 N N . TRP B 1 161 ? 18.047 -12.086 8.039 1 98.31 161 TRP B N 1
ATOM 5958 C CA . TRP B 1 161 ? 16.719 -12.57 8.352 1 98.31 161 TRP B CA 1
ATOM 5959 C C . TRP B 1 161 ? 15.977 -12.984 7.074 1 98.31 161 TRP B C 1
ATOM 5961 O O . TRP B 1 161 ? 15.164 -13.906 7.094 1 98.31 161 TRP B O 1
ATOM 5971 N N . GLU B 1 162 ? 16.297 -12.344 5.926 1 97.88 162 GLU B N 1
ATOM 5972 C CA . GLU B 1 162 ? 15.758 -12.766 4.637 1 97.88 162 GLU B CA 1
ATOM 5973 C C . GLU B 1 162 ? 16.156 -14.211 4.32 1 97.88 162 GLU B C 1
ATOM 5975 O O . GLU B 1 162 ? 15.352 -14.969 3.768 1 97.88 162 GLU B O 1
ATOM 5980 N N . SER B 1 163 ? 17.391 -14.547 4.688 1 98.31 163 SER B N 1
ATOM 5981 C CA . SER B 1 163 ? 17.875 -15.906 4.461 1 98.31 163 SER B CA 1
ATOM 5982 C C . SER B 1 163 ? 17.031 -16.922 5.207 1 98.31 163 SER B C 1
ATOM 5984 O O . SER B 1 163 ? 16.625 -17.938 4.637 1 98.31 163 SER B O 1
ATOM 5986 N N . ILE B 1 164 ? 16.75 -16.594 6.434 1 98.38 164 ILE B N 1
ATOM 5987 C CA . ILE B 1 164 ? 15.938 -17.5 7.246 1 98.38 164 ILE B CA 1
ATOM 5988 C C . ILE B 1 164 ? 14.523 -17.594 6.68 1 98.38 164 ILE B C 1
ATOM 5990 O O . ILE B 1 164 ? 13.93 -18.672 6.645 1 98.38 164 ILE B O 1
ATOM 5994 N N . GLY B 1 165 ? 13.977 -16.406 6.273 1 98.25 165 GLY B N 1
ATOM 5995 C CA . GLY B 1 165 ? 12.664 -16.406 5.641 1 98.25 165 GLY B CA 1
ATOM 5996 C C . GLY B 1 165 ? 12.602 -17.266 4.395 1 98.25 165 GLY B C 1
ATOM 5997 O O . GLY B 1 165 ? 11.578 -17.891 4.121 1 98.25 165 GLY B O 1
ATOM 5998 N N . TRP B 1 166 ? 13.688 -17.359 3.656 1 97 166 TRP B N 1
ATOM 5999 C CA . TRP B 1 166 ? 13.758 -18.125 2.416 1 97 166 TRP B CA 1
ATOM 6000 C C . TRP B 1 166 ? 13.625 -19.625 2.693 1 97 166 TRP B C 1
ATOM 6002 O O . TRP B 1 166 ? 13.164 -20.375 1.837 1 97 166 TRP B O 1
ATOM 6012 N N . ILE B 1 167 ? 14.031 -20.031 3.842 1 97.5 167 ILE B N 1
ATOM 6013 C CA . ILE B 1 167 ? 13.875 -21.422 4.211 1 97.5 167 ILE B CA 1
ATOM 6014 C C . ILE B 1 167 ? 12.398 -21.797 4.234 1 97.5 167 ILE B C 1
ATOM 6016 O O . ILE B 1 167 ? 11.992 -22.797 3.643 1 97.5 167 ILE B O 1
ATOM 6020 N N . TRP B 1 168 ? 11.633 -20.969 4.859 1 97.56 168 TRP B N 1
ATOM 6021 C CA . TRP B 1 168 ? 10.203 -21.219 4.961 1 97.56 168 TRP B CA 1
ATOM 6022 C C . TRP B 1 168 ? 9.523 -21.062 3.604 1 97.56 168 TRP B C 1
ATOM 6024 O O . TRP B 1 168 ? 8.586 -21.812 3.283 1 97.56 168 TRP B O 1
ATOM 6034 N N . ALA B 1 169 ? 9.977 -20.078 2.785 1 96.75 169 ALA B N 1
ATOM 6035 C CA . ALA B 1 169 ? 9.445 -19.922 1.433 1 96.75 169 ALA B CA 1
ATOM 6036 C C . ALA B 1 169 ? 9.719 -21.156 0.586 1 96.75 169 ALA B C 1
ATOM 6038 O O . ALA B 1 169 ? 8.883 -21.562 -0.225 1 96.75 169 ALA B O 1
ATOM 6039 N N . GLY B 1 170 ? 10.93 -21.719 0.759 1 94.62 170 GLY B N 1
ATOM 6040 C CA . GLY B 1 170 ? 11.281 -22.938 0.057 1 94.62 170 GLY B CA 1
ATOM 6041 C C . GLY B 1 170 ? 10.453 -24.141 0.495 1 94.62 170 GLY B C 1
ATOM 6042 O O . GLY B 1 170 ? 10.055 -24.953 -0.332 1 94.62 170 GLY B O 1
ATOM 6043 N N . LEU B 1 171 ? 10.227 -24.188 1.788 1 95.81 171 LEU B N 1
ATOM 6044 C CA . LEU B 1 171 ? 9.414 -25.266 2.344 1 95.81 171 LEU B CA 1
ATOM 6045 C C . LEU B 1 171 ? 8.031 -25.281 1.7 1 95.81 171 LEU B C 1
ATOM 6047 O O . LEU B 1 171 ? 7.527 -26.344 1.337 1 95.81 171 LEU B O 1
ATOM 6051 N N . GLU B 1 172 ? 7.434 -24.078 1.521 1 95.12 172 GLU B N 1
ATOM 6052 C CA . GLU B 1 172 ? 6.082 -23.922 0.987 1 95.12 172 GLU B CA 1
ATOM 6053 C C . GLU B 1 172 ? 6.098 -23.828 -0.537 1 95.12 172 GLU B C 1
ATOM 6055 O O . GLU B 1 172 ? 5.051 -23.672 -1.165 1 95.12 172 GLU B O 1
ATOM 6060 N N . ARG B 1 173 ? 7.285 -23.875 -1.179 1 92.62 173 ARG B N 1
ATOM 6061 C CA . ARG B 1 173 ? 7.449 -23.828 -2.629 1 92.62 173 ARG B CA 1
ATOM 6062 C C . ARG B 1 173 ? 6.75 -22.609 -3.217 1 92.62 173 ARG B C 1
ATOM 6064 O O . ARG B 1 173 ? 5.945 -22.734 -4.141 1 92.62 173 ARG B O 1
ATOM 6071 N N . LEU B 1 174 ? 7.137 -21.438 -2.797 1 94.44 174 LEU B N 1
ATOM 6072 C CA . LEU B 1 174 ? 6.422 -20.188 -3.096 1 94.44 174 LEU B CA 1
ATOM 6073 C C . LEU B 1 174 ? 7.191 -19.359 -4.109 1 94.44 174 LEU B C 1
ATOM 6075 O O . LEU B 1 174 ? 6.891 -18.172 -4.301 1 94.44 174 LEU B O 1
ATOM 6079 N N . GLY B 1 175 ? 8.219 -19.828 -4.75 1 88.62 175 GLY B N 1
ATOM 6080 C CA . GLY B 1 175 ? 9.039 -19.047 -5.66 1 88.62 175 GLY B CA 1
ATOM 6081 C C . GLY B 1 175 ? 8.273 -18.578 -6.887 1 88.62 175 GLY B C 1
ATOM 6082 O O . GLY B 1 175 ? 8.172 -17.375 -7.133 1 88.62 175 GLY B O 1
ATOM 6083 N N . ASP B 1 176 ? 7.895 -19.375 -7.703 1 90 176 ASP B N 1
ATOM 6084 C CA . ASP B 1 176 ? 7.066 -19.125 -8.883 1 90 176 ASP B CA 1
ATOM 6085 C C . ASP B 1 176 ? 6.27 -20.359 -9.266 1 90 176 ASP B C 1
ATOM 6087 O O . ASP B 1 176 ? 6.391 -21.406 -8.617 1 90 176 ASP B O 1
ATOM 6091 N N . ILE B 1 177 ? 5.508 -20.25 -10.219 1 88.88 177 ILE B N 1
ATOM 6092 C CA . ILE B 1 177 ? 4.582 -21.312 -10.594 1 88.88 177 ILE B CA 1
ATOM 6093 C C . ILE B 1 177 ? 5.367 -22.531 -11.078 1 88.88 177 ILE B C 1
ATOM 6095 O O . ILE B 1 177 ? 5.086 -23.656 -10.664 1 88.88 177 ILE B O 1
ATOM 6099 N N . VAL B 1 178 ? 6.371 -22.344 -11.883 1 89.44 178 VAL B N 1
ATOM 6100 C CA . VAL B 1 178 ? 7.141 -23.438 -12.477 1 89.44 178 VAL B CA 1
ATOM 6101 C C . VAL B 1 178 ? 7.941 -24.141 -11.383 1 89.44 178 VAL B C 1
ATOM 6103 O O . VAL B 1 178 ? 7.902 -25.375 -11.281 1 89.44 178 VAL B O 1
ATOM 6106 N N . ASN B 1 179 ? 8.562 -23.359 -10.547 1 87.81 179 ASN B N 1
ATOM 6107 C CA . ASN B 1 179 ? 9.391 -23.922 -9.492 1 87.81 179 ASN B CA 1
ATOM 6108 C C . ASN B 1 179 ? 8.547 -24.562 -8.398 1 87.81 179 ASN B C 1
ATOM 6110 O O . ASN B 1 179 ? 9.055 -25.359 -7.602 1 87.81 179 ASN B O 1
ATOM 6114 N N . SER B 1 180 ? 7.34 -24.234 -8.336 1 88.56 180 SER B N 1
ATOM 6115 C CA . SER B 1 180 ? 6.461 -24.797 -7.324 1 88.56 180 SER B CA 1
ATOM 6116 C C . SER B 1 180 ? 6.234 -26.297 -7.562 1 88.56 180 SER B C 1
ATOM 6118 O O . SER B 1 180 ? 5.832 -27.016 -6.652 1 88.56 180 SER B O 1
ATOM 6120 N N . PHE B 1 181 ? 6.5 -26.797 -8.836 1 87.88 181 PHE B N 1
ATOM 6121 C CA . PHE B 1 181 ? 6.352 -28.203 -9.188 1 87.88 181 PHE B CA 1
ATOM 6122 C C . PHE B 1 181 ? 7.559 -29 -8.719 1 87.88 181 PHE B C 1
ATOM 6124 O O . PHE B 1 181 ? 7.512 -30.234 -8.656 1 87.88 181 PHE B O 1
ATOM 6131 N N . ARG B 1 182 ? 8.57 -28.266 -8.359 1 83.5 182 ARG B N 1
ATOM 6132 C CA . ARG B 1 182 ? 9.812 -28.938 -7.977 1 83.5 182 ARG B CA 1
ATOM 6133 C C . ARG B 1 182 ? 9.836 -29.219 -6.48 1 83.5 182 ARG B C 1
ATOM 6135 O O . ARG B 1 182 ? 9.352 -28.422 -5.684 1 83.5 182 ARG B O 1
ATOM 6142 N N . PRO B 1 183 ? 10.375 -30.297 -6.18 1 83.31 183 PRO B N 1
ATOM 6143 C CA . PRO B 1 183 ? 10.469 -30.594 -4.75 1 83.31 183 PRO B CA 1
ATOM 6144 C C . PRO B 1 183 ? 11.461 -29.703 -4.023 1 83.31 183 PRO B C 1
ATOM 6146 O O . PRO B 1 183 ? 12.414 -29.203 -4.633 1 83.31 183 PRO B O 1
ATOM 6149 N N . SER B 1 184 ? 11.211 -29.516 -2.746 1 84.88 184 SER B N 1
ATOM 6150 C CA . SER B 1 184 ? 12.078 -28.688 -1.919 1 84.88 184 SER B CA 1
ATOM 6151 C C . SER B 1 184 ? 13.008 -29.531 -1.062 1 84.88 184 SER B C 1
ATOM 6153 O O . SER B 1 184 ? 12.648 -30.641 -0.657 1 84.88 184 SER B O 1
ATOM 6155 N N . HIS B 1 185 ? 14.164 -28.938 -0.817 1 85.75 185 HIS B N 1
ATOM 6156 C CA . HIS B 1 185 ? 15.125 -29.594 0.068 1 85.75 185 HIS B CA 1
ATOM 6157 C C . HIS B 1 185 ? 14.75 -29.391 1.532 1 85.75 185 HIS B C 1
ATOM 6159 O O . HIS B 1 185 ? 15.344 -29.984 2.422 1 85.75 185 HIS B O 1
ATOM 6165 N N . VAL B 1 186 ? 13.844 -28.594 1.833 1 93.88 186 VAL B N 1
ATOM 6166 C CA . VAL B 1 186 ? 13.344 -28.344 3.182 1 93.88 186 VAL B CA 1
ATOM 6167 C C . VAL B 1 186 ? 12 -29.047 3.371 1 93.88 186 VAL B C 1
ATOM 6169 O O . VAL B 1 186 ? 11.109 -28.938 2.525 1 93.88 186 VAL B O 1
ATOM 6172 N N . GLN B 1 187 ? 11.852 -29.844 4.445 1 94.06 187 GLN B N 1
ATOM 6173 C CA . GLN B 1 187 ? 10.625 -30.594 4.684 1 94.06 187 GLN B CA 1
AT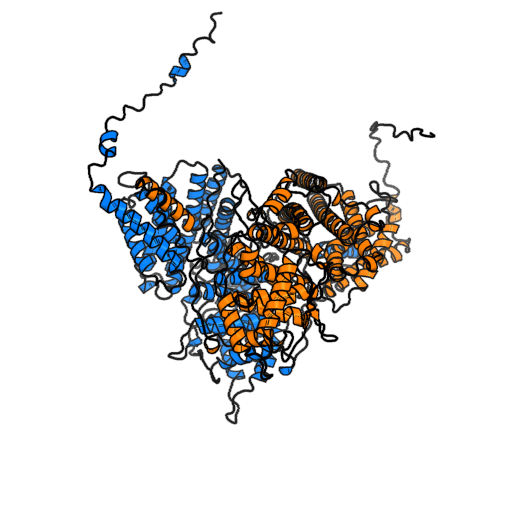OM 6174 C C . GLN B 1 187 ? 10.164 -30.453 6.133 1 94.06 187 GLN B C 1
ATOM 6176 O O . GLN B 1 187 ? 10.961 -30.141 7.016 1 94.06 187 GLN B O 1
ATOM 6181 N N . TRP B 1 188 ? 8.945 -30.625 6.32 1 95.19 188 TRP B N 1
ATOM 6182 C CA . TRP B 1 188 ? 8.391 -30.656 7.672 1 95.19 188 TRP B CA 1
ATOM 6183 C C . TRP B 1 188 ? 8.852 -31.906 8.422 1 95.19 188 TRP B C 1
ATOM 6185 O O . TRP B 1 188 ? 8.977 -32.969 7.836 1 95.19 188 TRP B O 1
ATOM 6195 N N . LEU B 1 189 ? 9.086 -31.688 9.742 1 95.75 189 LEU B N 1
ATOM 6196 C CA . LEU B 1 189 ? 9.172 -32.875 10.578 1 95.75 189 LEU B CA 1
ATOM 6197 C C . LEU B 1 189 ? 7.855 -33.656 10.555 1 95.75 189 LEU B C 1
ATOM 6199 O O . LEU B 1 189 ? 6.777 -33.062 10.539 1 95.75 189 LEU B O 1
ATOM 6203 N N . PRO B 1 190 ? 7.98 -34.969 10.492 1 93.38 190 PRO B N 1
ATOM 6204 C CA . PRO B 1 190 ? 6.758 -35.781 10.438 1 93.38 190 PRO B CA 1
ATOM 6205 C C . PRO B 1 190 ? 5.754 -35.406 11.523 1 93.38 190 PRO B C 1
ATOM 6207 O O . PRO B 1 190 ? 6.105 -35.344 12.711 1 93.38 190 PRO B O 1
ATOM 6210 N N . GLY B 1 191 ? 4.547 -35.062 11.117 1 93.44 191 GLY B N 1
ATOM 6211 C CA . GLY B 1 191 ? 3.461 -34.781 12.039 1 93.44 191 GLY B CA 1
ATOM 6212 C C . GLY B 1 191 ? 3.379 -33.312 12.43 1 93.44 191 GLY B C 1
ATOM 6213 O O . GLY B 1 191 ? 2.469 -32.906 13.156 1 93.44 191 GLY B O 1
ATOM 6214 N N . LYS B 1 192 ? 4.254 -32.5 11.992 1 94.12 192 LYS B N 1
ATOM 6215 C CA . LYS B 1 192 ? 4.293 -31.109 12.445 1 94.12 192 LYS B CA 1
ATOM 6216 C C . LYS B 1 192 ? 3.887 -30.156 11.32 1 94.12 192 LYS B C 1
ATOM 6218 O O . LYS B 1 192 ? 4.066 -28.938 11.438 1 94.12 192 LYS B O 1
ATOM 6223 N N . GLU B 1 193 ? 3.379 -30.688 10.273 1 93.94 193 GLU B N 1
ATOM 6224 C CA . GLU B 1 193 ? 3.025 -29.844 9.125 1 93.94 193 GLU B CA 1
ATOM 6225 C C . GLU B 1 193 ? 1.982 -28.797 9.508 1 93.94 193 GLU B C 1
ATOM 6227 O O . GLU B 1 193 ? 0.917 -29.141 10.031 1 93.94 193 GLU B O 1
ATOM 6232 N N . SER B 1 194 ? 2.346 -27.516 9.367 1 94.5 194 SER B N 1
ATOM 6233 C CA . SER B 1 194 ? 1.446 -26.406 9.664 1 94.5 194 SER B CA 1
ATOM 6234 C C . SER B 1 194 ? 1.75 -25.203 8.781 1 94.5 194 SER B C 1
ATOM 6236 O O . SER B 1 194 ? 2.723 -24.484 9.016 1 94.5 194 SER B O 1
ATOM 6238 N N . HIS B 1 195 ? 0.888 -24.938 7.848 1 92.88 195 HIS B N 1
ATOM 6239 C CA . HIS B 1 195 ? 1.062 -23.766 6.996 1 92.88 195 HIS B CA 1
ATOM 6240 C C . HIS B 1 195 ? 0.917 -22.484 7.797 1 92.88 195 HIS B C 1
ATOM 6242 O O . HIS B 1 195 ? 1.521 -21.453 7.453 1 92.88 195 HIS B O 1
ATOM 6248 N N . ASP B 1 196 ? 0.204 -22.578 8.898 1 92.31 196 ASP B N 1
ATOM 6249 C CA . ASP B 1 196 ? 0.042 -21.422 9.789 1 92.31 196 ASP B CA 1
ATOM 6250 C C . ASP B 1 196 ? 1.361 -21.062 10.461 1 92.31 196 ASP B C 1
ATOM 6252 O O . ASP B 1 196 ? 1.673 -19.875 10.633 1 92.31 196 ASP B O 1
ATOM 6256 N N . LEU B 1 197 ? 2.035 -22.078 10.852 1 94.31 197 LEU B N 1
ATOM 6257 C CA . LEU B 1 197 ? 3.338 -21.828 11.453 1 94.31 197 LEU B CA 1
ATOM 6258 C C . LEU B 1 197 ? 4.309 -21.234 10.438 1 94.31 197 LEU B C 1
ATOM 6260 O O . LEU B 1 197 ? 5.07 -20.312 10.758 1 94.31 197 LEU B O 1
ATOM 6264 N N . SER B 1 198 ? 4.273 -21.781 9.234 1 96.19 198 SER B N 1
ATOM 6265 C CA . SER B 1 198 ? 5.113 -21.25 8.164 1 96.19 198 SER B CA 1
ATOM 6266 C C . SER B 1 198 ? 4.824 -19.766 7.934 1 96.19 198 SER B C 1
ATOM 6268 O O . SER B 1 198 ? 5.746 -18.969 7.773 1 96.19 198 SER B O 1
ATOM 6270 N N . ARG B 1 199 ? 3.553 -19.453 7.883 1 94.5 199 ARG B N 1
ATOM 6271 C CA . ARG B 1 199 ? 3.146 -18.062 7.715 1 94.5 199 ARG B CA 1
ATOM 6272 C C . ARG B 1 199 ? 3.689 -17.188 8.844 1 94.5 199 ARG B C 1
ATOM 6274 O O . ARG B 1 199 ? 4.191 -16.094 8.602 1 94.5 199 ARG B O 1
ATOM 6281 N N . THR B 1 200 ? 3.568 -17.641 10.047 1 93.88 200 THR B N 1
ATOM 6282 C CA . THR B 1 200 ? 4.027 -16.906 11.219 1 93.88 200 THR B CA 1
ATOM 6283 C C . THR B 1 200 ? 5.531 -16.656 11.148 1 93.88 200 THR B C 1
ATOM 6285 O O . THR B 1 200 ? 5.992 -15.531 11.32 1 93.88 200 THR B O 1
ATOM 6288 N N . TYR B 1 201 ? 6.266 -17.75 10.891 1 96.75 201 TYR B N 1
ATOM 6289 C CA . TYR B 1 201 ? 7.719 -17.625 10.859 1 96.75 201 TYR B CA 1
ATOM 6290 C C . TYR B 1 201 ? 8.164 -16.734 9.711 1 96.75 201 TYR B C 1
ATOM 6292 O O . TYR B 1 201 ? 9.078 -15.914 9.867 1 96.75 201 TYR B O 1
ATOM 6300 N N . MET B 1 202 ? 7.566 -16.859 8.531 1 96.81 202 MET B N 1
ATOM 6301 C CA . MET B 1 202 ? 7.883 -16 7.398 1 96.81 202 MET B CA 1
ATOM 6302 C C . MET B 1 202 ? 7.574 -14.539 7.727 1 96.81 202 MET B C 1
ATOM 6304 O O . MET B 1 202 ? 8.352 -13.648 7.391 1 96.81 202 MET B O 1
ATOM 6308 N N . THR B 1 203 ? 6.422 -14.297 8.359 1 95.31 203 THR B N 1
ATOM 6309 C CA . THR B 1 203 ? 6.027 -12.945 8.742 1 95.31 203 THR B CA 1
ATOM 6310 C C . THR B 1 203 ? 7.027 -12.344 9.727 1 95.31 203 THR B C 1
ATOM 6312 O O . THR B 1 203 ? 7.414 -11.18 9.602 1 95.31 203 THR B O 1
ATOM 6315 N N . TYR B 1 204 ? 7.434 -13.148 10.688 1 95.81 204 TYR B N 1
ATOM 6316 C CA . TYR B 1 204 ? 8.422 -12.664 11.656 1 9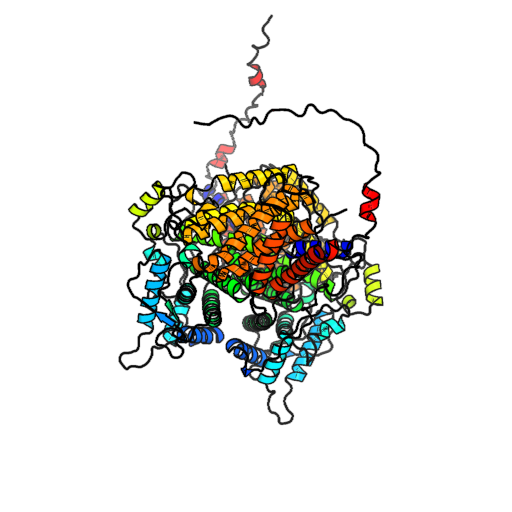5.81 204 TYR B CA 1
ATOM 6317 C C . TYR B 1 204 ? 9.734 -12.32 10.961 1 95.81 204 TYR B C 1
ATOM 6319 O O . TYR B 1 204 ? 10.359 -11.305 11.273 1 95.81 204 TYR B O 1
ATOM 6327 N N . CYS B 1 205 ? 10.148 -13.148 10.023 1 98.06 205 CYS B N 1
ATOM 6328 C CA . CYS B 1 205 ? 11.391 -12.883 9.305 1 98.06 205 CYS B CA 1
ATOM 6329 C C . CYS B 1 205 ? 11.297 -11.586 8.516 1 98.06 205 CYS B C 1
ATOM 6331 O O . CYS B 1 205 ? 12.242 -10.797 8.484 1 98.06 205 CYS B O 1
ATOM 6333 N N . VAL B 1 206 ? 10.18 -11.352 7.852 1 96.81 206 VAL B N 1
ATOM 6334 C CA . VAL B 1 206 ? 9.969 -10.133 7.086 1 96.81 206 VAL B CA 1
ATOM 6335 C C . VAL B 1 206 ? 9.984 -8.93 8.023 1 96.81 206 VAL B C 1
ATOM 6337 O O . VAL B 1 206 ? 10.633 -7.918 7.73 1 96.81 206 VAL B O 1
ATOM 6340 N N . ASP B 1 207 ? 9.297 -9.031 9.148 1 94 207 ASP B N 1
ATOM 6341 C CA . ASP B 1 207 ? 9.227 -7.93 10.109 1 94 207 ASP B CA 1
ATOM 6342 C C . ASP B 1 207 ? 10.609 -7.625 10.695 1 94 207 ASP B C 1
ATOM 6344 O O . ASP B 1 207 ? 10.969 -6.461 10.867 1 94 207 ASP B O 1
ATOM 6348 N N . LEU B 1 208 ? 11.336 -8.672 11.016 1 96.75 208 LEU B N 1
ATOM 6349 C CA . LEU B 1 208 ? 12.688 -8.492 11.531 1 96.75 208 LEU B CA 1
ATOM 6350 C C . LEU B 1 208 ? 13.586 -7.82 10.492 1 96.75 208 LEU B C 1
ATOM 6352 O O . LEU B 1 208 ? 14.312 -6.879 10.805 1 96.75 208 LEU B O 1
ATOM 6356 N N . ALA B 1 209 ? 13.523 -8.32 9.266 1 96.94 209 ALA B N 1
ATOM 6357 C CA . ALA B 1 209 ? 14.32 -7.723 8.211 1 96.94 209 ALA B CA 1
ATOM 6358 C C . ALA B 1 209 ? 13.969 -6.25 8.016 1 96.94 209 ALA B C 1
ATOM 6360 O O . ALA B 1 209 ? 14.852 -5.402 7.883 1 96.94 209 ALA B O 1
ATOM 6361 N N . ARG B 1 210 ? 12.711 -5.898 8.055 1 93.31 210 ARG B N 1
ATOM 6362 C CA . ARG B 1 210 ? 12.227 -4.543 7.824 1 93.31 210 ARG B CA 1
ATOM 6363 C C . ARG B 1 210 ? 12.656 -3.609 8.953 1 93.31 210 ARG B C 1
ATOM 6365 O O . ARG B 1 210 ? 12.773 -2.398 8.75 1 93.31 210 ARG B O 1
ATOM 6372 N N . HIS B 1 211 ? 12.836 -4.18 10.086 1 91.62 211 HIS B N 1
ATOM 6373 C CA . HIS B 1 211 ? 13.297 -3.371 11.211 1 91.62 211 HIS B CA 1
ATOM 6374 C C . HIS B 1 211 ? 14.695 -2.812 10.945 1 91.62 211 HIS B C 1
ATOM 6376 O O . HIS B 1 211 ? 15.031 -1.718 11.406 1 91.62 211 HIS B O 1
ATOM 6382 N N . PHE B 1 212 ? 15.484 -3.537 10.172 1 91.75 212 PHE B N 1
ATOM 6383 C CA . PHE B 1 212 ? 16.891 -3.178 10.031 1 91.75 212 PHE B CA 1
ATOM 6384 C C . PHE B 1 212 ? 17.156 -2.58 8.656 1 91.75 212 PHE B C 1
ATOM 6386 O O . PHE B 1 212 ? 18.141 -1.852 8.469 1 91.75 212 PHE B O 1
ATOM 6393 N N . CYS B 1 213 ? 16.312 -2.934 7.738 1 89.56 213 CYS B N 1
ATOM 6394 C CA . CYS B 1 213 ? 16.547 -2.461 6.379 1 89.56 213 CYS B CA 1
ATOM 6395 C C . CYS B 1 213 ? 15.25 -2.006 5.727 1 89.56 213 CYS B C 1
ATOM 6397 O O . CYS B 1 213 ? 14.203 -2.631 5.918 1 89.56 213 CYS B O 1
ATOM 6399 N N . GLU B 1 214 ? 15.281 -0.891 4.953 1 87.75 214 GLU B N 1
ATOM 6400 C CA . GLU B 1 214 ? 14.086 -0.33 4.344 1 87.75 214 GLU B CA 1
ATOM 6401 C C . GLU B 1 214 ? 13.688 -1.102 3.086 1 87.75 214 GLU B C 1
ATOM 6403 O O . GLU B 1 214 ? 12.547 -1.026 2.637 1 87.75 214 GLU B O 1
ATOM 6408 N N . GLY B 1 215 ? 14.688 -1.78 2.506 1 91.62 215 GLY B N 1
ATOM 6409 C CA . GLY B 1 215 ? 14.328 -2.586 1.349 1 91.62 215 GLY B CA 1
ATOM 6410 C C . GLY B 1 215 ? 15.531 -3.111 0.589 1 91.62 215 GLY B C 1
ATOM 6411 O O . GLY B 1 215 ? 16.547 -2.422 0.475 1 91.62 215 GLY B O 1
ATOM 6412 N N . ASN B 1 216 ? 15.43 -4.25 0.097 1 93.88 216 ASN B N 1
ATOM 6413 C CA . ASN B 1 216 ? 16.359 -4.871 -0.836 1 93.88 216 ASN B CA 1
ATOM 6414 C C . ASN B 1 216 ? 15.68 -5.93 -1.694 1 93.88 216 ASN B C 1
ATOM 6416 O O . ASN B 1 216 ? 14.539 -6.324 -1.412 1 93.88 216 ASN B O 1
ATOM 6420 N N . PRO B 1 217 ? 16.281 -6.324 -2.773 1 93.69 217 PRO B N 1
ATOM 6421 C CA . PRO B 1 217 ? 15.586 -7.211 -3.715 1 93.69 217 PRO B CA 1
ATOM 6422 C C . PRO B 1 217 ? 15.219 -8.555 -3.096 1 93.69 217 PRO B C 1
ATOM 6424 O O . PRO B 1 217 ? 14.172 -9.125 -3.432 1 93.69 217 PRO B O 1
ATOM 6427 N N . VAL B 1 218 ? 16.016 -9.078 -2.215 1 95.75 218 VAL B N 1
ATOM 6428 C CA . VAL B 1 218 ? 15.766 -10.367 -1.588 1 95.75 218 VAL B CA 1
ATOM 6429 C C . VAL B 1 218 ? 14.578 -10.25 -0.632 1 95.75 218 VAL B C 1
ATOM 6431 O O . VAL B 1 218 ? 13.711 -11.133 -0.598 1 95.75 218 VAL B O 1
ATOM 6434 N N . LEU B 1 219 ? 14.562 -9.18 0.129 1 97.06 219 LEU B N 1
ATOM 6435 C CA . LEU B 1 219 ? 13.453 -8.93 1.038 1 97.06 219 LEU B CA 1
ATOM 6436 C C . LEU B 1 219 ? 12.148 -8.734 0.264 1 97.06 219 LEU B C 1
ATOM 6438 O O . LEU B 1 219 ? 11.102 -9.234 0.671 1 97.06 219 LEU B O 1
ATOM 6442 N N . LEU B 1 220 ? 12.203 -7.984 -0.839 1 97.44 220 LEU B N 1
ATOM 6443 C CA . LEU B 1 220 ? 11.023 -7.766 -1.665 1 97.44 220 LEU B CA 1
ATOM 6444 C C . LEU B 1 220 ? 10.469 -9.086 -2.189 1 97.44 220 LEU B C 1
ATOM 6446 O O . LEU B 1 220 ? 9.258 -9.305 -2.186 1 97.44 220 LEU B O 1
ATOM 6450 N N . ASP B 1 221 ? 11.352 -9.938 -2.629 1 97.06 221 ASP B N 1
ATOM 6451 C CA . ASP B 1 221 ? 10.93 -11.242 -3.121 1 97.06 221 ASP B CA 1
ATOM 6452 C C . ASP B 1 221 ? 10.312 -12.086 -2.002 1 97.06 221 ASP B C 1
ATOM 6454 O O . ASP B 1 221 ? 9.336 -12.805 -2.221 1 97.06 221 ASP B O 1
ATOM 6458 N N . LEU B 1 222 ? 10.922 -11.984 -0.849 1 97.19 222 LEU B N 1
ATOM 6459 C CA . LEU B 1 222 ? 10.367 -12.695 0.303 1 97.19 222 LEU B CA 1
ATOM 6460 C C . LEU B 1 222 ? 8.977 -12.18 0.639 1 97.19 222 LEU B C 1
ATOM 6462 O O . LEU B 1 222 ? 8.086 -12.961 0.98 1 97.19 222 LEU B O 1
ATOM 6466 N N . HIS B 1 223 ? 8.836 -10.898 0.556 1 96.44 223 HIS B N 1
ATOM 6467 C CA . HIS B 1 223 ? 7.527 -10.289 0.776 1 96.44 223 HIS B CA 1
ATOM 6468 C C . HIS B 1 223 ? 6.496 -10.828 -0.21 1 96.44 223 HIS B C 1
ATOM 6470 O O . HIS B 1 223 ? 5.363 -11.125 0.173 1 96.44 223 HIS B O 1
ATOM 6476 N N . ARG B 1 224 ? 6.844 -10.891 -1.393 1 96.88 224 ARG B N 1
ATOM 6477 C CA . ARG B 1 224 ? 5.965 -11.438 -2.422 1 96.88 224 ARG B CA 1
ATOM 6478 C C . ARG B 1 224 ? 5.586 -12.883 -2.109 1 96.88 224 ARG B C 1
ATOM 6480 O O . ARG B 1 224 ? 4.418 -13.266 -2.24 1 96.88 224 ARG B O 1
ATOM 6487 N N . CYS B 1 225 ? 6.547 -13.688 -1.754 1 97.38 225 CYS B N 1
ATOM 6488 C CA . CYS B 1 225 ? 6.297 -15.078 -1.387 1 97.38 225 CYS B CA 1
ATOM 6489 C C . CYS B 1 225 ? 5.324 -15.172 -0.218 1 97.38 225 CYS B C 1
ATOM 6491 O O . CYS B 1 225 ? 4.41 -16 -0.229 1 97.38 225 CYS B O 1
ATOM 6493 N N . ARG B 1 226 ? 5.559 -14.336 0.744 1 97.38 226 ARG B N 1
ATOM 6494 C CA . ARG B 1 226 ? 4.656 -14.312 1.892 1 97.38 226 ARG B CA 1
ATOM 6495 C C . ARG B 1 226 ? 3.236 -13.969 1.464 1 97.38 226 ARG B C 1
ATOM 6497 O O . ARG B 1 226 ? 2.271 -14.547 1.968 1 97.38 226 ARG B O 1
ATOM 6504 N N . THR B 1 227 ? 3.098 -13.016 0.563 1 96.62 227 THR B N 1
ATOM 6505 C CA . THR B 1 227 ? 1.786 -12.641 0.046 1 96.62 227 THR B CA 1
ATOM 6506 C C . THR B 1 227 ? 1.106 -13.836 -0.612 1 96.62 227 THR B C 1
ATOM 6508 O O . THR B 1 227 ? -0.093 -14.062 -0.427 1 96.62 227 THR B O 1
ATOM 6511 N N . THR B 1 228 ? 1.856 -14.594 -1.351 1 96 228 THR B N 1
ATOM 6512 C CA . THR B 1 228 ? 1.315 -15.789 -1.99 1 96 228 THR B CA 1
ATOM 6513 C C . THR B 1 228 ? 0.812 -16.781 -0.946 1 96 228 THR B C 1
ATOM 6515 O O . THR B 1 228 ? -0.274 -17.344 -1.092 1 96 228 THR B O 1
ATOM 6518 N N . LEU B 1 229 ? 1.59 -16.969 0.071 1 96.38 229 LEU B N 1
ATOM 6519 C CA . LEU B 1 229 ? 1.184 -17.875 1.132 1 96.38 229 LEU B CA 1
ATOM 6520 C C . LEU B 1 229 ? -0.088 -17.391 1.816 1 96.38 229 LEU B C 1
ATOM 6522 O O . LEU B 1 229 ? -0.997 -18.188 2.084 1 96.38 229 LEU B O 1
ATOM 6526 N N . ILE B 1 230 ? -0.153 -16.125 2.068 1 94.94 230 ILE B N 1
ATOM 6527 C CA . ILE B 1 230 ? -1.326 -15.539 2.709 1 94.94 230 ILE B CA 1
ATOM 6528 C C . ILE B 1 230 ? -2.547 -15.703 1.807 1 94.94 230 ILE B C 1
ATOM 6530 O O . ILE B 1 230 ? -3.641 -16.016 2.283 1 94.94 230 ILE B O 1
ATOM 6534 N N . SER B 1 231 ? -2.367 -15.484 0.574 1 93.38 231 SER B N 1
ATOM 6535 C CA . SER B 1 231 ? -3.457 -15.68 -0.376 1 93.38 231 SER B CA 1
ATOM 6536 C C . SER B 1 231 ? -3.988 -17.109 -0.327 1 93.38 231 SER B C 1
ATOM 6538 O O . SER B 1 231 ? -5.199 -17.328 -0.392 1 93.38 231 SER B O 1
ATOM 6540 N N . ILE B 1 232 ? -3.111 -18.078 -0.206 1 91.56 232 ILE B N 1
ATOM 6541 C CA . ILE B 1 232 ? -3.479 -19.484 -0.156 1 91.56 232 ILE B CA 1
ATOM 6542 C C . ILE B 1 232 ? -4.223 -19.781 1.144 1 91.56 232 ILE B C 1
ATOM 6544 O O . ILE B 1 232 ? -5.203 -20.531 1.148 1 91.56 232 ILE B O 1
ATOM 6548 N N . MET B 1 233 ? -3.822 -19.141 2.178 1 91.75 233 MET B N 1
ATOM 6549 C CA . MET B 1 233 ? -4.32 -19.484 3.508 1 91.75 233 MET B CA 1
ATOM 6550 C C . MET B 1 233 ? -5.586 -18.703 3.836 1 91.75 233 MET B C 1
ATOM 6552 O O . MET B 1 233 ? -6.516 -19.234 4.438 1 91.75 233 MET B O 1
ATOM 6556 N N . ASP B 1 234 ? -5.57 -17.438 3.488 1 90.31 234 ASP B N 1
ATOM 6557 C CA . ASP B 1 234 ? -6.668 -16.578 3.898 1 90.31 234 ASP B CA 1
ATOM 6558 C C . ASP B 1 234 ? -7.641 -16.344 2.744 1 90.31 234 ASP B C 1
ATOM 6560 O O . ASP B 1 234 ? -8.789 -15.953 2.965 1 90.31 234 ASP B O 1
ATOM 6564 N N . GLY B 1 235 ? -7.172 -16.547 1.556 1 90.06 235 GLY B N 1
ATOM 6565 C CA . GLY B 1 235 ? -7.988 -16.266 0.385 1 90.06 235 GLY B CA 1
ATOM 6566 C C . GLY B 1 235 ? -7.574 -15 -0.337 1 90.06 235 GLY B C 1
ATOM 6567 O O . GLY B 1 235 ? -6.984 -14.102 0.266 1 90.06 235 GLY B O 1
ATOM 6568 N N . ASP B 1 236 ? -7.941 -14.844 -1.517 1 88.56 236 ASP B N 1
ATOM 6569 C CA . ASP B 1 236 ? -7.512 -13.773 -2.406 1 88.56 236 ASP B CA 1
ATOM 6570 C C . ASP B 1 236 ? -8.281 -12.484 -2.119 1 88.56 236 ASP B C 1
ATOM 6572 O O . ASP B 1 236 ? -7.801 -11.383 -2.418 1 88.56 236 ASP B O 1
ATOM 6576 N N . ALA B 1 237 ? -9.414 -12.609 -1.595 1 89.88 237 ALA B N 1
ATOM 6577 C CA . ALA B 1 237 ? -10.227 -11.422 -1.323 1 89.88 237 ALA B CA 1
ATOM 6578 C C . ALA B 1 237 ? -9.953 -10.875 0.075 1 89.88 237 ALA B C 1
ATOM 6580 O O . ALA B 1 237 ? -10.383 -9.773 0.413 1 89.88 237 ALA B O 1
ATOM 6581 N N . ALA B 1 238 ? -9.227 -11.617 0.847 1 91.38 238 ALA B N 1
ATOM 6582 C CA . ALA B 1 238 ? -9.023 -11.281 2.254 1 91.38 238 ALA B CA 1
ATOM 6583 C C . ALA B 1 238 ? -8.227 -9.984 2.395 1 91.38 238 ALA B C 1
ATOM 6585 O O . ALA B 1 238 ? -7.355 -9.695 1.569 1 91.38 238 ALA B O 1
ATOM 6586 N N . GLY B 1 239 ? -8.523 -9.234 3.465 1 93.06 239 GLY B N 1
ATOM 6587 C CA . GLY B 1 239 ? -7.789 -8.016 3.756 1 93.06 239 GLY B CA 1
ATOM 6588 C C . GLY B 1 239 ? -6.309 -8.25 3.986 1 93.06 239 GLY B C 1
ATOM 6589 O O . GLY B 1 239 ? -5.469 -7.484 3.506 1 93.06 239 GLY B O 1
ATOM 6590 N N . THR B 1 240 ? -5.977 -9.297 4.68 1 93.19 240 THR B N 1
ATOM 6591 C CA . THR B 1 240 ? -4.582 -9.602 4.992 1 93.19 240 THR B CA 1
ATOM 6592 C C . THR B 1 240 ? -3.768 -9.766 3.711 1 93.19 240 THR B C 1
ATOM 6594 O O . THR B 1 240 ? -2.627 -9.305 3.633 1 93.19 240 THR B O 1
ATOM 6597 N N . CYS B 1 241 ? -4.367 -10.43 2.734 1 94.62 241 CYS B N 1
ATOM 6598 C CA . CYS B 1 241 ? -3.689 -10.617 1.454 1 94.62 241 CYS B CA 1
ATOM 6599 C C . CYS B 1 241 ? -3.477 -9.281 0.752 1 94.62 241 CYS B C 1
ATOM 6601 O O . CYS B 1 241 ? -2.379 -9 0.269 1 94.62 241 CYS B O 1
ATOM 6603 N N . TRP B 1 242 ? -4.496 -8.453 0.747 1 96.44 242 TRP B N 1
ATOM 6604 C CA . TRP B 1 242 ? -4.445 -7.145 0.097 1 96.44 242 TRP B CA 1
ATOM 6605 C C . TRP B 1 242 ? -3.42 -6.238 0.772 1 96.44 242 TRP B C 1
ATOM 6607 O O . TRP B 1 242 ? -2.65 -5.551 0.098 1 96.44 242 TRP B O 1
ATOM 6617 N N . TYR B 1 243 ? -3.355 -6.266 2.117 1 95.94 243 TYR B N 1
ATOM 6618 C CA . TYR B 1 243 ? -2.406 -5.457 2.875 1 95.94 243 TYR B CA 1
ATOM 6619 C C . TYR B 1 243 ? -0.975 -5.898 2.602 1 95.94 243 TYR B C 1
ATOM 6621 O O . TYR B 1 243 ? -0.08 -5.066 2.443 1 95.94 243 TYR B O 1
ATOM 6629 N N . SER B 1 244 ? -0.826 -7.207 2.57 1 95.88 244 SER B N 1
ATOM 6630 C CA . SER B 1 244 ? 0.501 -7.738 2.275 1 95.88 244 SER B CA 1
ATOM 6631 C C . SER B 1 244 ? 0.965 -7.324 0.883 1 95.88 244 SER B C 1
ATOM 6633 O O . SER B 1 244 ? 2.117 -6.926 0.7 1 95.88 244 SER B O 1
ATOM 6635 N N . HIS B 1 245 ? 0.078 -7.418 -0.07 1 97.25 245 HIS B N 1
ATOM 6636 C CA . HIS B 1 245 ? 0.409 -6.988 -1.426 1 97.25 245 HIS B CA 1
ATOM 6637 C C . HIS B 1 245 ? 0.747 -5.504 -1.468 1 97.25 245 HIS B C 1
ATOM 6639 O O . HIS B 1 245 ? 1.707 -5.098 -2.129 1 97.25 245 HIS B O 1
ATOM 6645 N N . GLY B 1 246 ? -0.077 -4.695 -0.804 1 96.94 246 GLY B N 1
ATOM 6646 C CA . GLY B 1 246 ? 0.197 -3.27 -0.74 1 96.94 246 GLY B CA 1
ATOM 6647 C C . GLY B 1 246 ? 1.574 -2.951 -0.192 1 96.94 246 GLY B C 1
ATOM 6648 O O . GLY B 1 246 ? 2.252 -2.049 -0.688 1 96.94 246 GLY B O 1
ATOM 6649 N N . ALA B 1 247 ? 1.978 -3.705 0.812 1 96 247 ALA B N 1
ATOM 6650 C CA . ALA B 1 247 ? 3.309 -3.521 1.385 1 96 247 ALA B CA 1
ATOM 6651 C C . ALA B 1 247 ? 4.395 -3.828 0.358 1 96 247 ALA B C 1
ATOM 6653 O O . ALA B 1 247 ? 5.414 -3.137 0.298 1 96 247 ALA B O 1
ATOM 6654 N N . GLY B 1 248 ? 4.176 -4.863 -0.422 1 96.94 248 GLY B N 1
ATOM 6655 C CA . GLY B 1 248 ? 5.121 -5.195 -1.476 1 96.94 248 GLY B CA 1
ATOM 6656 C C . GLY B 1 248 ? 5.238 -4.117 -2.533 1 96.94 248 GLY B C 1
ATOM 6657 O O . GLY B 1 248 ? 6.344 -3.773 -2.957 1 96.94 248 GLY B O 1
ATOM 6658 N N . VAL B 1 249 ? 4.117 -3.541 -2.918 1 97.88 249 VAL B N 1
ATOM 6659 C CA . VAL B 1 249 ? 4.105 -2.49 -3.93 1 97.88 249 VAL B CA 1
ATOM 6660 C C . VAL B 1 249 ? 4.816 -1.248 -3.396 1 97.88 249 VAL B C 1
ATOM 6662 O O . VAL B 1 249 ? 5.602 -0.62 -4.113 1 97.88 249 VAL B O 1
ATOM 6665 N N . SER B 1 250 ? 4.547 -0.915 -2.135 1 96.94 250 SER B N 1
ATOM 6666 C CA . SER B 1 250 ? 5.199 0.239 -1.524 1 96.94 250 SER B CA 1
ATOM 6667 C C . SER B 1 250 ? 6.711 0.054 -1.47 1 96.94 250 SER B C 1
ATOM 6669 O O . SER B 1 250 ? 7.465 0.982 -1.767 1 96.94 250 SER B O 1
ATOM 6671 N N . MET B 1 251 ? 7.148 -1.133 -1.132 1 96.5 251 MET B N 1
ATOM 6672 C CA . MET B 1 251 ? 8.586 -1.395 -1.079 1 96.5 251 MET B CA 1
ATOM 6673 C C . MET B 1 251 ? 9.203 -1.317 -2.471 1 96.5 251 MET B C 1
ATOM 6675 O O . MET B 1 251 ? 10.281 -0.746 -2.645 1 96.5 251 MET B O 1
ATOM 6679 N N . MET B 1 252 ? 8.516 -1.879 -3.463 1 97.38 252 MET B N 1
ATOM 6680 C CA . MET B 1 252 ? 8.992 -1.866 -4.844 1 97.38 252 MET B CA 1
ATOM 6681 C C . MET B 1 252 ? 9.172 -0.437 -5.344 1 97.38 252 MET B C 1
ATOM 6683 O O . MET B 1 252 ? 10.203 -0.108 -5.934 1 97.38 252 MET B O 1
ATOM 6687 N N . THR B 1 253 ? 8.242 0.445 -5.066 1 96.44 253 THR B N 1
ATOM 6688 C CA . THR B 1 253 ? 8.281 1.815 -5.562 1 96.44 253 THR B CA 1
ATOM 6689 C C . THR B 1 253 ? 9.25 2.66 -4.734 1 96.44 253 THR B C 1
ATOM 6691 O O . THR B 1 253 ? 9.867 3.59 -5.258 1 96.44 253 THR B O 1
ATOM 6694 N N . PHE B 1 254 ? 9.391 2.316 -3.42 1 96.44 254 PHE B N 1
ATOM 6695 C CA . PHE B 1 254 ? 10.398 2.99 -2.609 1 96.44 254 PHE B CA 1
ATOM 6696 C C . PHE B 1 254 ? 11.789 2.75 -3.174 1 96.44 254 PHE B C 1
ATOM 6698 O O . PHE B 1 254 ? 12.602 3.676 -3.248 1 96.44 254 PHE B O 1
ATOM 6705 N N . MET B 1 255 ? 12.039 1.535 -3.598 1 93.94 255 MET B N 1
ATOM 6706 C CA . MET B 1 255 ? 13.359 1.152 -4.102 1 93.94 255 MET B CA 1
ATOM 6707 C C . MET B 1 255 ? 13.562 1.659 -5.527 1 93.94 255 MET B C 1
ATOM 6709 O O . MET B 1 255 ? 14.664 1.572 -6.066 1 93.94 255 MET B O 1
ATOM 6713 N N . GLY B 1 256 ? 12.508 2.127 -6.168 1 93.88 256 GLY B N 1
ATOM 6714 C CA . GLY B 1 256 ? 12.602 2.643 -7.523 1 93.88 256 GLY B CA 1
ATOM 6715 C C . GLY B 1 256 ? 12.609 1.552 -8.578 1 93.88 256 GLY B C 1
ATOM 6716 O O . GLY B 1 256 ? 12.969 1.797 -9.734 1 93.88 256 GLY B O 1
ATOM 6717 N N . LEU B 1 257 ? 12.172 0.2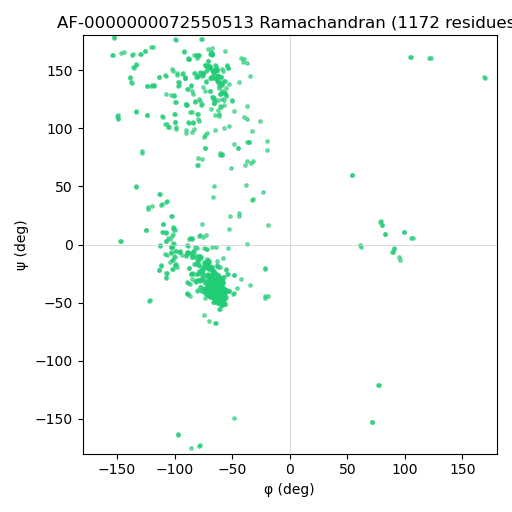96 -8.195 1 95.38 257 LEU B N 1
ATOM 6718 C CA . LEU B 1 257 ? 12.234 -0.84 -9.109 1 95.38 257 LEU B CA 1
ATOM 6719 C C . LEU B 1 257 ? 11.148 -0.735 -10.18 1 95.38 257 LEU B C 1
ATOM 6721 O O . LEU B 1 257 ? 11.219 -1.421 -11.203 1 95.38 257 LEU B O 1
ATOM 6725 N N . HIS B 1 258 ? 10.141 0.091 -9.992 1 94.69 258 HIS B N 1
ATOM 6726 C CA . HIS B 1 258 ? 9.086 0.285 -10.977 1 94.69 258 HIS B CA 1
ATOM 6727 C C . HIS B 1 258 ? 9.602 1.04 -12.203 1 94.69 258 HIS B C 1
ATOM 6729 O O . HIS B 1 258 ? 8.938 1.07 -13.242 1 94.69 258 HIS B O 1
ATOM 6735 N N . ALA B 1 259 ? 10.789 1.657 -12.07 1 92.25 259 ALA B N 1
ATOM 6736 C CA . ALA B 1 259 ? 11.336 2.484 -13.141 1 92.25 259 ALA B CA 1
ATOM 6737 C C . ALA B 1 259 ? 12.805 2.162 -13.391 1 92.25 259 ALA B C 1
ATOM 6739 O O . ALA B 1 259 ? 13.641 3.066 -13.469 1 92.25 259 ALA B O 1
ATOM 6740 N N . LEU B 1 260 ? 13.07 0.918 -13.523 1 88.56 260 LEU B N 1
ATOM 6741 C CA . LEU B 1 260 ? 14.445 0.513 -13.789 1 88.56 260 LEU B CA 1
ATOM 6742 C C . LEU B 1 260 ? 14.898 0.992 -15.172 1 88.56 260 LEU B C 1
ATOM 6744 O O . LEU B 1 260 ? 14.164 0.854 -16.156 1 88.56 260 LEU B O 1
ATOM 6748 N N . ASP B 1 261 ? 16.031 1.718 -15.117 1 77.88 261 ASP B N 1
ATOM 6749 C CA . ASP B 1 261 ? 16.625 2.234 -16.344 1 77.88 261 ASP B CA 1
ATOM 6750 C C . ASP B 1 261 ? 17.516 1.188 -17.016 1 77.88 261 ASP B C 1
ATOM 6752 O O . ASP B 1 261 ? 18.281 0.499 -16.328 1 77.88 261 ASP B O 1
ATOM 6756 N N . THR B 1 262 ? 17.266 1.018 -18.266 1 72.81 262 THR B N 1
ATOM 6757 C CA . THR B 1 262 ? 18.125 0.037 -18.938 1 72.81 262 THR B CA 1
ATOM 6758 C C . THR B 1 262 ? 19.141 0.728 -19.844 1 72.81 262 THR B C 1
ATOM 6760 O O . THR B 1 262 ? 18.766 1.431 -20.797 1 72.81 262 THR B O 1
ATOM 6763 N N . GLU B 1 263 ? 20.234 0.718 -19.312 1 76.62 263 GLU B N 1
ATOM 6764 C CA . GLU B 1 263 ? 21.312 1.162 -20.188 1 76.62 263 GLU B CA 1
ATOM 6765 C C . GLU B 1 263 ? 21.438 0.271 -21.422 1 76.62 263 GLU B C 1
ATOM 6767 O O . GLU B 1 263 ? 21.312 -0.951 -21.328 1 76.62 263 GLU B O 1
ATOM 6772 N N . MET B 1 264 ? 21.469 0.906 -22.547 1 78.94 264 MET B N 1
ATOM 6773 C CA . MET B 1 264 ? 21.609 0.143 -23.781 1 78.94 264 MET B CA 1
ATOM 6774 C C . MET B 1 264 ? 23.047 0.171 -24.281 1 78.94 264 MET B C 1
ATOM 6776 O O . MET B 1 264 ? 23.703 1.218 -24.25 1 78.94 264 MET B O 1
ATOM 6780 N N . PRO B 1 265 ? 23.703 -0.959 -24.578 1 86 265 PRO B N 1
ATOM 6781 C CA . PRO B 1 265 ? 23.047 -2.266 -24.688 1 86 265 PRO B CA 1
ATOM 6782 C C . PRO B 1 265 ? 22.875 -2.939 -23.328 1 86 265 PRO B C 1
ATOM 6784 O O . PRO B 1 265 ? 23.75 -2.857 -22.469 1 86 265 PRO B O 1
ATOM 6787 N N . TYR B 1 266 ? 21.828 -3.688 -23.172 1 90.38 266 TYR B N 1
ATOM 6788 C CA . TYR B 1 266 ? 21.484 -4.312 -21.891 1 90.38 266 TYR B CA 1
ATOM 6789 C C . TYR B 1 266 ? 22.266 -5.605 -21.688 1 90.38 266 TYR B C 1
ATOM 6791 O O . TYR B 1 266 ? 22.234 -6.492 -22.547 1 90.38 266 TYR B O 1
ATOM 6799 N N . THR B 1 267 ? 23 -5.668 -20.609 1 91.69 267 THR B N 1
ATOM 6800 C CA . THR B 1 267 ? 23.703 -6.879 -20.203 1 91.69 267 THR B CA 1
ATOM 6801 C C . THR B 1 267 ? 23.078 -7.477 -18.953 1 91.69 267 THR B C 1
ATOM 6803 O O . THR B 1 267 ? 23.297 -6.984 -17.844 1 91.69 267 THR B O 1
ATOM 6806 N N . PRO B 1 268 ? 22.438 -8.586 -19.125 1 94.88 268 PRO B N 1
ATOM 6807 C CA . PRO B 1 268 ? 21.703 -9.156 -18 1 94.88 268 PRO B CA 1
ATOM 6808 C C . PRO B 1 268 ? 22.641 -9.758 -16.953 1 94.88 268 PRO B C 1
ATOM 6810 O O . PRO B 1 268 ? 23.672 -10.336 -17.297 1 94.88 268 PRO B O 1
ATOM 6813 N N . THR B 1 269 ? 22.359 -9.602 -15.727 1 94.94 269 THR B N 1
ATOM 6814 C CA . THR B 1 269 ? 22.953 -10.258 -14.57 1 94.94 269 THR B CA 1
ATOM 6815 C C . THR B 1 269 ? 21.891 -10.922 -13.711 1 94.94 269 THR B C 1
ATOM 6817 O O . THR B 1 269 ? 20.688 -10.703 -13.922 1 94.94 269 THR B O 1
ATOM 6820 N N . LEU B 1 270 ? 22.297 -11.766 -12.805 1 96.12 270 LEU B N 1
ATOM 6821 C CA . LEU B 1 270 ? 21.312 -12.367 -11.906 1 96.12 270 LEU B CA 1
ATOM 6822 C C . LEU B 1 270 ? 20.547 -11.297 -11.141 1 96.12 270 LEU B C 1
ATOM 6824 O O . LEU B 1 270 ? 19.312 -11.375 -11.031 1 96.12 270 LEU B O 1
ATOM 6828 N N . CYS B 1 271 ? 21.266 -10.328 -10.664 1 94.5 271 CYS B N 1
ATOM 6829 C CA . CYS B 1 271 ? 20.656 -9.258 -9.891 1 94.5 271 CYS B CA 1
ATOM 6830 C C . CYS B 1 271 ? 19.641 -8.484 -10.727 1 94.5 271 CYS B C 1
ATOM 6832 O O . CYS B 1 271 ? 18.5 -8.281 -10.297 1 94.5 271 CYS B O 1
ATOM 6834 N N . SER B 1 272 ? 19.984 -8.047 -11.883 1 94.88 272 SER B N 1
ATOM 6835 C CA . SER B 1 272 ? 19.109 -7.25 -12.734 1 94.88 272 SER B CA 1
ATOM 6836 C C . SER B 1 272 ? 17.891 -8.055 -13.195 1 94.88 272 SER B C 1
ATOM 6838 O O . SER B 1 272 ? 16.766 -7.566 -13.164 1 94.88 272 SER B O 1
ATOM 6840 N N . GLU B 1 273 ? 18.094 -9.344 -13.594 1 96.56 273 GLU B N 1
ATOM 6841 C CA . GLU B 1 273 ? 17 -10.18 -14.07 1 96.56 273 GLU B CA 1
ATOM 6842 C C . GLU B 1 273 ? 16.047 -10.547 -12.93 1 96.56 273 GLU B C 1
ATOM 6844 O O . GLU B 1 273 ? 14.836 -10.617 -13.133 1 96.56 273 GLU B O 1
ATOM 6849 N N . ASN B 1 274 ? 16.672 -10.828 -11.812 1 95.81 274 ASN B N 1
ATOM 6850 C CA . ASN B 1 274 ? 15.812 -11.102 -10.664 1 95.81 274 ASN B CA 1
ATOM 6851 C C . ASN B 1 274 ? 14.906 -9.914 -10.352 1 95.81 274 ASN B C 1
ATOM 6853 O O . ASN B 1 274 ? 13.719 -10.094 -10.047 1 95.81 274 ASN B O 1
ATOM 6857 N N . SER B 1 275 ? 15.445 -8.703 -10.367 1 95.94 275 SER B N 1
ATOM 6858 C CA . SER B 1 275 ? 14.648 -7.508 -10.109 1 95.94 275 SER B CA 1
ATOM 6859 C C . SER B 1 275 ? 13.523 -7.371 -11.125 1 95.94 275 SER B C 1
ATOM 6861 O O . SER B 1 275 ? 12.375 -7.086 -10.758 1 95.94 275 SER B O 1
ATOM 6863 N N . ARG B 1 276 ? 13.836 -7.594 -12.383 1 97.06 276 ARG B N 1
ATOM 6864 C CA . ARG B 1 276 ? 12.82 -7.516 -13.422 1 97.06 276 ARG B CA 1
ATOM 6865 C C . ARG B 1 276 ? 11.727 -8.555 -13.195 1 97.06 276 ARG B C 1
ATOM 6867 O O . ARG B 1 276 ? 10.539 -8.266 -13.359 1 97.06 276 ARG B O 1
ATOM 6874 N N . ARG B 1 277 ? 12.109 -9.727 -12.797 1 97.31 277 ARG B N 1
ATOM 6875 C CA . ARG B 1 277 ? 11.172 -10.82 -12.57 1 97.31 277 ARG B CA 1
ATOM 6876 C C . ARG B 1 277 ? 10.258 -10.516 -11.391 1 97.31 277 ARG B C 1
ATOM 6878 O O . ARG B 1 277 ? 9.039 -10.727 -11.469 1 97.31 277 ARG B O 1
ATOM 6885 N N . VAL B 1 278 ? 10.844 -10.031 -10.32 1 97.44 278 VAL B N 1
ATOM 6886 C CA . VAL B 1 278 ? 10.062 -9.734 -9.125 1 97.44 278 VAL B CA 1
ATOM 6887 C C . VAL B 1 278 ? 9.078 -8.609 -9.414 1 97.44 278 VAL B C 1
ATOM 6889 O O . VAL B 1 278 ? 7.914 -8.672 -9 1 97.44 278 VAL B O 1
ATOM 6892 N N . VAL B 1 279 ? 9.5 -7.586 -10.125 1 97.69 279 VAL B N 1
ATOM 6893 C CA . VAL B 1 279 ? 8.625 -6.484 -10.492 1 97.69 279 VAL B CA 1
ATOM 6894 C C . VAL B 1 279 ? 7.469 -7.008 -11.352 1 97.69 279 VAL B C 1
ATOM 6896 O O . VAL B 1 279 ? 6.312 -6.648 -11.125 1 97.69 279 VAL B O 1
ATOM 6899 N N . ALA B 1 280 ? 7.82 -7.863 -12.297 1 97.88 280 ALA B N 1
ATOM 6900 C CA . ALA B 1 280 ? 6.793 -8.438 -13.156 1 97.88 280 ALA B CA 1
ATOM 6901 C C . ALA B 1 280 ? 5.781 -9.242 -12.352 1 97.88 280 ALA B C 1
ATOM 6903 O O . ALA B 1 280 ? 4.574 -9.141 -12.57 1 97.88 280 ALA B O 1
ATOM 6904 N N . GLN B 1 281 ? 6.281 -9.992 -11.43 1 97.81 281 GLN B N 1
ATOM 6905 C CA . GLN B 1 281 ? 5.398 -10.828 -10.625 1 97.81 281 GLN B CA 1
ATOM 6906 C C . GLN B 1 281 ? 4.5 -9.977 -9.727 1 97.81 281 GLN B C 1
ATOM 6908 O O . GLN B 1 281 ? 3.316 -10.281 -9.57 1 97.81 281 GLN B O 1
ATOM 6913 N N . ILE B 1 282 ? 5.039 -8.938 -9.117 1 97.81 282 ILE B N 1
ATOM 6914 C CA . ILE B 1 282 ? 4.246 -8.055 -8.266 1 97.81 282 ILE B CA 1
ATOM 6915 C C . ILE B 1 282 ? 3.188 -7.344 -9.102 1 97.81 282 ILE B C 1
ATOM 6917 O O . ILE B 1 282 ? 2.037 -7.207 -8.68 1 97.81 282 ILE B O 1
ATOM 6921 N N . PHE B 1 283 ? 3.584 -6.906 -10.289 1 97.69 283 PHE B N 1
ATOM 6922 C CA . PHE B 1 283 ? 2.635 -6.277 -11.195 1 97.69 283 PHE B CA 1
ATOM 6923 C C . PHE B 1 283 ? 1.519 -7.246 -11.57 1 97.69 283 PHE B C 1
ATOM 6925 O O . PHE B 1 283 ? 0.344 -6.871 -11.586 1 97.69 283 PHE B O 1
ATOM 6932 N N . ASN B 1 284 ? 1.87 -8.461 -11.836 1 97.19 284 ASN B N 1
ATOM 6933 C CA . ASN B 1 284 ? 0.89 -9.492 -12.18 1 97.19 284 ASN B CA 1
ATOM 6934 C C . ASN B 1 284 ? -0.094 -9.727 -11.031 1 97.19 284 ASN B C 1
ATOM 6936 O O . ASN B 1 284 ? -1.305 -9.789 -11.258 1 97.19 284 ASN B O 1
ATOM 6940 N N . VAL B 1 285 ? 0.427 -9.836 -9.891 1 96.5 285 VAL B N 1
ATOM 6941 C CA . VAL B 1 285 ? -0.405 -10.078 -8.719 1 96.5 285 VAL B CA 1
ATOM 6942 C C . VAL B 1 285 ? -1.357 -8.906 -8.508 1 96.5 285 VAL B C 1
ATOM 6944 O O . VAL B 1 285 ? -2.529 -9.102 -8.18 1 96.5 285 VAL B O 1
ATOM 6947 N N . ASP B 1 286 ? -0.842 -7.719 -8.656 1 97.06 286 ASP B N 1
ATOM 6948 C CA . ASP B 1 286 ? -1.669 -6.523 -8.516 1 97.06 286 ASP B CA 1
ATOM 6949 C C . ASP B 1 286 ? -2.875 -6.574 -9.445 1 97.06 286 ASP B C 1
ATOM 6951 O O . ASP B 1 286 ? -4.004 -6.312 -9.031 1 97.06 286 ASP B O 1
ATOM 6955 N N . LYS B 1 287 ? -2.672 -6.949 -10.664 1 96.81 287 LYS B N 1
ATOM 6956 C CA . LYS B 1 287 ? -3.742 -6.922 -11.656 1 96.81 287 LYS B CA 1
ATOM 6957 C C . LYS B 1 287 ? -4.734 -8.055 -11.43 1 96.81 287 LYS B C 1
ATOM 6959 O O . LYS B 1 287 ? -5.941 -7.879 -11.594 1 96.81 287 LYS B O 1
ATOM 6964 N N . TRP B 1 288 ? -4.207 -9.172 -11.062 1 94 288 TRP B N 1
ATOM 6965 C CA . TRP B 1 288 ? -5.109 -10.289 -10.797 1 94 288 TRP B CA 1
ATOM 6966 C C . TRP B 1 288 ? -5.98 -10.008 -9.578 1 94 288 TRP B C 1
ATOM 6968 O O . TRP B 1 288 ? -7.164 -10.359 -9.555 1 94 288 TRP B O 1
ATOM 6978 N N . CYS B 1 289 ? -5.387 -9.367 -8.586 1 94.81 289 CYS B N 1
ATOM 6979 C CA . CYS B 1 289 ? -6.16 -9.008 -7.402 1 94.81 289 CYS B CA 1
ATOM 6980 C C . CYS B 1 289 ? -7.246 -7.996 -7.75 1 94.81 289 CYS B C 1
ATOM 6982 O O . CYS B 1 289 ? -8.359 -8.078 -7.238 1 94.81 289 CYS B O 1
ATOM 6984 N N . VAL B 1 290 ? -6.906 -7.09 -8.594 1 95.5 290 VAL B N 1
ATOM 6985 C CA . VAL B 1 290 ? -7.844 -6.055 -9.008 1 95.5 290 VAL B CA 1
ATOM 6986 C C . VAL B 1 290 ? -8.977 -6.672 -9.82 1 95.5 290 VAL B C 1
ATOM 6988 O O . VAL B 1 290 ? -10.148 -6.348 -9.617 1 95.5 290 VAL B O 1
ATOM 6991 N N . ALA B 1 291 ? -8.617 -7.566 -10.688 1 94.94 291 ALA B N 1
ATOM 6992 C CA . ALA B 1 291 ? -9.633 -8.258 -11.484 1 94.94 291 ALA B CA 1
ATOM 6993 C C . ALA B 1 291 ? -10.555 -9.078 -10.586 1 94.94 291 ALA B C 1
ATOM 6995 O O . ALA B 1 291 ? -11.75 -9.188 -10.852 1 94.94 291 ALA B O 1
ATOM 6996 N N . PHE B 1 292 ? -9.992 -9.641 -9.562 1 93.88 292 PHE B N 1
ATOM 6997 C CA . PHE B 1 292 ? -10.711 -10.523 -8.641 1 93.88 292 PHE B CA 1
ATOM 6998 C C . PHE B 1 292 ? -11.656 -9.719 -7.758 1 93.88 292 PHE B C 1
ATOM 7000 O O . PHE B 1 292 ? -12.805 -10.117 -7.547 1 93.88 292 PHE B O 1
ATOM 7007 N N . SER B 1 293 ? -11.258 -8.562 -7.23 1 92.94 293 SER B N 1
ATOM 7008 C CA . SER B 1 293 ? -12 -7.852 -6.195 1 92.94 293 SER B CA 1
ATOM 7009 C C . SER B 1 293 ? -12.672 -6.605 -6.754 1 92.94 293 SER B C 1
ATOM 7011 O O . SER B 1 293 ? -13.68 -6.141 -6.215 1 92.94 293 SER B O 1
ATOM 7013 N N . GLY B 1 294 ? -12.062 -6.02 -7.816 1 93.5 294 GLY B N 1
ATOM 7014 C CA . GLY B 1 294 ? -12.562 -4.754 -8.328 1 93.5 294 GLY B CA 1
ATOM 7015 C C . GLY B 1 294 ? -12.047 -3.555 -7.559 1 93.5 294 GLY B C 1
ATOM 7016 O O . GLY B 1 294 ? -12.578 -2.449 -7.695 1 93.5 294 GLY B O 1
ATOM 7017 N N . ARG B 1 295 ? -11.078 -3.74 -6.637 1 94.88 295 ARG B N 1
ATOM 7018 C CA . ARG B 1 295 ? -10.391 -2.637 -5.973 1 94.88 295 ARG B CA 1
ATOM 7019 C C . ARG B 1 295 ? -9.461 -1.912 -6.938 1 94.88 295 ARG B C 1
ATOM 7021 O O . ARG B 1 295 ? -9.07 -2.465 -7.969 1 94.88 295 ARG B O 1
ATOM 7028 N N . PRO B 1 296 ? -9.117 -0.635 -6.648 1 94.88 296 PRO B N 1
ATOM 7029 C CA . PRO B 1 296 ? -8.195 0.068 -7.543 1 94.88 296 PRO B CA 1
ATOM 7030 C C . PRO B 1 296 ? -6.785 -0.519 -7.516 1 94.88 296 PRO B C 1
ATOM 7032 O O . PRO B 1 296 ? -6.328 -0.99 -6.469 1 94.88 296 PRO B O 1
ATOM 7035 N N . PRO B 1 297 ? -6.148 -0.509 -8.688 1 95.88 297 PRO B N 1
ATOM 7036 C CA . PRO B 1 297 ? -4.762 -0.983 -8.695 1 95.88 297 PRO B CA 1
ATOM 7037 C C . PRO B 1 297 ? -3.857 -0.169 -7.77 1 95.88 297 PRO B C 1
ATOM 7039 O O . PRO B 1 297 ? -4.035 1.044 -7.637 1 95.88 297 PRO B O 1
ATOM 7042 N N . LEU B 1 298 ? -2.926 -0.809 -7.148 1 96.75 298 LEU B N 1
ATOM 7043 C CA . LEU B 1 298 ? -1.978 -0.133 -6.27 1 96.75 298 LEU B CA 1
ATOM 7044 C C . LEU B 1 298 ? -0.775 0.376 -7.055 1 96.75 298 LEU B C 1
ATOM 7046 O O . LEU B 1 298 ? -0.017 1.216 -6.566 1 96.75 298 LEU B O 1
ATOM 7050 N N . ILE B 1 299 ? -0.545 -0.153 -8.195 1 95.69 299 ILE B N 1
ATOM 7051 C CA . ILE B 1 299 ? 0.462 0.36 -9.117 1 95.69 299 ILE B CA 1
ATOM 7052 C C . ILE B 1 299 ? -0.126 0.454 -10.523 1 95.69 299 ILE B C 1
ATOM 7054 O O . ILE B 1 299 ? -0.453 -0.566 -11.133 1 95.69 299 ILE B O 1
ATOM 7058 N N . HIS B 1 300 ? -0.24 1.657 -10.992 1 92.56 300 HIS B N 1
ATOM 7059 C CA . HIS B 1 300 ? -0.824 1.899 -12.305 1 92.56 300 HIS B CA 1
ATOM 7060 C C . HIS B 1 300 ? 0.189 1.633 -13.414 1 92.56 300 HIS B C 1
ATOM 7062 O O . HIS B 1 300 ? 1.38 1.908 -13.25 1 92.56 300 HIS B O 1
ATOM 7068 N N . ARG B 1 301 ? -0.249 1.131 -14.547 1 90.5 301 ARG B N 1
ATOM 7069 C CA . ARG B 1 301 ? 0.612 0.728 -15.648 1 90.5 301 ARG B CA 1
ATOM 7070 C C . ARG B 1 301 ? 1.431 1.907 -16.172 1 90.5 301 ARG B C 1
ATOM 7072 O O . ARG B 1 301 ? 2.557 1.73 -16.641 1 90.5 301 ARG B O 1
ATOM 7079 N N . ARG B 1 302 ? 0.928 3.078 -16.047 1 89.88 302 ARG B N 1
ATOM 7080 C CA . ARG B 1 302 ? 1.573 4.266 -16.594 1 89.88 302 ARG B CA 1
ATOM 7081 C C . ARG B 1 302 ? 2.844 4.605 -15.82 1 89.88 302 ARG B C 1
ATOM 7083 O O . ARG B 1 302 ? 3.695 5.348 -16.312 1 89.88 302 ARG B O 1
ATOM 7090 N N . PHE B 1 303 ? 2.92 4.117 -14.633 1 92 303 PHE B N 1
ATOM 7091 C CA . PHE B 1 303 ? 4.059 4.477 -13.797 1 92 303 PHE B CA 1
ATOM 7092 C C . PHE B 1 303 ? 5.066 3.338 -13.734 1 92 303 PHE B C 1
ATOM 7094 O O . PHE B 1 303 ? 6.125 3.471 -13.117 1 92 303 PHE B O 1
ATOM 7101 N N . CYS B 1 304 ? 4.742 2.148 -14.305 1 92.31 304 CYS B N 1
ATOM 7102 C CA . CYS B 1 304 ? 5.645 1.004 -14.305 1 92.31 304 CYS B CA 1
ATOM 7103 C C . CYS B 1 304 ? 6.367 0.88 -15.641 1 92.31 304 CYS B C 1
ATOM 7105 O O . CYS B 1 304 ? 5.816 0.342 -16.609 1 92.31 304 CYS B O 1
ATOM 7107 N N . THR B 1 305 ? 7.609 1.233 -15.68 1 90.38 305 THR B N 1
ATOM 7108 C CA . THR B 1 305 ? 8.352 1.287 -16.938 1 90.38 305 THR B CA 1
ATOM 7109 C C . THR B 1 305 ? 9.438 0.218 -16.969 1 90.38 305 THR B C 1
ATOM 7111 O O . THR B 1 305 ? 10.188 0.112 -17.938 1 90.38 305 THR B O 1
ATOM 7114 N N . THR B 1 306 ? 9.555 -0.542 -15.938 1 94.38 306 THR B N 1
ATOM 7115 C CA . THR B 1 306 ? 10.57 -1.591 -15.891 1 94.38 306 THR B CA 1
ATOM 7116 C C . THR B 1 306 ? 10.367 -2.588 -17.031 1 94.38 306 THR B C 1
ATOM 7118 O O . THR B 1 306 ? 9.258 -3.094 -17.234 1 94.38 306 THR B O 1
ATOM 7121 N N . PRO B 1 307 ? 11.414 -2.873 -17.75 1 94.5 307 PRO B N 1
ATOM 7122 C CA . PRO B 1 307 ? 11.305 -3.781 -18.891 1 94.5 307 PRO B CA 1
ATOM 7123 C C . PRO B 1 307 ? 10.992 -5.219 -18.469 1 94.5 307 PRO B C 1
ATOM 7125 O O . PRO B 1 307 ? 11.195 -5.586 -17.312 1 94.5 307 PRO B O 1
ATOM 7128 N N . LEU B 1 308 ? 10.555 -5.996 -19.438 1 96.5 308 LEU B N 1
ATOM 7129 C CA . LEU B 1 308 ? 10.258 -7.41 -19.234 1 96.5 308 LEU B CA 1
ATOM 7130 C C . LEU B 1 308 ? 11.531 -8.195 -18.969 1 96.5 308 LEU B C 1
ATOM 7132 O O . LEU B 1 308 ? 12.594 -7.875 -19.516 1 96.5 308 LEU B O 1
ATOM 7136 N N . PRO B 1 309 ? 11.461 -9.195 -18.078 1 97.31 309 PRO B N 1
ATOM 7137 C CA . PRO B 1 309 ? 12.617 -10.086 -17.938 1 97.31 309 PRO B CA 1
ATOM 7138 C C . PRO B 1 309 ? 12.898 -10.883 -19.219 1 97.31 309 PRO B C 1
ATOM 7140 O O . PRO B 1 309 ? 11.977 -11.148 -20 1 97.31 309 PRO B O 1
ATOM 7143 N N . LEU B 1 310 ? 14.148 -11.211 -19.391 1 97.62 310 LEU B N 1
ATOM 7144 C CA . LEU B 1 310 ? 14.516 -12.07 -20.5 1 97.62 310 LEU B CA 1
ATOM 7145 C C . LEU B 1 310 ? 14.133 -13.516 -20.234 1 97.62 310 LEU B C 1
ATOM 7147 O O . LEU B 1 310 ? 14.07 -13.938 -19.078 1 97.62 310 LEU B O 1
ATOM 7151 N N . ASP B 1 311 ? 13.797 -14.195 -21.312 1 97.94 311 ASP B N 1
ATOM 7152 C CA . ASP B 1 311 ? 13.398 -15.594 -21.188 1 97.94 311 ASP B CA 1
ATOM 7153 C C . ASP B 1 311 ? 14.625 -16.5 -21.078 1 97.94 311 ASP B C 1
ATOM 7155 O O . ASP B 1 311 ? 14.867 -17.328 -21.953 1 97.94 311 ASP B O 1
ATOM 7159 N N . LEU B 1 312 ? 15.312 -16.375 -19.953 1 97 312 LEU B N 1
ATOM 7160 C CA . LEU B 1 312 ? 16.516 -17.156 -19.672 1 97 312 LEU B CA 1
ATOM 7161 C C . LEU B 1 312 ? 16.234 -18.219 -18.594 1 97 312 LEU B C 1
ATOM 7163 O O . LEU B 1 312 ? 15.43 -17.984 -17.688 1 97 312 LEU B O 1
ATOM 7167 N N . ALA B 1 313 ? 16.875 -19.297 -18.75 1 95 313 ALA B N 1
ATOM 7168 C CA . ALA B 1 313 ? 16.781 -20.328 -17.719 1 95 313 ALA B CA 1
ATOM 7169 C C . ALA B 1 313 ? 17.5 -19.875 -16.438 1 95 313 ALA B C 1
ATOM 7171 O O . ALA B 1 313 ? 18.469 -19.125 -16.5 1 95 313 ALA B O 1
ATOM 7172 N N . ASP B 1 314 ? 17.047 -20.391 -15.305 1 93.31 314 ASP B N 1
ATOM 7173 C CA . ASP B 1 314 ? 17.641 -20.031 -14.023 1 93.31 314 ASP B CA 1
ATOM 7174 C C . ASP B 1 314 ? 19.094 -20.484 -13.953 1 93.31 314 ASP B C 1
ATOM 7176 O O . ASP B 1 314 ? 19.938 -19.812 -13.344 1 93.31 314 ASP B O 1
ATOM 7180 N N . GLU B 1 315 ? 19.422 -21.547 -14.609 1 92.56 315 GLU B N 1
ATOM 7181 C CA . GLU B 1 315 ? 20.781 -22.109 -14.609 1 92.56 315 GLU B CA 1
ATOM 7182 C C . GLU B 1 315 ? 21.75 -21.219 -15.383 1 92.56 315 GLU B C 1
ATOM 7184 O O . GLU B 1 315 ? 22.922 -21.125 -15.039 1 92.56 315 GLU B O 1
ATOM 7189 N N . GLU B 1 316 ? 21.25 -20.609 -16.328 1 94.31 316 GLU B N 1
ATOM 7190 C CA . GLU B 1 316 ? 22.078 -19.75 -17.172 1 94.31 316 GLU B CA 1
ATOM 7191 C C . GLU B 1 316 ? 22.484 -18.484 -16.422 1 94.31 316 GLU B C 1
ATOM 7193 O O . GLU B 1 316 ? 23.562 -17.922 -16.672 1 94.31 316 GLU B O 1
ATOM 7198 N N . LEU B 1 317 ? 21.688 -18.062 -15.438 1 94.75 317 LEU B N 1
ATOM 7199 C CA . LEU B 1 317 ? 21.938 -16.828 -14.695 1 94.75 317 LEU B CA 1
ATOM 7200 C C . LEU B 1 317 ? 23.078 -17.016 -13.703 1 94.75 317 LEU B C 1
ATOM 7202 O O . LEU B 1 317 ? 23.688 -16.047 -13.266 1 94.75 317 LEU B O 1
ATOM 7206 N N . ILE B 1 318 ? 23.344 -18.234 -13.305 1 94.5 318 ILE B N 1
ATOM 7207 C CA . ILE B 1 318 ? 24.406 -18.453 -12.336 1 94.5 318 ILE B CA 1
ATOM 7208 C C . ILE B 1 318 ? 25.609 -19.094 -13.031 1 94.5 318 ILE B C 1
ATOM 7210 O O . ILE B 1 318 ? 26.594 -19.453 -12.383 1 94.5 318 ILE B O 1
ATOM 7214 N N . ALA B 1 319 ? 25.516 -19.281 -14.375 1 93.12 319 ALA B N 1
ATOM 7215 C CA . ALA B 1 319 ? 26.625 -19.828 -15.148 1 93.12 319 ALA B CA 1
ATOM 7216 C C . ALA B 1 319 ? 27.719 -18.781 -15.367 1 93.12 319 ALA B C 1
ATOM 7218 O O . ALA B 1 319 ? 27.594 -17.641 -14.898 1 93.12 319 ALA B O 1
ATOM 7219 N N . ASP B 1 320 ? 28.828 -19.141 -16 1 92.56 320 ASP B N 1
ATOM 7220 C CA . ASP B 1 320 ? 29.906 -18.188 -16.297 1 92.56 320 ASP B CA 1
ATOM 7221 C C . ASP B 1 320 ? 29.469 -17.156 -17.328 1 92.56 320 ASP B C 1
ATOM 7223 O O . ASP B 1 320 ? 28.469 -17.359 -18.031 1 92.56 320 ASP B O 1
ATOM 7227 N N . GLU B 1 321 ? 30.156 -16.141 -17.422 1 92.56 321 GLU B N 1
ATOM 7228 C CA . GLU B 1 321 ? 29.812 -15 -18.266 1 92.56 321 GLU B CA 1
ATOM 7229 C C . GLU B 1 321 ? 29.672 -15.414 -19.734 1 92.56 321 GLU B C 1
ATOM 7231 O O . GLU B 1 321 ? 28.781 -14.93 -20.438 1 92.56 321 GLU B O 1
ATOM 7236 N N . ALA B 1 322 ? 30.531 -16.25 -20.156 1 94 322 ALA B N 1
ATOM 7237 C CA . ALA B 1 322 ? 30.5 -16.703 -21.547 1 94 322 ALA B CA 1
ATOM 7238 C C . ALA B 1 322 ? 29.219 -17.484 -21.828 1 94 322 ALA B C 1
ATOM 7240 O O . ALA B 1 322 ? 28.609 -17.312 -22.891 1 94 322 ALA B O 1
ATOM 7241 N N . THR B 1 323 ? 28.875 -18.312 -20.984 1 95.06 323 THR B N 1
ATOM 7242 C CA . THR B 1 323 ? 27.656 -19.125 -21.125 1 95.06 323 THR B CA 1
ATOM 7243 C C . THR B 1 323 ? 26.422 -18.234 -21.109 1 95.06 323 THR B C 1
ATOM 7245 O O . THR B 1 323 ? 25.5 -18.453 -21.891 1 95.06 323 THR B O 1
ATOM 7248 N N . LEU B 1 324 ? 26.375 -17.281 -20.234 1 95.56 324 LEU B N 1
ATOM 7249 C CA . LEU B 1 324 ? 25.266 -16.359 -20.172 1 95.56 324 LEU B CA 1
ATOM 7250 C C . LEU B 1 324 ? 25.172 -15.523 -21.453 1 95.56 324 LEU B C 1
ATOM 7252 O O . LEU B 1 324 ? 24.078 -15.32 -21.984 1 95.56 324 LEU B O 1
ATOM 7256 N N . ARG B 1 325 ? 26.312 -15.062 -21.922 1 95 325 ARG B N 1
ATOM 7257 C CA . ARG B 1 325 ? 26.328 -14.281 -23.156 1 95 325 ARG B CA 1
ATOM 7258 C C . ARG B 1 325 ? 25.828 -15.102 -24.328 1 95 325 ARG B C 1
ATOM 7260 O O . ARG B 1 325 ? 25.125 -14.578 -25.203 1 95 325 ARG B O 1
ATOM 7267 N N . LYS B 1 326 ? 26.188 -16.297 -24.328 1 96.06 326 LYS B N 1
ATOM 7268 C CA . LYS B 1 326 ? 25.703 -17.188 -25.375 1 96.06 326 LYS B CA 1
ATOM 7269 C C . LYS B 1 326 ? 24.188 -17.375 -25.281 1 96.06 326 LYS B C 1
ATOM 7271 O O . LYS B 1 326 ? 23.5 -17.344 -26.312 1 96.06 326 LYS B O 1
ATOM 7276 N N . ALA B 1 327 ? 23.719 -17.656 -24.125 1 96.25 327 ALA B N 1
ATOM 7277 C CA . ALA B 1 327 ? 22.281 -17.812 -23.922 1 96.25 327 ALA B CA 1
ATOM 7278 C C . ALA B 1 327 ? 21.516 -16.578 -24.375 1 96.25 327 ALA B C 1
ATOM 7280 O O . ALA B 1 327 ? 20.438 -16.672 -24.969 1 96.25 327 ALA B O 1
ATOM 7281 N N . VAL B 1 328 ? 22.062 -15.383 -24.125 1 96.44 328 VAL B N 1
ATOM 7282 C CA . VAL B 1 328 ? 21.438 -14.117 -24.5 1 96.44 328 VAL B CA 1
ATOM 7283 C C . VAL B 1 328 ? 21.422 -13.992 -26.031 1 96.44 328 VAL B C 1
ATOM 7285 O O . VAL B 1 328 ? 20.422 -13.523 -26.609 1 96.44 328 VAL B O 1
ATOM 7288 N N . SER B 1 329 ? 22.469 -14.398 -26.625 1 95.62 329 SER B N 1
ATOM 7289 C CA . SER B 1 329 ? 22.562 -14.289 -28.078 1 95.62 329 SER B CA 1
ATOM 7290 C C . SER B 1 329 ? 21.594 -15.242 -28.766 1 95.62 329 SER B C 1
ATOM 7292 O O . SER B 1 329 ? 21.25 -15.047 -29.922 1 95.62 329 SER B O 1
ATOM 7294 N N . GLU B 1 330 ? 21.141 -16.234 -28.078 1 96.38 330 GLU B N 1
ATOM 7295 C CA . GLU B 1 330 ? 20.25 -17.234 -28.656 1 96.38 330 GLU B CA 1
ATOM 7296 C C . GLU B 1 330 ? 18.797 -16.828 -28.516 1 96.38 330 GLU B C 1
ATOM 7298 O O . GLU B 1 330 ? 17.906 -17.469 -29.062 1 96.38 330 GLU B O 1
ATOM 7303 N N . LEU B 1 331 ? 18.547 -15.797 -27.828 1 97 331 LEU B N 1
ATOM 7304 C CA . LEU B 1 331 ? 17.188 -15.281 -27.719 1 97 331 LEU B CA 1
ATOM 7305 C C . LEU B 1 331 ? 16.75 -14.617 -29.016 1 97 331 LEU B C 1
ATOM 7307 O O . LEU B 1 331 ? 17.578 -14.219 -29.828 1 97 331 LEU B O 1
ATOM 7311 N N . ASP B 1 332 ? 15.484 -14.586 -29.266 1 96.25 332 ASP B N 1
ATOM 7312 C CA . ASP B 1 332 ? 15.008 -13.867 -30.438 1 96.25 332 ASP B CA 1
ATOM 7313 C C . ASP B 1 332 ? 14.992 -12.359 -30.188 1 96.25 332 ASP B C 1
ATOM 7315 O O . ASP B 1 332 ? 15.414 -11.898 -29.125 1 96.25 332 ASP B O 1
ATOM 7319 N N . ASP B 1 333 ? 14.445 -11.555 -31.078 1 92.75 333 ASP B N 1
ATOM 7320 C CA . ASP B 1 333 ? 14.516 -10.094 -31.031 1 92.75 333 ASP B CA 1
ATOM 7321 C C . ASP B 1 333 ? 13.617 -9.531 -29.938 1 92.75 333 ASP B C 1
ATOM 7323 O O . ASP B 1 333 ? 13.797 -8.398 -29.5 1 92.75 333 ASP B O 1
ATOM 7327 N N . ARG B 1 334 ? 12.734 -10.398 -29.531 1 94.56 334 ARG B N 1
ATOM 7328 C CA . ARG B 1 334 ? 11.805 -9.906 -28.516 1 94.56 334 ARG B CA 1
ATOM 7329 C C . ARG B 1 334 ? 12.188 -10.414 -27.125 1 94.56 334 ARG B C 1
ATOM 7331 O O . ARG B 1 334 ? 11.531 -10.086 -26.141 1 94.56 334 ARG B O 1
ATOM 7338 N N . GLY B 1 335 ? 13.203 -11.219 -27.016 1 96.06 335 GLY B N 1
ATOM 7339 C CA . GLY B 1 335 ? 13.719 -11.664 -25.734 1 96.06 335 GLY B CA 1
ATOM 7340 C C . GLY B 1 335 ? 13.234 -13.039 -25.344 1 96.06 335 GLY B C 1
ATOM 7341 O O . GLY B 1 335 ? 13.414 -13.461 -24.203 1 96.06 335 GLY B O 1
ATOM 7342 N N . TRP B 1 336 ? 12.57 -13.859 -26.25 1 97.88 336 TRP B N 1
ATOM 7343 C CA . TRP B 1 336 ? 12.062 -15.203 -25.953 1 97.88 336 TRP B CA 1
ATOM 7344 C C . TRP B 1 336 ? 13.117 -16.266 -26.266 1 97.88 336 TRP B C 1
ATOM 7346 O O . TRP B 1 336 ? 13.875 -16.125 -27.234 1 97.88 336 TRP B O 1
ATOM 7356 N N . ASN B 1 337 ? 13.156 -17.312 -25.438 1 95.69 337 ASN B N 1
ATOM 7357 C CA . ASN B 1 337 ? 14.016 -18.438 -25.797 1 95.69 337 ASN B CA 1
ATOM 7358 C C . ASN B 1 337 ? 13.508 -19.141 -27.047 1 95.69 337 ASN B C 1
ATOM 7360 O O . ASN B 1 337 ? 12.297 -19.25 -27.25 1 95.69 337 ASN B O 1
ATOM 7364 N N . THR B 1 338 ? 14.391 -19.703 -27.844 1 95.56 338 THR B N 1
ATOM 7365 C CA . THR B 1 338 ? 14.047 -20.281 -29.141 1 95.56 338 THR B CA 1
ATOM 7366 C C . THR B 1 338 ? 14.055 -21.797 -29.078 1 95.56 338 THR B C 1
ATOM 7368 O O . THR B 1 338 ? 13.883 -22.469 -30.094 1 95.56 338 THR B O 1
ATOM 7371 N N . LYS B 1 339 ? 14.234 -22.359 -27.984 1 94.06 339 LYS B N 1
ATOM 7372 C CA . LYS B 1 339 ? 14.352 -23.812 -27.828 1 94.06 339 LYS B CA 1
ATOM 7373 C C . LYS B 1 339 ? 13.008 -24.438 -27.453 1 94.06 339 LYS B C 1
ATOM 7375 O O . LYS B 1 339 ? 12.914 -25.641 -27.25 1 94.06 339 LYS B O 1
ATOM 7380 N N . GLY B 1 340 ? 11.992 -23.609 -27.203 1 92.69 340 GLY B N 1
ATOM 7381 C CA . GLY B 1 340 ? 10.664 -24.109 -26.891 1 92.69 340 GLY B CA 1
ATOM 7382 C C . GLY B 1 340 ? 10.523 -24.578 -25.453 1 92.69 340 GLY B C 1
ATOM 7383 O O . GLY B 1 340 ? 9.641 -25.375 -25.141 1 92.69 340 GLY B O 1
ATOM 7384 N N . GLN B 1 341 ? 11.383 -24.141 -24.594 1 92.69 341 GLN B N 1
ATOM 7385 C CA . GLN B 1 341 ? 11.344 -24.531 -23.188 1 92.69 341 GLN B CA 1
ATOM 7386 C C . GLN B 1 341 ? 10.555 -23.516 -22.359 1 92.69 341 GLN B C 1
ATOM 7388 O O . GLN B 1 341 ? 10.539 -22.328 -22.672 1 92.69 341 GLN B O 1
ATOM 7393 N N . ILE B 1 342 ? 9.875 -24.031 -21.312 1 94.56 342 ILE B N 1
ATOM 7394 C CA . ILE B 1 342 ? 9.148 -23.156 -20.406 1 94.56 342 ILE B CA 1
ATOM 7395 C C . ILE B 1 342 ? 9.906 -23.031 -19.094 1 94.56 342 ILE B C 1
ATOM 7397 O O . ILE B 1 342 ? 9.883 -23.938 -18.25 1 94.56 342 ILE B O 1
ATOM 7401 N N . HIS B 1 343 ? 10.602 -21.891 -19 1 94.44 343 HIS B N 1
ATOM 7402 C CA . HIS B 1 343 ? 11.289 -21.547 -17.766 1 94.44 343 HIS B CA 1
ATOM 7403 C C . HIS B 1 343 ? 10.406 -20.703 -16.859 1 94.44 343 HIS B C 1
ATOM 7405 O O . HIS B 1 343 ? 9.359 -20.203 -17.281 1 94.44 343 HIS B O 1
ATOM 7411 N N . PRO B 1 344 ? 10.805 -20.547 -15.562 1 94.75 344 PRO B N 1
ATOM 7412 C CA . PRO B 1 344 ? 10.062 -19.609 -14.719 1 94.75 344 PRO B CA 1
ATOM 7413 C C . PRO B 1 344 ? 9.938 -18.234 -15.336 1 94.75 344 PRO B C 1
ATOM 7415 O O . PRO B 1 344 ? 8.859 -17.625 -15.305 1 94.75 344 PRO B O 1
ATOM 7418 N N . ALA B 1 345 ? 10.984 -17.781 -15.953 1 96.75 345 ALA B N 1
ATOM 7419 C CA . ALA B 1 345 ? 10.984 -16.469 -16.578 1 96.75 345 ALA B CA 1
ATOM 7420 C C . ALA B 1 345 ? 10.008 -16.406 -17.75 1 96.75 345 ALA B C 1
ATOM 7422 O O . ALA B 1 345 ? 9.422 -15.359 -18.031 1 96.75 345 ALA B O 1
ATOM 7423 N N . THR B 1 346 ? 9.844 -17.562 -18.453 1 97.62 346 THR B N 1
ATOM 7424 C CA . THR B 1 346 ? 8.938 -17.625 -19.594 1 97.62 346 THR B CA 1
ATOM 7425 C C . THR B 1 346 ? 7.516 -17.266 -19.172 1 97.62 346 THR B C 1
ATOM 7427 O O . THR B 1 346 ? 6.879 -16.406 -19.797 1 97.62 346 THR B O 1
ATOM 7430 N N . LEU B 1 347 ? 7.074 -17.906 -18.172 1 97.31 347 LEU B N 1
ATOM 7431 C CA . LEU B 1 347 ? 5.707 -17.688 -17.719 1 97.31 347 LEU B CA 1
ATOM 7432 C C . LEU B 1 347 ? 5.539 -16.297 -17.109 1 97.31 347 LEU B C 1
ATOM 7434 O O . LEU B 1 347 ? 4.535 -15.633 -17.344 1 97.31 347 LEU B O 1
ATOM 7438 N N . VAL B 1 348 ? 6.52 -15.898 -16.297 1 97.62 348 VAL B N 1
ATOM 7439 C CA . VAL B 1 348 ? 6.469 -14.578 -15.672 1 97.62 348 VAL B CA 1
ATOM 7440 C C . VAL B 1 348 ? 6.375 -13.5 -16.734 1 97.62 348 VAL B C 1
ATOM 7442 O O . VAL B 1 348 ? 5.578 -12.562 -16.625 1 97.62 348 VAL B O 1
ATOM 7445 N N . ARG B 1 349 ? 7.184 -13.633 -17.75 1 98 349 ARG B N 1
ATOM 7446 C CA . ARG B 1 349 ? 7.227 -12.68 -18.859 1 98 349 ARG B CA 1
ATOM 7447 C C . ARG B 1 349 ? 5.895 -12.641 -19.594 1 98 349 ARG B C 1
ATOM 7449 O O . ARG B 1 349 ? 5.344 -11.562 -19.844 1 98 349 ARG B O 1
ATOM 7456 N N . ALA B 1 350 ? 5.363 -13.781 -19.953 1 98.12 350 ALA B N 1
ATOM 7457 C CA . ALA B 1 350 ? 4.102 -13.867 -20.688 1 98.12 350 ALA B CA 1
ATOM 7458 C C . ALA B 1 350 ? 2.955 -13.266 -19.875 1 98.12 350 ALA B C 1
ATOM 7460 O O . ALA B 1 350 ? 2.135 -12.516 -20.406 1 98.12 350 ALA B O 1
ATOM 7461 N N . ARG B 1 351 ? 2.902 -13.602 -18.641 1 97.69 351 ARG B N 1
ATOM 7462 C CA . ARG B 1 351 ? 1.844 -13.094 -17.781 1 97.69 351 ARG B CA 1
ATOM 7463 C C . ARG B 1 351 ? 1.928 -11.578 -17.625 1 97.69 351 ARG B C 1
ATOM 7465 O O . ARG B 1 351 ? 0.902 -10.898 -17.578 1 97.69 351 ARG B O 1
ATOM 7472 N N . ARG B 1 352 ? 3.143 -11.07 -17.516 1 97.69 352 ARG B N 1
ATOM 7473 C CA . ARG B 1 352 ? 3.322 -9.625 -17.422 1 97.69 352 ARG B CA 1
ATOM 7474 C C . ARG B 1 352 ? 2.799 -8.922 -18.672 1 97.69 352 ARG B C 1
ATOM 7476 O O . ARG B 1 352 ? 2.225 -7.836 -18.578 1 97.69 352 ARG B O 1
ATOM 7483 N N . MET B 1 353 ? 3.01 -9.484 -19.797 1 97 353 MET B N 1
ATOM 7484 C CA . MET B 1 353 ? 2.52 -8.922 -21.062 1 97 353 MET B CA 1
ATOM 7485 C C . MET B 1 353 ? 0.996 -8.867 -21.062 1 97 353 MET B C 1
ATOM 7487 O O . MET B 1 353 ? 0.41 -7.832 -21.391 1 97 353 MET B O 1
ATOM 7491 N N . LEU B 1 354 ? 0.4 -9.938 -20.656 1 97.5 354 LEU B N 1
ATOM 7492 C CA . LEU B 1 354 ? -1.057 -10.016 -20.656 1 97.5 354 LEU B CA 1
ATOM 7493 C C . LEU B 1 354 ? -1.643 -9.102 -19.578 1 97.5 354 LEU B C 1
ATOM 7495 O O . LEU B 1 354 ? -2.709 -8.508 -19.781 1 97.5 354 LEU B O 1
ATOM 7499 N N . ALA B 1 355 ? -0.929 -9 -18.484 1 96.88 355 ALA B N 1
ATOM 7500 C CA . ALA B 1 355 ? -1.388 -8.141 -17.391 1 96.88 355 ALA B CA 1
ATOM 7501 C C . ALA B 1 355 ? -1.429 -6.676 -17.828 1 96.88 355 ALA B C 1
ATOM 7503 O O . ALA B 1 355 ? -2.271 -5.906 -17.359 1 96.88 355 ALA B O 1
ATOM 7504 N N . GLY B 1 356 ? -0.523 -6.309 -18.719 1 94.25 356 GLY B N 1
ATOM 7505 C CA . GLY B 1 356 ? -0.539 -4.953 -19.25 1 94.25 356 GLY B CA 1
ATOM 7506 C C . GLY B 1 356 ? -1.831 -4.605 -19.953 1 94.25 356 GLY B C 1
ATOM 7507 O O . GLY B 1 356 ? -2.406 -3.539 -19.734 1 94.25 356 GLY B O 1
ATOM 7508 N N . ASN B 1 357 ? -2.326 -5.477 -20.734 1 95 357 ASN B N 1
ATOM 7509 C CA . ASN B 1 357 ? -3.588 -5.281 -21.438 1 95 357 ASN B CA 1
ATOM 7510 C C . ASN B 1 357 ? -4.777 -5.316 -20.484 1 95 357 ASN B C 1
ATOM 7512 O O . ASN B 1 357 ? -5.703 -4.516 -20.609 1 95 357 ASN B O 1
ATOM 7516 N N . LEU B 1 358 ? -4.703 -6.25 -19.609 1 96.62 358 LEU B N 1
ATOM 7517 C CA . LEU B 1 358 ? -5.773 -6.391 -18.625 1 96.62 358 LEU B CA 1
ATOM 7518 C C . LEU B 1 358 ? -5.961 -5.102 -17.828 1 96.62 358 LEU B C 1
ATOM 7520 O O . LEU B 1 358 ? -7.094 -4.695 -17.562 1 96.62 358 LEU B O 1
ATOM 7524 N N . GLU B 1 359 ? -4.891 -4.48 -17.469 1 93.69 359 GLU B N 1
ATOM 7525 C CA . GLU B 1 359 ? -4.973 -3.264 -16.672 1 93.69 359 GLU B CA 1
ATOM 7526 C C . GLU B 1 359 ? -5.652 -2.139 -17.453 1 93.69 359 GLU B C 1
ATOM 7528 O O . GLU B 1 359 ? -6.391 -1.336 -16.875 1 93.69 359 GLU B O 1
ATOM 7533 N N . GLU B 1 360 ? -5.383 -2.031 -18.688 1 92.44 360 GLU B N 1
ATOM 7534 C CA . GLU B 1 360 ? -6.031 -1.003 -19.5 1 92.44 360 GLU B CA 1
ATOM 7535 C C . GLU B 1 360 ? -7.547 -1.174 -19.5 1 92.44 360 GLU B C 1
ATOM 7537 O O . GLU B 1 360 ? -8.289 -0.19 -19.438 1 92.44 360 GLU B O 1
ATOM 7542 N N . VAL B 1 361 ? -7.926 -2.363 -19.562 1 94.12 361 VAL B N 1
ATOM 7543 C CA . VAL B 1 361 ? -9.352 -2.674 -19.547 1 94.12 361 VAL B CA 1
ATOM 7544 C C . VAL B 1 361 ? -9.938 -2.338 -18.172 1 94.12 361 VAL B C 1
ATOM 7546 O O . VAL B 1 361 ? -11.023 -1.75 -18.094 1 94.12 361 VAL B O 1
ATOM 7549 N N . MET B 1 362 ? -9.25 -2.693 -17.156 1 93.19 362 MET B N 1
ATOM 7550 C CA . MET B 1 362 ? -9.727 -2.449 -15.805 1 93.19 362 MET B CA 1
ATOM 7551 C C . MET B 1 362 ? -9.773 -0.955 -15.5 1 93.19 362 MET B C 1
ATOM 7553 O O . MET B 1 362 ? -10.648 -0.492 -14.766 1 93.19 362 MET B O 1
ATOM 7557 N N . GLU B 1 363 ? -8.812 -0.228 -16.062 1 91.38 363 GLU B N 1
ATOM 7558 C CA . GLU B 1 363 ? -8.836 1.224 -15.898 1 91.38 363 GLU B CA 1
ATOM 7559 C C . GLU B 1 363 ? -10.148 1.813 -16.391 1 91.38 363 GLU B C 1
ATOM 7561 O O . GLU B 1 363 ? -10.734 2.684 -15.742 1 91.38 363 GLU B O 1
ATOM 7566 N N . ILE B 1 364 ? -10.602 1.342 -17.469 1 91.12 364 ILE B N 1
ATOM 7567 C CA . ILE B 1 364 ? -11.852 1.818 -18.047 1 91.12 364 ILE B CA 1
ATOM 7568 C C . ILE B 1 364 ? -13.023 1.353 -17.203 1 91.12 364 ILE B C 1
ATOM 7570 O O . ILE B 1 364 ? -13.953 2.121 -16.938 1 91.12 364 ILE B O 1
ATOM 7574 N N . ALA B 1 365 ? -12.914 0.164 -16.734 1 90.5 365 ALA B N 1
ATOM 7575 C CA . ALA B 1 365 ? -14.016 -0.451 -16 1 90.5 365 ALA B CA 1
ATOM 7576 C C . ALA B 1 365 ? -14.195 0.201 -14.633 1 90.5 365 ALA B C 1
ATOM 7578 O O . ALA B 1 365 ? -15.32 0.349 -14.156 1 90.5 365 ALA B O 1
ATOM 7579 N N . LEU B 1 366 ? -13.133 0.595 -14.008 1 89.5 366 LEU B N 1
ATOM 7580 C CA . LEU B 1 366 ? -13.195 1.012 -12.609 1 89.5 366 LEU B CA 1
ATOM 7581 C C . LEU B 1 366 ? -13.172 2.533 -12.492 1 89.5 366 LEU B C 1
ATOM 7583 O O . LEU B 1 366 ? -13.492 3.084 -11.438 1 89.5 366 LEU B O 1
ATOM 7587 N N . SER B 1 367 ? -12.836 3.207 -13.586 1 85.5 367 SER B N 1
ATOM 7588 C CA . SER B 1 367 ? -12.719 4.66 -13.531 1 85.5 367 SER B CA 1
ATOM 7589 C C . SER B 1 367 ? -14.094 5.324 -13.562 1 85.5 367 SER B C 1
ATOM 7591 O O . SER B 1 367 ? -15.023 4.805 -14.172 1 85.5 367 SER B O 1
ATOM 7593 N N . CYS B 1 368 ? -14.219 6.402 -12.945 1 70.31 368 CYS B N 1
ATOM 7594 C CA . CYS B 1 368 ? -15.469 7.148 -12.812 1 70.31 368 CYS B CA 1
ATOM 7595 C C . CYS B 1 368 ? -15.695 8.047 -14.023 1 70.31 368 CYS B C 1
ATOM 7597 O O . CYS B 1 368 ? -16.828 8.445 -14.305 1 70.31 368 CYS B O 1
ATOM 7599 N N . THR B 1 369 ? -14.766 8.445 -14.711 1 66.31 369 THR B N 1
ATOM 7600 C CA . THR B 1 369 ? -14.93 9.539 -15.664 1 66.31 369 THR B CA 1
ATOM 7601 C C . THR B 1 369 ? -14.531 9.094 -17.078 1 66.31 369 THR B C 1
ATOM 7603 O O . THR B 1 369 ? -14.289 9.93 -17.953 1 66.31 369 THR B O 1
ATOM 7606 N N . VAL B 1 370 ? -14.734 7.887 -17.297 1 66.81 370 VAL B N 1
ATOM 7607 C CA . VAL B 1 370 ? -14.141 7.613 -18.594 1 66.81 370 VAL B CA 1
ATOM 7608 C C . VAL B 1 370 ? -15.227 7.594 -19.672 1 66.81 370 VAL B C 1
ATOM 7610 O O . VAL B 1 370 ? -16.219 6.883 -19.531 1 66.81 370 VAL B O 1
ATOM 7613 N N . CYS B 1 371 ? -15.109 8.547 -20.453 1 74.25 371 CYS B N 1
ATOM 7614 C CA . CYS B 1 371 ? -15.883 8.477 -21.688 1 74.25 371 CYS B CA 1
ATOM 7615 C C . CYS B 1 371 ? -15.141 7.66 -22.75 1 74.25 371 CYS B C 1
ATOM 7617 O O . CYS B 1 371 ? -14.086 8.07 -23.234 1 74.25 371 CYS B O 1
ATOM 7619 N N . ILE B 1 372 ? -15.633 6.414 -22.969 1 85.38 372 ILE B N 1
ATOM 7620 C CA . ILE B 1 372 ? -14.945 5.535 -23.906 1 85.38 372 ILE B CA 1
ATOM 7621 C C . ILE B 1 372 ? -15.875 5.203 -25.062 1 85.38 372 ILE B C 1
ATOM 7623 O O . ILE B 1 372 ? -17.078 5.031 -24.875 1 85.38 372 ILE B O 1
ATOM 7627 N N . THR B 1 373 ? -15.297 5.246 -26.234 1 90.88 373 THR B N 1
ATOM 7628 C CA . THR B 1 373 ? -16.078 4.902 -27.422 1 90.88 373 THR B CA 1
ATOM 7629 C C . THR B 1 373 ? -16.016 3.404 -27.703 1 90.88 373 THR B C 1
ATOM 7631 O O . THR B 1 373 ? -15.102 2.721 -27.219 1 90.88 373 THR B O 1
ATOM 7634 N N . LEU B 1 374 ? -16.938 2.867 -28.469 1 93.25 374 LEU B N 1
ATOM 7635 C CA . LEU B 1 374 ? -16.953 1.465 -28.859 1 93.25 374 LEU B CA 1
ATOM 7636 C C . LEU B 1 374 ? -15.727 1.123 -29.703 1 93.25 374 LEU B C 1
ATOM 7638 O O . LEU B 1 374 ? -15.164 0.032 -29.562 1 93.25 374 LEU B O 1
ATOM 7642 N N . ASN B 1 375 ? -15.328 2.078 -30.453 1 93.81 375 ASN B N 1
ATOM 7643 C CA . ASN B 1 375 ? -14.164 1.856 -31.297 1 93.81 375 ASN B CA 1
ATOM 7644 C C . ASN B 1 375 ? -12.891 1.674 -30.484 1 93.81 375 ASN B C 1
ATOM 7646 O O . ASN B 1 375 ? -12.031 0.861 -30.828 1 93.81 375 ASN B O 1
ATOM 7650 N N . GLU B 1 376 ? -12.773 2.426 -29.438 1 93.19 376 GLU B N 1
ATOM 7651 C CA . GLU B 1 376 ? -11.609 2.287 -28.562 1 93.19 376 GLU B CA 1
ATOM 7652 C C . GLU B 1 376 ? -11.586 0.922 -27.891 1 93.19 376 GLU B C 1
ATOM 7654 O O . GLU B 1 376 ? -10.523 0.32 -27.719 1 93.19 376 GLU B O 1
ATOM 7659 N N . LEU B 1 377 ? -12.75 0.464 -27.516 1 95 377 LEU B N 1
ATOM 7660 C CA . LEU B 1 377 ? -12.844 -0.849 -26.891 1 95 377 LEU B CA 1
ATOM 7661 C C . LEU B 1 377 ? -12.492 -1.954 -27.875 1 95 377 LEU B C 1
ATOM 7663 O O . LEU B 1 377 ? -11.82 -2.922 -27.516 1 95 377 LEU B O 1
ATOM 7667 N N . ARG B 1 378 ? -12.914 -1.812 -29.094 1 95.44 378 ARG B N 1
ATOM 7668 C CA . ARG B 1 378 ? -12.602 -2.795 -30.125 1 95.44 378 ARG B CA 1
ATOM 7669 C C . ARG B 1 378 ? -11.109 -2.787 -30.469 1 95.44 378 ARG B C 1
ATOM 7671 O O . ARG B 1 378 ? -10.531 -3.832 -30.766 1 95.44 378 ARG B O 1
ATOM 7678 N N . ASN B 1 379 ? -10.594 -1.608 -30.406 1 95.94 379 ASN B N 1
ATOM 7679 C CA . ASN B 1 379 ? -9.148 -1.521 -30.594 1 95.94 379 ASN B CA 1
ATOM 7680 C C . ASN B 1 379 ? -8.391 -2.277 -29.5 1 95.94 379 ASN B C 1
ATOM 7682 O O . ASN B 1 379 ? -7.371 -2.908 -29.781 1 95.94 379 ASN B O 1
ATOM 7686 N N . LEU B 1 380 ? -8.867 -2.18 -28.297 1 95.94 380 LEU B N 1
ATOM 7687 C CA . LEU B 1 380 ? -8.258 -2.916 -27.188 1 95.94 380 LEU B CA 1
ATOM 7688 C C . LEU B 1 380 ? -8.398 -4.418 -27.391 1 95.94 380 LEU B C 1
ATOM 7690 O O . LEU B 1 380 ? -7.5 -5.188 -27.047 1 95.94 380 LEU B O 1
ATOM 7694 N N . GLN B 1 381 ? -9.531 -4.836 -27.938 1 96.44 381 GLN B N 1
ATOM 7695 C CA . GLN B 1 381 ? -9.75 -6.246 -28.234 1 96.44 381 GLN B CA 1
ATOM 7696 C C . GLN B 1 381 ? -8.742 -6.758 -29.25 1 96.44 381 GLN B C 1
ATOM 7698 O O . GLN B 1 381 ? -8.18 -7.84 -29.094 1 96.44 381 GLN B O 1
ATOM 7703 N N . THR B 1 382 ? -8.578 -5.93 -30.25 1 97 382 THR B N 1
ATOM 7704 C CA . THR B 1 382 ? -7.645 -6.297 -31.312 1 97 382 THR B CA 1
ATOM 7705 C C . THR B 1 382 ? -6.223 -6.391 -30.75 1 97 382 THR B C 1
ATOM 7707 O O . THR B 1 382 ? -5.477 -7.309 -31.109 1 97 382 THR B O 1
ATOM 7710 N N . ARG B 1 383 ? -5.879 -5.512 -29.953 1 96.62 383 ARG B N 1
ATOM 7711 C CA . ARG B 1 383 ? -4.543 -5.516 -29.359 1 96.62 383 ARG B CA 1
ATOM 7712 C C . ARG B 1 383 ? -4.348 -6.738 -28.469 1 96.62 383 ARG B C 1
ATOM 7714 O O . ARG B 1 383 ? -3.268 -7.336 -28.453 1 96.62 383 ARG B O 1
ATOM 7721 N N . GLU B 1 384 ? -5.402 -7.039 -27.656 1 97.44 384 GLU B N 1
ATOM 7722 C CA . GLU B 1 384 ? -5.324 -8.227 -26.812 1 97.44 384 GLU B CA 1
ATOM 7723 C C . GLU B 1 384 ? -5.145 -9.492 -27.641 1 97.44 384 GLU B C 1
ATOM 7725 O O . GLU B 1 384 ? -4.332 -10.359 -27.312 1 97.44 384 GLU B O 1
ATOM 7730 N N . LEU B 1 385 ? -5.883 -9.617 -28.766 1 96.88 385 LEU B N 1
ATOM 7731 C CA . LEU B 1 385 ? -5.777 -10.766 -29.656 1 96.88 385 LEU B CA 1
ATOM 7732 C C . LEU B 1 385 ? -4.387 -10.836 -30.281 1 96.88 385 LEU B C 1
ATOM 7734 O O . LEU B 1 385 ? -3.811 -11.922 -30.391 1 96.88 385 LEU B O 1
ATOM 7738 N N . GLN B 1 386 ? -3.889 -9.68 -30.594 1 96.75 386 GLN B N 1
ATOM 7739 C CA . GLN B 1 386 ? -2.562 -9.625 -31.203 1 96.75 386 GLN B CA 1
ATOM 7740 C C . GLN B 1 386 ? -1.483 -10.016 -30.203 1 96.75 386 GLN B C 1
ATOM 7742 O O . GLN B 1 386 ? -0.561 -10.766 -30.531 1 96.75 386 GLN B O 1
ATOM 7747 N N . THR B 1 387 ? -1.602 -9.492 -29 1 96.5 387 THR B N 1
ATOM 7748 C CA . THR B 1 387 ? -0.631 -9.812 -27.969 1 96.5 387 THR B CA 1
ATOM 7749 C C . THR B 1 387 ? -0.606 -11.312 -27.688 1 96.5 387 THR B C 1
ATOM 7751 O O . THR B 1 387 ? 0.466 -11.914 -27.594 1 96.5 387 THR B O 1
ATOM 7754 N N . PHE B 1 388 ? -1.735 -11.906 -27.594 1 97.06 388 PHE B N 1
ATOM 7755 C CA . PHE B 1 388 ? -1.807 -13.336 -27.297 1 97.06 388 PHE B CA 1
ATOM 7756 C C . PHE B 1 388 ? -1.268 -14.148 -28.469 1 97.06 388 PHE B C 1
ATOM 7758 O O . PHE B 1 388 ? -0.577 -15.148 -28.266 1 97.06 388 PHE B O 1
ATOM 7765 N N . ALA B 1 389 ? -1.53 -13.664 -29.656 1 95.56 389 ALA B N 1
ATOM 7766 C CA . ALA B 1 389 ? -1.096 -14.367 -30.859 1 95.56 389 ALA B CA 1
ATOM 7767 C C . ALA B 1 389 ? 0.419 -14.281 -31.031 1 95.56 389 ALA B C 1
ATOM 7769 O O . ALA B 1 389 ? 1.032 -15.172 -31.641 1 95.56 389 ALA B O 1
ATOM 7770 N N . THR B 1 390 ? 1.028 -13.289 -30.5 1 93.94 390 THR B N 1
ATOM 7771 C CA . THR B 1 390 ? 2.459 -13.062 -30.688 1 93.94 390 THR B CA 1
ATOM 7772 C C . THR B 1 390 ? 3.262 -13.859 -29.656 1 93.94 390 THR B C 1
ATOM 7774 O O . THR B 1 390 ? 4.488 -13.938 -29.75 1 93.94 390 THR B O 1
ATOM 7777 N N . LEU B 1 391 ? 2.564 -14.484 -28.672 1 96.75 391 LEU B N 1
ATOM 7778 C CA . LEU B 1 391 ? 3.279 -15.359 -27.75 1 96.75 391 LEU B CA 1
ATOM 7779 C C . LEU B 1 391 ? 3.893 -16.547 -28.484 1 96.75 391 LEU B C 1
ATOM 7781 O O . LEU B 1 391 ? 3.367 -16.969 -29.516 1 96.75 391 LEU B O 1
ATOM 7785 N N . PRO B 1 392 ? 5.043 -17.062 -27.984 1 96.44 392 PRO B N 1
ATOM 7786 C CA . PRO B 1 392 ? 5.656 -18.219 -28.625 1 96.44 392 PRO B CA 1
ATOM 7787 C C . PRO B 1 392 ? 4.688 -19.391 -28.781 1 96.44 392 PRO B C 1
ATOM 7789 O O . PRO B 1 392 ? 3.832 -19.609 -27.906 1 96.44 392 PRO B O 1
ATOM 7792 N N . ALA B 1 393 ? 4.867 -20.219 -29.75 1 94.06 393 ALA B N 1
ATOM 7793 C CA . ALA B 1 393 ? 3.959 -21.297 -30.109 1 94.06 393 ALA B CA 1
ATOM 7794 C C . ALA B 1 393 ? 3.848 -22.312 -28.984 1 94.06 393 ALA B C 1
ATOM 7796 O O . ALA B 1 393 ? 2.777 -22.891 -28.75 1 94.06 393 ALA B O 1
ATOM 7797 N N . HIS B 1 394 ? 4.926 -22.531 -28.344 1 93.25 394 HIS B N 1
ATOM 7798 C CA . HIS B 1 394 ? 4.93 -23.562 -27.297 1 93.25 394 HIS B CA 1
ATOM 7799 C C . HIS B 1 394 ? 4.16 -23.094 -26.062 1 93.25 394 HIS B C 1
ATOM 7801 O O . HIS B 1 394 ? 3.975 -23.859 -25.125 1 93.25 394 HIS B O 1
ATOM 7807 N N . LEU B 1 395 ? 3.668 -21.828 -26.031 1 95.94 395 LEU B N 1
ATOM 7808 C CA . LEU B 1 395 ? 2.865 -21.297 -24.938 1 95.94 395 LEU B CA 1
ATOM 7809 C C . LEU B 1 395 ? 1.39 -21.25 -25.312 1 95.94 395 LEU B C 1
ATOM 7811 O O . LEU B 1 395 ? 0.539 -20.938 -24.484 1 95.94 395 LEU B O 1
ATOM 7815 N N . GLN B 1 396 ? 1.094 -21.625 -26.5 1 95.06 396 GLN B N 1
ATOM 7816 C CA . GLN B 1 396 ? -0.284 -21.578 -26.969 1 95.06 396 GLN B CA 1
ATOM 7817 C C . GLN B 1 396 ? -1.074 -22.797 -26.5 1 95.06 396 GLN B C 1
ATOM 7819 O O . GLN B 1 396 ? -0.54 -23.906 -26.422 1 95.06 396 GLN B O 1
ATOM 7824 N N . TYR B 1 397 ? -2.273 -22.516 -26.234 1 93.75 397 TYR B N 1
ATOM 7825 C CA . TYR B 1 397 ? -3.148 -23.578 -25.75 1 93.75 397 TYR B CA 1
ATOM 7826 C C . TYR B 1 397 ? -3.965 -24.172 -26.891 1 93.75 397 TYR B C 1
ATOM 7828 O O . TYR B 1 397 ? -4.406 -23.453 -27.781 1 93.75 397 TYR B O 1
ATOM 7836 N N . SER B 1 398 ? -4.09 -25.453 -26.828 1 91.38 398 SER B N 1
ATOM 7837 C CA . SER B 1 398 ? -5.02 -26.203 -27.656 1 91.38 398 SER B CA 1
ATOM 7838 C C . SER B 1 398 ? -5.711 -27.297 -26.844 1 91.38 398 SER B C 1
ATOM 7840 O O . SER B 1 398 ? -5.129 -27.844 -25.906 1 91.38 398 SER B O 1
ATOM 7842 N N . PRO B 1 399 ? -6.977 -27.547 -27.141 1 86.62 399 PRO B N 1
ATOM 7843 C CA . PRO B 1 399 ? -7.734 -28.516 -26.359 1 86.62 399 PRO B CA 1
ATOM 7844 C C . PRO B 1 399 ? -7.062 -29.891 -26.297 1 86.62 399 PRO B C 1
ATOM 7846 O O . PRO B 1 399 ? -7.246 -30.641 -25.328 1 86.62 399 PRO B O 1
ATOM 7849 N N . HIS B 1 400 ? -6.219 -30.219 -27.203 1 88 400 HIS B N 1
ATOM 7850 C CA . HIS B 1 400 ? -5.609 -31.547 -27.281 1 88 400 HIS B CA 1
ATOM 7851 C C . HIS B 1 400 ? -4.465 -31.688 -26.281 1 88 400 HIS B C 1
ATOM 7853 O O . HIS B 1 400 ? -4.066 -32.812 -25.953 1 88 400 HIS B O 1
ATOM 7859 N N . ILE B 1 401 ? -4.023 -30.594 -25.781 1 89 401 ILE B N 1
ATOM 7860 C CA . ILE B 1 401 ? -2.828 -30.625 -24.938 1 89 401 ILE B CA 1
ATOM 7861 C C . ILE B 1 401 ? -3.158 -31.266 -23.594 1 89 401 ILE B C 1
ATOM 7863 O O . ILE B 1 401 ? -2.293 -31.891 -22.969 1 89 401 ILE B O 1
ATOM 7867 N N . LEU B 1 402 ? -4.34 -31.172 -23.156 1 88.12 402 LEU B N 1
ATOM 7868 C CA . LEU B 1 402 ? -4.746 -31.688 -21.859 1 88.12 402 LEU B CA 1
ATOM 7869 C C . LEU B 1 402 ? -4.648 -33.219 -21.812 1 88.12 402 LEU B C 1
ATOM 7871 O O . LEU B 1 402 ? -4.32 -33.781 -20.781 1 88.12 402 LEU B O 1
ATOM 7875 N N . LEU B 1 403 ? -4.875 -33.812 -22.969 1 85.88 403 LEU B N 1
ATOM 7876 C CA . LEU B 1 403 ? -4.91 -35.281 -23.016 1 85.88 403 LEU B CA 1
ATOM 7877 C C . LEU B 1 403 ? -3.6 -35.844 -23.547 1 85.88 403 LEU B C 1
ATOM 7879 O O . LEU B 1 403 ? -3.414 -37.062 -23.594 1 85.88 403 LEU B O 1
ATOM 7883 N N . ASP B 1 404 ? -2.707 -34.938 -23.844 1 88.12 404 ASP B N 1
ATOM 7884 C CA . ASP B 1 404 ? -1.427 -35.406 -24.391 1 88.12 404 ASP B CA 1
ATOM 7885 C C . ASP B 1 404 ? -0.507 -35.906 -23.281 1 88.12 404 ASP B C 1
ATOM 7887 O O . ASP B 1 404 ? -0.01 -35.125 -22.469 1 88.12 404 ASP B O 1
ATOM 7891 N N . PRO B 1 405 ? -0.229 -37.125 -23.219 1 85.94 405 PRO B N 1
ATOM 7892 C CA . PRO B 1 405 ? 0.605 -37.688 -22.156 1 85.94 405 PRO B CA 1
ATOM 7893 C C . PRO B 1 405 ? 2.082 -37.344 -22.312 1 85.94 405 PRO B C 1
ATOM 7895 O O . PRO B 1 405 ? 2.857 -37.469 -21.359 1 85.94 405 PRO B O 1
ATOM 7898 N N . GLU B 1 406 ? 2.418 -36.906 -23.516 1 87.62 406 GLU B N 1
ATOM 7899 C CA . GLU B 1 406 ? 3.822 -36.594 -23.766 1 87.62 406 GLU B CA 1
ATOM 7900 C C . GLU B 1 406 ? 4.211 -35.25 -23.188 1 87.62 406 GLU B C 1
ATOM 7902 O O . GLU B 1 406 ? 5.395 -34.969 -22.969 1 87.62 406 GLU B O 1
ATOM 7907 N N . LEU B 1 407 ? 3.223 -34.531 -22.938 1 89.62 407 LEU B N 1
ATOM 7908 C CA . LEU B 1 407 ? 3.51 -33.188 -22.391 1 89.62 407 LEU B CA 1
ATOM 7909 C C . LEU B 1 407 ? 3.598 -33.219 -20.875 1 89.62 407 LEU B C 1
ATOM 7911 O O . LEU B 1 407 ? 2.807 -33.906 -20.219 1 89.62 407 LEU B O 1
ATOM 7915 N N . ASP B 1 408 ? 4.648 -32.562 -20.406 1 90.88 408 ASP B N 1
ATOM 7916 C CA . ASP B 1 408 ? 4.789 -32.5 -18.969 1 90.88 408 ASP B CA 1
ATOM 7917 C C . ASP B 1 408 ? 3.672 -31.656 -18.344 1 90.88 408 ASP B C 1
ATOM 7919 O O . ASP B 1 408 ? 3.143 -30.75 -18.984 1 90.88 408 ASP B O 1
ATOM 7923 N N . THR B 1 409 ? 3.254 -31.938 -17.125 1 92.44 409 THR B N 1
ATOM 7924 C CA . THR B 1 409 ? 2.148 -31.297 -16.406 1 92.44 409 THR B CA 1
ATOM 7925 C C . THR B 1 409 ? 2.387 -29.797 -16.25 1 92.44 409 THR B C 1
ATOM 7927 O O . THR B 1 409 ? 1.449 -29.016 -16.344 1 92.44 409 THR B O 1
ATOM 7930 N N . THR B 1 410 ? 3.648 -29.391 -15.984 1 92.25 410 THR B N 1
ATOM 7931 C CA . THR B 1 410 ? 3.98 -27.984 -15.812 1 92.25 410 THR B CA 1
ATOM 7932 C C . THR B 1 410 ? 3.66 -27.188 -17.078 1 92.25 410 THR B C 1
ATOM 7934 O O . THR B 1 410 ? 3.1 -26.094 -17.016 1 92.25 410 THR B O 1
ATOM 7937 N N . SER B 1 411 ? 4.023 -27.75 -18.203 1 93.31 411 SER B N 1
ATOM 7938 C CA . SER B 1 411 ? 3.779 -27.094 -19.484 1 93.31 411 SER B CA 1
ATOM 7939 C C . SER B 1 411 ? 2.285 -26.938 -19.75 1 93.31 411 SER B C 1
ATOM 7941 O O . SER B 1 411 ? 1.835 -25.875 -20.188 1 93.31 411 SER B O 1
ATOM 7943 N N . VAL B 1 412 ? 1.525 -28 -19.516 1 94.81 412 VAL B N 1
ATOM 7944 C CA . VAL B 1 412 ? 0.085 -27.969 -19.75 1 94.81 412 VAL B CA 1
ATOM 7945 C C . VAL B 1 412 ? -0.561 -26.938 -18.828 1 94.81 412 VAL B C 1
ATOM 7947 O O . VAL B 1 412 ? -1.381 -26.125 -19.281 1 94.81 412 VAL B O 1
ATOM 7950 N N . TYR B 1 413 ? -0.165 -26.984 -17.578 1 95.19 413 TYR B N 1
ATOM 7951 C CA . TYR B 1 413 ? -0.71 -26.062 -16.594 1 95.19 413 TYR B CA 1
ATOM 7952 C C . TYR B 1 413 ? -0.411 -24.609 -16.984 1 95.19 413 TYR B C 1
ATOM 7954 O O . TYR B 1 413 ? -1.284 -23.75 -16.906 1 95.19 413 TYR B O 1
ATOM 7962 N N . ALA B 1 414 ? 0.806 -24.328 -17.406 1 95.19 414 ALA B N 1
ATOM 7963 C CA . ALA B 1 414 ? 1.218 -23 -17.812 1 95.19 414 ALA B CA 1
ATOM 7964 C C . ALA B 1 414 ? 0.372 -22.484 -18.984 1 95.19 414 ALA B C 1
ATOM 7966 O O . ALA B 1 414 ? -0.059 -21.328 -18.984 1 95.19 414 ALA B O 1
ATOM 7967 N N . ARG B 1 415 ? 0.143 -23.328 -19.922 1 96.12 415 ARG B N 1
ATOM 7968 C CA . ARG B 1 415 ? -0.63 -22.969 -21.109 1 96.12 415 ARG B CA 1
ATOM 7969 C C . ARG B 1 415 ? -2.082 -22.672 -20.734 1 96.12 415 ARG B C 1
ATOM 7971 O O . ARG B 1 415 ? -2.689 -21.75 -21.281 1 96.12 415 ARG B O 1
ATOM 7978 N N . ILE B 1 416 ? -2.596 -23.438 -19.875 1 96.12 416 ILE B N 1
ATOM 7979 C CA . ILE B 1 416 ? -3.967 -23.234 -19.422 1 96.12 416 ILE B CA 1
ATOM 7980 C C . ILE B 1 416 ? -4.066 -21.891 -18.703 1 96.12 416 ILE B C 1
ATOM 7982 O O . ILE B 1 416 ? -5.004 -21.109 -18.953 1 96.12 416 ILE B O 1
ATOM 7986 N N . LEU B 1 417 ? -3.086 -21.594 -17.828 1 96.25 417 LEU B N 1
ATOM 7987 C CA . LEU B 1 417 ? -3.096 -20.344 -17.078 1 96.25 417 LEU B CA 1
ATOM 7988 C C . LEU B 1 417 ? -3.043 -19.141 -18.031 1 96.25 417 LEU B C 1
ATOM 7990 O O . LEU B 1 417 ? -3.738 -18.141 -17.828 1 96.25 417 LEU B O 1
ATOM 7994 N N . LEU B 1 418 ? -2.252 -19.219 -19.047 1 97.62 418 LEU B N 1
ATOM 7995 C CA . LEU B 1 418 ? -2.127 -18.141 -20.016 1 97.62 418 LEU B CA 1
ATOM 7996 C C . LEU B 1 418 ? -3.416 -17.969 -20.812 1 97.62 418 LEU B C 1
ATOM 7998 O O . LEU B 1 418 ? -3.844 -16.844 -21.078 1 97.62 418 LEU B O 1
ATOM 8002 N N . ARG B 1 419 ? -4.012 -19.062 -21.172 1 97.88 419 ARG B N 1
ATOM 8003 C CA . ARG B 1 419 ? -5.273 -19 -21.891 1 97.88 419 ARG B CA 1
ATOM 8004 C C . ARG B 1 419 ? -6.367 -18.375 -21.047 1 97.88 419 ARG B C 1
ATOM 8006 O O . ARG B 1 419 ? -7.156 -17.562 -21.531 1 97.88 419 ARG B O 1
ATOM 8013 N N . LEU B 1 420 ? -6.398 -18.766 -19.828 1 97.5 420 LEU B N 1
ATOM 8014 C CA . LEU B 1 420 ? -7.398 -18.203 -18.906 1 97.5 420 LEU B CA 1
ATOM 8015 C C . LEU B 1 420 ? -7.191 -16.703 -18.734 1 97.5 420 LEU B C 1
ATOM 8017 O O . LEU B 1 420 ? -8.164 -15.953 -18.656 1 97.5 420 LEU B O 1
ATOM 8021 N N . ALA B 1 421 ? -5.953 -16.312 -18.609 1 97.31 421 ALA B N 1
ATOM 8022 C CA . ALA B 1 421 ? -5.656 -14.891 -18.484 1 97.31 421 ALA B CA 1
ATOM 8023 C C . ALA B 1 421 ? -6.164 -14.125 -19.703 1 97.31 421 ALA B C 1
ATOM 8025 O O . ALA B 1 421 ? -6.734 -13.039 -19.562 1 97.31 421 ALA B O 1
ATOM 8026 N N . HIS B 1 422 ? -5.926 -14.664 -20.844 1 97.75 422 HIS B N 1
ATOM 8027 C CA . HIS B 1 422 ? -6.406 -14.078 -22.078 1 97.75 422 HIS B CA 1
ATOM 8028 C C . HIS B 1 422 ? -7.93 -14.008 -22.109 1 97.75 422 HIS B C 1
ATOM 8030 O O . HIS B 1 422 ? -8.508 -12.969 -22.438 1 97.75 422 HIS B O 1
ATOM 8036 N N . LEU B 1 423 ? -8.547 -15.062 -21.75 1 97.69 423 LEU B N 1
ATOM 8037 C CA . LEU B 1 423 ? -10.008 -15.148 -21.766 1 97.69 423 LEU B CA 1
ATOM 8038 C C . LEU B 1 423 ? -10.617 -14.156 -20.781 1 97.69 423 LEU B C 1
ATOM 8040 O O . LEU B 1 423 ? -11.672 -13.57 -21.062 1 97.69 423 LEU B O 1
ATOM 8044 N N . GLN B 1 424 ? -10.008 -14.016 -19.688 1 97 424 GLN B N 1
ATOM 8045 C CA . GLN B 1 424 ? -10.5 -13.07 -18.703 1 97 424 GLN B CA 1
ATOM 8046 C C . GLN B 1 424 ? -10.516 -11.648 -19.25 1 97 424 GLN B C 1
ATOM 8048 O O . GLN B 1 424 ? -11.469 -10.898 -19.016 1 97 424 GLN B O 1
ATOM 8053 N N . THR B 1 425 ? -9.453 -11.266 -19.906 1 97.62 425 THR B N 1
ATOM 8054 C CA . THR B 1 425 ? -9.383 -9.945 -20.531 1 97.62 425 THR B CA 1
ATOM 8055 C C . THR B 1 425 ? -10.477 -9.781 -21.578 1 97.62 425 THR B C 1
ATOM 8057 O O . THR B 1 425 ? -11.164 -8.758 -21.609 1 97.62 425 THR B O 1
ATOM 8060 N N . MET B 1 426 ? -10.703 -10.789 -22.359 1 97.31 426 MET B N 1
ATOM 8061 C CA . MET B 1 426 ? -11.734 -10.758 -23.391 1 97.31 426 MET B CA 1
ATOM 8062 C C . MET B 1 426 ? -13.125 -10.695 -22.766 1 97.31 426 MET B C 1
ATOM 8064 O O . MET B 1 426 ? -14 -9.984 -23.25 1 97.31 426 MET B O 1
ATOM 8068 N N . PHE B 1 427 ? -13.258 -11.438 -21.766 1 96.44 427 PHE B N 1
ATOM 8069 C CA . PHE B 1 427 ? -14.508 -11.461 -21.016 1 96.44 427 PHE B CA 1
ATOM 8070 C C . PHE B 1 427 ? -14.867 -10.062 -20.531 1 96.44 427 PHE B C 1
ATOM 8072 O O . PHE B 1 427 ? -15.992 -9.594 -20.719 1 96.44 427 PHE B O 1
ATOM 8079 N N . LEU B 1 428 ? -13.961 -9.398 -19.891 1 95.81 428 LEU B N 1
ATOM 8080 C CA . LEU B 1 428 ? -14.195 -8.07 -19.359 1 95.81 428 LEU B CA 1
ATOM 8081 C C . LEU B 1 428 ? -14.445 -7.059 -20.469 1 95.81 428 LEU B C 1
ATOM 8083 O O . LEU B 1 428 ? -15.289 -6.176 -20.344 1 95.81 428 LEU B O 1
ATOM 8087 N N . LEU B 1 429 ? -13.742 -7.215 -21.562 1 96.19 429 LEU B N 1
ATOM 8088 C CA . LEU B 1 429 ? -13.914 -6.32 -22.703 1 96.19 429 LEU B CA 1
ATOM 8089 C C . LEU B 1 429 ? -15.312 -6.457 -23.281 1 96.19 429 LEU B C 1
ATOM 8091 O O . LEU B 1 429 ? -15.961 -5.453 -23.609 1 96.19 429 LEU B O 1
ATOM 8095 N N . GLU B 1 430 ? -15.766 -7.66 -23.391 1 95.62 430 GLU B N 1
ATOM 8096 C CA . GLU B 1 430 ? -17.094 -7.891 -23.938 1 95.62 430 GLU B CA 1
ATOM 8097 C C . GLU B 1 430 ? -18.172 -7.32 -23.016 1 95.62 430 GLU B C 1
ATOM 8099 O O . GLU B 1 430 ? -19.188 -6.801 -23.5 1 95.62 430 GLU B O 1
ATOM 8104 N N . ARG B 1 431 ? -18 -7.449 -21.781 1 93.31 431 ARG B N 1
ATOM 8105 C CA . ARG B 1 431 ? -18.953 -6.863 -20.828 1 93.31 431 ARG B CA 1
ATOM 8106 C C . ARG B 1 431 ? -18.984 -5.344 -20.969 1 93.31 431 ARG B C 1
ATOM 8108 O O . ARG B 1 431 ? -20.062 -4.738 -20.906 1 93.31 431 ARG B O 1
ATOM 8115 N N . LEU B 1 432 ? -17.797 -4.762 -21.125 1 92.75 432 LEU B N 1
ATOM 8116 C CA . LEU B 1 432 ? -17.719 -3.312 -21.297 1 92.75 432 LEU B CA 1
ATOM 8117 C C . LEU B 1 432 ? -18.359 -2.875 -22.609 1 92.75 432 LEU B C 1
ATOM 8119 O O . LEU B 1 432 ? -19.016 -1.824 -22.656 1 92.75 432 LEU B O 1
ATOM 8123 N N . LEU B 1 433 ? -18.172 -3.67 -23.641 1 93.88 433 LEU B N 1
ATOM 8124 C CA . LEU B 1 433 ? -18.797 -3.373 -24.922 1 93.88 433 LEU B CA 1
ATOM 8125 C C . LEU B 1 433 ? -20.312 -3.377 -24.812 1 93.88 433 LEU B C 1
ATOM 8127 O O . LEU B 1 433 ? -20.984 -2.463 -25.297 1 93.88 433 LEU B O 1
ATOM 8131 N N . LEU B 1 434 ? -20.875 -4.277 -24.125 1 91 434 LEU B N 1
ATOM 8132 C CA . LEU B 1 434 ? -22.328 -4.375 -23.922 1 91 434 LEU B CA 1
ATOM 8133 C C . LEU B 1 434 ? -22.844 -3.209 -23.094 1 91 434 LEU B C 1
ATOM 8135 O O . LEU B 1 434 ? -23.891 -2.635 -23.406 1 91 434 LEU B O 1
ATOM 8139 N N . LEU B 1 435 ? -22.078 -2.852 -22.094 1 87.12 435 LEU B N 1
ATOM 8140 C CA . LEU B 1 435 ? -22.469 -1.75 -21.219 1 87.12 435 LEU B CA 1
ATOM 8141 C C . LEU B 1 435 ? -22.438 -0.425 -21.969 1 87.12 435 LEU B C 1
ATOM 8143 O O . LEU B 1 435 ? -23.141 0.521 -21.594 1 87.12 435 LEU B O 1
ATOM 8147 N N . ASN B 1 436 ? -21.578 -0.439 -23.047 1 89.06 436 ASN B N 1
ATOM 8148 C CA . ASN B 1 436 ? -21.469 0.803 -23.797 1 89.06 436 ASN B CA 1
ATOM 8149 C C . ASN B 1 436 ? -22.281 0.758 -25.078 1 89.06 436 ASN B C 1
ATOM 8151 O O . ASN B 1 436 ? -22.031 1.531 -26.016 1 89.06 436 ASN B O 1
ATOM 8155 N N . GLY B 1 437 ? -23.203 -0.212 -25.219 1 87.69 437 GLY B N 1
ATOM 8156 C CA . GLY B 1 437 ? -24.234 -0.159 -26.266 1 87.69 437 GLY B CA 1
ATOM 8157 C C . GLY B 1 437 ? -23.953 -1.112 -27.406 1 87.69 437 GLY B C 1
ATOM 8158 O O . GLY B 1 437 ? -24.656 -1.079 -28.422 1 87.69 437 GLY B O 1
ATOM 8159 N N . SER B 1 438 ? -22.938 -1.914 -27.266 1 90.69 438 SER B N 1
ATOM 8160 C CA . SER B 1 438 ? -22.719 -2.906 -28.312 1 90.69 438 SER B CA 1
ATOM 8161 C C . SER B 1 438 ? -23.906 -3.871 -28.406 1 90.69 438 SER B C 1
ATOM 8163 O O . SER B 1 438 ? -24.469 -4.266 -27.375 1 90.69 438 SER B O 1
ATOM 8165 N N . LEU B 1 439 ? -24.203 -4.289 -29.594 1 82.38 439 LEU B N 1
ATOM 8166 C CA . LEU B 1 439 ? -25.375 -5.145 -29.797 1 82.38 439 LEU B CA 1
ATOM 8167 C C . LEU B 1 439 ? -24.953 -6.609 -29.906 1 82.38 439 LEU B C 1
ATOM 8169 O O . LEU B 1 439 ? -25.797 -7.5 -29.875 1 82.38 439 LEU B O 1
ATOM 8173 N N . ASP B 1 440 ? -23.734 -6.797 -30.016 1 78.5 440 ASP B N 1
ATOM 8174 C CA . ASP B 1 440 ? -23.234 -8.164 -30.156 1 78.5 440 ASP B CA 1
ATOM 8175 C C . ASP B 1 440 ? -23.094 -8.844 -28.797 1 78.5 440 ASP B C 1
ATOM 8177 O O . ASP B 1 440 ? -22.047 -8.734 -28.156 1 78.5 440 ASP B O 1
ATOM 8181 N N . GLU B 1 441 ? -24.016 -9.633 -28.422 1 78.44 441 GLU B N 1
ATOM 8182 C CA . GLU B 1 441 ? -24 -10.281 -27.125 1 78.44 441 GLU B CA 1
ATOM 8183 C C . GLU B 1 441 ? -23.422 -11.688 -27.203 1 78.44 441 GLU B C 1
ATOM 8185 O O . GLU B 1 441 ? -23.078 -12.289 -26.188 1 78.44 441 GLU B O 1
ATOM 8190 N N . GLY B 1 442 ? -23.156 -12.164 -28.328 1 87.31 442 GLY B N 1
ATOM 8191 C CA . GLY B 1 442 ? -22.766 -13.555 -28.516 1 87.31 442 GLY B CA 1
ATOM 8192 C C . GLY B 1 442 ? -21.359 -13.836 -28.047 1 87.31 442 GLY B C 1
ATOM 8193 O O . GLY B 1 442 ? -21.078 -14.914 -27.516 1 87.31 442 GLY B O 1
ATOM 8194 N N . ASN B 1 443 ? -20.5 -12.922 -28.172 1 92.31 443 ASN B N 1
ATOM 8195 C CA . ASN B 1 443 ? -19.094 -13.125 -27.844 1 92.31 443 ASN B CA 1
ATOM 8196 C C . ASN B 1 443 ? -18.906 -13.312 -26.344 1 92.31 443 ASN B C 1
ATOM 8198 O O . ASN B 1 443 ? -18.047 -14.086 -25.906 1 92.31 443 ASN B O 1
ATOM 8202 N N . LEU B 1 444 ? -19.656 -12.57 -25.531 1 95.06 444 LEU B N 1
ATOM 8203 C CA . LEU B 1 444 ? -19.547 -12.695 -24.094 1 95.06 444 LEU B CA 1
ATOM 8204 C C . LEU B 1 444 ? -19.844 -14.117 -23.641 1 95.06 444 LEU B C 1
ATOM 8206 O O . LEU B 1 444 ? -19.125 -14.672 -22.797 1 95.06 444 LEU B O 1
ATOM 8210 N N . LEU B 1 445 ? -20.891 -14.672 -24.203 1 95.94 445 LEU B N 1
ATOM 8211 C CA . LEU B 1 445 ? -21.25 -16.031 -23.844 1 95.94 445 LEU B CA 1
ATOM 8212 C C . LEU B 1 445 ? -20.188 -17.031 -24.297 1 95.94 445 LEU B C 1
ATOM 8214 O O . LEU B 1 445 ? -19.875 -17.984 -23.578 1 95.94 445 LEU B O 1
ATOM 8218 N N . LEU B 1 446 ? -19.672 -16.766 -25.469 1 96.06 446 LEU B N 1
ATOM 8219 C CA . LEU B 1 446 ? -18.625 -17.625 -26.016 1 96.06 446 LEU B CA 1
ATOM 8220 C C . LEU B 1 446 ? -17.406 -17.672 -25.094 1 96.06 446 LEU B C 1
ATOM 8222 O O . LEU B 1 446 ? -16.938 -18.75 -24.75 1 96.06 446 LEU B O 1
ATOM 8226 N N . PHE B 1 447 ? -16.906 -16.547 -24.734 1 96.62 447 PHE B N 1
ATOM 8227 C CA . PHE B 1 447 ? -15.734 -16.453 -23.875 1 96.62 447 PHE B CA 1
ATOM 8228 C C . PHE B 1 447 ? -16.031 -17 -22.484 1 96.62 447 PHE B C 1
ATOM 8230 O O . PHE B 1 447 ? -15.188 -17.641 -21.875 1 96.62 447 PHE B O 1
ATOM 8237 N N . SER B 1 448 ? -17.234 -16.734 -21.969 1 97.31 448 SER B N 1
ATOM 8238 C CA . SER B 1 448 ? -17.625 -17.234 -20.656 1 97.31 448 SER B CA 1
ATOM 8239 C C . SER B 1 448 ? -17.672 -18.766 -20.641 1 97.31 448 SER B C 1
ATOM 8241 O O . SER B 1 448 ? -17.188 -19.391 -19.688 1 97.31 448 SER B O 1
ATOM 8243 N N . PHE B 1 449 ? -18.219 -19.297 -21.703 1 97.69 449 PHE B N 1
ATOM 8244 C CA . PHE B 1 449 ? -18.328 -20.75 -21.797 1 97.69 449 PHE B CA 1
ATOM 8245 C C . PHE B 1 449 ? -16.953 -21.391 -21.828 1 97.69 449 PHE B C 1
ATOM 8247 O O . PHE B 1 449 ? -16.703 -22.375 -21.125 1 97.69 449 PHE B O 1
ATOM 8254 N N . GLU B 1 450 ? -16.078 -20.859 -22.609 1 97.19 450 GLU B N 1
ATOM 8255 C CA . GLU B 1 450 ? -14.734 -21.406 -22.703 1 97.19 450 GLU B CA 1
ATOM 8256 C C . GLU B 1 450 ? -13.992 -21.25 -21.375 1 97.19 450 GLU B C 1
ATOM 8258 O O . GLU B 1 450 ? -13.289 -22.172 -20.938 1 97.19 450 GLU B O 1
ATOM 8263 N N . MET B 1 451 ? -14.07 -20.078 -20.781 1 97.44 451 MET B N 1
ATOM 8264 C CA . MET B 1 451 ? -13.414 -19.828 -19.5 1 97.44 451 MET B CA 1
ATOM 8265 C C . MET B 1 451 ? -13.891 -20.797 -18.422 1 97.44 451 MET B C 1
ATOM 8267 O O . MET B 1 451 ? -13.086 -21.328 -17.672 1 97.44 451 MET B O 1
ATOM 8271 N N . LEU B 1 452 ? -15.195 -21.047 -18.375 1 97.94 452 LEU B N 1
ATOM 8272 C CA . LEU B 1 452 ? -15.766 -21.969 -17.406 1 97.94 452 LEU B CA 1
ATOM 8273 C C . LEU B 1 452 ? -15.305 -23.391 -17.672 1 97.94 452 LEU B C 1
ATOM 8275 O O . LEU B 1 452 ? -14.812 -24.078 -16.766 1 97.94 452 LEU B O 1
ATOM 8279 N N . THR B 1 453 ? -15.406 -23.828 -18.891 1 96.5 453 THR B N 1
ATOM 8280 C CA . THR B 1 453 ? -15.102 -25.219 -19.219 1 96.5 453 THR B CA 1
ATOM 8281 C C . THR B 1 453 ? -13.609 -25.5 -19.031 1 96.5 453 THR B C 1
ATOM 8283 O O . THR B 1 453 ? -13.234 -26.594 -18.594 1 96.5 453 THR B O 1
ATOM 8286 N N . LEU B 1 454 ? -12.812 -24.547 -19.406 1 96.19 454 LEU B N 1
ATOM 8287 C CA . LEU B 1 454 ? -11.375 -24.703 -19.219 1 96.19 454 LEU B CA 1
ATOM 8288 C C . LEU B 1 454 ? -11.016 -24.812 -17.75 1 96.19 454 LEU B C 1
ATOM 8290 O O . LEU B 1 454 ? -10.172 -25.609 -17.359 1 96.19 454 LEU B O 1
ATOM 8294 N N . THR B 1 455 ? -11.625 -23.984 -16.891 1 96.5 455 THR B N 1
ATOM 8295 C CA . THR B 1 455 ? -11.391 -24.031 -15.461 1 96.5 455 THR B CA 1
ATOM 8296 C C . THR B 1 455 ? -11.859 -25.359 -14.875 1 96.5 455 THR B C 1
ATOM 8298 O O . THR B 1 455 ? -11.172 -25.969 -14.047 1 96.5 455 THR B O 1
ATOM 8301 N N . LEU B 1 456 ? -12.977 -25.828 -15.352 1 94.38 456 LEU B N 1
ATOM 8302 C CA . LEU B 1 456 ? -13.531 -27.078 -14.859 1 94.38 456 LEU B CA 1
ATOM 8303 C C . LEU B 1 456 ? -12.656 -28.266 -15.281 1 94.38 456 LEU B C 1
ATOM 8305 O O . LEU B 1 456 ? -12.578 -29.266 -14.57 1 94.38 456 LEU B O 1
ATOM 8309 N N . ALA B 1 457 ? -12.039 -28.109 -16.391 1 92.5 457 ALA B N 1
ATOM 8310 C CA . ALA B 1 457 ? -11.164 -29.172 -16.875 1 92.5 457 ALA B CA 1
ATOM 8311 C C . ALA B 1 457 ? -10.016 -29.438 -15.906 1 92.5 457 ALA B C 1
ATOM 8313 O O . ALA B 1 457 ? -9.562 -30.562 -15.758 1 92.5 457 ALA B O 1
ATOM 8314 N N . LEU B 1 458 ? -9.531 -28.453 -15.211 1 90.88 458 LEU B N 1
ATOM 8315 C CA . LEU B 1 458 ? -8.484 -28.625 -14.211 1 90.88 458 LEU B CA 1
ATOM 8316 C C . LEU B 1 458 ? -8.977 -29.484 -13.055 1 90.88 458 LEU B C 1
ATOM 8318 O O . LEU B 1 458 ? -8.219 -30.297 -12.516 1 90.88 458 LEU B O 1
ATOM 8322 N N . TRP B 1 459 ? -10.227 -29.344 -12.758 1 87.44 459 TRP B N 1
ATOM 8323 C CA . TRP B 1 459 ? -10.82 -30.078 -11.648 1 87.44 459 TRP B CA 1
ATOM 8324 C C . TRP B 1 459 ? -11.102 -31.516 -12.055 1 87.44 459 TRP B C 1
ATOM 8326 O O . TRP B 1 459 ? -10.977 -32.438 -11.234 1 87.44 459 TRP B O 1
ATOM 8336 N N . THR B 1 460 ? -11.5 -31.641 -13.281 1 89.56 460 THR B N 1
ATOM 8337 C CA . THR B 1 460 ? -11.805 -32.969 -13.766 1 89.56 460 THR B CA 1
ATOM 8338 C C . THR B 1 460 ? -10.523 -33.812 -13.891 1 89.56 460 THR B C 1
ATOM 8340 O O . THR B 1 460 ? -10.562 -35.031 -13.789 1 89.56 460 THR B O 1
ATOM 8343 N N . HIS B 1 461 ? -9.43 -33.219 -14.117 1 89.31 461 HIS B N 1
ATOM 8344 C CA . HIS B 1 461 ? -8.133 -33.875 -14.188 1 89.31 461 HIS B CA 1
ATOM 8345 C C . HIS B 1 461 ? -7.285 -33.562 -12.961 1 89.31 461 HIS B C 1
ATOM 8347 O O . HIS B 1 461 ? -6.086 -33.312 -13.078 1 89.31 461 HIS B O 1
ATOM 8353 N N . LYS B 1 462 ? -7.867 -33.469 -11.836 1 87.88 462 LYS B N 1
ATOM 8354 C CA . LYS B 1 462 ? -7.234 -33.031 -10.594 1 87.88 462 LYS B CA 1
ATOM 8355 C C . LYS B 1 462 ? -6.02 -33.906 -10.258 1 87.88 462 LYS B C 1
ATOM 8357 O O . LYS B 1 462 ? -5.062 -33.406 -9.648 1 87.88 462 LYS B O 1
ATOM 8362 N N . ASP B 1 463 ? -5.969 -35.156 -10.656 1 88.31 463 ASP B N 1
ATOM 8363 C CA . ASP B 1 463 ? -4.848 -36.031 -10.328 1 88.31 463 ASP B CA 1
ATOM 8364 C C . ASP B 1 463 ? -3.578 -35.594 -11.062 1 88.31 463 ASP B C 1
ATOM 8366 O O . ASP B 1 463 ? -2.484 -35.625 -10.492 1 88.31 463 ASP B O 1
ATOM 8370 N N . ARG B 1 464 ? -3.846 -35.188 -12.289 1 89.31 464 ARG B N 1
ATOM 8371 C CA . ARG B 1 464 ? -2.703 -34.688 -13.055 1 89.31 464 ARG B CA 1
ATOM 8372 C C . ARG B 1 464 ? -2.129 -33.406 -12.445 1 89.31 464 ARG B C 1
ATOM 8374 O O . ARG B 1 464 ? -0.917 -33.188 -12.492 1 89.31 464 ARG B O 1
ATOM 8381 N N . PHE B 1 465 ? -2.99 -32.656 -11.844 1 91.56 465 PHE B N 1
ATOM 8382 C CA . PHE B 1 465 ? -2.592 -31.359 -11.328 1 91.56 465 PHE B CA 1
ATOM 8383 C C . PHE B 1 465 ? -2.604 -31.344 -9.805 1 91.56 465 PHE B C 1
ATOM 8385 O O . PHE B 1 465 ? -2.885 -30.328 -9.18 1 91.56 465 PHE B O 1
ATOM 8392 N N . ALA B 1 466 ? -2.287 -32.406 -9.203 1 88.81 466 ALA B N 1
ATOM 8393 C CA . ALA B 1 466 ? -2.377 -32.594 -7.754 1 88.81 466 ALA B CA 1
ATOM 8394 C C . ALA B 1 466 ? -1.485 -31.578 -7.027 1 88.81 466 ALA B C 1
ATOM 8396 O O . ALA B 1 466 ? -1.859 -31.047 -5.977 1 88.81 466 ALA B O 1
ATOM 8397 N N . GLU B 1 467 ? -0.371 -31.234 -7.578 1 86.19 467 GLU B N 1
ATOM 8398 C CA . GLU B 1 467 ? 0.59 -30.328 -6.945 1 86.19 467 GLU B CA 1
ATOM 8399 C C . GLU B 1 467 ? 0.073 -28.891 -6.926 1 86.19 467 GLU B C 1
ATOM 8401 O O . GLU B 1 467 ? 0.525 -28.078 -6.121 1 86.19 467 GLU B O 1
ATOM 8406 N N . MET B 1 468 ? -0.876 -28.641 -7.793 1 89.56 468 MET B N 1
ATOM 8407 C CA . MET B 1 468 ? -1.356 -27.266 -7.918 1 89.56 468 MET B CA 1
ATOM 8408 C C . MET B 1 468 ? -2.773 -27.141 -7.371 1 89.56 468 MET B C 1
ATOM 8410 O O . MET B 1 468 ? -3.439 -26.125 -7.598 1 89.56 468 MET B O 1
ATOM 8414 N N . ARG B 1 469 ? -3.193 -28.047 -6.621 1 88.5 469 ARG B N 1
ATOM 8415 C CA . ARG B 1 469 ? -4.539 -28.047 -6.055 1 88.5 469 ARG B CA 1
ATOM 8416 C C . ARG B 1 469 ? -4.754 -26.812 -5.176 1 88.5 469 ARG B C 1
ATOM 8418 O O . ARG B 1 469 ? -5.875 -26.312 -5.066 1 88.5 469 ARG B O 1
ATOM 8425 N N . ARG B 1 470 ? -3.707 -26.359 -4.629 1 87.31 470 ARG B N 1
ATOM 8426 C CA . ARG B 1 470 ? -3.764 -25.219 -3.729 1 87.31 470 ARG B CA 1
ATOM 8427 C C . ARG B 1 470 ? -4.242 -23.969 -4.461 1 87.31 470 ARG B C 1
ATOM 8429 O O . ARG B 1 470 ? -4.707 -23.016 -3.834 1 87.31 470 ARG B O 1
ATOM 8436 N N . ASN B 1 471 ? -4.188 -23.953 -5.785 1 89.31 471 ASN B N 1
ATOM 8437 C CA . ASN B 1 471 ? -4.582 -22.797 -6.578 1 89.31 471 ASN B CA 1
ATOM 8438 C C . ASN B 1 471 ? -5.992 -22.953 -7.137 1 89.31 471 ASN B C 1
ATOM 8440 O O . ASN B 1 471 ? -6.539 -22.016 -7.727 1 89.31 471 ASN B O 1
ATOM 8444 N N . PHE B 1 472 ? -6.609 -24.078 -6.957 1 89.5 472 PHE B N 1
ATOM 8445 C CA . PHE B 1 472 ? -7.863 -24.406 -7.629 1 89.5 472 PHE B CA 1
ATOM 8446 C C . PHE B 1 472 ? -8.984 -23.484 -7.152 1 89.5 472 PHE B C 1
ATOM 8448 O O . PHE B 1 472 ? -9.82 -23.047 -7.949 1 89.5 472 PHE B O 1
ATOM 8455 N N . GLU B 1 473 ? -8.969 -23.203 -5.914 1 88.44 473 GLU B N 1
ATOM 8456 C CA . GLU B 1 473 ? -10.023 -22.344 -5.387 1 88.44 473 GLU B CA 1
ATOM 8457 C C . GLU B 1 473 ? -9.969 -20.953 -6.016 1 88.44 473 GLU B C 1
ATOM 8459 O O . GLU B 1 473 ? -11.008 -20.375 -6.332 1 88.44 473 GLU B O 1
ATOM 8464 N N . TRP B 1 474 ? -8.82 -20.516 -6.121 1 90.19 474 TRP B N 1
ATOM 8465 C CA . TRP B 1 474 ? -8.664 -19.219 -6.754 1 90.19 474 TRP B CA 1
ATOM 8466 C C . TRP B 1 474 ? -9.133 -19.25 -8.203 1 90.19 474 TRP B C 1
ATOM 8468 O O . TRP B 1 474 ? -9.82 -18.344 -8.664 1 90.19 474 TRP B O 1
ATOM 8478 N N . LEU B 1 475 ? -8.75 -20.219 -8.938 1 93 475 LEU B N 1
ATOM 8479 C CA . LEU B 1 475 ? -9.133 -20.328 -10.336 1 93 475 LEU B CA 1
ATOM 8480 C C . LEU B 1 475 ? -10.648 -20.422 -10.477 1 93 475 LEU B C 1
ATOM 8482 O O . LEU B 1 475 ? -11.227 -19.844 -11.406 1 93 475 LEU B O 1
ATOM 8486 N N . LEU B 1 476 ? -11.188 -21.109 -9.539 1 93.19 476 LEU B N 1
ATOM 8487 C CA . LEU B 1 476 ? -12.641 -21.266 -9.539 1 93.19 476 LEU B CA 1
ATOM 8488 C C . LEU B 1 476 ? -13.328 -19.906 -9.352 1 93.19 476 LEU B C 1
ATOM 8490 O O . LEU B 1 476 ? -14.211 -19.547 -10.133 1 93.19 476 LEU B O 1
ATOM 8494 N N . MET B 1 477 ? -12.859 -19.156 -8.43 1 92.94 477 MET B N 1
ATOM 8495 C CA . MET B 1 477 ? -13.523 -17.906 -8.078 1 92.94 477 MET B CA 1
ATOM 8496 C C . MET B 1 477 ? -13.148 -16.797 -9.062 1 92.94 477 MET B C 1
ATOM 8498 O O . MET B 1 477 ? -13.961 -15.922 -9.352 1 92.94 477 MET B O 1
ATOM 8502 N N . ALA B 1 478 ? -11.977 -16.891 -9.586 1 94.19 478 ALA B N 1
ATOM 8503 C CA . ALA B 1 478 ? -11.484 -15.805 -10.445 1 94.19 478 ALA B CA 1
ATOM 8504 C C . ALA B 1 478 ? -12.023 -15.945 -11.867 1 94.19 478 ALA B C 1
ATOM 8506 O O . ALA B 1 478 ? -12.234 -14.945 -12.555 1 94.19 478 ALA B O 1
ATOM 8507 N N . HIS B 1 479 ? -12.242 -17.203 -12.281 1 96.88 479 HIS B N 1
ATOM 8508 C CA . HIS B 1 479 ? -12.586 -17.406 -13.688 1 96.88 479 HIS B CA 1
ATOM 8509 C C . HIS B 1 479 ? -13.93 -18.125 -13.828 1 96.88 479 HIS B C 1
ATOM 8511 O O . HIS B 1 479 ? -14.828 -17.625 -14.508 1 96.88 479 HIS B O 1
ATOM 8517 N N . ALA B 1 480 ? -14.125 -19.141 -13.156 1 96.94 480 ALA B N 1
ATOM 8518 C CA . ALA B 1 480 ? -15.328 -19.953 -13.344 1 96.94 480 ALA B CA 1
ATOM 8519 C C . ALA B 1 480 ? -16.562 -19.234 -12.773 1 96.94 480 ALA B C 1
ATOM 8521 O O . ALA B 1 480 ? -17.641 -19.281 -13.359 1 96.94 480 ALA B O 1
ATOM 8522 N N . ALA B 1 481 ? -16.391 -18.641 -11.641 1 95.31 481 ALA B N 1
ATOM 8523 C CA . ALA B 1 481 ? -17.516 -18 -10.984 1 95.31 481 ALA B CA 1
ATOM 8524 C C . ALA B 1 481 ? -18.094 -16.875 -11.859 1 95.31 481 ALA B C 1
ATOM 8526 O O . ALA B 1 481 ? -19.297 -16.875 -12.156 1 95.31 481 ALA B O 1
ATOM 8527 N N . PRO B 1 482 ? -17.297 -15.938 -12.258 1 95.81 482 PRO B N 1
ATOM 8528 C CA . PRO B 1 482 ? -17.891 -14.906 -13.117 1 95.81 482 PRO B CA 1
ATOM 8529 C C . PRO B 1 482 ? -18.453 -15.469 -14.422 1 95.81 482 PRO B C 1
ATOM 8531 O O . PRO B 1 482 ? -19.5 -15.023 -14.883 1 95.81 482 PRO B O 1
ATOM 8534 N N . ALA B 1 483 ? -17.781 -16.375 -15.031 1 97.5 483 ALA B N 1
ATOM 8535 C CA . ALA B 1 483 ? -18.281 -17.031 -16.25 1 97.5 483 ALA B CA 1
ATOM 8536 C C . ALA B 1 483 ? -19.625 -17.719 -15.984 1 97.5 483 ALA B C 1
ATOM 8538 O O . ALA B 1 483 ? -20.531 -17.641 -16.812 1 97.5 483 ALA B O 1
ATOM 8539 N N . GLY B 1 484 ? -19.719 -18.406 -14.883 1 97.31 484 GLY B N 1
ATOM 8540 C CA . GLY B 1 484 ? -20.953 -19.062 -14.508 1 97.31 484 GLY B CA 1
ATOM 8541 C C . GLY B 1 484 ? -22.109 -18.094 -14.344 1 97.31 484 GLY B C 1
ATOM 8542 O O . GLY B 1 484 ? -23.266 -18.438 -14.656 1 97.31 484 GLY B O 1
ATOM 8543 N N . GLY B 1 485 ? -21.828 -16.938 -13.812 1 96.19 485 GLY B N 1
ATOM 8544 C CA . GLY B 1 485 ? -22.859 -15.93 -13.688 1 96.19 485 GLY B CA 1
ATOM 8545 C C . GLY B 1 485 ? -23.469 -15.523 -15.023 1 96.19 485 GLY B C 1
ATOM 8546 O O . GLY B 1 485 ? -24.672 -15.344 -15.125 1 96.19 485 GLY B O 1
ATOM 8547 N N . ILE B 1 486 ? -22.656 -15.406 -16.016 1 95.88 486 ILE B N 1
ATOM 8548 C CA . ILE B 1 486 ? -23.125 -15.039 -17.344 1 95.88 486 ILE B CA 1
ATOM 8549 C C . ILE B 1 486 ? -23.953 -16.172 -17.938 1 95.88 486 ILE B C 1
ATOM 8551 O O . ILE B 1 486 ? -24.969 -15.93 -18.594 1 95.88 486 ILE B O 1
ATOM 8555 N N . LEU B 1 487 ? -23.484 -17.391 -17.734 1 97.12 487 LEU B N 1
ATOM 8556 C CA . LEU B 1 487 ? -24.25 -18.547 -18.203 1 97.12 487 LEU B CA 1
ATOM 8557 C C . LEU B 1 487 ? -25.609 -18.609 -17.516 1 97.12 487 LEU B C 1
ATOM 8559 O O . LEU B 1 487 ? -26.609 -19 -18.125 1 97.12 487 LEU B O 1
ATOM 8563 N N . CYS B 1 488 ? -25.641 -18.281 -16.25 1 96.5 488 CYS B N 1
ATOM 8564 C CA . CYS B 1 488 ? -26.906 -18.203 -15.531 1 96.5 488 CYS B CA 1
ATOM 8565 C C . CYS B 1 488 ? -27.844 -17.188 -16.188 1 96.5 488 CYS B C 1
ATOM 8567 O O . CYS B 1 488 ? -29.031 -17.453 -16.344 1 96.5 488 CYS B O 1
ATOM 8569 N N . LEU B 1 489 ? -27.328 -16.078 -16.5 1 94.56 489 LEU B N 1
ATOM 8570 C CA . LEU B 1 489 ? -28.125 -15.031 -17.125 1 94.56 489 LEU B CA 1
ATOM 8571 C C . LEU B 1 489 ? -28.672 -15.508 -18.469 1 94.56 489 LEU B C 1
ATOM 8573 O O . LEU B 1 489 ? -29.797 -15.188 -18.844 1 94.56 489 LEU B O 1
ATOM 8577 N N . GLU B 1 490 ? -27.828 -16.281 -19.219 1 94.69 490 GLU B N 1
ATOM 8578 C CA . GLU B 1 490 ? -28.266 -16.844 -20.484 1 94.69 490 GLU B CA 1
ATOM 8579 C C . GLU B 1 490 ? -29.422 -17.828 -20.297 1 94.69 490 GLU B C 1
ATOM 8581 O O . GLU B 1 490 ? -30.312 -17.906 -21.125 1 94.69 490 GLU B O 1
ATOM 8586 N N . LEU B 1 491 ? -29.359 -18.562 -19.234 1 93.88 491 LEU B N 1
ATOM 8587 C CA . LEU B 1 491 ? -30.438 -19.516 -18.938 1 93.88 491 LEU B CA 1
ATOM 8588 C C . LEU B 1 491 ? -31.734 -18.797 -18.594 1 93.88 491 LEU B C 1
ATOM 8590 O O . LEU B 1 491 ? -32.812 -19.25 -18.953 1 93.88 491 LEU B O 1
ATOM 8594 N N . LEU B 1 492 ? -31.578 -17.672 -17.953 1 92.56 492 LEU B N 1
ATOM 8595 C CA . LEU B 1 492 ? -32.75 -16.906 -17.516 1 92.56 492 LEU B CA 1
ATOM 8596 C C . LEU B 1 492 ? -33.312 -16.109 -18.672 1 92.56 492 LEU B C 1
ATOM 8598 O O . LEU B 1 492 ? -34.531 -15.938 -18.766 1 92.56 492 LEU B O 1
ATOM 8602 N N . ASN B 1 493 ? -32.406 -15.547 -19.469 1 91.56 493 ASN B N 1
ATOM 8603 C CA . ASN B 1 493 ? -32.812 -14.75 -20.625 1 91.56 493 ASN B CA 1
ATOM 8604 C C . ASN B 1 493 ? -32.094 -15.227 -21.906 1 91.56 493 ASN B C 1
ATOM 8606 O O . ASN B 1 493 ? -31.203 -14.562 -22.406 1 91.56 493 ASN B O 1
ATOM 8610 N N . PRO B 1 494 ? -32.625 -16.281 -22.453 1 91.62 494 PRO B N 1
ATOM 8611 C CA . PRO B 1 494 ? -31.953 -16.891 -23.594 1 91.62 494 PRO B CA 1
ATOM 8612 C C . PRO B 1 494 ? -31.844 -15.945 -24.781 1 91.62 494 PRO B C 1
ATOM 8614 O O . PRO B 1 494 ? -32.812 -15.234 -25.094 1 91.62 494 PRO B O 1
ATOM 8617 N N . THR B 1 495 ? -30.734 -15.891 -25.359 1 89.88 495 THR B N 1
ATOM 8618 C CA . THR B 1 495 ? -30.484 -15 -26.484 1 89.88 495 THR B CA 1
ATOM 8619 C C . THR B 1 495 ? -30.406 -15.781 -27.797 1 89.88 495 THR B C 1
ATOM 8621 O O . THR B 1 495 ? -30.328 -15.188 -28.875 1 89.88 495 THR B O 1
ATOM 8624 N N . PHE B 1 496 ? -30.391 -17.094 -27.719 1 89.06 496 PHE B N 1
ATOM 8625 C CA . PHE B 1 496 ? -30.391 -17.938 -28.906 1 89.06 496 PHE B CA 1
ATOM 8626 C C . PHE B 1 496 ? -31.203 -19.203 -28.672 1 89.06 496 PHE B C 1
ATOM 8628 O O . PHE B 1 496 ? -31.578 -19.516 -27.547 1 89.06 496 PHE B O 1
ATOM 8635 N N . THR B 1 497 ? -31.516 -19.891 -29.828 1 89.25 497 THR B N 1
ATOM 8636 C CA . THR B 1 497 ? -32.219 -21.156 -29.75 1 89.25 497 THR B CA 1
ATOM 8637 C C . THR B 1 497 ? -31.406 -22.281 -30.375 1 89.25 497 THR B C 1
ATOM 8639 O O . THR B 1 497 ? -30.766 -22.094 -31.406 1 89.25 497 THR B O 1
ATOM 8642 N N . GLY B 1 498 ? -31.344 -23.391 -29.781 1 90.81 498 GLY B N 1
ATOM 8643 C CA . GLY B 1 498 ? -30.578 -24.531 -30.266 1 90.81 498 GLY B CA 1
ATOM 8644 C C . GLY B 1 498 ? -29.094 -24.406 -30 1 90.81 498 GLY B C 1
ATOM 8645 O O . GLY B 1 498 ? -28.688 -24.266 -28.844 1 90.81 498 GLY B O 1
ATOM 8646 N N . LYS B 1 499 ? -28.359 -24.438 -31.203 1 91.88 499 LYS B N 1
ATOM 8647 C CA . LYS B 1 499 ? -26.906 -24.328 -31.078 1 91.88 499 LYS B CA 1
ATOM 8648 C C . LYS B 1 499 ? -26.453 -22.891 -31.297 1 91.88 499 LYS B C 1
ATOM 8650 O O . LYS B 1 499 ? -27 -22.172 -32.156 1 91.88 499 LYS B O 1
ATOM 8655 N N . HIS B 1 500 ? -25.547 -22.484 -30.438 1 92.38 500 HIS B N 1
ATOM 8656 C CA . HIS B 1 500 ? -25 -21.156 -30.609 1 92.38 500 HIS B CA 1
ATOM 8657 C C . HIS B 1 500 ? -24.391 -20.969 -32 1 92.38 500 HIS B C 1
ATOM 8659 O O . HIS B 1 500 ? -23.703 -21.875 -32.5 1 92.38 500 HIS B O 1
ATOM 8665 N N . PRO B 1 501 ? -24.5 -19.922 -32.656 1 89.62 501 PRO B N 1
ATOM 8666 C CA . PRO B 1 501 ? -24.078 -19.703 -34.031 1 89.62 501 PRO B CA 1
ATOM 8667 C C . PRO B 1 501 ? -22.562 -19.781 -34.219 1 89.62 501 PRO B C 1
ATOM 8669 O O . PRO B 1 501 ? -22.094 -20.219 -35.25 1 89.62 501 PRO B O 1
ATOM 8672 N N . SER B 1 502 ? -21.781 -19.406 -33.25 1 91.12 502 SER B N 1
ATOM 8673 C CA . SER B 1 502 ? -20.328 -19.344 -33.406 1 91.12 502 SER B CA 1
ATOM 8674 C C . SER B 1 502 ? -19.656 -20.578 -32.844 1 91.12 502 SER B C 1
ATOM 8676 O O . SER B 1 502 ? -18.484 -20.844 -33.125 1 91.12 502 SER B O 1
ATOM 8678 N N . ASP B 1 503 ? -20.297 -21.344 -31.984 1 93.31 503 ASP B N 1
ATOM 8679 C CA . ASP B 1 503 ? -19.75 -22.547 -31.344 1 93.31 503 ASP B CA 1
ATOM 8680 C C . ASP B 1 503 ? -20.859 -23.562 -31.062 1 93.31 503 ASP B C 1
ATOM 8682 O O . ASP B 1 503 ? -21.578 -23.453 -30.078 1 93.31 503 ASP B O 1
ATOM 8686 N N . ALA B 1 504 ? -20.828 -24.594 -31.719 1 92.06 504 ALA B N 1
ATOM 8687 C CA . ALA B 1 504 ? -21.891 -25.594 -31.703 1 92.06 504 ALA B CA 1
ATOM 8688 C C . ALA B 1 504 ? -21.922 -26.344 -30.375 1 92.06 504 ALA B C 1
ATOM 8690 O O . ALA B 1 504 ? -22.922 -26.969 -30.016 1 92.06 504 ALA B O 1
ATOM 8691 N N . ARG B 1 505 ? -20.984 -26.25 -29.641 1 91.75 505 ARG B N 1
ATOM 8692 C CA . ARG B 1 505 ? -20.922 -26.938 -28.359 1 91.75 505 ARG B CA 1
ATOM 8693 C C . ARG B 1 505 ? -21.812 -26.266 -27.328 1 91.75 505 ARG B C 1
ATOM 8695 O O . ARG B 1 505 ? -22.141 -26.859 -26.297 1 91.75 505 ARG B O 1
ATOM 8702 N N . ILE B 1 506 ? -22.141 -25.031 -27.562 1 95.81 506 ILE B N 1
ATOM 8703 C CA . ILE B 1 506 ? -22.906 -24.25 -26.609 1 95.81 506 ILE B CA 1
ATOM 8704 C C . ILE B 1 506 ? -24.406 -24.453 -26.859 1 95.81 506 ILE B C 1
ATOM 8706 O O . ILE B 1 506 ? -24.938 -23.953 -27.844 1 95.81 506 ILE B O 1
ATOM 8710 N N . THR B 1 507 ? -25.031 -25.172 -26.062 1 95.5 507 THR B N 1
ATOM 8711 C CA . THR B 1 507 ? -26.453 -25.438 -26.062 1 95.5 507 THR B CA 1
ATOM 8712 C C . THR B 1 507 ? -27.047 -25.219 -24.672 1 95.5 507 THR B C 1
ATOM 8714 O O . THR B 1 507 ? -26.312 -25.094 -23.688 1 95.5 507 THR B O 1
ATOM 8717 N N . ARG B 1 508 ? -28.328 -25.109 -24.641 1 94.94 508 ARG B N 1
ATOM 8718 C CA . ARG B 1 508 ? -28.984 -24.984 -23.344 1 94.94 508 ARG B CA 1
ATOM 8719 C C . ARG B 1 508 ? -28.625 -26.156 -22.438 1 94.94 508 ARG B C 1
ATOM 8721 O O . ARG B 1 508 ? -28.359 -25.953 -21.25 1 94.94 508 ARG B O 1
ATOM 8728 N N . SER B 1 509 ? -28.547 -27.328 -23.031 1 94.12 509 SER B N 1
ATOM 8729 C CA . SER B 1 509 ? -28.188 -28.531 -22.266 1 94.12 509 SER B CA 1
ATOM 8730 C C . SER B 1 509 ? -26.75 -28.438 -21.75 1 94.12 509 SER B C 1
ATOM 8732 O O . SER B 1 509 ? -26.5 -28.766 -20.594 1 94.12 509 SER B O 1
ATOM 8734 N N . SER B 1 510 ? -25.844 -28.047 -22.625 1 95.88 510 SER B N 1
ATOM 8735 C CA . SER B 1 510 ? -24.453 -27.953 -22.203 1 95.88 510 SER B CA 1
ATOM 8736 C C . SER B 1 510 ? -24.25 -26.906 -21.109 1 95.88 510 SER B C 1
ATOM 8738 O O . SER B 1 510 ? -23.422 -27.078 -20.234 1 95.88 510 SER B O 1
ATOM 8740 N N . ILE B 1 511 ? -24.984 -25.828 -21.172 1 96.88 511 ILE B N 1
ATOM 8741 C CA . ILE B 1 511 ? -24.922 -24.781 -20.156 1 96.88 511 ILE B CA 1
ATOM 8742 C C . ILE B 1 511 ? -25.375 -25.328 -18.812 1 96.88 511 ILE B C 1
ATOM 8744 O O . ILE B 1 511 ? -24.703 -25.141 -17.781 1 96.88 511 ILE B O 1
ATOM 8748 N N . ILE B 1 512 ? -26.469 -26.031 -18.812 1 96.31 512 ILE B N 1
ATOM 8749 C CA . ILE B 1 512 ? -27.016 -26.609 -17.594 1 96.31 512 ILE B CA 1
ATOM 8750 C C . ILE B 1 512 ? -26.016 -27.609 -17 1 96.31 512 ILE B C 1
ATOM 8752 O O . ILE B 1 512 ? -25.781 -27.594 -15.789 1 96.31 512 ILE B O 1
ATOM 8756 N N . GLN B 1 513 ? -25.422 -28.406 -17.844 1 95.62 513 GLN B N 1
ATOM 8757 C CA . GLN B 1 513 ? -24.469 -29.406 -17.375 1 95.62 513 GLN B CA 1
ATOM 8758 C C . GLN B 1 513 ? -23.25 -28.766 -16.75 1 95.62 513 GLN B C 1
ATOM 8760 O O . GLN B 1 513 ? -22.797 -29.188 -15.68 1 95.62 513 GLN B O 1
ATOM 8765 N N . ASN B 1 514 ? -22.703 -27.844 -17.422 1 95.94 514 ASN B N 1
ATOM 8766 C CA . ASN B 1 514 ? -21.5 -27.188 -16.922 1 95.94 514 ASN B CA 1
ATOM 8767 C C . ASN B 1 514 ? -21.781 -26.406 -15.641 1 95.94 514 ASN B C 1
ATOM 8769 O O . ASN B 1 514 ? -20.938 -26.328 -14.75 1 95.94 514 ASN B O 1
ATOM 8773 N N . LEU B 1 515 ? -22.922 -25.719 -15.539 1 97.5 515 LEU B N 1
ATOM 8774 C CA . LEU B 1 515 ? -23.312 -25.016 -14.32 1 97.5 515 LEU B CA 1
ATOM 8775 C C . LEU B 1 515 ? -23.484 -26.016 -13.172 1 97.5 515 LEU B C 1
ATOM 8777 O O . LEU B 1 515 ? -23.141 -25.703 -12.023 1 97.5 515 LEU B O 1
ATOM 8781 N N . SER B 1 516 ? -24.031 -27.156 -13.484 1 96.56 516 SER B N 1
ATOM 8782 C CA . SER B 1 516 ? -24.188 -28.188 -12.469 1 96.56 516 SER B CA 1
ATOM 8783 C C . SER B 1 516 ? -22.844 -28.656 -11.953 1 96.56 516 SER B C 1
ATOM 8785 O O . SER B 1 516 ? -22.672 -28.891 -10.758 1 96.56 516 SER B O 1
ATOM 8787 N N . LEU B 1 517 ? -21.984 -28.859 -12.922 1 95.69 517 LEU B N 1
ATOM 8788 C CA . LEU B 1 517 ? -20.641 -29.234 -12.547 1 95.69 517 LEU B CA 1
ATOM 8789 C C . LEU B 1 517 ? -20 -28.156 -11.68 1 95.69 517 LEU B C 1
ATOM 8791 O O . LEU B 1 517 ? -19.297 -28.469 -10.711 1 95.69 517 LEU B O 1
ATOM 8795 N N . LEU B 1 518 ? -20.172 -26.922 -12.062 1 96.69 518 LEU B N 1
ATOM 8796 C CA . LEU B 1 518 ? -19.641 -25.812 -11.297 1 96.69 518 LEU B CA 1
ATOM 8797 C C . LEU B 1 518 ? -20.172 -25.828 -9.867 1 96.69 518 LEU B C 1
ATOM 8799 O O . LEU B 1 518 ? -19.422 -25.609 -8.922 1 96.69 518 LEU B O 1
ATOM 8803 N N . VAL B 1 519 ? -21.438 -26.062 -9.695 1 96.06 519 VAL B N 1
ATOM 8804 C CA . VAL B 1 519 ? -22.047 -26.156 -8.367 1 96.06 519 VAL B CA 1
ATOM 8805 C C . VAL B 1 519 ? -21.344 -27.25 -7.566 1 96.06 519 VAL B C 1
ATOM 8807 O O . VAL B 1 519 ? -21.062 -27.078 -6.379 1 96.06 519 VAL B O 1
ATOM 8810 N N . GLY B 1 520 ? -21.094 -28.375 -8.211 1 93.88 520 GLY B N 1
ATOM 8811 C CA . GLY B 1 520 ? -20.391 -29.453 -7.551 1 93.88 520 GLY B CA 1
ATOM 8812 C C . GLY B 1 520 ? -19.016 -29.047 -7.047 1 93.88 520 GLY B C 1
ATOM 8813 O O . GLY B 1 520 ? -18.625 -29.406 -5.93 1 93.88 520 GLY B O 1
ATOM 8814 N N . PHE B 1 521 ? -18.312 -28.375 -7.836 1 92.81 521 PHE B N 1
ATOM 8815 C CA . PHE B 1 521 ? -16.969 -27.969 -7.469 1 92.81 521 PHE B CA 1
ATOM 8816 C C . PHE B 1 521 ? -16.984 -26.859 -6.422 1 92.81 521 PHE B C 1
ATOM 8818 O O . PHE B 1 521 ? -16.109 -26.797 -5.559 1 92.81 521 PHE B O 1
ATOM 8825 N N . LEU B 1 522 ? -17.922 -25.938 -6.531 1 93.5 522 LEU B N 1
ATOM 8826 C CA . LEU B 1 522 ? -18.078 -24.922 -5.488 1 93.5 522 LEU B CA 1
ATOM 8827 C C . LEU B 1 522 ? -18.406 -25.578 -4.148 1 93.5 522 LEU B C 1
ATOM 8829 O O . LEU B 1 522 ? -17.953 -25.109 -3.1 1 93.5 522 LEU B O 1
ATOM 8833 N N . ASP B 1 523 ? -19.062 -26.656 -4.191 1 90.19 523 ASP B N 1
ATOM 8834 C CA . ASP B 1 523 ? -19.422 -27.406 -2.986 1 90.19 523 ASP B CA 1
ATOM 8835 C C . ASP B 1 523 ? -18.234 -28.156 -2.42 1 90.19 523 ASP B C 1
ATOM 8837 O O . ASP B 1 523 ? -18.188 -28.469 -1.229 1 90.19 523 ASP B O 1
ATOM 8841 N N . TRP B 1 524 ? -17.375 -28.484 -3.303 1 88.25 524 TRP B N 1
ATOM 8842 C CA . TRP B 1 524 ? -16.141 -29.172 -2.891 1 88.25 524 TRP B CA 1
ATOM 8843 C C . TRP B 1 524 ? -15.312 -28.297 -1.972 1 88.25 524 TRP B C 1
ATOM 8845 O O . TRP B 1 524 ? -14.5 -28.797 -1.19 1 88.25 524 TRP B O 1
ATOM 8855 N N . VAL B 1 525 ? -15.445 -26.969 -2.082 1 87.94 525 VAL B N 1
ATOM 8856 C CA . VAL B 1 525 ? -14.734 -26.031 -1.213 1 87.94 525 VAL B CA 1
ATOM 8857 C C . VAL B 1 525 ? -15.414 -25.984 0.156 1 87.94 525 VAL B C 1
ATOM 8859 O O . VAL B 1 525 ? -16.594 -25.641 0.263 1 87.94 525 VAL B O 1
ATOM 8862 N N . ARG B 1 526 ? -14.656 -26.328 1.147 1 86.62 526 ARG B N 1
ATOM 8863 C CA . ARG B 1 526 ? -15.203 -26.359 2.5 1 86.62 526 ARG B CA 1
ATOM 8864 C C . ARG B 1 526 ? -15.586 -24.969 2.973 1 86.62 526 ARG B C 1
ATOM 8866 O O . ARG B 1 526 ? -14.938 -23.984 2.607 1 86.62 526 ARG B O 1
ATOM 8873 N N . PRO B 1 527 ? -16.562 -24.906 3.82 1 82.5 527 PRO B N 1
ATOM 8874 C CA . PRO B 1 527 ? -16.984 -23.609 4.332 1 82.5 527 PRO B CA 1
ATOM 8875 C C . PRO B 1 527 ? -15.883 -22.906 5.125 1 82.5 527 PRO B C 1
ATOM 8877 O O . PRO B 1 527 ? -15.836 -21.672 5.16 1 82.5 527 PRO B O 1
ATOM 8880 N N . SER B 1 528 ? -15.047 -23.656 5.723 1 82.38 528 SER B N 1
ATOM 8881 C CA . SER B 1 528 ? -13.992 -23.078 6.543 1 82.38 528 SER B CA 1
ATOM 8882 C C . SER B 1 528 ? -12.797 -22.656 5.691 1 82.38 528 SER B C 1
ATOM 8884 O O . SER B 1 528 ? -11.859 -22.031 6.191 1 82.38 528 SER B O 1
ATOM 8886 N N . ALA B 1 529 ? -12.953 -23.031 4.391 1 84.81 529 ALA B N 1
ATOM 8887 C CA . ALA B 1 529 ? -11.859 -22.672 3.49 1 84.81 529 ALA B CA 1
ATOM 8888 C C . ALA B 1 529 ? -11.82 -21.172 3.246 1 84.81 529 ALA B C 1
ATOM 8890 O O . ALA B 1 529 ? -12.812 -20.469 3.469 1 84.81 529 ALA B O 1
ATOM 8891 N N . PRO B 1 530 ? -10.703 -20.625 2.918 1 82.38 530 PRO B N 1
ATOM 8892 C CA . PRO B 1 530 ? -10.508 -19.172 2.734 1 82.38 530 PRO B CA 1
ATOM 8893 C C . PRO B 1 530 ? -11.57 -18.547 1.839 1 82.38 530 PRO B C 1
ATOM 8895 O O . PRO B 1 530 ? -12.047 -17.453 2.119 1 82.38 530 PRO B O 1
ATOM 8898 N N . ASN B 1 531 ? -11.977 -19.109 0.772 1 81.75 531 ASN B N 1
ATOM 8899 C CA . ASN B 1 531 ? -13 -18.578 -0.118 1 81.75 531 ASN B CA 1
ATOM 8900 C C . ASN B 1 531 ? -14.336 -19.281 0.077 1 81.75 531 ASN B C 1
ATOM 8902 O O . ASN B 1 531 ? -15.195 -19.25 -0.807 1 81.75 531 ASN B O 1
ATOM 8906 N N . GLY B 1 532 ? -14.469 -19.812 1.26 1 85.19 532 GLY B N 1
ATOM 8907 C CA . GLY B 1 532 ? -15.648 -20.641 1.495 1 85.19 532 GLY B CA 1
ATOM 8908 C C . GLY B 1 532 ? -16.938 -19.844 1.392 1 85.19 532 GLY B C 1
ATOM 8909 O O . GLY B 1 532 ? -17.875 -20.281 0.718 1 85.19 53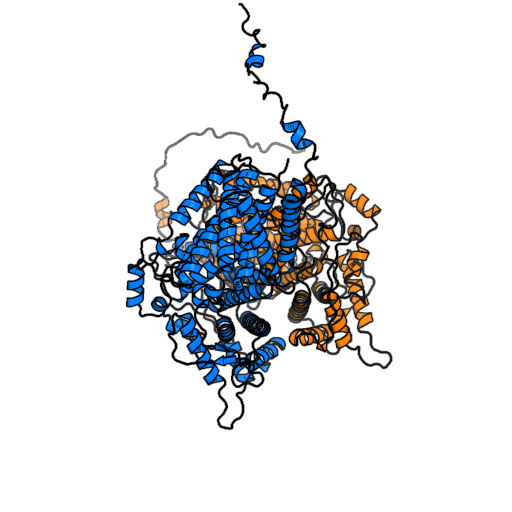2 GLY B O 1
ATOM 8910 N N . ASP B 1 533 ? -16.969 -18.703 1.964 1 83.81 533 ASP B N 1
ATOM 8911 C CA . ASP B 1 533 ? -18.172 -17.891 1.949 1 83.81 533 ASP B CA 1
ATOM 8912 C C . ASP B 1 533 ? -18.516 -17.438 0.531 1 83.81 533 ASP B C 1
ATOM 8914 O O . ASP B 1 533 ? -19.672 -17.438 0.135 1 83.81 533 ASP B O 1
ATOM 8918 N N . LEU B 1 534 ? -17.562 -17.047 -0.177 1 87.5 534 LEU B N 1
ATOM 8919 C CA . LEU B 1 534 ? -17.766 -16.578 -1.548 1 87.5 534 LEU B CA 1
ATOM 8920 C C . LEU B 1 534 ? -18.281 -17.719 -2.428 1 87.5 534 LEU B C 1
ATOM 8922 O O . LEU B 1 534 ? -19.172 -17.516 -3.252 1 87.5 534 LEU B O 1
ATOM 8926 N N . CYS B 1 535 ? -17.703 -18.875 -2.227 1 90.62 535 CYS B N 1
ATOM 8927 C CA . CYS B 1 535 ? -18.125 -20.047 -2.996 1 90.62 535 CYS B CA 1
ATOM 8928 C C . CYS B 1 535 ? -19.562 -20.406 -2.688 1 90.62 535 CYS B C 1
ATOM 8930 O O . CYS B 1 535 ? -20.344 -20.703 -3.598 1 90.62 535 CYS B O 1
ATOM 8932 N N . MET B 1 536 ? -19.922 -20.328 -1.474 1 90.38 536 MET B N 1
ATOM 8933 C CA . MET B 1 536 ? -21.281 -20.672 -1.059 1 90.38 536 MET B CA 1
ATOM 8934 C C . MET B 1 536 ? -22.281 -19.688 -1.641 1 90.38 536 MET B C 1
ATOM 8936 O O . MET B 1 536 ? -23.359 -20.078 -2.096 1 90.38 536 MET B O 1
ATOM 8940 N N . ASP B 1 537 ? -21.969 -18.438 -1.651 1 88.19 537 ASP B N 1
ATOM 8941 C CA . ASP B 1 537 ? -22.844 -17.422 -2.207 1 88.19 537 ASP B CA 1
ATOM 8942 C C . ASP B 1 537 ? -23.125 -17.672 -3.688 1 88.19 537 ASP B C 1
ATOM 8944 O O . ASP B 1 537 ? -24.266 -17.562 -4.145 1 88.19 537 ASP B O 1
ATOM 8948 N N . CYS B 1 538 ? -22.094 -17.984 -4.41 1 91.69 538 CYS B N 1
ATOM 8949 C CA . CYS B 1 538 ? -22.234 -18.266 -5.832 1 91.69 538 CYS B CA 1
ATOM 8950 C C . CYS B 1 538 ? -23.047 -19.531 -6.051 1 91.69 538 CYS B C 1
ATOM 8952 O O . CYS B 1 538 ? -23.938 -19.562 -6.91 1 91.69 538 CYS B O 1
ATOM 8954 N N . LYS B 1 539 ? -22.719 -20.5 -5.242 1 94.25 539 LYS B N 1
ATOM 8955 C CA . LYS B 1 539 ? -23.391 -21.781 -5.367 1 94.25 539 LYS B CA 1
ATOM 8956 C C . LYS B 1 539 ? -24.906 -21.641 -5.184 1 94.25 539 LYS B C 1
ATOM 8958 O O . LYS B 1 539 ? -25.688 -22.172 -5.973 1 94.25 539 LYS B O 1
ATOM 8963 N N . VAL B 1 540 ? -25.328 -20.906 -4.203 1 92.56 540 VAL B N 1
ATOM 8964 C CA . VAL B 1 540 ? -26.734 -20.75 -3.871 1 92.56 540 VAL B CA 1
ATOM 8965 C C . VAL B 1 540 ? -27.484 -20.094 -5.039 1 92.56 540 VAL B C 1
ATOM 8967 O O . VAL B 1 540 ? -28.578 -20.531 -5.41 1 92.56 540 VAL B O 1
ATOM 8970 N N . ILE B 1 541 ? -26.906 -19.094 -5.621 1 93.19 541 ILE B N 1
ATOM 8971 C CA . ILE B 1 541 ? -27.547 -18.375 -6.707 1 93.19 541 ILE B CA 1
ATOM 8972 C C . ILE B 1 541 ? -27.641 -19.266 -7.945 1 93.19 541 ILE B C 1
ATOM 8974 O O . ILE B 1 541 ? -28.688 -19.312 -8.609 1 93.19 541 ILE B O 1
ATOM 8978 N N . ILE B 1 542 ? -26.562 -19.969 -8.266 1 95.88 542 ILE B N 1
ATOM 8979 C CA . ILE B 1 542 ? -26.547 -20.844 -9.43 1 95.88 542 ILE B CA 1
ATOM 8980 C C . ILE B 1 542 ? -27.562 -21.969 -9.258 1 95.88 542 ILE B C 1
ATOM 8982 O O . ILE B 1 542 ? -28.297 -22.297 -10.195 1 95.88 542 ILE B O 1
ATOM 8986 N N . GLN B 1 543 ? -27.594 -22.469 -8.07 1 94.94 543 GLN B N 1
ATOM 8987 C CA . GLN B 1 543 ? -28.562 -23.531 -7.781 1 94.94 543 GLN B CA 1
ATOM 8988 C C . GLN B 1 543 ? -30 -23.031 -7.949 1 94.94 543 GLN B C 1
ATOM 8990 O O . GLN B 1 543 ? -30.844 -23.75 -8.469 1 94.94 543 GLN B O 1
ATOM 8995 N N . ARG B 1 544 ? -30.25 -21.891 -7.531 1 93.06 544 ARG B N 1
ATOM 8996 C CA . ARG B 1 544 ? -31.594 -21.328 -7.672 1 93.06 544 ARG B CA 1
ATOM 8997 C C . ARG B 1 544 ? -31.953 -21.125 -9.141 1 93.06 544 ARG B C 1
ATOM 8999 O O . ARG B 1 544 ? -33.094 -21.344 -9.539 1 93.06 544 ARG B O 1
ATOM 9006 N N . VAL B 1 545 ? -31.016 -20.672 -9.852 1 94.56 545 VAL B N 1
ATOM 9007 C CA . VAL B 1 545 ? -31.25 -20.484 -11.281 1 94.56 545 VAL B CA 1
ATOM 9008 C C . VAL B 1 545 ? -31.516 -21.828 -11.945 1 94.56 545 VAL B C 1
ATOM 9010 O O . VAL B 1 545 ? -32.406 -21.938 -12.781 1 94.56 545 VAL B O 1
ATOM 9013 N N . LEU B 1 546 ? -30.719 -22.844 -11.578 1 94.44 546 LEU B N 1
ATOM 9014 C CA . LEU B 1 546 ? -30.906 -24.172 -12.125 1 94.44 546 LEU B CA 1
ATOM 9015 C C . LEU B 1 546 ? -32.281 -24.75 -11.727 1 94.44 546 LEU B C 1
ATOM 9017 O O . LEU B 1 546 ? -32.969 -25.328 -12.555 1 94.44 546 LEU B O 1
ATOM 9021 N N . ASP B 1 547 ? -32.688 -24.516 -10.516 1 92.5 547 ASP B N 1
ATOM 9022 C CA . ASP B 1 547 ? -33.969 -24.984 -10.047 1 92.5 547 ASP B CA 1
ATOM 9023 C C . ASP B 1 547 ? -35.125 -24.297 -10.805 1 92.5 547 ASP B C 1
ATOM 9025 O O . ASP B 1 547 ? -36.094 -24.953 -11.195 1 92.5 547 ASP B O 1
ATOM 9029 N N . TYR B 1 548 ? -34.969 -23.078 -10.945 1 91 548 TYR B N 1
ATOM 9030 C CA . TYR B 1 548 ? -36 -22.312 -11.68 1 91 548 TYR B CA 1
ATOM 9031 C C . TYR B 1 548 ? -36.094 -22.812 -13.117 1 91 548 TYR B C 1
ATOM 9033 O O . TYR B 1 548 ? -37.219 -22.984 -13.633 1 91 548 TYR B O 1
ATOM 9041 N N . THR B 1 549 ? -35.031 -22.984 -13.75 1 90.62 549 THR B N 1
ATOM 9042 C CA . THR B 1 549 ? -35 -23.375 -15.156 1 90.62 549 THR B CA 1
ATOM 9043 C C . THR B 1 549 ? -35.5 -24.812 -15.328 1 90.62 549 THR B C 1
ATOM 9045 O O . THR B 1 549 ? -36.188 -25.125 -16.297 1 90.62 549 THR B O 1
ATOM 9048 N N . LEU B 1 550 ? -35.219 -25.641 -14.391 1 89.94 550 LEU B N 1
ATOM 9049 C CA . LEU B 1 550 ? -35.5 -27.062 -14.523 1 89.94 550 LEU B CA 1
ATOM 9050 C C . LEU B 1 550 ? -36.906 -27.375 -14.016 1 89.94 550 LEU B C 1
ATOM 9052 O O . LEU B 1 550 ? -37.562 -28.281 -14.523 1 89.94 550 LEU B O 1
ATOM 9056 N N . ASN B 1 551 ? -37.469 -26.594 -12.914 1 83.31 551 ASN B N 1
ATOM 9057 C CA . ASN B 1 551 ? -38.781 -26.844 -12.367 1 83.31 551 ASN B CA 1
ATOM 9058 C C . ASN B 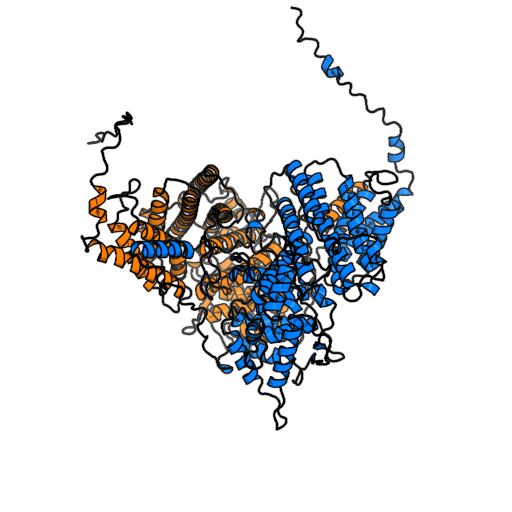1 551 ? -39.875 -26.062 -13.109 1 83.31 551 ASN B C 1
ATOM 9060 O O . ASN B 1 551 ? -41.031 -26.406 -13.055 1 83.31 551 ASN B O 1
ATOM 9064 N N . GLY B 1 552 ? -39.75 -24.734 -13.508 1 61.62 552 GLY B N 1
ATOM 9065 C CA . GLY B 1 552 ? -40.75 -23.859 -14.109 1 61.62 552 GLY B CA 1
ATOM 9066 C C . GLY B 1 552 ? -41.156 -24.281 -15.508 1 61.62 552 GLY B C 1
ATOM 9067 O O . GLY B 1 552 ? -42 -23.672 -16.125 1 61.62 552 GLY B O 1
ATOM 9068 N N . SER B 1 553 ? -40.312 -24.656 -16.438 1 49.28 553 SER B N 1
ATOM 9069 C CA . SER B 1 553 ? -41.031 -24.781 -17.719 1 49.28 553 SER B CA 1
ATOM 9070 C C . SER B 1 553 ? -42.25 -25.703 -17.594 1 49.28 553 SER B C 1
ATOM 9072 O O . SER B 1 553 ? -42.906 -25.969 -18.578 1 49.28 553 SER B O 1
ATOM 9074 N N . ALA B 1 554 ? -42.5 -26.281 -16.547 1 37.66 554 ALA B N 1
ATOM 9075 C CA . ALA B 1 554 ? -43.594 -27.234 -16.562 1 37.66 554 ALA B CA 1
ATOM 9076 C C . ALA B 1 554 ? -44.938 -26.547 -16.328 1 37.66 554 ALA B C 1
ATOM 9078 O O . ALA B 1 554 ? -46 -27.172 -16.438 1 37.66 554 ALA B O 1
ATOM 9079 N N . ASP B 1 555 ? -45.031 -25.406 -15.57 1 36.72 555 ASP B N 1
ATOM 9080 C CA . ASP B 1 555 ? -46.375 -24.891 -15.609 1 36.72 555 ASP B CA 1
ATOM 9081 C C . ASP B 1 555 ? -46.688 -24.234 -16.953 1 36.72 555 ASP B C 1
ATOM 9083 O O . ASP B 1 555 ? -46.062 -23.25 -17.312 1 36.72 555 ASP B O 1
ATOM 9087 N N . GLY B 1 556 ? -47.062 -24.781 -18.062 1 35.06 556 GLY B N 1
ATOM 9088 C CA . GLY B 1 556 ? -47.75 -24.484 -19.297 1 35.06 556 GLY B CA 1
ATOM 9089 C C . GLY B 1 556 ? -48.594 -23.234 -19.219 1 35.06 556 GLY B C 1
ATOM 9090 O O . GLY B 1 556 ? -49.188 -22.797 -20.219 1 35.06 556 GLY B O 1
ATOM 9091 N N . ASN B 1 557 ? -49.406 -22.906 -18.203 1 33.5 557 ASN B N 1
ATOM 9092 C CA . ASN B 1 557 ? -50.406 -21.859 -18.234 1 33.5 557 ASN B CA 1
ATOM 9093 C C . ASN B 1 557 ? -49.781 -20.469 -18.141 1 33.5 557 ASN B C 1
ATOM 9095 O O . ASN B 1 557 ? -50.406 -19.516 -17.672 1 33.5 557 ASN B O 1
ATOM 9099 N N . SER B 1 558 ? -48.625 -20.25 -18.156 1 33.16 558 SER B N 1
ATOM 9100 C CA . SER B 1 558 ? -48.281 -18.828 -18.172 1 33.16 558 SER B CA 1
ATOM 9101 C C . SER B 1 558 ? -48.688 -18.188 -19.5 1 33.16 558 SER B C 1
ATOM 9103 O O . SER B 1 558 ? -48.531 -18.797 -20.562 1 33.16 558 SER B O 1
ATOM 9105 N N . PRO B 1 559 ? -49.688 -17.109 -19.656 1 33.22 559 PRO B N 1
ATOM 9106 C CA . PRO B 1 559 ? -50.25 -16.469 -20.844 1 33.22 559 PRO B CA 1
ATOM 9107 C C . PRO B 1 559 ? -49.188 -16.094 -21.875 1 33.22 559 PRO B C 1
ATOM 9109 O O . PRO B 1 559 ? -49.531 -15.75 -23.016 1 33.22 559 PRO B O 1
ATOM 9112 N N . ARG B 1 560 ? -48.094 -15.688 -21.578 1 31.11 560 ARG B N 1
ATOM 9113 C CA . ARG B 1 560 ? -47.281 -15.086 -22.641 1 31.11 560 ARG B CA 1
ATOM 9114 C C . ARG B 1 560 ? -46.969 -16.109 -23.719 1 31.11 560 ARG B C 1
ATOM 9116 O O . ARG B 1 560 ? -46.406 -15.766 -24.766 1 31.11 560 ARG B O 1
ATOM 9123 N N . ALA B 1 561 ? -47.125 -17.359 -23.609 1 30.73 561 ALA B N 1
ATOM 9124 C CA . ALA B 1 561 ? -47.031 -18.156 -24.828 1 30.73 561 ALA B CA 1
ATOM 9125 C C . ALA B 1 561 ? -48.156 -17.812 -25.781 1 30.73 561 ALA B C 1
ATOM 9127 O O . ALA B 1 561 ? -48.125 -18.172 -26.969 1 30.73 561 ALA B O 1
ATOM 9128 N N . ALA B 1 562 ? -49.344 -17.328 -25.297 1 28.89 562 ALA B N 1
ATOM 9129 C CA . ALA B 1 562 ? -50.406 -17.016 -26.25 1 28.89 562 ALA B CA 1
ATOM 9130 C C . ALA B 1 562 ? -50.094 -15.734 -27.016 1 28.89 562 ALA B C 1
ATOM 9132 O O . ALA B 1 562 ? -50.594 -15.531 -28.141 1 28.89 562 ALA B O 1
ATOM 9133 N N . LEU B 1 563 ? -49.656 -14.602 -26.438 1 26.94 563 LEU B N 1
ATOM 9134 C CA . LEU B 1 563 ? -49.594 -13.375 -27.219 1 26.94 563 LEU B CA 1
ATOM 9135 C C . LEU B 1 563 ? -48.531 -13.469 -28.297 1 26.94 563 LEU B C 1
ATOM 9137 O O . LEU B 1 563 ? -48.469 -12.617 -29.188 1 26.94 563 LEU B O 1
ATOM 9141 N N . ALA B 1 564 ? -47.5 -14.211 -28.188 1 25.72 564 ALA B N 1
ATOM 9142 C CA . ALA B 1 564 ? -46.531 -14.062 -29.266 1 25.72 564 ALA B CA 1
ATOM 9143 C C . ALA B 1 564 ? -47.094 -14.578 -30.594 1 25.72 564 ALA B C 1
ATOM 9145 O O . ALA B 1 564 ? -46.375 -14.633 -31.594 1 25.72 564 ALA B O 1
ATOM 9146 N N . PHE B 1 565 ? -48.344 -15.141 -30.688 1 25.83 565 PHE B N 1
ATOM 9147 C CA . PHE B 1 565 ? -48.656 -15.578 -32.031 1 25.83 565 PHE B CA 1
ATOM 9148 C C . PHE B 1 565 ? -48.969 -14.383 -32.938 1 25.83 565 PHE B C 1
ATOM 9150 O O . PHE B 1 565 ? -48.688 -14.406 -34.125 1 25.83 565 PHE B O 1
ATOM 9157 N N . ASP B 1 566 ? -50.031 -13.5 -32.688 1 25.47 566 ASP B N 1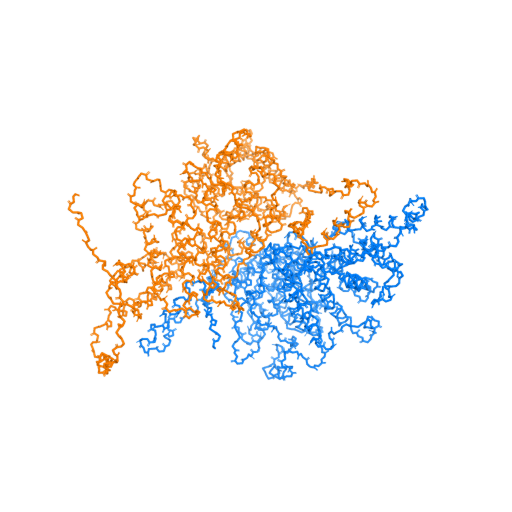
ATOM 9158 C CA . ASP B 1 566 ? -50.625 -12.734 -33.75 1 25.47 566 ASP B CA 1
ATOM 9159 C C . ASP B 1 566 ? -49.781 -11.523 -34.125 1 25.47 566 ASP B C 1
ATOM 9161 O O . ASP B 1 566 ? -50.312 -10.453 -34.438 1 25.47 566 ASP B O 1
ATOM 9165 N N . PHE B 1 567 ? -48.625 -11.305 -33.656 1 24.47 567 PHE B N 1
ATOM 9166 C CA . PHE B 1 567 ? -48.125 -10.078 -34.281 1 24.47 567 PHE B CA 1
ATOM 9167 C C . PHE B 1 567 ? -48.125 -10.219 -35.781 1 24.47 567 PHE B C 1
ATOM 9169 O O . PHE B 1 567 ? -47.719 -11.258 -36.312 1 24.47 567 PHE B O 1
ATOM 9176 N N . PRO B 1 568 ? -48.844 -9.406 -36.625 1 25.67 568 PRO B N 1
ATOM 9177 C CA . PRO B 1 568 ? -48.781 -9.336 -38.062 1 25.67 568 PRO B CA 1
ATOM 9178 C C . PRO B 1 568 ? -47.375 -9.508 -38.625 1 25.67 568 PRO B C 1
ATOM 9180 O O . PRO B 1 568 ? -46.406 -9.305 -37.906 1 25.67 568 PRO B O 1
ATOM 9183 N N . GLU B 1 569 ? -47.25 -9.961 -39.938 1 23.81 569 GLU B N 1
ATOM 9184 C CA . GLU B 1 569 ? -46.156 -10.188 -40.906 1 23.81 569 GLU B CA 1
ATOM 9185 C C . GLU B 1 569 ? -45.281 -8.961 -41.031 1 23.81 569 GLU B C 1
ATOM 9187 O O . GLU B 1 569 ? -45.75 -7.875 -41.375 1 23.81 569 GLU B O 1
ATOM 9192 N N . PRO B 1 570 ? -44.531 -8.43 -40.156 1 22.8 570 PRO B N 1
ATOM 9193 C CA . PRO B 1 570 ? -43.875 -7.258 -40.75 1 22.8 570 PRO B CA 1
ATOM 9194 C C . PRO B 1 570 ? -43.406 -7.492 -42.188 1 22.8 570 PRO B C 1
ATOM 9196 O O . PRO B 1 570 ? -43.25 -8.641 -42.594 1 22.8 570 PRO B O 1
ATOM 9199 N N . LEU B 1 571 ? -43.219 -6.473 -43.031 1 21.8 571 LEU B N 1
ATOM 9200 C CA . LEU B 1 571 ? -42.812 -6.023 -44.344 1 21.8 571 LEU B CA 1
ATOM 9201 C C . LEU B 1 571 ? -41.531 -6.719 -44.781 1 21.8 571 LEU B C 1
ATOM 9203 O O . LEU B 1 571 ? -40.656 -7.008 -43.938 1 21.8 571 LEU B O 1
ATOM 9207 N N . ASP B 1 572 ? -41.312 -7.18 -46.156 1 21.66 572 ASP B N 1
ATOM 9208 C CA . ASP B 1 572 ? -40.5 -7.816 -47.188 1 21.66 572 ASP B CA 1
ATOM 9209 C C . ASP B 1 572 ? -39.125 -7.199 -47.281 1 21.66 572 ASP B C 1
ATOM 9211 O O . ASP B 1 572 ? -38.375 -7.43 -48.25 1 21.66 572 ASP B O 1
ATOM 9215 N N . PHE B 1 573 ? -38.406 -6.445 -46.625 1 20.88 573 PHE B N 1
ATOM 9216 C CA . PHE B 1 573 ? -37.25 -5.984 -47.344 1 20.88 573 PHE B CA 1
ATOM 9217 C C . PHE B 1 573 ? -36.344 -7.156 -47.719 1 20.88 573 PHE B C 1
ATOM 9219 O O . PHE B 1 573 ? -36.062 -8.023 -46.906 1 20.88 573 PHE B O 1
ATOM 9226 N N . ASN B 1 574 ? -35.969 -7.68 -49.156 1 20.08 574 ASN B N 1
ATOM 9227 C CA . ASN B 1 574 ? -35.312 -8.5 -50.156 1 20.08 574 ASN B CA 1
ATOM 9228 C C . ASN B 1 574 ? -33.781 -8.516 -49.938 1 20.08 574 ASN B C 1
ATOM 9230 O O . ASN B 1 574 ? -33.031 -8.945 -50.812 1 20.08 574 ASN B O 1
ATOM 9234 N N . PHE B 1 575 ? -33 -8.352 -49.031 1 17.66 575 PHE B N 1
ATOM 9235 C CA . PHE B 1 575 ? -31.594 -8.367 -49.406 1 17.66 575 PHE B CA 1
ATOM 9236 C C . PHE B 1 575 ? -31.172 -9.742 -49.906 1 17.66 575 PHE B C 1
ATOM 9238 O O . PHE B 1 575 ? -31.625 -10.766 -49.375 1 17.66 575 PHE B O 1
ATOM 9245 N N . GLU B 1 576 ? -30.625 -10.055 -51.156 1 20.59 576 GLU B N 1
ATOM 9246 C CA . GLU B 1 576 ? -29.656 -10.711 -52.031 1 20.59 576 GLU B CA 1
ATOM 9247 C C . GLU B 1 576 ? -28.406 -11.117 -51.25 1 20.59 576 GLU B C 1
ATOM 9249 O O . GLU B 1 576 ? -27.359 -11.398 -51.844 1 20.59 576 GLU B O 1
ATOM 9254 N N . LEU B 1 577 ? -28.391 -11.18 -50.031 1 17.91 577 LEU B N 1
ATOM 9255 C CA . LEU B 1 577 ? -27.344 -11.641 -49.125 1 17.91 577 LEU B CA 1
ATOM 9256 C C . LEU B 1 577 ? -26.859 -13.031 -49.5 1 17.91 577 LEU B C 1
ATOM 9258 O O . LEU B 1 577 ? -27.656 -13.984 -49.531 1 17.91 577 LEU B O 1
ATOM 9262 N N . LEU B 1 578 ? -25.719 -13.156 -50.156 1 19.14 578 LEU B N 1
ATOM 9263 C CA . LEU B 1 578 ? -24.766 -13.766 -51.062 1 19.14 578 LEU B CA 1
ATOM 9264 C C . LEU B 1 578 ? -24.609 -15.258 -50.781 1 19.14 578 LEU B C 1
ATOM 9266 O O . LEU B 1 578 ? -24.984 -15.727 -49.688 1 19.14 578 LEU B O 1
ATOM 9270 N N . ASP B 1 579 ? -23.391 -15.844 -51.031 1 20.61 579 ASP B N 1
ATOM 9271 C CA . ASP B 1 579 ? -22.828 -16.969 -51.781 1 20.61 579 ASP B CA 1
ATOM 9272 C C . ASP B 1 579 ? -22.891 -18.25 -50.969 1 20.61 579 ASP B C 1
ATOM 9274 O O . ASP B 1 579 ? -23.047 -18.219 -49.75 1 20.61 579 ASP B O 1
ATOM 9278 N N . THR B 1 580 ? -22.375 -19.328 -51.406 1 19.8 580 THR B N 1
ATOM 9279 C CA . THR B 1 580 ? -22.422 -20.703 -51.906 1 19.8 580 THR B CA 1
ATOM 9280 C C . THR B 1 580 ? -21.641 -21.641 -51 1 19.8 580 THR B C 1
ATOM 9282 O O . THR B 1 580 ? -20.406 -21.672 -51.031 1 19.8 580 THR B O 1
ATOM 9285 N N . PHE B 1 581 ? -21.547 -21.5 -49.781 1 19.84 581 PHE B N 1
ATOM 9286 C CA . PHE B 1 581 ? -20.797 -22.562 -49.125 1 19.84 581 PHE B CA 1
ATOM 9287 C C . PHE B 1 581 ? -21.281 -23.938 -49.594 1 19.84 581 PHE B C 1
ATOM 9289 O O . PHE B 1 581 ? -22.328 -24.406 -49.156 1 19.84 581 PHE B O 1
ATOM 9296 N N . ASP B 1 582 ? -20.703 -24.344 -50.656 1 18.02 582 ASP B N 1
ATOM 9297 C CA . ASP B 1 582 ? -20.5 -25.609 -51.375 1 18.02 582 ASP B CA 1
ATOM 9298 C C . ASP B 1 582 ? -19.672 -26.578 -50.562 1 18.02 582 ASP B C 1
ATOM 9300 O O . ASP B 1 582 ? -18.609 -26.219 -50.031 1 18.02 582 ASP B O 1
ATOM 9304 N N . TRP B 1 583 ? -20.031 -27.531 -49.844 1 20.72 583 TRP B N 1
ATOM 9305 C CA . TRP B 1 583 ? -19.734 -28.906 -49.469 1 20.72 583 TRP B CA 1
ATOM 9306 C C . TRP B 1 583 ? -18.938 -29.594 -50.594 1 20.72 583 TRP B C 1
ATOM 9308 O O . TRP B 1 583 ? -18.906 -30.828 -50.656 1 20.72 583 TRP B O 1
ATOM 9318 N N . LEU B 1 584 ? -17.906 -28.828 -51.094 1 20.05 584 LEU B N 1
ATOM 9319 C CA . LEU B 1 584 ? -17.078 -29.406 -52.156 1 20.05 584 LEU B CA 1
ATOM 9320 C C . LEU B 1 584 ? -16.469 -30.734 -51.719 1 20.05 584 LEU B C 1
ATOM 9322 O O . LEU B 1 584 ? -16.234 -30.953 -50.531 1 20.05 584 LEU B O 1
ATOM 9326 N N . HIS B 1 585 ? -15.758 -31.859 -52.562 1 21.97 585 HIS B N 1
ATOM 9327 C CA . HIS B 1 585 ? -15.672 -33.219 -53.062 1 21.97 585 HIS B CA 1
ATOM 9328 C C . HIS B 1 585 ? -14.602 -34.031 -52.312 1 21.97 585 HIS B C 1
ATOM 9330 O O . HIS B 1 585 ? -14.555 -35.25 -52.406 1 21.97 585 HIS B O 1
ATOM 9336 N N . THR B 1 586 ? -13.617 -33.688 -51.531 1 20.48 586 THR B N 1
ATOM 9337 C CA . THR B 1 586 ? -12.633 -34.719 -51.781 1 20.48 586 THR B CA 1
ATOM 9338 C C . THR B 1 586 ? -13.078 -36.031 -51.156 1 20.48 586 THR B C 1
ATOM 9340 O O . THR B 1 586 ? -13.445 -36.062 -49.969 1 20.48 586 THR B O 1
ATOM 9343 N N . ASP B 1 587 ? -13.703 -36.938 -51.875 1 19.56 587 ASP B N 1
ATOM 9344 C CA . ASP B 1 587 ? -13.5 -38.375 -52.156 1 19.56 587 ASP B CA 1
ATOM 9345 C C . ASP B 1 587 ? -12.047 -38.781 -51.906 1 19.56 587 ASP B C 1
ATOM 9347 O O . ASP B 1 587 ? -11.758 -39.938 -51.594 1 19.56 587 ASP B O 1
ATOM 9351 N N . LEU B 1 588 ? -11.039 -38.031 -52.375 1 20.3 588 LEU B N 1
ATOM 9352 C CA . LEU B 1 588 ? -9.867 -38.844 -52.719 1 20.3 588 LEU B CA 1
ATOM 9353 C C . LEU B 1 588 ? -9.102 -39.25 -51.469 1 20.3 588 LEU B C 1
ATOM 9355 O O . LEU B 1 588 ? -8.922 -38.469 -50.562 1 20.3 588 LEU B O 1
#

InterPro domains:
  IPR007219 Xylanolytic transcriptional activator, regulatory domain [SM00906] (241-315)

Secondary structure (DSSP, 8-state):
-------B---TTT--B-TTSHHHHHHHHHHHHHHHTT-SS-TTSS---GGGPPPPP--GGGS-HHHHHHHHHHHHTSTTSTT--EEE--------SHHHHHHHHHHHHHHHHTPPPTTSPPP-HHHHHHHHHHHHHSPPP--SSHHHHHHHHHSTTT--HHHHHHHHHHHTT-S-TTGGGSPPSEEEPTT---HHHHHHHHHHHHHHHHHH-S--HHHHHHHHHHHHHHHHHH-TTSHHHHHHHHHHHHHHHHTTGGG---PSSP---HHHHHHHHHHHHHHHHHHHHHHHH-PPPSS-GGG--PPPPP---HHHHTS-HHHHHHHHHTS-TTS--SS----HHHHHHHHHHHHHHHHHHHHHHH-SS----HHHHHHHHHHHHHHHHHS-GGG---GGGGG-TTS-HHHHHHHHHHHHHHHHHHHHHHHHHHHTT----HHHHHHHHHHHHHHHHHHHTTTTTGGGGGGHHHHIIIIIHHHHHHHHHHHHS---SSS-SS-TT--HHHHHHHHHHHHHHHHHS-TTSTTHHHHHHHHHHHHHHHHHHHHGGG-TT-THHHHTT---------GGGGTT--TTS---/-------B---TTT--B-TTSHHHHHHHHHHHHHHHHT-SS-TTSS---GGGPPPPP--GGGS-HHHHHHHHHHHHTSTTSTT--EEE--------SHHHHHHHHHHHHHHHHTPPPTTSPPP-HHHHHHHHHHHHHSPPP--SSHHHHHHHHHSTTT--HHHHHHHHHHHTT-S-TTGGGSPPSEEEPTT---HHHHHHHHHHHHHHHHHH-S--HHHHHHHHHHHHHHHHHH-TTSHHHHHHHHHHHHHHHHTTGGG---PSSP---HHHHHHHHHHHHHHHHHHHHHHHH-PPPSS-GGG--PPPPP---HHHHTS-HHHHHHHHHTS-TTS--SS----HHHHHHHHHHHHHHHHHHHHHHH-SS----HHHHHHHHHHHHHHHHTS-GGG---GGGGG-TTS-HHHHHHHHHHHHHHHHHHHHHHHHHHHTT----HHHHHHHHHHHHHHHHHHHTTTTTGGGGGGHHHHIIIIIHHHHHHHHHHHHS---SSS-SS-TT--HHHHHHHHHHHHHHHHHS-TTSTTHHHHHHHHHHHHHHHHHHHHGGG----THHHHTS-----------------------